Protein AF-0000000065783390 (afdb_homodimer)

Nearest PDB structures (foldseek):
  4jev-assembly1_B  TM=9.962E-01  e=1.742E-64  Salmonella enterica subsp. enterica serovar Typhimurium str. LT2
  4jey-assembly1_B  TM=9.879E-01  e=2.495E-62  Salmonella enterica subsp. enterica serovar Typhimurium str. LT2
  4add-assembly1_B  TM=9.979E-01  e=3.646E-61  Escherichia coli BL21
  2pb0-assembly1_B  TM=9.876E-01  e=2.445E-61  Salmonella enterica subsp. enterica serovar Typhimurium str. LT2
  4jf1-assembly1_B  TM=9.799E-01  e=9.426E-60  Salmonella enterica subsp. enterica serovar Typhimurium str. LT2

Structure (mmCIF, N/CA/C/O backbone):
data_AF-0000000065783390-model_v1
#
loop_
_entity.id
_entity.type
_entity.pdbx_description
1 polymer 'Acetylornithine aminotransferase'
#
loop_
_atom_site.group_PDB
_atom_site.id
_atom_site.type_symbol
_atom_site.label_atom_id
_atom_site.label_alt_id
_atom_site.label_comp_id
_atom_site.label_asym_id
_atom_site.label_entity_id
_atom_site.label_seq_id
_atom_site.pdbx_PDB_ins_code
_atom_site.Cartn_x
_atom_site.Cartn_y
_atom_site.Cartn_z
_atom_site.occupancy
_atom_site.B_iso_or_equiv
_atom_site.auth_seq_id
_atom_site.auth_comp_id
_atom_site.auth_asym_id
_atom_site.auth_atom_id
_atom_site.pdbx_PDB_model_num
ATOM 1 N N . MET A 1 1 ? -8.75 -8.164 31.281 1 26.14 1 MET A N 1
ATOM 2 C CA . MET A 1 1 ? -9.953 -8.797 30.75 1 26.14 1 MET A CA 1
ATOM 3 C C . MET A 1 1 ? -9.969 -8.727 29.219 1 26.14 1 MET A C 1
ATOM 5 O O . MET A 1 1 ? -9.805 -7.656 28.641 1 26.14 1 MET A O 1
ATOM 9 N N . SER A 1 2 ? -9.641 -9.719 28.531 1 37.66 2 SER A N 1
ATOM 10 C CA . SER A 1 2 ? -9.578 -9.742 27.062 1 37.66 2 SER A CA 1
ATOM 11 C C . SER A 1 2 ? -10.812 -9.094 26.453 1 37.66 2 SER A C 1
ATOM 13 O O . SER A 1 2 ? -11.945 -9.484 26.75 1 37.66 2 SER A O 1
ATOM 15 N N . VAL A 1 3 ? -10.828 -7.867 26.25 1 41.81 3 VAL A N 1
ATOM 16 C CA . VAL A 1 3 ? -12.008 -7.207 25.703 1 41.81 3 VAL A CA 1
ATOM 17 C C . VAL A 1 3 ? -12.648 -8.094 24.641 1 41.81 3 VAL A C 1
ATOM 19 O O . VAL A 1 3 ? -12 -8.461 23.656 1 41.81 3 VAL A O 1
ATOM 22 N N . GLU A 1 4 ? -13.75 -8.844 24.906 1 59.91 4 GLU A N 1
ATOM 23 C CA . GLU A 1 4 ? -14.539 -9.711 24.047 1 59.91 4 GLU A CA 1
ATOM 24 C C . GLU A 1 4 ? -14.844 -9.031 22.703 1 59.91 4 GLU A C 1
ATOM 26 O O . GLU A 1 4 ? -15.406 -7.938 22.672 1 59.91 4 GLU A O 1
ATOM 31 N N . GLN A 1 5 ? -14.109 -9.508 21.578 1 74.38 5 GLN A N 1
ATOM 32 C CA . GLN A 1 5 ? -14.344 -8.992 20.234 1 74.38 5 GLN A CA 1
ATOM 33 C C . GLN A 1 5 ? -15.734 -9.383 19.734 1 74.38 5 GLN A C 1
ATOM 35 O O . GLN A 1 5 ? -16.219 -10.477 20.031 1 74.38 5 GLN A O 1
ATOM 40 N N . ALA A 1 6 ? -16.375 -8.469 19.125 1 77.19 6 ALA A N 1
ATOM 41 C CA . ALA A 1 6 ? -17.703 -8.711 18.547 1 77.19 6 ALA A CA 1
ATOM 42 C C . ALA A 1 6 ? -17.672 -9.914 17.609 1 77.19 6 ALA A C 1
ATOM 44 O O . ALA A 1 6 ? -16.766 -10.039 16.781 1 77.19 6 ALA A O 1
ATOM 45 N N . PRO A 1 7 ? -18.547 -10.789 17.797 1 90.56 7 PRO A N 1
ATOM 46 C CA . PRO A 1 7 ? -18.609 -11.914 16.859 1 90.56 7 PRO A CA 1
ATOM 47 C C . PRO A 1 7 ? -18.984 -11.477 15.438 1 90.56 7 PRO A C 1
ATOM 49 O O . PRO A 1 7 ? -19.781 -10.562 15.258 1 90.56 7 PRO A O 1
ATOM 52 N N . VAL A 1 8 ? -18.172 -12.016 14.469 1 96.94 8 VAL A N 1
ATOM 53 C CA . VAL A 1 8 ? -18.5 -11.766 13.062 1 96.94 8 VAL A CA 1
ATOM 54 C C . VAL A 1 8 ? -18.625 -13.094 12.32 1 96.94 8 VAL A C 1
ATOM 56 O O . VAL A 1 8 ? -18.016 -14.094 12.703 1 96.94 8 VAL A O 1
ATOM 59 N N . GLN A 1 9 ? -19.484 -13.109 11.281 1 97.69 9 GLN A N 1
ATOM 60 C CA . GLN A 1 9 ? -19.734 -14.258 10.422 1 97.69 9 GLN A CA 1
ATOM 61 C C . GLN A 1 9 ? -19.453 -13.914 8.961 1 97.69 9 GLN A C 1
ATOM 63 O O . GLN A 1 9 ? -19.312 -12.742 8.602 1 97.69 9 GLN A O 1
ATOM 68 N N . ARG A 1 10 ? -19.406 -14.977 8.203 1 97.94 10 ARG A N 1
ATOM 69 C CA . ARG A 1 10 ? -19.109 -14.805 6.785 1 97.94 10 ARG A CA 1
ATOM 70 C C . ARG A 1 10 ? -20.109 -13.867 6.121 1 97.94 10 ARG A C 1
ATOM 72 O O . ARG A 1 10 ? -19.75 -13.094 5.234 1 97.94 10 ARG A O 1
ATOM 79 N N . ALA A 1 11 ? -21.328 -13.891 6.48 1 97.81 11 ALA A N 1
ATOM 80 C CA . ALA A 1 11 ? -22.406 -13.094 5.891 1 97.81 11 ALA A CA 1
ATOM 81 C C . ALA A 1 11 ? -22.172 -11.602 6.113 1 97.81 11 ALA A C 1
ATOM 83 O O . ALA A 1 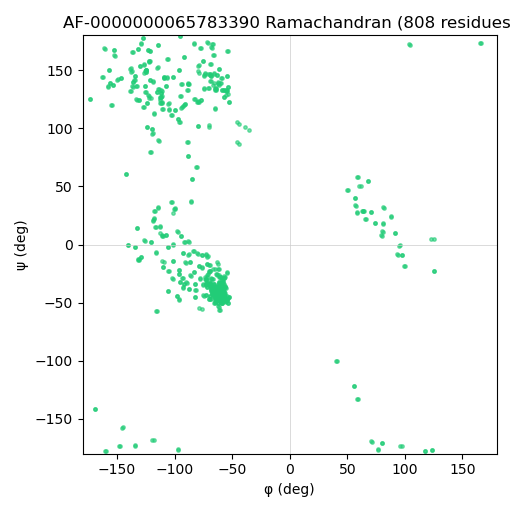11 ? -22.688 -10.773 5.359 1 97.81 11 ALA A O 1
ATOM 84 N N . ASP A 1 12 ? -21.422 -11.242 7.172 1 98.5 12 ASP A N 1
ATOM 85 C CA . ASP A 1 12 ? -21.094 -9.844 7.434 1 98.5 12 ASP A CA 1
ATOM 86 C C . ASP A 1 12 ? -20.359 -9.219 6.254 1 98.5 12 ASP A C 1
ATOM 88 O O . ASP A 1 12 ? -20.516 -8.023 5.98 1 98.5 12 ASP A O 1
ATOM 92 N N . PHE A 1 13 ? -19.562 -10.023 5.602 1 98.62 13 PHE A N 1
ATOM 93 C CA . PHE A 1 13 ? -18.859 -9.516 4.438 1 98.62 13 PHE A CA 1
ATOM 94 C C . PHE A 1 13 ? -19.812 -8.883 3.439 1 98.62 13 PHE A C 1
ATOM 96 O O . PHE A 1 13 ? -19.578 -7.781 2.947 1 98.62 13 PHE A O 1
ATOM 103 N N . ASP A 1 14 ? -20.922 -9.5 3.137 1 98.19 14 ASP A N 1
ATOM 104 C CA . ASP A 1 14 ? -21.875 -9.078 2.121 1 98.19 14 ASP A CA 1
ATOM 105 C C . ASP A 1 14 ? -22.641 -7.832 2.57 1 98.19 14 ASP A C 1
ATOM 107 O O . ASP A 1 14 ? -23.281 -7.168 1.758 1 98.19 14 ASP A O 1
ATOM 111 N N . GLN A 1 15 ? -22.484 -7.488 3.854 1 98.12 15 GLN A N 1
ATOM 112 C CA . GLN A 1 15 ? -23.219 -6.367 4.414 1 98.12 15 GLN A CA 1
ATOM 113 C C . GLN A 1 15 ? -22.344 -5.121 4.516 1 98.12 15 GLN A C 1
ATOM 115 O O . GLN A 1 15 ? -22.828 -3.998 4.379 1 98.12 15 GLN A O 1
ATOM 120 N N . VAL A 1 16 ? -20.984 -5.359 4.699 1 98.75 16 VAL A N 1
ATOM 121 C CA . VAL A 1 16 ? -20.25 -4.18 5.141 1 98.75 16 VAL A CA 1
ATOM 122 C C . VAL A 1 16 ? -19.031 -3.973 4.246 1 98.75 16 VAL A C 1
ATOM 124 O O . VAL A 1 16 ? -18.359 -2.936 4.32 1 98.75 16 VAL A O 1
ATOM 127 N N . MET A 1 17 ? -18.703 -4.926 3.41 1 98.88 17 MET A N 1
ATOM 128 C CA . MET A 1 17 ? -17.531 -4.785 2.562 1 98.88 17 MET A CA 1
ATOM 129 C C . MET A 1 17 ? -17.922 -4.387 1.144 1 98.88 17 MET A C 1
ATOM 131 O O . MET A 1 17 ? -18.969 -4.793 0.649 1 98.88 17 MET A O 1
ATOM 135 N N . VAL A 1 18 ? -17.141 -3.543 0.436 1 98.81 18 VAL A N 1
ATOM 136 C CA . VAL A 1 18 ? -17.266 -3.354 -1.006 1 98.81 18 VAL A CA 1
ATOM 137 C C . VAL A 1 18 ? -17.141 -4.699 -1.717 1 98.81 18 VAL A C 1
ATOM 139 O O . VAL A 1 18 ? -16.266 -5.504 -1.395 1 98.81 18 VAL A O 1
ATOM 142 N N . PRO A 1 19 ? -18.016 -5.055 -2.646 1 98.31 19 PRO A N 1
ATOM 143 C CA . PRO A 1 19 ? -18.125 -6.41 -3.184 1 98.31 19 PRO A CA 1
ATOM 144 C C . PRO A 1 19 ? -17.156 -6.668 -4.336 1 98.31 19 PRO A C 1
ATOM 146 O O . PRO A 1 19 ? -17.516 -7.344 -5.305 1 98.31 19 PRO A O 1
ATOM 149 N N . ASN A 1 20 ? -15.938 -6.117 -4.285 1 97.88 20 ASN A N 1
ATOM 150 C CA . ASN A 1 20 ? -14.93 -6.32 -5.316 1 97.88 20 ASN A CA 1
ATOM 151 C C . ASN A 1 20 ? -14.289 -7.699 -5.207 1 97.88 20 ASN A C 1
ATOM 153 O O . ASN A 1 20 ? -13.523 -8.102 -6.086 1 97.88 20 ASN A O 1
ATOM 157 N N . TYR A 1 21 ? -14.562 -8.461 -4.113 1 97.5 21 TYR A N 1
ATOM 158 C CA . TYR A 1 21 ? -14.094 -9.828 -3.924 1 97.5 21 TYR A CA 1
ATOM 159 C C . TYR A 1 21 ? -15.258 -10.789 -3.738 1 97.5 21 TYR A C 1
ATOM 161 O O . TYR A 1 21 ? -16.375 -10.367 -3.42 1 97.5 21 TYR A O 1
ATOM 169 N N . SER A 1 22 ? -15.055 -12.062 -3.992 1 96.62 22 SER A N 1
ATOM 170 C CA . SER A 1 22 ? -15.961 -13.164 -3.691 1 96.62 22 SER A CA 1
ATOM 171 C C . SER A 1 22 ? -15.305 -14.188 -2.768 1 96.62 22 SER A C 1
ATOM 173 O O . SER A 1 22 ? -14.875 -15.25 -3.217 1 96.62 22 SER A O 1
ATOM 175 N N . PRO A 1 23 ? -15.258 -13.898 -1.475 1 97.5 23 PRO A N 1
ATOM 176 C CA . PRO A 1 23 ? -14.531 -14.781 -0.562 1 97.5 23 PRO A CA 1
ATOM 177 C C . PRO A 1 23 ? -15.211 -16.141 -0.393 1 97.5 23 PRO A C 1
ATOM 179 O O . PRO A 1 23 ? -16.422 -16.266 -0.622 1 97.5 23 PRO A O 1
ATOM 182 N N . ALA A 1 24 ? -14.438 -17.125 -0.027 1 97.5 24 ALA A N 1
ATOM 183 C CA . ALA A 1 24 ? -14.938 -18.469 0.285 1 97.5 24 ALA A CA 1
ATOM 184 C C . ALA A 1 24 ? -16.031 -18.406 1.348 1 97.5 24 ALA A C 1
ATOM 186 O O . ALA A 1 24 ? -16.188 -17.391 2.025 1 97.5 24 ALA A O 1
ATOM 187 N N . ALA A 1 25 ? -16.719 -19.484 1.506 1 97.06 25 ALA A N 1
ATOM 188 C CA . ALA A 1 25 ? -17.906 -19.531 2.365 1 97.06 25 ALA A CA 1
ATOM 189 C C . ALA A 1 25 ? -17.5 -19.672 3.832 1 97.06 25 ALA A C 1
ATOM 191 O O . ALA A 1 25 ? -18.344 -19.516 4.727 1 97.06 25 ALA A O 1
ATOM 192 N N . PHE A 1 26 ? -16.219 -19.875 4.121 1 97.69 26 PHE A N 1
ATOM 193 C CA . PHE A 1 26 ? -15.758 -20 5.5 1 97.69 26 PHE A CA 1
ATOM 194 C C . PHE A 1 26 ? -14.711 -18.938 5.816 1 97.69 26 PHE A C 1
ATOM 196 O O . PHE A 1 26 ? -14.18 -18.297 4.91 1 97.69 26 PHE A O 1
ATOM 203 N N . ILE A 1 27 ? -14.414 -18.766 7.113 1 98.56 27 ILE A N 1
ATOM 204 C CA . ILE A 1 27 ? -13.453 -17.781 7.578 1 98.56 27 ILE A CA 1
ATOM 205 C C . ILE A 1 27 ? -12.289 -18.469 8.281 1 98.56 27 ILE A C 1
ATOM 207 O O . ILE A 1 27 ? -12.477 -19.109 9.32 1 98.56 27 ILE A O 1
ATOM 211 N N . PRO A 1 28 ? -11.055 -18.406 7.684 1 98.75 28 PRO A N 1
ATOM 212 C CA . PRO A 1 28 ? -9.898 -18.859 8.461 1 98.75 28 PRO A CA 1
ATOM 213 C C . PRO A 1 28 ? -9.664 -18.016 9.719 1 98.75 28 PRO A C 1
ATOM 215 O O . PRO A 1 28 ? -9.766 -16.797 9.672 1 98.75 28 PRO A O 1
ATOM 218 N N . VAL A 1 29 ? -9.297 -18.672 10.875 1 98.5 29 VAL A N 1
ATOM 219 C CA . VAL A 1 29 ? -9.195 -17.891 12.109 1 98.5 29 VAL A CA 1
ATOM 220 C C . VAL A 1 29 ? -7.867 -18.188 12.797 1 98.5 29 VAL A C 1
ATOM 222 O O . VAL A 1 29 ? -7.449 -17.469 13.703 1 98.5 29 VAL A O 1
ATOM 225 N N . ARG A 1 30 ? -7.203 -19.25 12.344 1 98.69 30 ARG A N 1
ATOM 226 C CA . ARG A 1 30 ? -5.91 -19.609 12.914 1 98.69 30 ARG A CA 1
ATOM 227 C C . ARG A 1 30 ? -5.02 -20.281 11.875 1 98.69 30 ARG A C 1
ATOM 229 O O . ARG A 1 30 ? -5.508 -21 11 1 98.69 30 ARG A O 1
ATOM 236 N N . GLY A 1 31 ? -3.711 -20.016 11.883 1 98.62 31 GLY A N 1
ATOM 237 C CA . GLY A 1 31 ? -2.75 -20.672 11.008 1 98.62 31 GLY A CA 1
ATOM 238 C C . GLY A 1 31 ? -1.465 -21.047 11.719 1 98.62 31 GLY A C 1
ATOM 239 O O . GLY A 1 31 ? -1.042 -20.375 12.664 1 98.62 31 GLY A O 1
ATOM 240 N N . GLU A 1 32 ? -0.813 -22.109 11.32 1 98.56 32 GLU A N 1
ATOM 241 C CA . GLU A 1 32 ? 0.477 -22.594 11.797 1 98.56 32 GLU A CA 1
ATOM 242 C C . GLU A 1 32 ? 1.18 -23.422 10.734 1 98.56 32 GLU A C 1
ATOM 244 O O . GLU A 1 32 ? 0.679 -24.484 10.336 1 98.56 32 GLU A O 1
ATOM 249 N N . GLY A 1 33 ? 2.354 -22.953 10.367 1 98.31 33 GLY A N 1
ATOM 250 C CA . GLY A 1 33 ? 2.992 -23.656 9.266 1 98.31 33 GLY A CA 1
ATOM 251 C C . GLY A 1 33 ? 2.121 -23.734 8.023 1 98.31 33 GLY A C 1
ATOM 252 O O . GLY A 1 33 ? 1.639 -22.719 7.531 1 98.31 33 GLY A O 1
ATOM 253 N N . SER A 1 34 ? 1.849 -24.969 7.57 1 98.5 34 SER A N 1
ATOM 254 C CA . SER A 1 34 ? 1.028 -25.156 6.379 1 98.5 34 SER A CA 1
ATOM 255 C C . SER A 1 34 ? -0.423 -25.453 6.75 1 98.5 34 SER A C 1
ATOM 257 O O . SER A 1 34 ? -1.242 -25.75 5.879 1 98.5 34 SER A O 1
ATOM 259 N N . ARG A 1 35 ? -0.776 -25.266 8.031 1 98.56 35 ARG A N 1
ATOM 260 C CA . ARG A 1 35 ? -2.119 -25.609 8.492 1 98.56 35 ARG A CA 1
ATOM 261 C C . ARG A 1 35 ? -2.924 -24.344 8.797 1 98.56 35 ARG A C 1
ATOM 263 O O . ARG A 1 35 ? -2.379 -23.375 9.305 1 98.56 35 ARG A O 1
ATOM 270 N N . VAL A 1 36 ? -4.188 -24.406 8.508 1 98.75 36 VAL A N 1
ATOM 271 C CA . VAL A 1 36 ? -5.145 -23.344 8.781 1 98.75 36 VAL A CA 1
ATOM 272 C C . VAL A 1 36 ? -6.414 -23.922 9.391 1 98.75 36 VAL A C 1
ATOM 274 O O . VAL A 1 36 ? -6.836 -25.031 9.023 1 98.75 36 VAL A O 1
ATOM 277 N N . TRP A 1 37 ? -7 -23.266 10.32 1 98.81 37 TRP A N 1
ATOM 278 C CA . TRP A 1 37 ? -8.266 -23.672 10.922 1 98.81 37 TRP A CA 1
ATOM 279 C C . TRP A 1 37 ? -9.336 -22.594 10.695 1 98.81 37 TRP A C 1
ATOM 281 O O . TRP A 1 37 ? -9.047 -21.406 10.758 1 98.81 37 TRP A O 1
ATOM 291 N N . ASP A 1 38 ? -10.547 -22.984 10.414 1 98.38 38 ASP A N 1
ATOM 292 C CA . ASP A 1 38 ? -11.641 -22.047 10.227 1 98.38 38 ASP A CA 1
ATOM 293 C C . ASP A 1 38 ? -12.469 -21.891 11.492 1 98.38 38 ASP A C 1
ATOM 295 O O . ASP A 1 38 ? -12.102 -22.422 12.547 1 98.38 38 ASP A O 1
ATOM 299 N N . GLN A 1 39 ? -13.555 -21.141 11.5 1 97.75 39 GLN A N 1
ATOM 300 C CA . GLN A 1 39 ? -14.367 -20.797 12.656 1 97.75 39 GLN A CA 1
ATOM 301 C C . GLN A 1 39 ? -14.992 -22.047 13.281 1 97.75 39 GLN A C 1
ATOM 303 O O . GLN A 1 39 ? -15.289 -22.062 14.477 1 97.75 39 GLN A O 1
ATOM 308 N N . SER A 1 40 ? -15.164 -23.094 12.469 1 97.44 40 SER A N 1
ATOM 309 C CA . SER A 1 40 ? -15.789 -24.328 12.961 1 97.44 40 SER A CA 1
ATOM 310 C C . SER A 1 40 ? -14.758 -25.266 13.555 1 97.44 40 SER A C 1
ATOM 312 O O . SER A 1 40 ? -15.102 -26.328 14.086 1 97.44 40 SER A O 1
ATOM 314 N N . GLY A 1 41 ? -13.492 -24.969 13.391 1 98 41 GLY A N 1
ATOM 315 C CA . GLY A 1 41 ? -12.422 -25.812 13.891 1 98 41 GLY A CA 1
ATOM 316 C C . GLY A 1 41 ? -11.883 -26.781 12.844 1 98 41 GLY A C 1
ATOM 317 O O . GLY A 1 41 ? -10.945 -27.531 13.109 1 98 41 GLY A O 1
ATOM 318 N N . ARG A 1 42 ? -12.461 -26.703 11.695 1 98 42 ARG A N 1
ATOM 319 C CA . ARG A 1 42 ? -11.992 -27.531 10.586 1 98 42 ARG A CA 1
ATOM 320 C C . ARG A 1 42 ? -10.57 -27.141 10.188 1 98 42 ARG A C 1
ATOM 322 O O . ARG A 1 42 ? -10.258 -25.969 10.039 1 98 42 ARG A O 1
ATOM 329 N N . GLU A 1 43 ? -9.742 -28.219 10.016 1 98.56 43 GLU A N 1
ATOM 330 C CA . GLU A 1 43 ? -8.352 -28.016 9.617 1 98.56 43 GLU A CA 1
ATOM 331 C C . GLU A 1 43 ? -8.195 -28.109 8.109 1 98.56 43 GLU A C 1
ATOM 333 O O . GLU A 1 43 ? -8.766 -29 7.473 1 98.56 43 GLU A O 1
ATOM 338 N N . LEU A 1 44 ? -7.418 -27.234 7.535 1 98.75 44 LEU A N 1
ATOM 339 C CA . LEU A 1 44 ? -7.059 -27.25 6.121 1 98.75 44 LEU A CA 1
ATOM 340 C C . LEU A 1 44 ? -5.543 -27.219 5.945 1 98.75 44 LEU A C 1
ATOM 342 O O . LEU A 1 44 ? -4.828 -26.688 6.801 1 98.75 44 LEU A O 1
ATOM 346 N N . ILE A 1 45 ? -5.047 -27.844 4.906 1 98.88 45 ILE A N 1
ATOM 347 C CA . ILE A 1 45 ? -3.656 -27.688 4.484 1 98.88 45 ILE A CA 1
ATOM 348 C C . ILE A 1 45 ? -3.557 -26.609 3.406 1 98.88 45 ILE A C 1
ATOM 350 O O . ILE A 1 45 ? -4.273 -26.672 2.402 1 98.88 45 ILE A O 1
ATOM 354 N N . ASP A 1 46 ? -2.688 -25.672 3.621 1 98.81 46 ASP A N 1
ATOM 355 C CA . ASP A 1 46 ? -2.602 -24.484 2.777 1 98.81 46 ASP A CA 1
ATOM 356 C C . ASP A 1 46 ? -1.534 -24.641 1.699 1 98.81 46 ASP A C 1
ATOM 358 O O . ASP A 1 46 ? -0.34 -24.5 1.973 1 98.81 46 ASP A O 1
ATOM 362 N N . PHE A 1 47 ? -1.939 -24.875 0.418 1 98.88 47 PHE A N 1
ATOM 363 C CA . PHE A 1 47 ? -1.051 -24.891 -0.738 1 98.88 47 PHE A CA 1
ATOM 364 C C . PHE A 1 47 ? -1.263 -23.641 -1.599 1 98.88 47 PHE A C 1
ATOM 366 O O . PHE A 1 47 ? -0.76 -23.578 -2.723 1 98.88 47 PHE A O 1
ATOM 373 N N . ALA A 1 48 ? -2.068 -22.688 -1.068 1 98.38 48 ALA A N 1
ATOM 374 C CA . ALA A 1 48 ? -2.354 -21.438 -1.759 1 98.38 48 ALA A CA 1
ATOM 375 C C . ALA A 1 48 ? -1.364 -20.344 -1.35 1 98.38 48 ALA A C 1
ATOM 377 O O . ALA A 1 48 ? -1.059 -19.438 -2.137 1 98.38 48 ALA A O 1
ATOM 378 N N . GLY A 1 49 ? -0.931 -20.406 -0.02 1 98.25 49 GLY A N 1
ATOM 379 C CA . GLY A 1 49 ? 0.075 -19.5 0.501 1 98.25 49 GLY A CA 1
ATOM 380 C C . GLY A 1 49 ? -0.375 -18.047 0.499 1 98.25 49 GLY A C 1
ATOM 381 O O . GLY A 1 49 ? 0.429 -17.141 0.264 1 98.25 49 GLY A O 1
ATOM 382 N N . GLY A 1 50 ? -1.666 -17.75 0.623 1 98.25 50 GLY A N 1
ATOM 383 C CA . GLY A 1 50 ? -2.141 -16.391 0.549 1 98.25 50 GLY A CA 1
ATOM 384 C C . GLY A 1 50 ? -1.893 -15.742 -0.801 1 98.25 50 GLY A C 1
ATOM 385 O O . GLY A 1 50 ? -1.643 -14.531 -0.883 1 98.25 50 GLY A O 1
ATOM 386 N N . ILE A 1 51 ? -1.852 -16.469 -1.881 1 97.94 51 ILE A N 1
ATOM 387 C CA . ILE A 1 51 ? -1.468 -16.094 -3.236 1 97.94 51 ILE A CA 1
ATOM 388 C C . ILE A 1 51 ? 0.027 -15.781 -3.281 1 97.94 51 ILE A C 1
ATOM 390 O O . ILE A 1 51 ? 0.427 -14.688 -3.686 1 97.94 51 ILE A O 1
ATOM 394 N N . ALA A 1 52 ? 0.78 -16.688 -2.85 1 98.31 52 ALA A N 1
ATOM 395 C CA . ALA A 1 52 ? 2.24 -16.719 -2.893 1 98.31 52 ALA A CA 1
ATOM 396 C C . ALA A 1 52 ? 2.836 -15.703 -1.928 1 98.31 52 ALA A C 1
ATOM 398 O O . ALA A 1 52 ? 3.938 -15.195 -2.152 1 98.31 52 ALA A O 1
ATOM 399 N N . VAL A 1 53 ? 2.143 -15.359 -0.841 1 98.69 53 VAL A N 1
ATOM 400 C CA . VAL A 1 53 ? 2.584 -14.336 0.105 1 98.69 53 VAL A CA 1
ATOM 401 C C . VAL A 1 53 ? 3.27 -15 1.298 1 98.69 53 VAL A C 1
ATOM 403 O O . VAL A 1 53 ? 4.32 -14.539 1.753 1 98.69 53 VAL A O 1
ATOM 406 N N . ASN A 1 54 ? 2.676 -16.078 1.813 1 98.62 54 ASN A N 1
ATOM 407 C CA . ASN A 1 54 ? 3.127 -16.734 3.043 1 98.62 54 ASN A CA 1
ATOM 408 C C . ASN A 1 54 ? 4.309 -17.656 2.785 1 98.62 54 ASN A C 1
ATOM 410 O O . ASN A 1 54 ? 4.215 -18.859 3.027 1 98.62 54 ASN A O 1
ATOM 414 N N . ALA A 1 55 ? 5.414 -17.078 2.436 1 98.38 55 ALA A N 1
ATOM 415 C CA . ALA A 1 55 ? 6.598 -17.812 1.989 1 98.38 55 ALA A CA 1
ATOM 416 C C . ALA A 1 55 ? 7.078 -18.781 3.062 1 98.38 55 ALA A C 1
ATOM 418 O O . ALA A 1 55 ? 7.629 -19.844 2.75 1 98.38 55 ALA A O 1
ATOM 419 N N . LEU A 1 56 ? 6.855 -18.438 4.336 1 98.75 56 LEU A N 1
ATOM 420 C CA . LEU A 1 56 ? 7.367 -19.281 5.414 1 98.75 56 LEU A CA 1
ATOM 421 C C . LEU A 1 56 ? 6.227 -19.938 6.184 1 98.75 56 LEU A C 1
ATOM 423 O O . LEU A 1 56 ? 6.418 -20.422 7.297 1 98.75 56 LEU A O 1
ATOM 427 N N . GLY A 1 57 ? 5.047 -19.922 5.605 1 98.62 57 GLY A N 1
ATOM 428 C CA . GLY A 1 57 ? 3.875 -20.469 6.281 1 98.62 57 GLY A CA 1
ATOM 429 C C . GLY A 1 57 ? 3.281 -19.516 7.301 1 98.62 57 GLY A C 1
ATOM 430 O O . GLY A 1 57 ? 3.613 -18.328 7.312 1 98.62 57 GLY A O 1
ATOM 431 N N . HIS A 1 58 ? 2.355 -20.047 8.039 1 98.69 58 HIS A N 1
ATOM 432 C CA . HIS A 1 58 ? 1.627 -19.234 9 1 98.69 58 HIS A CA 1
ATOM 433 C C . HIS A 1 58 ? 2.334 -19.203 10.352 1 98.69 58 HIS A C 1
ATOM 435 O O . HIS A 1 58 ? 2.779 -20.25 10.844 1 98.69 58 HIS A O 1
ATOM 441 N N . CYS A 1 59 ? 2.451 -17.984 10.891 1 98.19 59 CYS A N 1
ATOM 442 C CA . CYS A 1 59 ? 2.953 -17.75 12.242 1 98.19 59 CYS A CA 1
ATOM 443 C C . CYS A 1 59 ? 4.34 -18.359 12.422 1 98.19 59 CYS A C 1
ATOM 445 O O . CYS A 1 59 ? 4.594 -19.062 13.398 1 98.19 59 CYS A O 1
ATOM 447 N N . HIS A 1 60 ? 5.168 -18.234 11.398 1 98.56 60 HIS A N 1
ATOM 448 C CA . HIS A 1 60 ? 6.535 -18.719 11.547 1 98.56 60 HIS A CA 1
ATOM 449 C C . HIS A 1 60 ? 7.23 -18.047 12.734 1 98.56 60 HIS A C 1
ATOM 451 O O . HIS A 1 60 ? 7.223 -16.828 12.859 1 98.56 60 HIS A O 1
ATOM 457 N N . PRO A 1 61 ? 7.898 -18.781 13.594 1 98.56 61 PRO A N 1
ATOM 458 C CA . PRO A 1 61 ? 8.438 -18.219 14.836 1 98.56 61 PRO A CA 1
ATOM 459 C C . PRO A 1 61 ? 9.438 -17.094 14.594 1 98.56 61 PRO A C 1
ATOM 461 O O . PRO A 1 61 ? 9.461 -16.109 15.336 1 98.56 61 PRO A O 1
ATOM 464 N N . ALA A 1 62 ? 10.289 -17.188 13.586 1 98.56 62 ALA A N 1
ATOM 465 C CA . ALA A 1 62 ? 11.273 -16.156 13.289 1 98.56 62 ALA A CA 1
ATOM 466 C C . ALA A 1 62 ? 10.594 -14.836 12.93 1 98.56 62 ALA A C 1
ATOM 468 O O . ALA A 1 62 ? 11.086 -13.758 13.281 1 98.56 62 ALA A O 1
ATOM 469 N N . LEU A 1 63 ? 9.484 -14.891 12.211 1 98.75 63 LEU A N 1
ATOM 470 C CA . LEU A 1 63 ? 8.773 -13.688 11.805 1 98.75 63 LEU A CA 1
ATOM 471 C C . LEU A 1 63 ? 8.008 -13.078 12.984 1 98.75 63 LEU A C 1
ATOM 473 O O . LEU A 1 63 ? 8.016 -11.859 13.164 1 98.75 63 LEU A O 1
ATOM 477 N N . VAL A 1 64 ? 7.332 -13.969 13.758 1 98.75 64 VAL A N 1
ATOM 478 C CA . VAL A 1 64 ? 6.605 -13.5 14.938 1 98.75 64 VAL A CA 1
ATOM 479 C C . VAL A 1 64 ? 7.566 -12.797 15.891 1 98.75 64 VAL A C 1
ATOM 481 O O . VAL A 1 64 ? 7.254 -11.727 16.422 1 98.75 64 VAL A O 1
ATOM 484 N N . LYS A 1 65 ? 8.719 -13.367 16.094 1 98.75 65 LYS A N 1
ATOM 485 C CA . LYS A 1 65 ? 9.727 -12.781 16.969 1 98.75 65 LYS A CA 1
ATOM 486 C C . LYS A 1 65 ? 10.188 -11.422 16.453 1 98.75 65 LYS A C 1
ATOM 488 O O . LYS A 1 65 ? 10.242 -10.445 17.203 1 98.75 65 LYS A O 1
ATOM 493 N N . ALA A 1 66 ? 10.562 -11.336 15.156 1 98.69 66 ALA A N 1
ATOM 494 C CA . ALA A 1 66 ? 11.039 -10.086 14.555 1 98.69 66 ALA A CA 1
ATOM 495 C C . ALA A 1 66 ? 9.992 -8.984 14.68 1 98.69 66 ALA A C 1
ATOM 497 O O . ALA A 1 66 ? 10.312 -7.848 15.023 1 98.69 66 ALA A O 1
ATOM 498 N N . LEU A 1 67 ? 8.727 -9.336 14.367 1 98.75 67 LEU A N 1
ATOM 499 C CA . LEU A 1 67 ? 7.641 -8.367 14.422 1 98.75 67 LEU A CA 1
ATOM 500 C C . LEU A 1 67 ? 7.418 -7.891 15.859 1 98.75 67 LEU A C 1
ATOM 502 O O . LEU A 1 67 ? 7.27 -6.691 16.094 1 98.75 67 LEU A O 1
ATOM 506 N N . THR A 1 68 ? 7.375 -8.797 16.797 1 98.56 68 THR A N 1
ATOM 507 C CA . THR A 1 68 ? 7.066 -8.469 18.188 1 98.56 68 THR A CA 1
ATOM 508 C C . THR A 1 68 ? 8.172 -7.621 18.797 1 98.56 68 THR A C 1
ATOM 510 O O . THR A 1 68 ? 7.898 -6.652 19.516 1 98.56 68 THR A O 1
ATOM 513 N N . GLU A 1 69 ? 9.422 -7.98 18.516 1 98.5 69 GLU A N 1
ATOM 514 C CA . GLU A 1 69 ? 10.539 -7.191 19.016 1 98.5 69 GLU A CA 1
ATOM 515 C C . GLU A 1 69 ? 10.508 -5.77 18.453 1 98.5 69 GLU A C 1
ATOM 517 O O . GLU A 1 69 ? 10.656 -4.801 19.203 1 98.5 69 GLU A O 1
ATOM 522 N N . GLN A 1 70 ? 10.273 -5.625 17.203 1 98.69 70 GLN A N 1
ATOM 523 C CA . GLN A 1 70 ? 10.234 -4.312 16.578 1 98.69 70 GLN A CA 1
ATOM 524 C C . GLN A 1 70 ? 9.039 -3.502 17.047 1 98.69 70 GLN A C 1
ATOM 526 O O . GLN A 1 70 ? 9.117 -2.281 17.203 1 98.69 70 GLN A O 1
ATOM 531 N N . ALA A 1 71 ? 7.891 -4.184 17.266 1 98.38 71 ALA A N 1
ATOM 532 C CA . ALA A 1 71 ? 6.656 -3.539 17.703 1 98.38 71 ALA A CA 1
ATOM 533 C C . ALA A 1 71 ? 6.848 -2.857 19.062 1 98.38 71 ALA A C 1
ATOM 535 O O . ALA A 1 71 ? 6.18 -1.868 19.359 1 98.38 71 ALA A O 1
ATOM 536 N N . ASN A 1 72 ? 7.754 -3.391 19.812 1 98.44 72 ASN A N 1
ATOM 537 C CA . ASN A 1 72 ? 8.023 -2.846 21.141 1 98.44 72 ASN A CA 1
ATOM 538 C C . ASN A 1 72 ? 9.125 -1.793 21.094 1 98.44 72 ASN A C 1
ATOM 540 O O . ASN A 1 72 ? 9.523 -1.266 22.141 1 98.44 72 ASN A O 1
ATOM 544 N N . THR A 1 73 ? 9.664 -1.466 19.938 1 98.44 73 THR A N 1
ATOM 545 C CA . THR A 1 73 ? 10.82 -0.583 19.812 1 98.44 73 THR A CA 1
ATOM 546 C C . THR A 1 73 ? 10.445 0.695 19.078 1 98.44 73 THR A C 1
ATOM 548 O O . THR A 1 73 ? 10.609 1.797 19.594 1 98.44 73 THR A O 1
ATOM 551 N N . LEU A 1 74 ? 9.938 0.562 17.875 1 98.5 74 LEU A N 1
ATOM 552 C CA . LEU A 1 74 ? 9.617 1.67 16.984 1 98.5 74 LEU A CA 1
ATOM 553 C C . LEU A 1 74 ? 8.898 1.174 15.734 1 98.5 74 LEU A C 1
ATOM 555 O O . LEU A 1 74 ? 9.414 0.328 15 1 98.5 74 LEU A O 1
ATOM 559 N N . TRP A 1 75 ? 7.691 1.759 15.453 1 98.38 75 TRP A N 1
ATOM 560 C CA . TRP A 1 75 ? 6.875 1.265 14.344 1 98.38 75 TRP A CA 1
ATOM 561 C C . TRP A 1 75 ? 7.098 2.098 13.086 1 98.38 75 TRP A C 1
ATOM 563 O O . TRP A 1 75 ? 7.215 1.553 11.984 1 98.38 75 TRP A O 1
ATOM 573 N N . HIS A 1 76 ? 7.062 3.434 13.258 1 98.5 76 HIS A N 1
ATOM 574 C CA . HIS A 1 76 ? 6.988 4.348 12.125 1 98.5 76 HIS A CA 1
ATOM 575 C C . HIS A 1 76 ? 7.59 5.703 12.469 1 98.5 76 HIS A C 1
ATOM 577 O O . HIS A 1 76 ? 7.359 6.23 13.562 1 98.5 76 HIS A O 1
ATOM 583 N N . VAL A 1 77 ? 8.383 6.27 11.516 1 97.5 77 VAL A N 1
ATOM 584 C CA . VAL A 1 77 ? 8.961 7.594 11.734 1 97.5 77 VAL A CA 1
ATOM 585 C C . VAL A 1 77 ? 8.781 8.453 10.492 1 97.5 77 VAL A C 1
ATOM 587 O O . VAL A 1 77 ? 9.141 9.633 10.477 1 97.5 77 VAL A O 1
ATOM 590 N N . SER A 1 78 ? 8.203 7.957 9.367 1 95.56 78 SER A N 1
ATOM 591 C CA . SER A 1 78 ? 7.988 8.602 8.078 1 95.56 78 SER A CA 1
ATOM 592 C C . SER A 1 78 ? 9.281 8.672 7.27 1 95.56 78 SER A C 1
ATOM 594 O O . SER A 1 78 ? 10.289 8.078 7.652 1 95.56 78 SER A O 1
ATOM 596 N N . ASN A 1 79 ? 9.211 9.32 6.121 1 95.12 79 ASN A N 1
ATOM 597 C CA . ASN A 1 79 ? 10.352 9.422 5.211 1 95.12 79 ASN A CA 1
ATOM 598 C C . ASN A 1 79 ? 11.219 10.641 5.531 1 95.12 79 ASN A C 1
ATOM 600 O O . ASN A 1 79 ? 12.219 10.883 4.859 1 95.12 79 ASN A O 1
ATOM 604 N N . VAL A 1 80 ? 10.852 11.383 6.602 1 96 80 VAL A N 1
ATOM 605 C CA . VAL A 1 80 ? 11.688 12.469 7.102 1 96 80 VAL A CA 1
ATOM 606 C C . VAL A 1 80 ? 12.953 11.898 7.73 1 96 80 VAL A C 1
ATOM 608 O O . VAL A 1 80 ? 13.977 12.586 7.812 1 96 80 VAL A O 1
ATOM 611 N N . PHE A 1 81 ? 12.852 10.633 8.133 1 97.88 81 PHE A N 1
ATOM 612 C CA . PHE A 1 81 ? 13.961 9.914 8.742 1 97.88 81 PHE A CA 1
ATOM 613 C C . PHE A 1 81 ? 14.219 8.594 8.023 1 97.88 81 PHE A C 1
ATOM 615 O O . PHE A 1 81 ? 13.344 8.086 7.32 1 97.88 81 PHE A O 1
ATOM 622 N N . THR A 1 82 ? 15.438 8.133 8.117 1 98.19 82 THR A N 1
ATOM 623 C CA . THR A 1 82 ? 15.656 6.711 7.852 1 98.19 82 THR A CA 1
ATOM 624 C C . THR A 1 82 ? 15.641 5.91 9.148 1 98.19 82 THR A C 1
ATOM 626 O O . THR A 1 82 ? 15.32 6.445 10.211 1 98.19 82 THR A O 1
ATOM 629 N N . ASN A 1 83 ? 15.797 4.695 9.094 1 98.69 83 ASN A N 1
ATOM 630 C CA . ASN A 1 83 ? 15.781 3.824 10.266 1 98.69 83 ASN A CA 1
ATOM 631 C C . ASN A 1 83 ? 16.625 2.572 10.039 1 98.69 83 ASN A C 1
ATOM 633 O O . ASN A 1 83 ? 16.922 2.207 8.898 1 98.69 83 ASN A O 1
ATOM 637 N N . GLU A 1 84 ? 16.953 1.921 11.086 1 98.69 84 GLU A N 1
ATOM 638 C CA . GLU A 1 84 ? 17.938 0.84 11.031 1 98.69 84 GLU A CA 1
ATOM 639 C C . GLU A 1 84 ? 17.391 -0.365 10.273 1 98.69 84 GLU A C 1
ATOM 641 O O . GLU A 1 84 ? 18.062 -0.907 9.391 1 98.69 84 GLU A O 1
ATOM 646 N N . PRO A 1 85 ? 16.172 -0.835 10.539 1 98.81 85 PRO A N 1
ATOM 647 C CA . PRO A 1 85 ? 15.664 -2.006 9.82 1 98.81 85 PRO A CA 1
ATOM 648 C C . PRO A 1 85 ? 15.609 -1.79 8.312 1 98.81 85 PRO A C 1
ATOM 650 O O . PRO A 1 85 ? 15.914 -2.705 7.543 1 98.81 85 PRO A O 1
ATOM 653 N N . ALA A 1 86 ? 15.242 -0.592 7.883 1 98.81 86 ALA A N 1
ATOM 654 C CA . ALA A 1 86 ? 15.18 -0.308 6.453 1 98.81 86 ALA A CA 1
ATOM 655 C C . ALA A 1 86 ? 16.562 -0.393 5.812 1 98.81 86 ALA A C 1
ATOM 657 O O . ALA A 1 86 ? 16.719 -0.946 4.723 1 98.81 86 ALA A O 1
ATOM 658 N N . LEU A 1 87 ? 17.516 0.165 6.496 1 98.88 87 LEU A N 1
ATOM 659 C CA . LEU A 1 87 ? 18.875 0.148 5.969 1 98.88 87 LEU A CA 1
ATOM 660 C C . LEU A 1 87 ? 19.438 -1.271 5.949 1 98.88 87 LEU A C 1
ATOM 662 O O . LEU A 1 87 ? 20.125 -1.662 5 1 98.88 87 LEU A O 1
ATOM 666 N N . ARG A 1 88 ? 19.156 -2.068 7.008 1 98.88 88 ARG A N 1
ATOM 667 C CA . ARG A 1 88 ? 19.594 -3.459 7.039 1 98.88 88 ARG A CA 1
ATOM 668 C C . ARG A 1 88 ? 18.969 -4.254 5.898 1 98.88 88 ARG A C 1
ATOM 670 O O . ARG A 1 88 ? 19.641 -5.051 5.246 1 98.88 88 ARG A O 1
ATOM 677 N N . LEU A 1 89 ? 17.703 -4.012 5.676 1 98.88 89 LEU A N 1
ATOM 678 C CA . LEU A 1 89 ? 17.016 -4.703 4.59 1 98.88 89 LEU A CA 1
ATOM 679 C C . LEU A 1 89 ? 17.609 -4.332 3.24 1 98.88 89 LEU A C 1
ATOM 681 O O . LEU A 1 89 ? 17.812 -5.195 2.383 1 98.88 89 LEU A O 1
ATOM 685 N N . ALA A 1 90 ? 17.828 -3.041 3.043 1 98.94 90 ALA A N 1
ATOM 686 C CA . ALA A 1 90 ? 18.438 -2.584 1.794 1 98.94 90 ALA A CA 1
ATOM 687 C C . ALA A 1 90 ? 19.781 -3.258 1.558 1 98.94 90 ALA A C 1
ATOM 689 O O . ALA A 1 90 ? 20.062 -3.73 0.454 1 98.94 90 ALA A O 1
ATOM 690 N N . HIS A 1 91 ? 20.625 -3.326 2.582 1 98.81 91 HIS A N 1
ATOM 691 C CA . HIS A 1 91 ? 21.922 -3.994 2.461 1 98.81 91 HIS A CA 1
ATOM 692 C C . HIS A 1 91 ? 21.75 -5.465 2.088 1 98.81 91 HIS A C 1
ATOM 694 O O . HIS A 1 91 ? 22.453 -5.973 1.216 1 98.81 91 HIS A O 1
ATOM 700 N N . LYS A 1 92 ? 20.828 -6.156 2.736 1 98.75 92 LYS A N 1
ATOM 701 C CA . LYS A 1 92 ? 20.609 -7.566 2.447 1 98.75 92 LYS A CA 1
ATOM 702 C C . LYS A 1 92 ? 20.219 -7.773 0.985 1 98.75 92 LYS A C 1
ATOM 704 O O . LYS A 1 92 ? 20.719 -8.695 0.33 1 98.75 92 LYS A O 1
ATOM 709 N N . LEU A 1 93 ? 19.344 -6.922 0.466 1 98.94 93 LEU A N 1
ATOM 710 C CA . LEU A 1 93 ? 18.859 -7.062 -0.903 1 98.94 93 LEU A CA 1
ATOM 711 C C . LEU A 1 93 ? 19.938 -6.684 -1.905 1 98.94 93 LEU A C 1
ATOM 713 O O . LEU A 1 93 ? 20.141 -7.383 -2.9 1 98.94 93 LEU A O 1
ATOM 717 N N . VAL A 1 94 ? 20.641 -5.598 -1.646 1 98.69 94 VAL A N 1
ATOM 718 C CA . VAL A 1 94 ? 21.688 -5.125 -2.541 1 98.69 94 VAL A CA 1
ATOM 719 C C . VAL A 1 94 ? 22.812 -6.152 -2.607 1 98.69 94 VAL A C 1
ATOM 721 O O . VAL A 1 94 ? 23.344 -6.438 -3.686 1 98.69 94 VAL A O 1
ATOM 724 N N . ASP A 1 95 ? 23.141 -6.762 -1.5 1 98.44 95 ASP A N 1
ATOM 725 C CA . ASP A 1 95 ? 24.219 -7.738 -1.439 1 98.44 95 ASP A CA 1
ATOM 726 C C . ASP A 1 95 ? 23.844 -9.023 -2.174 1 98.44 95 ASP A C 1
ATOM 728 O O . ASP A 1 95 ? 24.719 -9.742 -2.664 1 98.44 95 ASP A O 1
ATOM 732 N N . ALA A 1 96 ? 22.578 -9.25 -2.309 1 98.69 96 ALA A N 1
ATOM 733 C CA . ALA A 1 96 ? 22.141 -10.555 -2.793 1 98.69 96 ALA A CA 1
ATOM 734 C C . ALA A 1 96 ? 21.656 -10.469 -4.238 1 98.69 96 ALA A C 1
ATOM 736 O O . ALA A 1 96 ? 21.312 -11.484 -4.844 1 98.69 96 ALA A O 1
ATOM 737 N N . THR A 1 97 ? 21.656 -9.289 -4.809 1 98.81 97 THR A N 1
ATOM 738 C CA . THR A 1 97 ? 21.094 -9.109 -6.141 1 98.81 97 THR A CA 1
ATOM 739 C C . THR A 1 97 ? 22.016 -8.266 -7.012 1 98.81 97 THR A C 1
ATOM 741 O O . THR A 1 97 ? 23.156 -7.98 -6.629 1 98.81 97 THR A O 1
ATOM 744 N N . PHE A 1 98 ? 21.516 -7.902 -8.227 1 98.81 98 PHE A N 1
ATOM 745 C CA . PHE A 1 98 ? 22.266 -7.066 -9.164 1 98.81 98 PHE A CA 1
ATOM 746 C C . PHE A 1 98 ? 22.234 -5.609 -8.719 1 98.81 98 PHE A C 1
ATOM 748 O O . PHE A 1 98 ? 23.062 -4.805 -9.164 1 98.81 98 PHE A O 1
ATOM 755 N N . ALA A 1 99 ? 21.328 -5.246 -7.914 1 98.88 99 ALA A N 1
ATOM 756 C CA . ALA A 1 99 ? 20.938 -3.859 -7.656 1 98.88 99 ALA A CA 1
ATOM 757 C C . ALA A 1 99 ? 21.906 -3.188 -6.695 1 98.88 99 ALA A C 1
ATOM 759 O O . ALA A 1 99 ? 22.547 -3.855 -5.883 1 98.88 99 ALA A O 1
ATOM 760 N N . ASP A 1 100 ? 21.984 -1.845 -6.809 1 98.88 100 ASP A N 1
ATOM 761 C CA . ASP A 1 100 ? 22.766 -1.017 -5.902 1 98.88 100 ASP A CA 1
ATOM 762 C C . ASP A 1 100 ? 21.875 -0.268 -4.922 1 98.88 100 ASP A C 1
ATOM 764 O O . ASP A 1 100 ? 22.328 0.198 -3.879 1 98.88 100 ASP A O 1
ATOM 768 N N . ARG A 1 101 ? 20.641 -0.114 -5.324 1 98.94 101 ARG A N 1
ATOM 769 C CA . ARG A 1 101 ? 19.719 0.76 -4.598 1 98.94 101 ARG A CA 1
ATOM 770 C C . ARG A 1 101 ? 18.359 0.09 -4.402 1 98.94 101 ARG A C 1
ATOM 772 O O . ARG A 1 101 ? 17.891 -0.623 -5.285 1 98.94 101 ARG A O 1
ATOM 779 N N . ALA A 1 102 ? 17.781 0.38 -3.281 1 98.94 102 ALA A N 1
ATOM 780 C CA . ALA A 1 102 ? 16.453 -0.148 -2.975 1 98.94 102 ALA A CA 1
ATOM 781 C C . ALA A 1 102 ? 15.492 0.977 -2.609 1 98.94 102 ALA A C 1
ATOM 783 O O . ALA A 1 102 ? 15.875 1.943 -1.949 1 98.94 102 ALA A O 1
ATOM 784 N N . PHE A 1 103 ? 14.312 0.934 -3.113 1 98.94 103 PHE A N 1
ATOM 785 C CA . PHE A 1 103 ? 13.141 1.696 -2.684 1 98.94 103 PHE A CA 1
ATOM 786 C C . PHE A 1 103 ? 12.094 0.778 -2.07 1 98.94 103 PHE A C 1
ATOM 788 O O . PHE A 1 103 ? 11.766 -0.265 -2.639 1 98.94 103 PHE A O 1
ATOM 795 N N . PHE A 1 104 ? 11.57 1.134 -0.861 1 98.94 104 PHE A N 1
ATOM 796 C CA . PHE A 1 104 ? 10.586 0.289 -0.196 1 98.94 104 PHE A CA 1
ATOM 797 C C . PHE A 1 104 ? 9.211 0.941 -0.22 1 98.94 104 PHE A C 1
ATOM 799 O O . PHE A 1 104 ? 9.094 2.164 -0.123 1 98.94 104 PHE A O 1
ATOM 806 N N . CYS A 1 105 ? 8.195 0.14 -0.365 1 98.81 105 CYS A N 1
ATOM 807 C CA . CYS A 1 105 ? 6.797 0.543 -0.38 1 98.81 105 CYS A CA 1
ATOM 808 C C . CYS A 1 105 ? 5.914 -0.52 0.265 1 98.81 105 CYS A C 1
ATOM 810 O O . CYS A 1 105 ? 6.387 -1.309 1.085 1 98.81 105 CYS A O 1
ATOM 812 N N . ASN A 1 106 ? 4.555 -0.557 -0.048 1 98.44 106 ASN A N 1
ATOM 813 C CA . ASN A 1 106 ? 3.654 -1.341 0.789 1 98.44 106 ASN A CA 1
ATOM 814 C C . ASN A 1 106 ? 3.029 -2.496 0.011 1 98.44 106 ASN A C 1
ATOM 816 O O . ASN A 1 106 ? 2.312 -3.318 0.583 1 98.44 106 ASN A O 1
ATOM 820 N N . SER A 1 107 ? 3.254 -2.574 -1.301 1 98.69 107 SER A N 1
ATOM 821 C CA . SER A 1 107 ? 2.605 -3.592 -2.123 1 98.69 107 SER A CA 1
ATOM 822 C C . SER A 1 107 ? 3.338 -3.785 -3.445 1 98.69 107 SER A C 1
ATOM 824 O O . SER A 1 107 ? 4.234 -3.008 -3.785 1 98.69 107 SER A O 1
ATOM 826 N N . GLY A 1 108 ? 2.955 -4.852 -4.156 1 98.69 108 GLY A N 1
ATOM 827 C CA . GLY A 1 108 ? 3.469 -5.043 -5.504 1 98.69 108 GLY A CA 1
ATOM 828 C C . GLY A 1 108 ? 3.07 -3.934 -6.457 1 98.69 108 GLY A C 1
ATOM 829 O O . GLY A 1 108 ? 3.869 -3.516 -7.301 1 98.69 108 GLY A O 1
ATOM 830 N N . ALA A 1 109 ? 1.824 -3.455 -6.332 1 98.75 109 ALA A N 1
ATOM 831 C CA . ALA A 1 109 ? 1.351 -2.354 -7.168 1 98.75 109 ALA A CA 1
ATOM 832 C C . ALA A 1 109 ? 2.211 -1.108 -6.973 1 98.75 109 ALA A C 1
ATOM 834 O O . ALA A 1 109 ? 2.596 -0.454 -7.945 1 98.75 109 ALA A O 1
ATOM 835 N N . GLU A 1 110 ? 2.545 -0.813 -5.758 1 98.81 110 GLU A N 1
ATOM 836 C CA . GLU A 1 110 ? 3.354 0.37 -5.484 1 98.81 110 GLU A CA 1
ATOM 837 C C . GLU A 1 110 ? 4.797 0.168 -5.938 1 98.81 110 GLU A C 1
ATOM 839 O O . GLU A 1 110 ? 5.457 1.115 -6.371 1 98.81 110 GLU A O 1
ATOM 844 N N . SER A 1 111 ? 5.309 -1.069 -5.848 1 98.94 111 SER A N 1
ATOM 845 C CA . SER A 1 111 ? 6.633 -1.358 -6.387 1 98.94 111 SER A CA 1
ATOM 846 C C . SER A 1 111 ? 6.68 -1.123 -7.895 1 98.94 111 SER A C 1
ATOM 848 O O . SER A 1 111 ? 7.637 -0.543 -8.406 1 98.94 111 SER A O 1
ATOM 850 N N . ASN A 1 112 ? 5.617 -1.572 -8.562 1 98.94 112 ASN A N 1
ATOM 851 C CA . ASN A 1 112 ? 5.555 -1.404 -10.008 1 98.94 112 ASN A CA 1
ATOM 852 C C . ASN A 1 112 ? 5.293 0.05 -10.398 1 98.94 112 ASN A C 1
ATOM 854 O O . ASN A 1 112 ? 5.797 0.525 -11.414 1 98.94 112 ASN A O 1
ATOM 858 N N . GLU A 1 113 ? 4.5 0.786 -9.586 1 98.88 113 GLU A N 1
ATOM 859 C CA . GLU A 1 113 ? 4.367 2.227 -9.773 1 98.88 113 GLU A CA 1
ATOM 860 C C . GLU A 1 113 ? 5.73 2.912 -9.766 1 98.88 113 GLU A C 1
ATOM 862 O O . GLU A 1 113 ? 6.02 3.74 -10.625 1 98.88 113 GLU A O 1
ATOM 867 N N . ALA A 1 114 ? 6.527 2.543 -8.766 1 98.88 114 ALA A N 1
ATOM 868 C CA . ALA A 1 114 ? 7.863 3.123 -8.664 1 98.88 114 ALA A CA 1
ATOM 869 C C . ALA A 1 114 ? 8.711 2.766 -9.883 1 98.88 114 ALA A C 1
ATOM 871 O O . ALA A 1 114 ? 9.398 3.625 -10.445 1 98.88 114 ALA A O 1
ATOM 872 N N . ALA A 1 115 ? 8.648 1.519 -10.312 1 98.94 115 ALA A N 1
ATOM 873 C CA . ALA A 1 115 ? 9.445 1.034 -11.43 1 98.94 115 ALA A CA 1
ATOM 874 C C . ALA A 1 115 ? 9.055 1.734 -12.727 1 98.94 115 ALA A C 1
ATOM 876 O O . ALA A 1 115 ? 9.922 2.191 -13.484 1 98.94 115 ALA A O 1
ATOM 877 N N . PHE A 1 116 ? 7.727 1.8 -13.008 1 98.88 116 PHE A N 1
ATOM 878 C CA . PHE A 1 116 ? 7.238 2.396 -14.242 1 98.88 116 PHE A CA 1
ATOM 879 C C . PHE A 1 116 ? 7.523 3.893 -14.273 1 98.88 116 PHE A C 1
ATOM 881 O O . PHE A 1 116 ? 7.91 4.434 -15.312 1 98.88 116 PHE A O 1
ATOM 888 N N . LYS A 1 117 ? 7.352 4.547 -13.172 1 98.75 117 LYS A N 1
ATOM 889 C CA . LYS A 1 117 ? 7.648 5.973 -13.094 1 98.75 117 LYS A CA 1
ATOM 890 C C . LYS A 1 117 ? 9.141 6.234 -13.258 1 98.75 117 LYS A C 1
ATOM 892 O O . LYS A 1 117 ? 9.547 7.199 -13.906 1 98.75 117 LYS A O 1
ATOM 897 N N . LEU A 1 118 ? 9.961 5.383 -12.617 1 98.88 118 LEU A N 1
ATOM 898 C CA . LEU A 1 118 ? 11.406 5.523 -12.797 1 98.88 118 LEU A CA 1
ATOM 899 C C . LEU A 1 118 ? 11.781 5.383 -14.266 1 98.88 118 LEU A C 1
ATOM 901 O O . LEU A 1 118 ? 12.57 6.176 -14.789 1 98.88 118 LEU A O 1
ATOM 905 N N . ALA A 1 119 ? 11.227 4.379 -14.93 1 98.94 119 ALA A N 1
ATOM 906 C CA . ALA A 1 119 ? 11.547 4.145 -16.328 1 98.94 119 ALA A CA 1
ATOM 907 C C . ALA A 1 119 ? 11.188 5.359 -17.188 1 98.94 119 ALA A C 1
ATOM 909 O O . ALA A 1 119 ? 11.992 5.805 -18 1 98.94 119 ALA A O 1
ATOM 910 N N . ARG A 1 120 ? 10.023 5.891 -17.016 1 98.69 120 ARG A N 1
ATOM 911 C CA . ARG A 1 120 ? 9.602 7.055 -17.781 1 98.69 120 ARG A CA 1
ATOM 912 C C . ARG A 1 120 ? 10.445 8.273 -17.453 1 98.69 120 ARG A C 1
ATOM 914 O O . ARG A 1 120 ? 10.781 9.07 -18.328 1 98.69 120 ARG A O 1
ATOM 921 N N . ARG A 1 121 ? 10.789 8.438 -16.141 1 98.56 121 ARG A N 1
ATOM 922 C CA . ARG A 1 121 ? 11.609 9.57 -15.727 1 98.56 121 ARG A CA 1
ATOM 923 C C . ARG A 1 121 ? 13.008 9.492 -16.328 1 98.56 121 ARG A C 1
ATOM 925 O O . ARG A 1 121 ? 13.539 10.492 -16.812 1 98.56 121 ARG A O 1
ATOM 932 N N . VAL A 1 122 ? 13.617 8.297 -16.281 1 98.81 122 VAL A N 1
ATOM 933 C CA . VAL A 1 122 ? 14.922 8.078 -16.891 1 98.81 122 VAL A CA 1
ATOM 934 C C . VAL A 1 122 ? 14.883 8.453 -18.375 1 98.81 122 VAL A C 1
ATOM 936 O O . VAL A 1 122 ? 15.758 9.164 -18.859 1 98.81 122 VAL A O 1
ATOM 939 N N . ALA A 1 123 ? 13.906 7.984 -19.062 1 98.75 123 ALA A N 1
ATOM 940 C CA . ALA A 1 123 ? 13.766 8.25 -20.5 1 98.75 123 ALA A CA 1
ATOM 941 C C . ALA A 1 123 ? 13.562 9.734 -20.766 1 98.75 123 ALA A C 1
ATOM 943 O O . ALA A 1 123 ? 14.148 10.289 -21.703 1 98.75 123 ALA A O 1
ATOM 944 N N . HIS A 1 124 ? 12.711 10.344 -19.984 1 98.19 124 HIS A N 1
ATOM 945 C CA . HIS A 1 124 ? 12.484 11.781 -20.078 1 98.19 124 HIS A CA 1
ATOM 946 C C . HIS A 1 124 ? 13.789 12.562 -19.938 1 98.19 124 HIS A C 1
ATOM 948 O O . HIS A 1 124 ? 14.078 13.453 -20.734 1 98.19 124 HIS A O 1
ATOM 954 N N . ASP A 1 125 ? 14.539 12.25 -18.953 1 98.38 125 ASP A N 1
ATOM 955 C CA . ASP A 1 125 ? 15.758 12.977 -18.625 1 98.38 125 ASP A CA 1
ATOM 956 C C . ASP A 1 125 ? 16.828 12.766 -19.688 1 98.38 125 ASP A C 1
ATOM 958 O O . ASP A 1 125 ? 17.578 13.688 -20.016 1 98.38 125 ASP A O 1
ATOM 962 N N . ARG A 1 126 ? 16.922 11.555 -20.203 1 98.44 126 ARG A N 1
ATOM 963 C CA . ARG A 1 126 ? 18.031 11.188 -21.078 1 98.44 126 ARG A CA 1
ATOM 964 C C . ARG A 1 126 ? 17.688 11.484 -22.531 1 98.44 126 ARG A C 1
ATOM 966 O O . ARG A 1 126 ? 18.578 11.812 -23.328 1 98.44 126 ARG A O 1
ATOM 973 N N . PHE A 1 127 ? 16.391 11.359 -22.953 1 98.44 127 PHE A N 1
ATOM 974 C CA . PHE A 1 127 ? 16.078 11.32 -24.375 1 98.44 127 PHE A CA 1
ATOM 975 C C . PHE A 1 127 ? 14.945 12.281 -24.703 1 98.44 127 PHE A C 1
ATOM 977 O O . PHE A 1 127 ? 14.711 12.594 -25.875 1 98.44 127 PHE A O 1
ATOM 984 N N . GLY A 1 128 ? 14.211 12.805 -23.656 1 98 128 GLY A N 1
ATOM 985 C CA . GLY A 1 128 ? 13.109 13.719 -23.891 1 98 128 GLY A CA 1
ATOM 986 C C . GLY A 1 128 ? 11.75 13.07 -23.719 1 98 128 GLY A C 1
ATOM 987 O O . GLY A 1 128 ? 11.648 11.852 -23.562 1 98 128 GLY A O 1
ATOM 988 N N . PRO A 1 129 ? 10.664 13.844 -23.75 1 96.88 129 PRO A N 1
ATOM 989 C CA . PRO A 1 129 ? 9.328 13.383 -23.375 1 96.88 129 PRO A CA 1
ATOM 990 C C . PRO A 1 129 ? 8.727 12.43 -24.406 1 96.88 129 PRO A C 1
ATOM 992 O O . PRO A 1 129 ? 7.754 11.727 -24.109 1 96.88 129 PRO A O 1
ATOM 995 N N . GLN A 1 130 ? 9.258 12.375 -25.609 1 97.38 130 GLN A N 1
ATOM 996 C CA . GLN A 1 130 ? 8.695 11.516 -26.641 1 97.38 130 GLN A CA 1
ATOM 997 C C . GLN A 1 130 ? 8.977 10.047 -26.344 1 97.38 130 GLN A C 1
ATOM 999 O O . GLN A 1 130 ? 8.297 9.156 -26.859 1 97.38 130 GLN A O 1
ATOM 1004 N N . LYS A 1 131 ? 10.047 9.758 -25.609 1 98.56 131 LYS A N 1
ATOM 1005 C CA . LYS A 1 131 ? 10.383 8.391 -25.234 1 98.56 131 LYS A CA 1
ATOM 1006 C C . LYS A 1 131 ? 9.703 7.996 -23.922 1 98.56 131 LYS A C 1
ATOM 1008 O O . LYS A 1 131 ? 10.289 8.141 -22.844 1 98.56 131 LYS A O 1
ATOM 1013 N N . HIS A 1 132 ? 8.477 7.469 -24 1 98.56 132 HIS A N 1
ATOM 1014 C CA . HIS A 1 132 ? 7.73 7.176 -22.781 1 98.56 132 HIS A CA 1
ATOM 1015 C C . HIS A 1 132 ? 6.969 5.859 -22.906 1 98.56 132 HIS A C 1
ATOM 1017 O O . HIS A 1 132 ? 6.238 5.469 -22 1 98.56 132 HIS A O 1
ATOM 1023 N N . GLU A 1 133 ? 7.035 5.133 -24.047 1 98.88 133 GLU A N 1
ATOM 1024 C CA . GLU A 1 133 ? 6.199 3.967 -24.312 1 98.88 133 GLU A CA 1
ATOM 1025 C C . GLU A 1 133 ? 6.66 2.76 -23.5 1 98.88 133 GLU A C 1
ATOM 1027 O O . GLU A 1 133 ? 7.863 2.498 -23.391 1 98.88 133 GLU A O 1
ATOM 1032 N N . ILE A 1 134 ? 5.754 2.074 -22.906 1 98.94 134 ILE A N 1
ATOM 1033 C CA . ILE A 1 134 ? 6 0.834 -22.172 1 98.94 134 ILE A CA 1
ATOM 1034 C C . ILE A 1 134 ? 5.371 -0.338 -22.922 1 98.94 134 ILE A C 1
ATOM 1036 O O . ILE A 1 134 ? 4.211 -0.27 -23.344 1 98.94 134 ILE A O 1
ATOM 1040 N N . ILE A 1 135 ? 6.141 -1.345 -23.188 1 98.94 135 ILE A N 1
ATOM 1041 C CA . ILE A 1 135 ? 5.645 -2.588 -23.766 1 98.94 135 ILE A CA 1
ATOM 1042 C C . ILE A 1 135 ? 5.598 -3.676 -22.703 1 98.94 135 ILE A C 1
ATOM 1044 O O . ILE A 1 135 ? 6.605 -3.951 -22.047 1 98.94 135 ILE A O 1
ATOM 1048 N N . ALA A 1 136 ? 4.477 -4.23 -22.469 1 98.88 136 ALA A N 1
ATOM 1049 C CA . ALA A 1 136 ? 4.289 -5.395 -21.609 1 98.88 136 ALA A CA 1
ATOM 1050 C C . ALA A 1 136 ? 3.701 -6.566 -22.391 1 98.88 136 ALA A C 1
ATOM 1052 O O . ALA A 1 136 ? 3.832 -6.633 -23.609 1 98.88 136 ALA A O 1
ATOM 1053 N N . THR A 1 137 ? 3.256 -7.594 -21.672 1 98.81 137 THR A N 1
ATOM 1054 C CA . THR A 1 137 ? 2.812 -8.773 -22.391 1 98.81 137 THR A CA 1
ATOM 1055 C C . THR A 1 137 ? 1.316 -9.008 -22.188 1 98.81 137 THR A C 1
ATOM 1057 O O . THR A 1 137 ? 0.75 -8.594 -21.172 1 98.81 137 THR A O 1
ATOM 1060 N N . VAL A 1 138 ? 0.727 -9.641 -23.188 1 98.06 138 VAL A N 1
ATOM 1061 C CA . VAL A 1 138 ? -0.655 -10.094 -23.062 1 98.06 138 VAL A CA 1
ATOM 1062 C C . VAL A 1 138 ? -0.784 -11.047 -21.891 1 98.06 138 VAL A C 1
ATOM 1064 O O . VAL A 1 138 ? 0.085 -11.898 -21.672 1 98.06 138 VAL A O 1
ATOM 1067 N N . ASN A 1 139 ? -1.815 -10.836 -21.031 1 97.06 139 ASN A N 1
ATOM 1068 C CA . ASN A 1 139 ? -2.178 -11.672 -19.891 1 97.06 139 ASN A CA 1
ATOM 1069 C C . ASN A 1 139 ? -1.283 -11.391 -18.688 1 97.06 139 ASN A C 1
ATOM 1071 O O . ASN A 1 139 ? -1.366 -12.086 -17.672 1 97.06 139 ASN A O 1
ATOM 1075 N N . SER A 1 140 ? -0.448 -10.375 -18.781 1 98.12 140 SER A N 1
ATOM 1076 C CA . SER A 1 140 ? 0.385 -10.039 -17.625 1 98.12 140 SER A CA 1
ATOM 1077 C C . SER A 1 140 ? -0.429 -9.344 -16.547 1 98.12 140 SER A C 1
ATOM 1079 O O . SER A 1 140 ? -1.525 -8.844 -16.797 1 98.12 140 SER A O 1
ATOM 1081 N N . PHE A 1 141 ? 0.045 -9.391 -15.32 1 97.88 141 PHE A N 1
ATOM 1082 C CA . PHE A 1 141 ? -0.533 -8.742 -14.148 1 97.88 141 PHE A CA 1
ATOM 1083 C C . PHE A 1 141 ? 0.528 -7.965 -13.383 1 97.88 141 PHE A C 1
ATOM 1085 O O . PHE A 1 141 ? 1.527 -8.539 -12.938 1 97.88 141 PHE A O 1
ATOM 1092 N N . HIS A 1 142 ? 0.311 -6.645 -13.148 1 98.69 142 HIS A N 1
ATOM 1093 C CA . HIS A 1 142 ? 1.329 -5.816 -12.516 1 98.69 142 HIS A CA 1
ATOM 1094 C C . HIS A 1 142 ? 0.733 -4.973 -11.398 1 98.69 142 HIS A C 1
ATOM 1096 O O . HIS A 1 142 ? 1.357 -4.012 -10.938 1 98.69 142 HIS A O 1
ATOM 1102 N N . GLY A 1 143 ? -0.45 -5.258 -10.938 1 97.75 143 GLY A N 1
ATOM 1103 C CA . GLY A 1 143 ? -1.096 -4.523 -9.859 1 97.75 143 GLY A CA 1
ATOM 1104 C C . GLY A 1 143 ? -2.447 -3.957 -10.25 1 97.75 143 GLY A C 1
ATOM 1105 O O . GLY A 1 143 ? -2.912 -4.164 -11.375 1 97.75 143 GLY A O 1
ATOM 1106 N N . ARG A 1 144 ? -3.09 -3.203 -9.312 1 97.69 144 ARG A N 1
ATOM 1107 C CA . ARG A 1 144 ? -4.48 -2.809 -9.531 1 97.69 144 ARG A CA 1
ATOM 1108 C C . ARG A 1 144 ? -4.621 -1.29 -9.531 1 97.69 144 ARG A C 1
ATOM 1110 O O . ARG A 1 144 ? -5.734 -0.767 -9.633 1 97.69 144 ARG A O 1
ATOM 1117 N N . THR A 1 145 ? -3.537 -0.485 -9.391 1 98.25 145 THR A N 1
ATOM 1118 C CA . THR A 1 145 ? -3.66 0.946 -9.641 1 98.25 145 THR A CA 1
ATOM 1119 C C . THR A 1 145 ? -3.949 1.214 -11.117 1 98.25 145 THR A C 1
ATOM 1121 O O . THR A 1 145 ? -3.736 0.344 -11.961 1 98.25 145 THR A O 1
ATOM 1124 N N . LEU A 1 146 ? -4.414 2.398 -11.438 1 98.06 146 LEU A N 1
ATOM 1125 C CA . LEU A 1 146 ? -4.77 2.693 -12.828 1 98.06 146 LEU A CA 1
ATOM 1126 C C . LEU A 1 146 ? -3.566 2.51 -13.742 1 98.06 146 LEU A C 1
ATOM 1128 O O . LEU A 1 146 ? -3.703 1.982 -14.852 1 98.06 146 LEU A O 1
ATOM 1132 N N . PHE A 1 147 ? -2.365 2.918 -13.297 1 98.19 147 PHE A N 1
ATOM 1133 C CA . PHE A 1 147 ? -1.157 2.793 -14.102 1 98.19 147 PHE A CA 1
ATOM 1134 C C . PHE A 1 147 ? -0.763 1.331 -14.266 1 98.19 147 PHE A C 1
ATOM 1136 O O . PHE A 1 147 ? -0.538 0.864 -15.383 1 98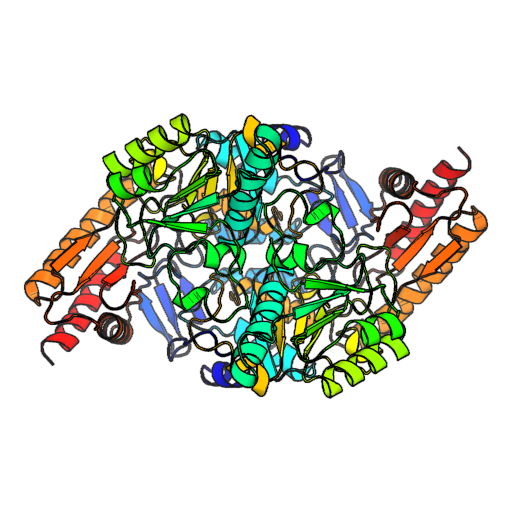.19 147 PHE A O 1
ATOM 1143 N N . THR A 1 148 ? -0.807 0.573 -13.18 1 98.5 148 THR A N 1
ATOM 1144 C CA . THR A 1 148 ? -0.308 -0.797 -13.211 1 98.5 148 THR A CA 1
ATOM 1145 C C . THR A 1 148 ? -1.284 -1.715 -13.938 1 98.5 148 THR A C 1
ATOM 1147 O O . THR A 1 148 ? -0.868 -2.652 -14.625 1 98.5 148 THR A O 1
ATOM 1150 N N . VAL A 1 149 ? -2.604 -1.464 -13.82 1 97.31 149 VAL A N 1
ATOM 1151 C CA . VAL A 1 149 ? -3.557 -2.291 -14.547 1 97.31 149 VAL A CA 1
ATOM 1152 C C . VAL A 1 149 ? -3.449 -2.008 -16.047 1 97.31 149 VAL A C 1
ATOM 1154 O O . VAL A 1 149 ? -3.703 -2.887 -16.875 1 97.31 149 VAL A O 1
ATOM 1157 N N . SER A 1 150 ? -3.125 -0.725 -16.375 1 97.56 150 SER A N 1
ATOM 1158 C CA . SER A 1 150 ? -2.959 -0.364 -17.781 1 97.56 150 SER A CA 1
ATOM 1159 C C . SER A 1 150 ? -1.757 -1.074 -18.391 1 97.56 150 SER A C 1
ATOM 1161 O O . SER A 1 150 ? -1.801 -1.49 -19.547 1 97.56 150 SER A O 1
ATOM 1163 N N . VAL A 1 151 ? -0.713 -1.199 -17.594 1 98.44 151 VAL A N 1
ATOM 1164 C CA . VAL A 1 151 ? 0.472 -1.912 -18.062 1 98.44 151 VAL A CA 1
ATOM 1165 C C . VAL A 1 151 ? 0.19 -3.412 -18.094 1 98.44 151 VAL A C 1
ATOM 1167 O O . VAL A 1 151 ? 0.705 -4.125 -18.969 1 98.44 151 VAL A O 1
ATOM 1170 N N . GLY A 1 152 ? -0.693 -3.803 -17.188 1 96.88 152 GLY A N 1
ATOM 1171 C CA . GLY A 1 152 ? -1.12 -5.191 -17.219 1 96.88 152 GLY A CA 1
ATOM 1172 C C . GLY A 1 152 ? -1.852 -5.562 -18.5 1 96.88 152 GLY A C 1
ATOM 1173 O O . GLY A 1 152 ? -2.605 -4.754 -19.047 1 96.88 152 GLY A O 1
ATOM 1174 N N . GLY A 1 153 ? -1.825 -6.629 -19.078 1 94.62 153 GLY A N 1
ATOM 1175 C CA . GLY A 1 153 ? -2.316 -7.055 -20.375 1 94.62 153 GLY A CA 1
ATOM 1176 C C . GLY A 1 153 ? -3.646 -7.781 -20.312 1 94.62 153 GLY A C 1
ATOM 1177 O O . GLY A 1 153 ? -3.881 -8.734 -21.062 1 94.62 153 GLY A O 1
ATOM 1178 N N . GLN A 1 154 ? -4.426 -7.406 -19.344 1 93.5 154 GLN A N 1
ATOM 1179 C CA . GLN A 1 154 ? -5.75 -7.992 -19.172 1 93.5 154 GLN A CA 1
ATOM 1180 C C . GLN A 1 154 ? -6.832 -6.914 -19.172 1 93.5 154 GLN A C 1
ATOM 1182 O O . GLN A 1 154 ? -7.145 -6.336 -18.141 1 93.5 154 GLN A O 1
ATOM 1187 N N . PRO A 1 155 ? -7.547 -6.699 -20.25 1 90.62 155 PRO A N 1
ATOM 1188 C CA . PRO A 1 155 ? -8.523 -5.617 -20.391 1 90.62 155 PRO A CA 1
ATOM 1189 C C . PRO A 1 155 ? -9.602 -5.648 -19.312 1 90.62 155 PRO A C 1
ATOM 1191 O O . PRO A 1 155 ? -10.125 -4.598 -18.922 1 90.62 155 PRO A O 1
ATOM 1194 N N . LYS A 1 156 ? -9.891 -6.785 -18.781 1 88.31 156 LYS A N 1
ATOM 1195 C CA . LYS A 1 156 ? -10.93 -6.926 -17.781 1 88.31 156 LYS A CA 1
ATOM 1196 C C . LYS A 1 156 ? -10.594 -6.121 -16.516 1 88.31 156 LYS A C 1
ATOM 1198 O O . LYS A 1 156 ? -11.492 -5.723 -15.773 1 88.31 156 LYS A O 1
ATOM 1203 N N . TYR A 1 157 ? -9.367 -5.801 -16.312 1 89.44 157 TYR A N 1
ATOM 1204 C CA . TYR A 1 157 ? -8.945 -5.062 -15.125 1 89.44 157 TYR A CA 1
ATOM 1205 C C . TYR A 1 157 ? -8.852 -3.57 -15.414 1 89.44 157 TYR A C 1
ATOM 1207 O O . TYR A 1 157 ? -8.906 -2.748 -14.5 1 89.44 157 TYR A O 1
ATOM 1215 N N . SER A 1 158 ? -8.711 -3.154 -16.656 1 91.31 158 SER A N 1
ATOM 1216 C CA . SER A 1 158 ? -8.359 -1.769 -16.953 1 91.31 158 SER A CA 1
ATOM 1217 C C . SER A 1 158 ? -9.539 -1.035 -17.594 1 91.31 158 SER A C 1
ATOM 1219 O O . SER A 1 158 ? -9.555 0.197 -17.641 1 91.31 158 SER A O 1
ATOM 1221 N N . ASP A 1 159 ? -10.484 -1.745 -18.125 1 93.19 159 ASP A N 1
ATOM 1222 C CA . ASP A 1 159 ? -11.594 -1.115 -18.828 1 93.19 159 ASP A CA 1
ATOM 1223 C C . ASP A 1 159 ? -12.578 -0.478 -17.859 1 93.19 159 ASP A C 1
ATOM 1225 O O . ASP A 1 159 ? -12.742 -0.962 -16.734 1 93.19 159 ASP A O 1
ATOM 1229 N N . GLY A 1 160 ? -13.141 0.613 -18.266 1 94.69 160 GLY A N 1
ATOM 1230 C CA . GLY A 1 160 ? -14.25 1.204 -17.531 1 94.69 160 GLY A CA 1
ATOM 1231 C C . GLY A 1 160 ? -13.812 2.225 -16.5 1 94.69 160 GLY A C 1
ATOM 1232 O O . GLY A 1 160 ? -14.617 2.688 -15.695 1 94.69 160 GLY A O 1
ATOM 1233 N N . PHE A 1 161 ? -12.531 2.604 -16.516 1 96.75 161 PHE A N 1
ATOM 1234 C CA . PHE A 1 161 ? -12.023 3.527 -15.516 1 96.75 161 PHE A CA 1
ATOM 1235 C C . PHE A 1 161 ? -11.539 4.82 -16.156 1 96.75 161 PHE A C 1
ATOM 1237 O O . PHE A 1 161 ? -10.625 5.473 -15.648 1 96.75 161 PHE A O 1
ATOM 1244 N N . GLY A 1 162 ? -12.188 5.188 -17.344 1 94.88 162 GLY A N 1
ATOM 1245 C CA . GLY A 1 162 ? -11.789 6.387 -18.078 1 94.88 162 GLY A CA 1
ATOM 1246 C C . GLY A 1 162 ? -10.82 6.109 -19.203 1 94.88 162 GLY A C 1
ATOM 1247 O O . GLY A 1 162 ? -10.586 4.953 -19.547 1 94.88 162 GLY A O 1
ATOM 1248 N N . PRO A 1 163 ? -10.328 7.18 -19.797 1 94.38 163 PRO A N 1
ATOM 1249 C CA . PRO A 1 163 ? -9.383 7.012 -20.906 1 94.38 163 PRO A CA 1
ATOM 1250 C C . PRO A 1 163 ? -8.133 6.234 -20.5 1 94.38 163 PRO A C 1
ATOM 1252 O O . PRO A 1 163 ? -7.617 6.418 -19.391 1 94.38 163 PRO A O 1
ATOM 1255 N N . LYS A 1 164 ? -7.699 5.469 -21.406 1 92.56 164 LYS A N 1
ATOM 1256 C CA . LYS A 1 164 ? -6.5 4.676 -21.156 1 92.56 164 LYS A CA 1
ATOM 1257 C C . LYS A 1 164 ? -5.262 5.566 -21.047 1 92.56 164 LYS A C 1
ATOM 1259 O O . LYS A 1 164 ? -5.16 6.578 -21.75 1 92.56 164 LYS A O 1
ATOM 1264 N N . ILE A 1 165 ? -4.383 5.145 -20.188 1 95.56 165 ILE A N 1
ATOM 1265 C CA . ILE A 1 165 ? -3.092 5.816 -20.125 1 95.56 165 ILE A CA 1
ATOM 1266 C C . ILE A 1 165 ? -2.35 5.625 -21.453 1 95.56 165 ILE A C 1
ATOM 1268 O O . ILE A 1 165 ? -2.275 4.508 -21.969 1 95.56 165 ILE A O 1
ATOM 1272 N N . THR A 1 166 ? -1.798 6.641 -21.969 1 94.81 166 THR A N 1
ATOM 1273 C CA . THR A 1 166 ? -1.174 6.629 -23.281 1 94.81 166 THR A CA 1
ATOM 1274 C C . THR A 1 166 ? 0.216 6.004 -23.219 1 94.81 166 THR A C 1
ATOM 1276 O O . THR A 1 166 ? 0.902 6.105 -22.203 1 94.81 166 THR A O 1
ATOM 1279 N N . GLY A 1 167 ? 0.605 5.367 -24.328 1 97.44 167 GLY A N 1
ATOM 1280 C CA . GLY A 1 167 ? 1.972 4.891 -24.469 1 97.44 167 GLY A CA 1
ATOM 1281 C C . GLY A 1 167 ? 2.184 3.5 -23.906 1 97.44 167 GLY A C 1
ATOM 1282 O O . GLY A 1 167 ? 3.295 3.152 -23.5 1 97.44 167 GLY A O 1
ATOM 1283 N N . ILE A 1 168 ? 1.17 2.723 -23.828 1 98.31 168 ILE A N 1
ATOM 1284 C CA . ILE A 1 168 ? 1.275 1.357 -23.312 1 98.31 168 ILE A CA 1
ATOM 1285 C C . ILE A 1 168 ? 0.775 0.375 -24.375 1 98.31 168 ILE A C 1
ATOM 1287 O O . ILE A 1 168 ? -0.305 0.559 -24.938 1 98.31 168 ILE A O 1
ATOM 1291 N N . SER A 1 169 ? 1.546 -0.567 -24.719 1 98.62 169 SER A N 1
ATOM 1292 C CA . SER A 1 169 ? 1.158 -1.611 -25.656 1 98.62 169 SER A CA 1
ATOM 1293 C C . SER A 1 169 ? 1.497 -2.996 -25.125 1 98.62 169 SER A C 1
ATOM 1295 O O . SER A 1 169 ? 2.191 -3.121 -24.109 1 98.62 169 SER A O 1
ATOM 1297 N N . HIS A 1 170 ? 0.978 -4.051 -25.781 1 98.69 170 HIS A N 1
ATOM 1298 C CA . HIS A 1 170 ? 1.162 -5.426 -25.328 1 98.69 170 HIS A CA 1
ATOM 1299 C C . HIS A 1 170 ? 1.502 -6.348 -26.5 1 98.69 170 HIS A C 1
ATOM 1301 O O . HIS A 1 170 ? 0.944 -6.203 -27.594 1 98.69 170 HIS A O 1
ATOM 1307 N N . VAL A 1 171 ? 2.391 -7.223 -26.266 1 98.88 171 VAL A N 1
ATOM 1308 C CA . VAL A 1 171 ? 2.758 -8.25 -27.234 1 98.88 171 VAL A CA 1
ATOM 1309 C C . VAL A 1 171 ? 2.551 -9.633 -26.609 1 98.88 171 VAL A C 1
ATOM 1311 O O . VAL A 1 171 ? 2.508 -9.781 -25.391 1 98.88 171 VAL A O 1
ATOM 1314 N N . PRO A 1 172 ? 2.379 -10.711 -27.422 1 98.75 172 PRO A N 1
ATOM 1315 C CA . PRO A 1 172 ? 2.232 -12.055 -26.859 1 98.75 172 PRO A CA 1
ATOM 1316 C C . PRO A 1 172 ? 3.449 -12.492 -26.047 1 98.75 172 PRO A C 1
ATOM 1318 O O . PRO A 1 172 ? 4.586 -12.219 -26.438 1 98.75 172 PRO A O 1
ATOM 1321 N N . TYR A 1 173 ? 3.186 -13.109 -24.969 1 98.56 173 TYR A N 1
ATOM 1322 C CA . TYR A 1 173 ? 4.227 -13.656 -24.094 1 98.56 173 TYR A CA 1
ATOM 1323 C C . TYR A 1 173 ? 5.047 -14.711 -24.828 1 98.56 173 TYR A C 1
ATOM 1325 O O . TYR A 1 173 ? 4.504 -15.516 -25.578 1 98.56 173 TYR A O 1
ATOM 1333 N N . ASN A 1 174 ? 6.398 -14.68 -24.656 1 98.62 174 ASN A N 1
ATOM 1334 C CA . ASN A 1 174 ? 7.324 -15.625 -25.266 1 98.62 174 ASN A CA 1
ATOM 1335 C C . ASN A 1 174 ? 7.359 -15.477 -26.781 1 98.62 174 ASN A C 1
ATOM 1337 O O . ASN A 1 174 ? 7.645 -16.438 -27.5 1 98.62 174 ASN A O 1
ATOM 1341 N N . ASP A 1 175 ? 6.992 -14.375 -27.312 1 98.81 175 ASP A N 1
ATOM 1342 C CA . ASP A 1 175 ? 7.055 -14.062 -28.734 1 98.81 175 ASP A CA 1
ATOM 1343 C C . ASP A 1 175 ? 8.062 -12.953 -29 1 98.81 175 ASP A C 1
ATOM 1345 O O . ASP A 1 175 ? 7.688 -11.781 -29.109 1 98.81 175 ASP A O 1
ATOM 1349 N N . LEU A 1 176 ? 9.289 -13.391 -29.219 1 98.75 176 LEU A N 1
ATOM 1350 C CA . LEU A 1 176 ? 10.375 -12.438 -29.391 1 98.75 176 LEU A CA 1
ATOM 1351 C C . LEU A 1 176 ? 10.188 -11.633 -30.688 1 98.75 176 LEU A C 1
ATOM 1353 O O . LEU A 1 176 ? 10.531 -10.445 -30.734 1 98.75 176 LEU A O 1
ATOM 1357 N N . GLU A 1 177 ? 9.648 -12.219 -31.719 1 98.81 177 GLU A N 1
ATOM 1358 C CA . GLU A 1 177 ? 9.43 -11.523 -32.969 1 98.81 177 GLU A CA 1
ATOM 1359 C C . GLU A 1 177 ? 8.398 -10.414 -32.812 1 98.81 177 GLU A C 1
ATOM 1361 O O . GLU A 1 177 ? 8.547 -9.336 -33.406 1 98.81 177 GLU A O 1
ATOM 1366 N N . ALA A 1 178 ? 7.371 -10.688 -32.062 1 98.88 178 ALA A N 1
ATOM 1367 C CA . ALA A 1 178 ? 6.363 -9.656 -31.797 1 98.88 178 ALA A CA 1
ATOM 1368 C C . ALA A 1 178 ? 6.969 -8.484 -31.031 1 98.88 178 ALA A C 1
ATOM 1370 O O . ALA A 1 178 ? 6.637 -7.324 -31.297 1 98.88 178 ALA A O 1
ATOM 1371 N N . LEU A 1 179 ? 7.855 -8.797 -30.047 1 98.88 179 LEU A N 1
ATOM 1372 C CA . LEU A 1 179 ? 8.531 -7.734 -29.312 1 98.88 179 LEU A CA 1
ATOM 1373 C C . LEU A 1 179 ? 9.438 -6.918 -30.234 1 98.88 179 LEU A C 1
ATOM 1375 O O . LEU A 1 179 ? 9.453 -5.688 -30.172 1 98.88 179 LEU A O 1
ATOM 1379 N N . LYS A 1 180 ? 10.141 -7.59 -31.078 1 98.81 180 LYS A N 1
ATOM 1380 C CA . LYS A 1 180 ? 11.031 -6.934 -32.031 1 98.81 180 LYS A CA 1
ATOM 1381 C C . LYS A 1 180 ? 10.258 -5.988 -32.938 1 98.81 180 LYS A C 1
ATOM 1383 O O . LYS A 1 180 ? 10.742 -4.906 -33.281 1 98.81 180 LYS A O 1
ATOM 1388 N N . ALA A 1 181 ? 9.094 -6.375 -33.344 1 98.81 181 ALA A N 1
ATOM 1389 C CA . ALA A 1 181 ? 8.266 -5.59 -34.25 1 98.81 181 ALA A CA 1
ATOM 1390 C C . ALA A 1 181 ? 7.688 -4.363 -33.531 1 98.81 181 ALA A C 1
ATOM 1392 O O . ALA A 1 181 ? 7.438 -3.338 -34.188 1 98.81 181 ALA A O 1
ATOM 1393 N N . GLN A 1 182 ? 7.508 -4.457 -32.25 1 98.81 182 GLN A N 1
ATOM 1394 C CA . GLN A 1 182 ? 6.812 -3.416 -31.5 1 98.81 182 GLN A CA 1
ATOM 1395 C C . GLN A 1 182 ? 7.793 -2.389 -30.938 1 98.81 182 GLN A C 1
ATOM 1397 O O . GLN A 1 182 ? 7.484 -1.195 -30.891 1 98.81 182 GLN A O 1
ATOM 1402 N N . ILE A 1 183 ? 8.969 -2.793 -30.5 1 98.88 183 ILE A N 1
ATOM 1403 C CA . ILE A 1 183 ? 9.922 -1.932 -29.812 1 98.88 183 ILE A CA 1
ATOM 1404 C C . ILE A 1 183 ? 10.484 -0.903 -30.781 1 98.88 183 ILE A C 1
ATOM 1406 O O . ILE A 1 183 ? 10.68 -1.198 -31.969 1 98.88 183 ILE A O 1
ATOM 1410 N N . SER A 1 184 ? 10.672 0.314 -30.344 1 98.69 184 SER A N 1
ATOM 1411 C CA . SER A 1 184 ? 11.188 1.422 -31.141 1 98.69 184 SER A CA 1
ATOM 1412 C C . SER A 1 184 ? 12 2.389 -30.281 1 98.69 184 SER A C 1
ATOM 1414 O O . SER A 1 184 ? 12.25 2.121 -29.109 1 98.69 184 SER A O 1
ATOM 1416 N N . ASP A 1 185 ? 12.391 3.482 -30.844 1 98.19 185 ASP A N 1
ATOM 1417 C CA . ASP A 1 185 ? 13.164 4.496 -30.141 1 98.19 185 ASP A CA 1
ATOM 1418 C C . ASP A 1 185 ? 12.289 5.254 -29.141 1 98.19 185 ASP A C 1
ATOM 1420 O O . ASP A 1 185 ? 12.805 5.969 -28.281 1 98.19 185 ASP A O 1
ATOM 1424 N N . LYS A 1 186 ? 11.016 5.031 -29.203 1 98.62 186 LYS A N 1
ATOM 1425 C CA . LYS A 1 186 ? 10.094 5.695 -28.297 1 98.62 186 LYS A CA 1
ATOM 1426 C C . LYS A 1 186 ? 9.836 4.836 -27.062 1 98.62 186 LYS A C 1
ATOM 1428 O O . LYS A 1 186 ? 9.242 5.305 -26.078 1 98.62 186 LYS A O 1
ATOM 1433 N N . THR A 1 187 ? 10.344 3.609 -27.062 1 98.94 187 THR A N 1
ATOM 1434 C CA . THR A 1 187 ? 10.125 2.695 -25.953 1 98.94 187 THR A CA 1
ATOM 1435 C C . THR A 1 187 ? 11.062 3.023 -24.781 1 98.94 187 THR A C 1
ATOM 1437 O O . THR A 1 187 ? 12.281 3.055 -24.953 1 98.94 187 THR A O 1
ATOM 1440 N N . CYS A 1 188 ? 10.438 3.275 -23.641 1 98.88 188 CYS A N 1
ATOM 1441 C CA . CYS A 1 188 ? 11.273 3.541 -22.469 1 98.88 188 CYS A CA 1
ATOM 1442 C C . CYS A 1 188 ? 11.531 2.262 -21.688 1 98.88 188 CYS A C 1
ATOM 1444 O O . CYS A 1 188 ? 12.562 2.139 -21.016 1 98.88 188 CYS A O 1
ATOM 1446 N N . ALA A 1 189 ? 10.555 1.284 -21.766 1 98.94 189 ALA A N 1
ATOM 1447 C CA . ALA A 1 189 ? 10.75 0.077 -20.969 1 98.94 189 ALA A CA 1
ATOM 1448 C C . ALA A 1 189 ? 9.969 -1.099 -21.547 1 98.94 189 ALA A C 1
ATOM 1450 O O . ALA A 1 189 ? 8.945 -0.907 -22.219 1 98.94 189 ALA A O 1
ATOM 1451 N N . VAL A 1 190 ? 10.469 -2.264 -21.359 1 99 190 VAL A N 1
ATOM 1452 C CA . VAL A 1 190 ? 9.797 -3.543 -21.547 1 99 190 VAL A CA 1
ATOM 1453 C C . VAL A 1 190 ? 9.602 -4.227 -20.188 1 99 190 VAL A C 1
ATOM 1455 O O . VAL A 1 190 ? 10.555 -4.371 -19.422 1 99 190 VAL A O 1
ATOM 1458 N N . VAL A 1 191 ? 8.375 -4.605 -19.891 1 98.94 191 VAL A N 1
ATOM 1459 C CA . VAL A 1 191 ? 8.023 -5.18 -18.594 1 98.94 191 VAL A CA 1
ATOM 1460 C C . VAL A 1 191 ? 7.641 -6.648 -18.766 1 98.94 191 VAL A C 1
ATOM 1462 O O . VAL A 1 191 ? 6.734 -6.973 -19.531 1 98.94 191 VAL A O 1
ATOM 1465 N N . ILE A 1 192 ? 8.297 -7.527 -18.016 1 98.94 192 ILE A N 1
ATOM 1466 C CA . ILE A 1 192 ? 8.055 -8.953 -18.172 1 98.94 192 ILE A CA 1
ATOM 1467 C C . ILE A 1 192 ? 8.008 -9.625 -16.812 1 98.94 192 ILE A C 1
ATOM 1469 O O . ILE A 1 192 ? 8.82 -9.32 -15.93 1 98.94 192 ILE A O 1
ATOM 1473 N N . GLU A 1 193 ? 7.031 -10.445 -16.547 1 98.81 193 GLU A N 1
ATOM 1474 C CA . GLU A 1 193 ? 7.117 -11.461 -15.5 1 98.81 193 GLU A CA 1
ATOM 1475 C C . GLU A 1 193 ? 7.949 -12.656 -15.961 1 98.81 193 GLU A C 1
ATOM 1477 O O . GLU A 1 193 ? 7.617 -13.305 -16.953 1 98.81 193 GLU A O 1
ATOM 1482 N N . PRO A 1 194 ? 8.969 -12.984 -15.219 1 98.69 194 PRO A N 1
ATOM 1483 C CA . PRO A 1 194 ? 9.727 -14.164 -15.656 1 98.69 194 PRO A CA 1
ATOM 1484 C C . PRO A 1 194 ? 8.859 -15.422 -15.719 1 98.69 194 PRO A C 1
ATOM 1486 O O . PRO A 1 194 ? 9.141 -16.328 -16.5 1 98.69 194 PRO A O 1
ATOM 1489 N N . ILE A 1 195 ? 7.902 -15.516 -14.836 1 98.44 195 ILE A N 1
ATOM 1490 C CA . ILE A 1 195 ? 6.809 -16.484 -14.883 1 98.44 195 ILE A CA 1
ATOM 1491 C C . ILE A 1 195 ? 5.473 -15.758 -14.766 1 98.44 195 ILE A C 1
ATOM 1493 O O . ILE A 1 195 ? 5.238 -15.039 -13.789 1 98.44 195 ILE A O 1
ATOM 1497 N N . GLN A 1 196 ? 4.617 -15.867 -15.797 1 98 196 GLN A N 1
ATOM 1498 C CA . GLN A 1 196 ? 3.279 -15.305 -15.641 1 98 196 GLN A CA 1
ATOM 1499 C C . GLN A 1 196 ? 2.451 -16.125 -14.656 1 98 196 GLN A C 1
ATOM 1501 O O . GLN A 1 196 ? 1.897 -17.172 -15.023 1 98 196 GLN A O 1
ATOM 1506 N N . GLY A 1 197 ? 2.287 -15.656 -13.477 1 95.38 197 GLY A N 1
ATOM 1507 C CA . GLY A 1 197 ? 1.673 -16.422 -12.391 1 95.38 197 GLY A CA 1
ATOM 1508 C C . GLY A 1 197 ? 0.16 -16.469 -12.492 1 95.38 197 GLY A C 1
ATOM 1509 O O . GLY A 1 197 ? -0.417 -17.562 -12.641 1 95.38 197 GLY A O 1
ATOM 1510 N N . GLU A 1 198 ? -0.455 -15.32 -12.562 1 91.69 198 GLU A N 1
ATOM 1511 C CA . GLU A 1 198 ? -1.908 -15.188 -12.516 1 91.69 198 GLU A CA 1
ATOM 1512 C C . GLU A 1 198 ? -2.561 -15.773 -13.766 1 91.69 198 GLU A C 1
ATOM 1514 O O . GLU A 1 198 ? -3.666 -16.312 -13.695 1 91.69 198 GLU A O 1
ATOM 1519 N N . SER A 1 199 ? -1.82 -15.75 -14.906 1 92.44 199 SER A N 1
ATOM 1520 C CA . SER A 1 199 ? -2.41 -16.156 -16.172 1 92.44 199 SER A CA 1
ATOM 1521 C C . SER A 1 199 ? -1.989 -17.578 -16.547 1 92.44 199 SER A C 1
ATOM 1523 O O . SER A 1 199 ? -1.929 -17.922 -17.719 1 92.44 199 SER A O 1
ATOM 1525 N N . GLY A 1 200 ? -1.686 -18.391 -15.539 1 95.94 200 GLY A N 1
ATOM 1526 C CA . GLY A 1 200 ? -1.569 -19.797 -15.898 1 95.94 200 GLY A CA 1
ATOM 1527 C C . GLY A 1 200 ? -0.241 -20.406 -15.492 1 95.94 200 GLY A C 1
ATOM 1528 O O . GLY A 1 200 ? 0.047 -21.562 -15.82 1 95.94 200 GLY A O 1
ATOM 1529 N N . VAL A 1 201 ? 0.589 -19.641 -14.789 1 98.31 201 VAL A N 1
ATOM 1530 C CA . VAL A 1 201 ? 1.895 -20.125 -14.344 1 98.31 201 VAL A CA 1
ATOM 1531 C C . VAL A 1 201 ? 2.73 -20.547 -15.547 1 98.31 201 VAL A C 1
ATOM 1533 O O . VAL A 1 201 ? 3.217 -21.672 -15.609 1 98.31 201 VAL A O 1
ATOM 1536 N N . VAL A 1 202 ? 2.959 -19.656 -16.453 1 98.31 202 VAL A N 1
ATOM 1537 C CA . VAL A 1 202 ? 3.686 -19.906 -17.688 1 98.31 202 VAL A CA 1
ATOM 1538 C C . VAL A 1 202 ? 5.105 -19.359 -17.578 1 98.31 202 VAL A C 1
ATOM 1540 O O . VAL A 1 202 ? 5.301 -18.141 -17.562 1 98.31 202 VAL A O 1
ATOM 1543 N N . PRO A 1 203 ? 6.117 -20.203 -17.531 1 98.25 203 PRO A N 1
ATOM 1544 C CA . PRO A 1 203 ? 7.496 -19.703 -17.516 1 98.25 203 PRO A CA 1
ATOM 1545 C C . PRO A 1 203 ? 7.922 -19.078 -18.828 1 98.25 203 PRO A C 1
ATOM 1547 O O . PRO A 1 203 ? 7.5 -19.516 -19.906 1 98.25 203 PRO A O 1
ATOM 1550 N N . ALA A 1 204 ? 8.734 -18.078 -18.766 1 98.56 204 ALA A N 1
ATOM 1551 C CA . ALA A 1 204 ? 9.367 -17.531 -19.969 1 98.56 204 ALA A CA 1
ATOM 1552 C C . ALA A 1 204 ? 10.391 -18.5 -20.547 1 98.56 204 ALA A C 1
ATOM 1554 O O . ALA A 1 204 ? 11.023 -19.25 -19.812 1 98.56 204 ALA A O 1
ATOM 1555 N N . ASP A 1 205 ? 10.469 -18.453 -21.859 1 98.25 205 ASP A N 1
ATOM 1556 C CA . ASP A 1 205 ? 11.633 -19.078 -22.484 1 98.25 205 ASP A CA 1
ATOM 1557 C C . ASP A 1 205 ? 12.906 -18.297 -22.203 1 98.25 205 ASP A C 1
ATOM 1559 O O . ASP A 1 205 ? 12.898 -17.062 -22.266 1 98.25 205 ASP A O 1
ATOM 1563 N N . LYS A 1 206 ? 13.922 -19.016 -21.859 1 98.12 206 LYS A N 1
ATOM 1564 C CA . LYS A 1 206 ? 15.195 -18.344 -21.609 1 98.12 206 LYS A CA 1
ATOM 1565 C C . LYS A 1 206 ? 15.602 -17.484 -22.812 1 98.12 206 LYS A C 1
ATOM 1567 O O . LYS A 1 206 ? 16.031 -16.344 -22.641 1 98.12 206 LYS A O 1
ATOM 1572 N N . ALA A 1 207 ? 15.461 -18.016 -24.031 1 98.56 207 ALA A N 1
ATOM 1573 C CA . ALA A 1 207 ? 15.836 -17.297 -25.25 1 98.56 207 ALA A CA 1
ATOM 1574 C C . ALA A 1 207 ? 15 -16.031 -25.406 1 98.56 207 ALA A C 1
ATOM 1576 O O . ALA A 1 207 ? 15.492 -15.023 -25.922 1 98.56 207 ALA A O 1
ATOM 1577 N N . TYR A 1 208 ? 13.742 -16.078 -25.047 1 98.75 208 TYR A N 1
ATOM 1578 C CA . TYR A 1 208 ? 12.859 -14.914 -25.094 1 98.75 208 TYR A CA 1
ATOM 1579 C C . TYR A 1 208 ? 13.383 -13.805 -24.188 1 98.75 208 TYR A C 1
ATOM 1581 O O . TYR A 1 208 ? 13.469 -12.648 -24.609 1 98.75 208 TYR A O 1
ATOM 1589 N N . LEU A 1 209 ? 13.797 -14.133 -22.906 1 98.94 209 LEU A N 1
ATOM 1590 C CA . LEU A 1 209 ? 14.305 -13.141 -21.953 1 98.94 209 LEU A CA 1
ATOM 1591 C C . LEU A 1 209 ? 15.648 -12.586 -22.422 1 98.94 209 LEU A C 1
ATOM 1593 O O . LEU A 1 209 ? 15.906 -11.383 -22.312 1 98.94 209 LEU A O 1
ATOM 1597 N N . GLU A 1 210 ? 16.516 -13.492 -22.938 1 98.88 210 GLU A N 1
ATOM 1598 C CA . GLU A 1 210 ? 17.797 -13.047 -23.484 1 98.88 210 GLU A CA 1
ATOM 1599 C C . GLU A 1 210 ? 17.594 -12.094 -24.656 1 98.88 210 GLU A C 1
ATOM 1601 O O . GLU A 1 210 ? 18.297 -11.086 -24.766 1 98.88 210 GLU A O 1
ATOM 1606 N N . GLY A 1 211 ? 16.656 -12.461 -25.531 1 98.88 211 GLY A N 1
ATOM 1607 C CA . GLY A 1 211 ? 16.328 -11.602 -26.656 1 98.88 211 GLY A CA 1
ATOM 1608 C C . GLY A 1 211 ? 15.758 -10.258 -26.234 1 98.88 211 GLY A C 1
ATOM 1609 O O . GLY A 1 211 ? 16.094 -9.227 -26.812 1 98.88 211 GLY A O 1
ATOM 1610 N N . ALA A 1 212 ? 14.883 -10.258 -25.234 1 98.94 212 ALA A N 1
ATOM 1611 C CA . ALA A 1 212 ? 14.328 -9.016 -24.719 1 98.94 212 ALA A CA 1
ATOM 1612 C C . ALA A 1 212 ? 15.43 -8.117 -24.156 1 98.94 212 ALA A C 1
ATOM 1614 O O . ALA A 1 212 ? 15.414 -6.902 -24.375 1 98.94 212 ALA A O 1
ATOM 1615 N N . ARG A 1 213 ? 16.359 -8.703 -23.406 1 98.88 213 ARG A N 1
ATOM 1616 C CA . ARG A 1 213 ? 17.5 -7.965 -22.875 1 98.88 213 ARG A CA 1
ATOM 1617 C C . ARG A 1 213 ? 18.297 -7.293 -23.984 1 98.88 213 ARG A C 1
ATOM 1619 O O . ARG A 1 213 ? 18.641 -6.113 -23.891 1 98.88 213 ARG A O 1
ATOM 1626 N N . LYS A 1 214 ? 18.562 -8.07 -25.016 1 98.88 214 LYS A N 1
ATOM 1627 C CA . LYS A 1 214 ? 19.328 -7.551 -26.141 1 98.88 214 LYS A CA 1
ATOM 1628 C C . LYS A 1 214 ? 18.578 -6.414 -26.828 1 98.88 214 LYS A C 1
ATOM 1630 O O . LYS A 1 214 ? 19.156 -5.383 -27.156 1 98.88 214 LYS A O 1
ATOM 1635 N N . LEU A 1 215 ? 17.281 -6.598 -27.094 1 98.88 215 LEU A N 1
ATOM 1636 C CA . LEU A 1 215 ? 16.469 -5.586 -27.75 1 98.88 215 LEU A CA 1
ATOM 1637 C C . LEU A 1 215 ? 16.422 -4.305 -26.938 1 98.88 215 LEU A C 1
ATOM 1639 O O . LEU A 1 215 ? 16.5 -3.203 -27.484 1 98.88 215 LEU A O 1
ATOM 1643 N N . CYS A 1 216 ? 16.25 -4.449 -25.625 1 98.94 216 CYS A N 1
ATOM 1644 C CA . CYS A 1 216 ? 16.234 -3.281 -24.75 1 98.94 216 CYS A CA 1
ATOM 1645 C C . CYS A 1 216 ? 17.547 -2.514 -24.844 1 98.94 216 CYS A C 1
ATOM 1647 O O . CYS A 1 216 ? 17.547 -1.283 -24.922 1 98.94 216 CYS A O 1
ATOM 1649 N N . ASP A 1 217 ? 18.672 -3.219 -24.844 1 98.69 217 ASP A N 1
ATOM 1650 C CA . ASP A 1 217 ? 19.984 -2.576 -24.984 1 98.69 217 ASP A CA 1
ATOM 1651 C C . ASP A 1 217 ? 20.094 -1.828 -26.312 1 98.69 217 ASP A C 1
ATOM 1653 O O . ASP A 1 217 ? 20.594 -0.703 -26.359 1 98.69 217 ASP A O 1
ATOM 1657 N N . GLU A 1 218 ? 19.594 -2.443 -27.328 1 98.69 218 GLU A N 1
ATOM 1658 C CA . GLU A 1 218 ? 19.703 -1.873 -28.672 1 98.69 218 GLU A CA 1
ATOM 1659 C C . GLU A 1 218 ? 18.875 -0.596 -28.797 1 98.69 218 GLU A C 1
ATOM 1661 O O . GLU A 1 218 ? 19.234 0.317 -29.547 1 98.69 218 GLU A O 1
ATOM 1666 N N . HIS A 1 219 ? 17.812 -0.46 -28.078 1 98.75 219 HIS A N 1
ATOM 1667 C CA . HIS A 1 219 ? 16.875 0.648 -28.25 1 98.75 219 HIS A CA 1
ATOM 1668 C C . HIS A 1 219 ? 16.938 1.609 -27.062 1 98.75 219 HIS A C 1
ATOM 1670 O O . HIS A 1 219 ? 16.094 2.496 -26.938 1 98.75 219 HIS A O 1
ATOM 1676 N N . ASN A 1 220 ? 17.906 1.398 -26.156 1 98.69 220 ASN A N 1
ATOM 1677 C CA . ASN A 1 220 ? 18.031 2.201 -24.938 1 98.69 220 ASN A CA 1
ATOM 1678 C C . ASN A 1 220 ? 16.75 2.16 -24.109 1 98.69 220 ASN A C 1
ATOM 1680 O O . ASN A 1 220 ? 16.297 3.193 -23.609 1 98.69 220 ASN A O 1
ATOM 1684 N N . ALA A 1 221 ? 16.062 1.063 -24.109 1 98.94 221 ALA A N 1
ATOM 1685 C CA . ALA A 1 221 ? 14.922 0.81 -23.25 1 98.94 221 ALA A CA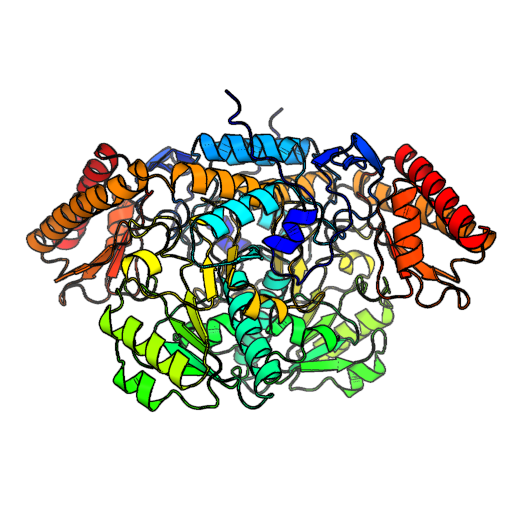 1
ATOM 1686 C C . ALA A 1 221 ? 15.336 0.039 -22 1 98.94 221 ALA A C 1
ATOM 1688 O O . ALA A 1 221 ? 16.328 -0.693 -22.016 1 98.94 221 ALA A O 1
ATOM 1689 N N . LEU A 1 222 ? 14.648 0.248 -20.938 1 98.94 222 LEU A N 1
ATOM 1690 C CA . LEU A 1 222 ? 14.945 -0.49 -19.719 1 98.94 222 LEU A CA 1
ATOM 1691 C C . LEU A 1 222 ? 14.172 -1.807 -19.672 1 98.94 222 LEU A C 1
ATOM 1693 O O . LEU A 1 222 ? 13.016 -1.865 -20.094 1 98.94 222 LEU A O 1
ATOM 1697 N N . LEU A 1 223 ? 14.812 -2.873 -19.234 1 99 223 LEU A N 1
ATOM 1698 C CA . LEU A 1 223 ? 14.156 -4.145 -18.969 1 99 223 LEU A CA 1
ATOM 1699 C C . LEU A 1 223 ? 13.719 -4.227 -17.5 1 99 223 LEU A C 1
ATOM 1701 O O . LEU A 1 223 ? 14.555 -4.121 -16.594 1 99 223 LEU A O 1
ATOM 1705 N N . ILE A 1 224 ? 12.453 -4.371 -17.281 1 99 224 ILE A N 1
ATOM 1706 C CA . ILE A 1 224 ? 11.891 -4.473 -15.945 1 99 224 ILE A CA 1
ATOM 1707 C C . ILE A 1 224 ? 11.359 -5.887 -15.719 1 99 224 ILE A C 1
ATOM 1709 O O . ILE A 1 224 ? 10.516 -6.371 -16.484 1 99 224 ILE A O 1
ATOM 1713 N N . PHE A 1 225 ? 11.859 -6.547 -14.703 1 99 225 PHE A N 1
ATOM 1714 C CA . PHE A 1 225 ? 11.281 -7.812 -14.266 1 99 225 PHE A CA 1
ATOM 1715 C C . PHE A 1 225 ? 10.375 -7.609 -13.062 1 99 225 PHE A C 1
ATOM 1717 O O . PHE A 1 225 ? 10.82 -7.156 -12.008 1 99 225 PHE A O 1
ATOM 1724 N N . ASP A 1 226 ? 9.109 -7.898 -13.289 1 98.94 226 ASP A N 1
ATOM 1725 C CA . ASP A 1 226 ? 8.18 -7.996 -12.172 1 98.94 226 ASP A CA 1
ATOM 1726 C C . ASP A 1 226 ? 8.305 -9.344 -11.469 1 98.94 226 ASP A C 1
ATOM 1728 O O . ASP A 1 226 ? 7.793 -10.352 -11.953 1 98.94 226 ASP A O 1
ATOM 1732 N N . GLU A 1 227 ? 8.961 -9.352 -10.352 1 98.94 227 GLU A N 1
ATOM 1733 C CA . GLU A 1 227 ? 9.164 -10.586 -9.594 1 98.94 227 GLU A CA 1
ATOM 1734 C C . GLU A 1 227 ? 8.445 -10.539 -8.258 1 98.94 227 GLU A C 1
ATOM 1736 O O . GLU A 1 227 ? 8.922 -11.102 -7.266 1 98.94 227 GLU A O 1
ATOM 1741 N N . VAL A 1 228 ? 7.332 -9.844 -8.273 1 98.88 228 VAL A N 1
ATOM 1742 C CA . VAL A 1 228 ? 6.477 -9.758 -7.098 1 98.88 228 VAL A CA 1
ATOM 1743 C C . VAL A 1 228 ? 6.074 -11.164 -6.652 1 98.88 228 VAL A C 1
ATOM 1745 O O . VAL A 1 228 ? 6.129 -11.484 -5.461 1 98.88 228 VAL A O 1
ATOM 1748 N N . GLN A 1 229 ? 5.723 -12.023 -7.562 1 98.56 229 GLN A N 1
ATOM 1749 C CA . GLN A 1 229 ? 5.262 -13.359 -7.191 1 98.56 229 GLN A CA 1
ATOM 1750 C C . GLN A 1 229 ? 6.402 -14.375 -7.242 1 98.56 229 GLN A C 1
ATOM 1752 O O . GLN A 1 229 ? 6.453 -15.297 -6.434 1 98.56 229 GLN A O 1
ATOM 1757 N N . THR A 1 230 ? 7.367 -14.195 -8.141 1 98.5 230 THR A N 1
ATOM 1758 C CA . THR A 1 230 ? 8.406 -15.195 -8.367 1 98.5 230 THR A CA 1
ATOM 1759 C C . THR A 1 230 ? 9.562 -15 -7.398 1 98.5 230 THR A C 1
ATOM 1761 O O . THR A 1 230 ? 10.422 -15.875 -7.266 1 98.5 230 THR A O 1
ATOM 1764 N N . GLY A 1 231 ? 9.609 -13.844 -6.746 1 98.38 231 GLY A N 1
ATOM 1765 C CA . GLY A 1 231 ? 10.797 -13.492 -5.977 1 98.38 231 GLY A CA 1
ATOM 1766 C C . GLY A 1 231 ? 10.812 -14.109 -4.59 1 98.38 231 GLY A C 1
ATOM 1767 O O . GLY A 1 231 ? 9.883 -14.82 -4.211 1 98.38 231 GLY A O 1
ATOM 1768 N N . VAL A 1 232 ? 11.93 -13.922 -3.98 1 98.75 232 VAL A N 1
ATOM 1769 C CA . VAL A 1 232 ? 12.234 -14.273 -2.598 1 98.75 232 VAL A CA 1
ATOM 1770 C C . VAL A 1 232 ? 12.102 -15.781 -2.404 1 98.75 232 VAL A C 1
ATOM 1772 O O . VAL A 1 232 ? 11.328 -16.234 -1.556 1 98.75 232 VAL A O 1
ATOM 1775 N N . GLY A 1 233 ? 12.711 -16.531 -3.24 1 98.56 233 GLY A N 1
ATOM 1776 C CA . GLY A 1 233 ? 12.93 -17.953 -3.062 1 98.56 233 GLY A CA 1
ATOM 1777 C C . GLY A 1 233 ? 11.906 -18.812 -3.791 1 98.56 233 GLY A C 1
ATOM 1778 O O . GLY A 1 233 ? 12.078 -20.031 -3.906 1 98.56 233 GLY A O 1
ATOM 1779 N N . ARG A 1 234 ? 10.82 -18.234 -4.359 1 98.38 234 ARG A N 1
ATOM 1780 C CA . ARG A 1 234 ? 9.664 -18.953 -4.895 1 98.38 234 ARG A CA 1
ATOM 1781 C C . ARG A 1 234 ? 10.086 -19.938 -5.98 1 98.38 234 ARG A C 1
ATOM 1783 O O . ARG A 1 234 ? 9.523 -21.031 -6.078 1 98.38 234 ARG A O 1
ATOM 1790 N N . THR A 1 235 ? 11.172 -19.594 -6.762 1 97.19 235 THR A N 1
ATOM 1791 C CA . THR A 1 235 ? 11.555 -20.391 -7.926 1 97.19 235 THR A CA 1
ATOM 1792 C C . THR A 1 235 ? 12.742 -21.297 -7.598 1 97.19 235 THR A C 1
ATOM 1794 O O . THR A 1 235 ? 13.234 -22.016 -8.461 1 97.19 235 THR A O 1
ATOM 1797 N N . GLY A 1 236 ? 13.227 -21.234 -6.383 1 97.12 236 GLY A N 1
ATOM 1798 C CA . GLY A 1 236 ? 14.414 -21.984 -6.008 1 97.12 236 GLY A CA 1
ATOM 1799 C C . GLY A 1 236 ? 15.672 -21.125 -6.008 1 97.12 236 GLY A C 1
ATOM 1800 O O . GLY A 1 236 ? 16.719 -21.547 -5.496 1 97.12 236 GLY A O 1
ATOM 1801 N N . SER A 1 237 ? 15.664 -20.031 -6.629 1 97.81 237 SER A N 1
ATOM 1802 C CA . SER A 1 237 ? 16.594 -18.922 -6.469 1 97.81 237 SER A CA 1
ATOM 1803 C C . SER A 1 237 ? 15.961 -17.766 -5.727 1 97.81 237 SER A C 1
ATOM 1805 O O . SER A 1 237 ? 14.734 -17.672 -5.648 1 97.81 237 SER A O 1
ATOM 1807 N N . LEU A 1 238 ? 16.797 -16.891 -5.16 1 98.62 238 LEU A N 1
ATOM 1808 C CA . LEU A 1 238 ? 16.219 -15.766 -4.441 1 98.62 238 LEU A CA 1
ATOM 1809 C C . LEU A 1 238 ? 15.258 -14.984 -5.344 1 98.62 238 LEU A C 1
ATOM 1811 O O . LEU A 1 238 ? 14.156 -14.633 -4.926 1 98.62 238 LEU A O 1
ATOM 1815 N N . TYR A 1 239 ? 15.727 -14.711 -6.547 1 98.81 239 TYR A N 1
ATOM 1816 C CA . TYR A 1 239 ? 14.883 -14.148 -7.598 1 98.81 239 TYR A CA 1
ATOM 1817 C C . TYR A 1 239 ? 15.023 -14.945 -8.891 1 98.81 239 TYR A C 1
ATOM 1819 O O . TYR A 1 239 ? 16.078 -15.523 -9.164 1 98.81 239 TYR A O 1
ATOM 1827 N N . ALA A 1 240 ? 13.984 -14.906 -9.711 1 98.5 240 ALA A N 1
ATOM 1828 C CA . ALA A 1 240 ? 13.906 -15.734 -10.914 1 98.5 240 ALA A CA 1
ATOM 1829 C C . ALA A 1 240 ? 14.977 -15.344 -11.922 1 98.5 240 ALA A C 1
ATOM 1831 O O . ALA A 1 240 ? 15.492 -16.188 -12.648 1 98.5 240 ALA A O 1
ATOM 1832 N N . TYR A 1 241 ? 15.328 -14.031 -11.992 1 98.62 241 TYR A N 1
ATOM 1833 C CA . TYR A 1 241 ? 16.312 -13.609 -12.969 1 98.62 241 TYR A CA 1
ATOM 1834 C C . TYR A 1 241 ? 17.625 -14.367 -12.789 1 98.62 241 TYR A C 1
ATOM 1836 O O . TYR A 1 241 ? 18.359 -14.586 -13.75 1 98.62 241 TYR A O 1
ATOM 1844 N N . GLN A 1 242 ? 17.938 -14.805 -11.539 1 98.19 242 GLN A N 1
ATOM 1845 C CA . GLN A 1 242 ? 19.156 -15.547 -11.234 1 98.19 242 GLN A CA 1
ATOM 1846 C C . GLN A 1 242 ? 19.125 -16.953 -11.836 1 98.19 242 GLN A C 1
ATOM 1848 O O . GLN A 1 242 ? 20.156 -17.5 -12.203 1 98.19 242 GLN A O 1
ATOM 1853 N N . HIS A 1 243 ? 17.953 -17.484 -11.875 1 94.12 243 HIS A N 1
ATOM 1854 C CA . HIS A 1 243 ? 17.734 -18.766 -12.539 1 94.12 243 HIS A CA 1
ATOM 1855 C C . HIS A 1 243 ? 17.953 -18.656 -14.039 1 94.12 243 HIS A C 1
ATOM 1857 O O . HIS A 1 243 ? 18.594 -19.531 -14.641 1 94.12 243 HIS A O 1
ATOM 1863 N N . TYR A 1 244 ? 17.484 -17.609 -14.672 1 96.88 244 TYR A N 1
ATOM 1864 C CA . TYR A 1 244 ? 17.531 -17.422 -16.109 1 96.88 244 TYR A CA 1
ATOM 1865 C C . TYR A 1 244 ? 18.875 -16.875 -16.562 1 96.88 244 TYR A C 1
ATOM 1867 O O . TYR A 1 244 ? 19.266 -17.016 -17.719 1 96.88 244 TYR A O 1
ATOM 1875 N N . GLY A 1 245 ? 19.594 -16.203 -15.633 1 97.75 245 GLY A N 1
ATOM 1876 C CA . GLY A 1 245 ? 20.875 -15.586 -15.961 1 97.75 245 GLY A CA 1
ATOM 1877 C C . GLY A 1 245 ? 20.719 -14.32 -16.781 1 97.75 245 GLY A C 1
ATOM 1878 O O . GLY A 1 245 ? 21.641 -13.938 -17.516 1 97.75 245 GLY A O 1
ATOM 1879 N N . VAL A 1 246 ? 19.562 -13.688 -16.812 1 98.75 246 VAL A N 1
ATOM 1880 C CA . VAL A 1 246 ? 19.281 -12.43 -17.484 1 98.75 246 VAL A CA 1
ATOM 1881 C C . VAL A 1 246 ? 19.047 -11.328 -16.453 1 98.75 246 VAL A C 1
ATOM 1883 O O . VAL A 1 246 ? 18.109 -11.406 -15.656 1 98.75 246 VAL A O 1
ATOM 1886 N N . ILE A 1 247 ? 19.859 -10.32 -16.406 1 98.81 247 ILE A N 1
ATOM 1887 C CA . ILE A 1 247 ? 19.812 -9.273 -15.391 1 98.81 247 ILE A CA 1
ATOM 1888 C C . ILE A 1 247 ? 18.922 -8.125 -15.875 1 98.81 247 ILE A C 1
ATOM 1890 O O . ILE A 1 247 ? 19.156 -7.57 -16.953 1 98.81 247 ILE A O 1
ATOM 1894 N N . PRO A 1 248 ? 17.859 -7.785 -15.172 1 98.94 248 PRO A N 1
ATOM 1895 C CA . PRO A 1 248 ? 17.047 -6.617 -15.523 1 98.94 248 PRO A CA 1
ATOM 1896 C C . PRO A 1 248 ? 17.688 -5.301 -15.094 1 98.94 248 PRO A C 1
ATOM 1898 O O . PRO A 1 248 ? 18.703 -5.305 -14.391 1 98.94 248 PRO A O 1
ATOM 1901 N N . ASP A 1 249 ? 17.109 -4.156 -15.586 1 98.94 249 ASP A N 1
ATOM 1902 C CA . ASP A 1 249 ? 17.5 -2.832 -15.117 1 98.94 249 ASP A CA 1
ATOM 1903 C C . ASP A 1 249 ? 16.781 -2.477 -13.82 1 98.94 249 ASP A C 1
ATOM 1905 O O . ASP A 1 249 ? 17.312 -1.743 -12.984 1 98.94 249 ASP A O 1
ATOM 1909 N N . ILE A 1 250 ? 15.586 -2.926 -13.695 1 99 250 ILE A N 1
ATOM 1910 C CA . ILE A 1 250 ? 14.734 -2.715 -12.531 1 99 250 ILE A CA 1
ATOM 1911 C C . ILE A 1 250 ? 14.016 -4.016 -12.18 1 99 250 ILE A C 1
ATOM 1913 O O . ILE A 1 250 ? 13.547 -4.738 -13.062 1 99 250 ILE A O 1
ATOM 1917 N N . LEU A 1 251 ? 13.977 -4.336 -10.906 1 98.94 251 LEU A N 1
ATOM 1918 C CA . LEU A 1 251 ? 13.258 -5.496 -10.391 1 98.94 251 LEU A CA 1
ATOM 1919 C C . LEU A 1 251 ? 12.281 -5.086 -9.297 1 98.94 251 LEU A C 1
ATOM 1921 O O . LEU A 1 251 ? 12.625 -4.301 -8.414 1 98.94 251 LEU A O 1
ATOM 1925 N N . THR A 1 252 ? 11.07 -5.543 -9.406 1 98.94 252 THR A N 1
ATOM 1926 C CA . THR A 1 252 ? 10.094 -5.27 -8.359 1 98.94 252 THR A CA 1
ATOM 1927 C C . THR A 1 252 ? 9.812 -6.52 -7.531 1 98.94 252 THR A C 1
ATOM 1929 O O . THR A 1 252 ? 9.852 -7.637 -8.055 1 98.94 252 THR A O 1
ATOM 1932 N N . SER A 1 253 ? 9.609 -6.344 -6.262 1 98.94 253 SER A N 1
ATOM 1933 C CA . SER A 1 253 ? 9.414 -7.414 -5.289 1 98.94 253 SER A CA 1
ATOM 1934 C C . SER A 1 253 ? 8.305 -7.07 -4.305 1 98.94 253 SER A C 1
ATOM 1936 O O . SER A 1 253 ? 8.039 -5.895 -4.051 1 98.94 253 SER A O 1
ATOM 1938 N N . ALA A 1 254 ? 7.641 -8.031 -3.779 1 98.81 254 ALA A N 1
ATOM 1939 C CA . ALA A 1 254 ? 6.648 -7.949 -2.711 1 98.81 254 ALA A CA 1
ATOM 1940 C C . ALA A 1 254 ? 6.277 -9.336 -2.195 1 98.81 254 ALA A C 1
ATOM 1942 O O . ALA A 1 254 ? 7.152 -10.164 -1.93 1 98.81 254 ALA A O 1
ATOM 1943 N N . LYS A 1 255 ? 5.062 -9.562 -1.896 1 98.62 255 LYS A N 1
ATOM 1944 C CA . LYS A 1 255 ? 4.484 -10.844 -1.489 1 98.62 255 LYS A CA 1
ATOM 1945 C C . LYS A 1 255 ? 5.418 -11.594 -0.543 1 98.62 255 LYS A C 1
ATOM 1947 O O . LYS A 1 255 ? 5.578 -11.203 0.616 1 98.62 255 LYS A O 1
ATOM 1952 N N . SER A 1 256 ? 6.176 -12.57 -1.03 1 98.75 256 SER A N 1
ATOM 1953 C CA . SER A 1 256 ? 7.055 -13.391 -0.199 1 98.75 256 SER A CA 1
ATOM 1954 C C . SER A 1 256 ? 8.008 -12.523 0.613 1 98.75 256 SER A C 1
ATOM 1956 O O . SER A 1 256 ? 8.438 -12.914 1.7 1 98.75 256 SER A O 1
ATOM 1958 N N . LEU A 1 257 ? 8.289 -11.32 0.169 1 98.88 257 LEU A N 1
ATOM 1959 C CA . LEU A 1 257 ? 9.227 -10.422 0.831 1 98.88 257 LEU A CA 1
ATOM 1960 C C . LEU A 1 257 ? 8.797 -10.141 2.266 1 98.88 257 LEU A C 1
ATOM 1962 O O . LEU A 1 257 ? 9.633 -10.039 3.162 1 98.88 257 LEU A O 1
ATOM 1966 N N . GLY A 1 258 ? 7.52 -10.016 2.473 1 98.44 258 GLY A N 1
ATOM 1967 C CA . GLY A 1 258 ? 7.008 -9.656 3.787 1 98.44 258 GLY A CA 1
ATOM 1968 C C . GLY A 1 258 ? 6.461 -10.844 4.555 1 98.44 258 GLY A C 1
ATOM 1969 O O . GLY A 1 258 ? 6.125 -10.727 5.738 1 98.44 258 GLY A O 1
ATOM 1970 N N . GLY A 1 259 ? 6.227 -12.016 3.865 1 98.06 259 GLY A N 1
ATOM 1971 C CA . GLY A 1 259 ? 5.719 -13.211 4.523 1 98.06 259 GLY A CA 1
ATOM 1972 C C . GLY A 1 259 ? 4.383 -12.984 5.211 1 98.06 259 GLY A C 1
ATOM 1973 O O . GLY A 1 259 ? 4.113 -13.586 6.254 1 98.06 259 GLY A O 1
ATOM 1974 N N . GLY A 1 260 ? 3.639 -12.141 4.805 1 97.75 260 GLY A N 1
ATOM 1975 C CA . GLY A 1 260 ? 2.346 -11.836 5.395 1 97.75 260 GLY A CA 1
ATOM 1976 C C . GLY A 1 260 ? 2.191 -10.375 5.773 1 97.75 260 GLY A C 1
ATOM 1977 O O . GLY A 1 260 ? 1.073 -9.891 5.945 1 97.75 260 GLY A O 1
ATOM 1978 N N . PHE A 1 261 ? 3.254 -9.672 5.977 1 98.56 261 PHE A N 1
ATOM 1979 C CA . PHE A 1 261 ? 3.254 -8.242 6.27 1 98.56 261 PHE A CA 1
ATOM 1980 C C . PHE A 1 261 ? 3.293 -7.426 4.984 1 98.56 261 PHE A C 1
ATOM 1982 O O . PHE A 1 261 ? 4.035 -7.754 4.059 1 98.56 261 PHE A O 1
ATOM 1989 N N . PRO A 1 262 ? 2.512 -6.336 4.883 1 98.56 262 PRO A N 1
ATOM 1990 C CA . PRO A 1 262 ? 2.533 -5.512 3.672 1 98.56 262 PRO A CA 1
ATOM 1991 C C . PRO A 1 262 ? 3.881 -4.832 3.445 1 98.56 262 PRO A C 1
ATOM 1993 O O . PRO A 1 262 ? 4.309 -4.016 4.266 1 98.56 262 PRO A O 1
ATOM 1996 N N . ILE A 1 263 ? 4.555 -5.168 2.332 1 98.81 263 ILE A N 1
ATOM 1997 C CA . ILE A 1 263 ? 5.805 -4.527 1.943 1 98.81 263 ILE A CA 1
ATOM 1998 C C . ILE A 1 263 ? 6.098 -4.816 0.473 1 98.81 263 ILE A C 1
ATOM 2000 O O . ILE A 1 263 ? 5.676 -5.844 -0.061 1 98.81 263 ILE A O 1
ATOM 2004 N N . GLY A 1 264 ? 6.645 -3.908 -0.212 1 98.81 264 GLY A N 1
ATOM 2005 C CA . GLY A 1 264 ? 7.176 -4.031 -1.56 1 98.81 264 GLY A CA 1
ATOM 2006 C C . GLY A 1 264 ? 8.516 -3.34 -1.734 1 98.81 264 GLY A C 1
ATOM 2007 O O . GLY A 1 264 ? 8.938 -2.566 -0.874 1 98.81 264 GLY A O 1
ATOM 2008 N N . ALA A 1 265 ? 9.188 -3.635 -2.791 1 98.94 265 ALA A N 1
ATOM 2009 C CA . ALA A 1 265 ? 10.492 -3.043 -3.074 1 98.94 265 ALA A CA 1
ATOM 2010 C C . ALA A 1 265 ? 10.695 -2.859 -4.574 1 98.94 265 ALA A C 1
ATOM 2012 O O . ALA A 1 265 ? 10.195 -3.65 -5.379 1 98.94 265 ALA A O 1
ATOM 2013 N N . MET A 1 266 ? 11.289 -1.868 -4.934 1 98.94 266 MET A N 1
ATOM 2014 C CA . MET A 1 266 ? 11.891 -1.688 -6.254 1 98.94 266 MET A CA 1
ATOM 2015 C C . MET A 1 266 ? 13.414 -1.646 -6.16 1 98.94 266 MET A C 1
ATOM 2017 O O . MET A 1 266 ? 13.969 -0.853 -5.398 1 98.94 266 MET A O 1
ATOM 2021 N N . LEU A 1 267 ? 14.102 -2.516 -6.828 1 98.94 267 LEU A N 1
ATOM 2022 C CA . LEU A 1 267 ? 15.555 -2.617 -6.855 1 98.94 267 LEU A CA 1
ATOM 2023 C C . LEU A 1 267 ? 16.109 -2.139 -8.195 1 98.94 267 LEU A C 1
ATOM 2025 O O . LEU A 1 267 ? 15.555 -2.451 -9.25 1 98.94 267 LEU A O 1
ATOM 2029 N N . THR A 1 268 ? 17.141 -1.38 -8.172 1 98.94 268 THR A N 1
ATOM 2030 C CA . THR A 1 268 ? 17.734 -0.844 -9.391 1 98.94 268 THR A CA 1
ATOM 2031 C C . THR A 1 268 ? 19.172 -0.421 -9.156 1 98.94 268 THR A C 1
ATOM 2033 O O . THR A 1 268 ? 19.766 -0.731 -8.117 1 98.94 268 THR A O 1
ATOM 2036 N N . THR A 1 269 ? 19.828 0.138 -10.18 1 98.94 269 THR A N 1
ATOM 2037 C CA . THR A 1 269 ? 21.219 0.548 -10.109 1 98.94 269 THR A CA 1
ATOM 2038 C C . THR A 1 269 ? 21.344 2.008 -9.68 1 98.94 269 THR A C 1
ATOM 2040 O O . THR A 1 269 ? 20.375 2.77 -9.789 1 98.94 269 THR A O 1
ATOM 2043 N N . THR A 1 270 ? 22.516 2.375 -9.219 1 98.81 270 THR A N 1
ATOM 2044 C CA . THR A 1 270 ? 22.797 3.75 -8.82 1 98.81 270 THR A CA 1
ATOM 2045 C C . THR A 1 270 ? 22.531 4.711 -9.977 1 98.81 270 THR A C 1
ATOM 2047 O O . THR A 1 270 ? 21.922 5.766 -9.781 1 98.81 270 THR A O 1
ATOM 2050 N N . GLU A 1 271 ? 22.906 4.336 -11.172 1 98.75 271 GLU A N 1
ATOM 2051 C CA . GLU A 1 271 ? 22.797 5.188 -12.344 1 98.75 271 GLU A CA 1
ATOM 2052 C C . GLU A 1 271 ? 21.328 5.484 -12.68 1 98.75 271 GLU A C 1
ATOM 2054 O O . GLU A 1 271 ? 21 6.586 -13.133 1 98.75 271 GLU A O 1
ATOM 2059 N N . LEU A 1 272 ? 20.484 4.543 -12.516 1 98.94 272 LEU A N 1
ATOM 2060 C CA . LEU A 1 272 ? 19.062 4.738 -12.805 1 98.94 272 LEU A CA 1
ATOM 2061 C C . LEU A 1 272 ? 18.359 5.422 -11.633 1 98.94 272 LEU A C 1
ATOM 2063 O O . LEU A 1 272 ? 17.516 6.301 -11.836 1 98.94 272 LEU A O 1
ATOM 2067 N N . ALA A 1 273 ? 18.719 5.051 -10.414 1 98.88 273 ALA A N 1
ATOM 2068 C CA . ALA A 1 273 ? 18.047 5.492 -9.195 1 98.88 273 ALA A CA 1
ATOM 2069 C C . ALA A 1 273 ? 18.109 7.012 -9.047 1 98.88 273 ALA A C 1
ATOM 2071 O O . ALA A 1 273 ? 17.188 7.633 -8.523 1 98.88 273 ALA A O 1
ATOM 2072 N N . LYS A 1 274 ? 19.188 7.621 -9.492 1 98.38 274 LYS A N 1
ATOM 2073 C CA . LYS A 1 274 ? 19.422 9.047 -9.273 1 98.38 274 LYS A CA 1
ATOM 2074 C C . LYS A 1 274 ? 18.359 9.891 -9.953 1 98.38 274 LYS A C 1
ATOM 2076 O O . LYS A 1 274 ? 18.188 11.07 -9.641 1 98.38 274 LYS A O 1
ATOM 2081 N N . HIS A 1 275 ? 17.562 9.289 -10.906 1 98.44 275 HIS A N 1
ATOM 2082 C CA . HIS A 1 275 ? 16.516 10.023 -11.625 1 98.44 275 HIS A CA 1
ATOM 2083 C C . HIS A 1 275 ? 15.266 10.18 -10.766 1 98.44 275 HIS A C 1
ATOM 2085 O O . HIS A 1 275 ? 14.391 10.992 -11.086 1 98.44 275 HIS A O 1
ATOM 2091 N N . LEU A 1 276 ? 15.086 9.398 -9.734 1 98.06 276 LEU A N 1
ATOM 2092 C CA . LEU A 1 276 ? 14.125 9.711 -8.68 1 98.06 276 LEU A CA 1
ATOM 2093 C C . LEU A 1 276 ? 14.766 10.57 -7.598 1 98.06 276 LEU A C 1
ATOM 2095 O O . LEU A 1 276 ? 15.031 10.086 -6.496 1 98.06 276 LEU A O 1
ATOM 2099 N N . ALA A 1 277 ? 14.93 11.805 -7.891 1 96.94 277 ALA A N 1
ATOM 2100 C CA . ALA A 1 277 ? 15.539 12.766 -6.973 1 96.94 277 ALA A CA 1
ATOM 2101 C C . ALA A 1 277 ? 14.602 13.078 -5.809 1 96.94 277 ALA A C 1
ATOM 2103 O O . ALA A 1 277 ? 13.445 12.648 -5.797 1 96.94 277 ALA A O 1
ATOM 2104 N N . VAL A 1 278 ? 15.07 13.797 -4.891 1 96.62 278 VAL A N 1
ATOM 2105 C CA . VAL A 1 278 ? 14.328 14.141 -3.684 1 96.62 278 VAL A CA 1
ATOM 2106 C C . VAL A 1 278 ? 12.977 14.734 -4.059 1 96.62 278 VAL A C 1
ATOM 2108 O O . VAL A 1 278 ? 12.898 15.68 -4.852 1 96.62 278 VAL A O 1
ATOM 2111 N N . GLY A 1 279 ? 11.898 14.094 -3.555 1 94.56 279 GLY A N 1
ATOM 2112 C CA . GLY A 1 279 ? 10.562 14.633 -3.721 1 94.56 279 GLY A CA 1
ATOM 2113 C C . GLY A 1 279 ? 9.844 14.078 -4.938 1 94.56 279 GLY A C 1
ATOM 2114 O O . GLY A 1 279 ? 8.625 14.227 -5.07 1 94.56 279 GLY A O 1
ATOM 2115 N N . THR A 1 280 ? 10.445 13.328 -5.848 1 95.62 280 THR A N 1
ATOM 2116 C CA . THR A 1 280 ? 9.883 12.891 -7.117 1 95.62 280 THR A CA 1
ATOM 2117 C C . THR A 1 280 ? 8.914 11.727 -6.902 1 95.62 280 THR A C 1
ATOM 2119 O O . THR A 1 280 ? 7.992 11.523 -7.699 1 95.62 280 THR A O 1
ATOM 2122 N N . HIS A 1 281 ? 9.188 10.984 -5.883 1 97.38 281 HIS A N 1
ATOM 2123 C CA . HIS A 1 281 ? 8.352 9.844 -5.535 1 97.38 281 HIS A CA 1
ATOM 2124 C C . HIS A 1 281 ? 8.422 9.547 -4.039 1 97.38 281 HIS A C 1
ATOM 2126 O O . HIS A 1 281 ? 9.141 10.219 -3.303 1 97.38 281 HIS A O 1
ATOM 2132 N N . GLY A 1 282 ? 7.492 8.711 -3.615 1 96.81 282 GLY A N 1
ATOM 2133 C CA . GLY A 1 282 ? 7.512 8.359 -2.205 1 96.81 282 GLY A CA 1
ATOM 2134 C C . GLY A 1 282 ? 6.234 7.684 -1.743 1 96.81 282 GLY A C 1
ATOM 2135 O O . GLY A 1 282 ? 5.289 7.531 -2.52 1 96.81 282 GLY A O 1
ATOM 2136 N N . THR A 1 283 ? 6.23 7.246 -0.586 1 97.38 283 THR A N 1
ATOM 2137 C CA . THR A 1 283 ? 5.102 6.672 0.14 1 97.38 283 THR A CA 1
ATOM 2138 C C . THR A 1 283 ? 5.312 6.789 1.646 1 97.38 283 THR A C 1
ATOM 2140 O O . THR A 1 283 ? 6.422 6.586 2.143 1 97.38 283 THR A O 1
ATOM 2143 N N . THR A 1 284 ? 4.289 7.125 2.377 1 96.62 284 THR A N 1
ATOM 2144 C CA . THR A 1 284 ? 4.391 7.449 3.797 1 96.62 284 THR A CA 1
ATOM 2145 C C . THR A 1 284 ? 4.867 6.242 4.598 1 96.62 284 THR A C 1
ATOM 2147 O O . THR A 1 284 ? 5.785 6.352 5.41 1 96.62 284 THR A O 1
ATOM 2150 N N . TYR A 1 285 ? 4.395 5.066 4.289 1 97 285 TYR A N 1
ATOM 2151 C CA . TYR A 1 285 ? 4.676 3.873 5.078 1 97 285 TYR A CA 1
ATOM 2152 C C . TYR A 1 285 ? 5.922 3.16 4.566 1 97 285 TYR A C 1
ATOM 2154 O O . TYR A 1 285 ? 6.426 2.24 5.211 1 97 285 TYR A O 1
ATOM 2162 N N . GLY A 1 286 ? 6.328 3.543 3.344 1 97.44 286 GLY A N 1
ATOM 2163 C CA . GLY A 1 286 ? 7.422 2.807 2.73 1 97.44 286 GLY A CA 1
ATOM 2164 C C . GLY A 1 286 ? 8.68 2.787 3.58 1 97.44 286 GLY A C 1
ATOM 2165 O O . GLY A 1 286 ? 9.133 3.83 4.055 1 97.44 286 GLY A O 1
ATOM 2166 N N . GLY A 1 287 ? 9.219 1.619 3.857 1 98.12 287 GLY A N 1
ATOM 2167 C CA . GLY A 1 287 ? 10.43 1.501 4.648 1 98.12 287 GLY A CA 1
ATOM 2168 C C . GLY A 1 287 ? 10.18 1.602 6.141 1 98.12 287 GLY A C 1
ATOM 2169 O O . GLY A 1 287 ? 11.094 1.923 6.906 1 98.12 287 GLY A O 1
ATOM 2170 N N . ASN A 1 288 ? 8.953 1.41 6.566 1 98.44 288 ASN A N 1
ATOM 2171 C CA . ASN A 1 288 ? 8.711 1.443 8.008 1 98.44 288 ASN A CA 1
ATOM 2172 C C . ASN A 1 288 ? 9.484 0.344 8.727 1 98.44 288 ASN A C 1
ATOM 2174 O O . ASN A 1 288 ? 9.68 -0.742 8.18 1 98.44 288 ASN A O 1
ATOM 2178 N N . PRO A 1 289 ? 9.852 0.596 10.023 1 98.69 289 PRO A N 1
ATOM 2179 C CA . PRO A 1 289 ? 10.68 -0.347 10.773 1 98.69 289 PRO A CA 1
ATOM 2180 C C . PRO A 1 289 ? 10.023 -1.715 10.938 1 98.69 289 PRO A C 1
ATOM 2182 O O . PRO A 1 289 ? 10.695 -2.744 10.852 1 98.69 289 PRO A O 1
ATOM 2185 N N . LEU A 1 290 ? 8.711 -1.813 11.133 1 98.5 290 LEU A N 1
ATOM 2186 C CA . LEU A 1 290 ? 8 -3.07 11.352 1 98.5 290 LEU A CA 1
ATOM 2187 C C . LEU A 1 290 ? 8.156 -3.996 10.148 1 98.5 290 LEU A C 1
ATOM 2189 O O . LEU A 1 290 ? 8.648 -5.117 10.281 1 98.5 290 LEU A O 1
ATOM 2193 N N . GLY A 1 291 ? 7.742 -3.443 8.953 1 98.62 291 GLY A N 1
ATOM 2194 C CA . GLY A 1 291 ? 7.801 -4.234 7.734 1 98.62 291 GLY A CA 1
ATOM 2195 C C . GLY A 1 291 ? 9.211 -4.629 7.348 1 98.62 291 GLY A C 1
ATOM 2196 O O . GLY A 1 291 ? 9.453 -5.758 6.91 1 98.62 291 GLY A O 1
ATOM 2197 N N . CYS A 1 292 ? 10.148 -3.744 7.547 1 98.88 292 CYS A N 1
ATOM 2198 C CA . CYS A 1 292 ? 11.531 -4.012 7.156 1 98.88 292 CYS A CA 1
ATOM 2199 C C . CYS A 1 292 ? 12.164 -5.039 8.086 1 98.88 292 CYS A C 1
ATOM 2201 O O . CYS A 1 292 ? 12.969 -5.863 7.645 1 98.88 292 CYS A O 1
ATOM 2203 N N . ALA A 1 293 ? 11.828 -4.977 9.367 1 98.81 293 ALA A N 1
ATOM 2204 C CA . ALA A 1 293 ? 12.328 -5.984 10.297 1 98.81 293 ALA A CA 1
ATOM 2205 C C . ALA A 1 293 ? 11.82 -7.375 9.93 1 98.81 293 ALA A C 1
ATOM 2207 O O . ALA A 1 293 ? 12.586 -8.344 9.953 1 98.81 293 ALA A O 1
ATOM 2208 N N . VAL A 1 294 ? 10.578 -7.449 9.594 1 98.88 294 VAL A N 1
ATOM 2209 C CA . VAL A 1 294 ? 9.969 -8.711 9.195 1 98.88 294 VAL A CA 1
ATOM 2210 C C . VAL A 1 294 ? 10.641 -9.219 7.918 1 98.88 294 VAL A C 1
ATOM 2212 O O . VAL A 1 294 ? 10.992 -10.398 7.82 1 98.88 294 VAL A O 1
ATOM 2215 N N . ALA A 1 295 ? 10.789 -8.344 6.949 1 98.94 295 ALA A N 1
ATOM 2216 C CA . ALA A 1 295 ? 11.391 -8.727 5.672 1 98.94 295 ALA A CA 1
ATOM 2217 C C . ALA A 1 295 ? 12.828 -9.211 5.863 1 98.94 295 ALA A C 1
ATOM 2219 O O . ALA A 1 295 ? 13.273 -10.141 5.188 1 98.94 295 ALA A O 1
ATOM 2220 N N . CYS A 1 296 ? 13.586 -8.547 6.762 1 98.88 296 CYS A N 1
ATOM 2221 C CA . CYS A 1 296 ? 14.922 -9.023 7.086 1 98.88 296 CYS A CA 1
ATOM 2222 C C . CYS A 1 296 ? 14.891 -10.461 7.586 1 98.88 296 CYS A C 1
ATOM 2224 O O . CYS A 1 296 ? 15.695 -11.289 7.164 1 98.88 296 CYS A O 1
ATOM 2226 N N . ALA A 1 297 ? 13.938 -10.734 8.461 1 98.88 297 ALA A N 1
ATOM 2227 C CA . ALA A 1 297 ? 13.805 -12.078 9.016 1 98.88 297 ALA A CA 1
ATOM 2228 C C . ALA A 1 297 ? 13.445 -13.094 7.93 1 98.88 297 ALA A C 1
ATOM 2230 O O . ALA A 1 297 ? 13.938 -14.219 7.938 1 98.88 297 ALA A O 1
ATOM 2231 N N . VAL A 1 298 ? 12.578 -12.711 7 1 98.88 298 VAL A N 1
ATOM 2232 C CA . VAL A 1 298 ? 12.234 -13.578 5.883 1 98.88 298 VAL A CA 1
ATOM 2233 C C . VAL A 1 298 ? 13.484 -13.938 5.09 1 98.88 298 VAL A C 1
ATOM 2235 O O . VAL A 1 298 ? 13.742 -15.109 4.816 1 98.88 298 VAL A O 1
ATOM 2238 N N . LEU A 1 299 ? 14.258 -12.93 4.727 1 98.88 299 LEU A N 1
ATOM 2239 C CA . LEU A 1 299 ? 15.453 -13.141 3.916 1 98.88 299 LEU A CA 1
ATOM 2240 C C . LEU A 1 299 ? 16.453 -14.023 4.652 1 98.88 299 LEU A C 1
ATOM 2242 O O . LEU A 1 299 ? 17.125 -14.852 4.031 1 98.88 299 LEU A O 1
ATOM 2246 N N . ASP A 1 300 ? 16.547 -13.836 5.969 1 98.56 300 ASP A N 1
ATOM 2247 C CA . ASP A 1 300 ? 17.484 -14.625 6.762 1 98.56 300 ASP A CA 1
ATOM 2248 C C . ASP A 1 300 ? 17.156 -16.109 6.688 1 98.56 300 ASP A C 1
ATOM 2250 O O . ASP A 1 300 ? 18.047 -16.953 6.727 1 98.56 300 ASP A O 1
ATOM 2254 N N . VAL A 1 301 ? 15.867 -16.438 6.562 1 98.62 301 VAL A N 1
ATOM 2255 C CA . VAL A 1 301 ? 15.445 -17.828 6.523 1 98.62 301 VAL A CA 1
ATOM 2256 C C . VAL A 1 301 ? 15.5 -18.344 5.09 1 98.62 301 VAL A C 1
ATOM 2258 O O . VAL A 1 301 ? 15.93 -19.469 4.844 1 98.62 301 VAL A O 1
ATOM 2261 N N . VAL A 1 302 ? 15.133 -17.531 4.133 1 98.69 302 VAL A N 1
ATOM 2262 C CA . VAL A 1 302 ? 14.922 -17.984 2.758 1 98.69 302 VAL A CA 1
ATOM 2263 C C . VAL A 1 302 ? 16.266 -18.047 2.025 1 98.69 302 VAL A C 1
ATOM 2265 O O . VAL A 1 302 ? 16.531 -18.984 1.291 1 98.69 302 VAL A O 1
ATOM 2268 N N . ASN A 1 303 ? 17.094 -16.938 2.215 1 98.25 303 ASN A N 1
ATOM 2269 C CA . ASN A 1 303 ? 18.281 -16.781 1.402 1 98.25 303 ASN A CA 1
ATOM 2270 C C . ASN A 1 303 ? 19.469 -17.547 1.987 1 98.25 303 ASN A C 1
ATOM 2272 O O . ASN A 1 303 ? 20.531 -16.969 2.236 1 98.25 303 ASN A O 1
ATOM 2276 N N . THR A 1 304 ? 19.25 -18.797 2.15 1 97.69 304 THR A N 1
ATOM 2277 C CA . THR A 1 304 ? 20.297 -19.75 2.535 1 97.69 304 THR A CA 1
ATOM 2278 C C . THR A 1 304 ? 20.375 -20.891 1.535 1 97.69 304 THR A C 1
ATOM 2280 O O . THR A 1 304 ? 19.359 -21.281 0.941 1 97.69 304 THR A O 1
ATOM 2283 N N . PRO A 1 305 ? 21.562 -21.438 1.345 1 96.38 305 PRO A N 1
ATOM 2284 C CA . PRO A 1 305 ? 21.672 -22.578 0.436 1 96.38 305 PRO A CA 1
ATOM 2285 C C . PRO A 1 305 ? 20.75 -23.734 0.814 1 96.38 305 PRO A C 1
ATOM 2287 O O . PRO A 1 305 ? 20.203 -24.391 -0.065 1 96.38 305 PRO A O 1
ATOM 2290 N N . GLU A 1 306 ? 20.578 -23.938 2.07 1 96.5 306 GLU A N 1
ATOM 2291 C CA . GLU A 1 306 ? 19.75 -25.047 2.555 1 96.5 306 GLU A CA 1
ATOM 2292 C C . GLU A 1 306 ? 18.297 -24.844 2.164 1 96.5 306 GLU A C 1
ATOM 2294 O O . GLU A 1 306 ? 17.656 -25.766 1.622 1 96.5 306 GLU A O 1
ATOM 2299 N N . THR A 1 307 ? 17.766 -23.688 2.449 1 97.5 307 THR A N 1
ATOM 2300 C CA . THR A 1 307 ? 16.359 -23.422 2.123 1 97.5 307 THR A CA 1
ATOM 2301 C C . THR A 1 307 ? 16.141 -23.469 0.614 1 97.5 307 THR A C 1
ATOM 2303 O O . THR A 1 307 ? 15.188 -24.094 0.142 1 97.5 307 THR A O 1
ATOM 2306 N N . LEU A 1 308 ? 17 -22.875 -0.161 1 96.81 308 LEU A N 1
ATOM 2307 C CA . LEU A 1 308 ? 16.844 -22.812 -1.609 1 96.81 308 LEU A CA 1
ATOM 2308 C C . LEU A 1 308 ? 16.938 -24.203 -2.234 1 96.81 308 LEU A C 1
ATOM 2310 O O . LEU A 1 308 ? 16.172 -24.531 -3.131 1 96.81 308 LEU A O 1
ATOM 2314 N N . ALA A 1 309 ? 17.875 -25.031 -1.772 1 96.06 309 ALA A N 1
ATOM 2315 C CA . ALA A 1 309 ? 17.984 -26.406 -2.254 1 96.06 309 ALA A CA 1
ATOM 2316 C C . ALA A 1 309 ? 16.75 -27.219 -1.905 1 96.06 309 ALA A C 1
ATOM 2318 O O . ALA A 1 309 ? 16.328 -28.094 -2.668 1 96.06 309 ALA A O 1
ATOM 2319 N N . GLY A 1 310 ? 16.219 -26.953 -0.78 1 97.62 310 GLY A N 1
ATOM 2320 C CA . GLY A 1 310 ? 15 -27.641 -0.354 1 97.62 310 GLY A CA 1
ATOM 2321 C C . GLY A 1 310 ? 13.82 -27.391 -1.27 1 97.62 310 GLY A C 1
ATOM 2322 O O . GLY A 1 310 ? 12.977 -28.266 -1.457 1 97.62 310 GLY A O 1
ATOM 2323 N N . ILE A 1 311 ? 13.75 -26.203 -1.825 1 98 311 ILE A N 1
ATOM 2324 C CA . ILE A 1 311 ? 12.648 -25.828 -2.695 1 98 311 ILE A CA 1
ATOM 2325 C C . ILE A 1 311 ? 12.648 -26.703 -3.949 1 98 311 ILE A C 1
ATOM 2327 O O . ILE A 1 311 ? 11.594 -27.125 -4.418 1 98 311 ILE A O 1
ATOM 2331 N N . LYS A 1 312 ? 13.805 -26.969 -4.449 1 94.19 312 LYS A N 1
ATOM 2332 C CA . LYS A 1 312 ? 13.938 -27.812 -5.633 1 94.19 312 LYS A CA 1
ATOM 2333 C C . LYS A 1 312 ? 13.422 -29.219 -5.359 1 94.19 312 LYS A C 1
ATOM 2335 O O . LYS A 1 312 ? 12.734 -29.812 -6.195 1 94.19 312 LYS A O 1
ATOM 2340 N N . ALA A 1 313 ? 13.812 -29.734 -4.246 1 96.81 313 ALA A N 1
ATOM 2341 C CA . ALA A 1 313 ? 13.367 -31.078 -3.859 1 96.81 313 ALA A CA 1
ATOM 2342 C C . ALA A 1 313 ? 11.859 -31.125 -3.678 1 96.81 313 ALA A C 1
ATOM 2344 O O . ALA A 1 313 ? 11.203 -32.094 -4.102 1 96.81 313 ALA A O 1
ATOM 2345 N N . LYS A 1 314 ? 11.367 -30.188 -3.027 1 98.56 314 LYS A N 1
ATOM 2346 C CA . LYS A 1 314 ? 9.93 -30.109 -2.793 1 98.56 314 LYS A CA 1
ATOM 2347 C C . LYS A 1 314 ? 9.164 -29.953 -4.105 1 98.56 314 LYS A C 1
ATOM 2349 O O . LYS A 1 314 ? 8.047 -30.469 -4.246 1 98.56 314 LYS A O 1
ATOM 2354 N N . HIS A 1 315 ? 9.766 -29.156 -4.996 1 98.31 315 HIS A N 1
ATOM 2355 C CA . HIS A 1 315 ? 9.188 -29.031 -6.328 1 98.31 315 HIS A CA 1
ATOM 2356 C C . HIS A 1 315 ? 8.992 -30.406 -6.977 1 98.31 315 HIS A C 1
ATOM 2358 O O . HIS A 1 315 ? 7.918 -30.703 -7.5 1 98.31 315 HIS A O 1
ATOM 2364 N N . GLU A 1 316 ? 10.016 -31.188 -6.961 1 97.88 316 GLU A N 1
ATOM 2365 C CA . GLU A 1 316 ? 9.969 -32.5 -7.59 1 97.88 316 GLU A CA 1
ATOM 2366 C C . GLU A 1 316 ? 8.914 -33.406 -6.93 1 97.88 316 GLU A C 1
ATOM 2368 O O . GLU A 1 316 ? 8.219 -34.156 -7.609 1 97.88 316 GLU A O 1
ATOM 2373 N N . ARG A 1 317 ? 8.828 -33.281 -5.629 1 98.25 317 ARG A N 1
ATOM 2374 C CA . ARG A 1 317 ? 7.844 -34.062 -4.883 1 98.25 317 ARG A CA 1
ATOM 2375 C C . ARG A 1 317 ? 6.426 -33.688 -5.297 1 98.25 317 ARG A C 1
ATOM 2377 O O . ARG A 1 317 ? 5.598 -34.562 -5.57 1 98.25 317 ARG A O 1
ATOM 2384 N N . PHE A 1 318 ? 6.129 -32.406 -5.375 1 98.81 318 PHE A N 1
ATOM 2385 C CA . PHE A 1 318 ? 4.824 -31.922 -5.82 1 98.81 318 PHE A CA 1
ATOM 2386 C C . PHE A 1 318 ? 4.551 -32.344 -7.254 1 98.81 318 PHE A C 1
ATOM 2388 O O . PHE A 1 318 ? 3.5 -32.938 -7.543 1 98.81 318 PHE A O 1
ATOM 2395 N N . LYS A 1 319 ? 5.492 -32.031 -8.117 1 98.56 319 LYS A N 1
ATOM 2396 C CA . LYS A 1 319 ? 5.309 -32.25 -9.555 1 98.56 319 LYS A CA 1
ATOM 2397 C C . LYS A 1 319 ? 5.035 -33.719 -9.859 1 98.56 319 LYS A C 1
ATOM 2399 O O . LYS A 1 319 ? 4.102 -34.031 -10.594 1 98.56 319 LYS A O 1
ATOM 2404 N N . THR A 1 320 ? 5.836 -34.594 -9.281 1 98.5 320 THR A N 1
ATOM 2405 C CA . THR A 1 320 ? 5.691 -36.031 -9.516 1 98.5 320 THR A CA 1
ATOM 2406 C C . THR A 1 320 ? 4.305 -36.5 -9.094 1 98.5 320 THR A C 1
ATOM 2408 O O . THR A 1 320 ? 3.625 -37.188 -9.859 1 98.5 320 THR A O 1
ATOM 2411 N N . ARG A 1 321 ? 3.918 -36.156 -7.902 1 98.75 321 ARG A N 1
ATOM 2412 C CA . ARG A 1 321 ? 2.639 -36.594 -7.367 1 98.75 321 ARG A CA 1
ATOM 2413 C C . ARG A 1 321 ? 1.476 -36 -8.148 1 98.75 321 ARG A C 1
ATOM 2415 O O . ARG A 1 321 ? 0.466 -36.656 -8.383 1 98.75 321 ARG A O 1
ATOM 2422 N N . LEU A 1 322 ? 1.554 -34.719 -8.539 1 98.88 322 LEU A N 1
ATOM 2423 C CA . LEU A 1 322 ? 0.497 -34.031 -9.281 1 98.88 322 LEU A CA 1
ATOM 2424 C C . LEU A 1 322 ? 0.354 -34.625 -10.68 1 98.88 322 LEU A C 1
ATOM 2426 O O . LEU A 1 322 ? -0.758 -34.75 -11.195 1 98.88 322 LEU A O 1
ATOM 2430 N N . GLU A 1 323 ? 1.511 -34.938 -11.328 1 98.69 323 GLU A N 1
ATOM 2431 C CA . GLU A 1 323 ? 1.472 -35.594 -12.625 1 98.69 323 GLU A CA 1
ATOM 2432 C C . GLU A 1 323 ? 0.783 -36.969 -12.539 1 98.69 323 GLU A C 1
ATOM 2434 O O . GLU A 1 323 ? -0.009 -37.312 -13.406 1 98.69 323 GLU A O 1
ATOM 2439 N N . GLN A 1 324 ? 1.096 -37.688 -11.469 1 98.69 324 GLN A N 1
ATOM 2440 C CA . GLN A 1 324 ? 0.46 -38.969 -11.242 1 98.69 324 GLN A CA 1
ATOM 2441 C C . GLN A 1 324 ? -1.053 -38.844 -11.102 1 98.69 324 GLN A C 1
ATOM 2443 O O . GLN A 1 324 ? -1.812 -39.562 -11.727 1 98.69 324 GLN A O 1
ATOM 2448 N N . ILE A 1 325 ? -1.499 -37.906 -10.289 1 98.56 325 ILE A N 1
ATOM 2449 C CA . ILE A 1 325 ? -2.922 -37.656 -10.086 1 98.56 325 ILE A CA 1
ATOM 2450 C C . ILE A 1 325 ? -3.57 -37.25 -11.406 1 98.56 325 ILE A C 1
ATOM 2452 O O . ILE A 1 325 ? -4.625 -37.781 -11.773 1 98.56 325 ILE A O 1
ATOM 2456 N N . GLY A 1 326 ? -2.949 -36.312 -12.164 1 98.25 326 GLY A N 1
ATOM 2457 C CA . GLY A 1 326 ? -3.473 -35.844 -13.445 1 98.25 326 GLY A CA 1
ATOM 2458 C C . GLY A 1 326 ? -3.666 -36.969 -14.445 1 98.25 326 GLY A C 1
ATOM 2459 O O . GLY A 1 326 ? -4.676 -37.031 -15.148 1 98.25 326 GLY A O 1
ATOM 2460 N N . GLN A 1 327 ? -2.672 -37.844 -14.469 1 97.81 327 GLN A N 1
ATOM 2461 C CA . GLN A 1 327 ? -2.717 -38.969 -15.398 1 97.81 327 GLN A CA 1
ATOM 2462 C C . GLN A 1 327 ? -3.781 -39.969 -14.992 1 97.81 327 GLN A C 1
ATOM 2464 O O . GLN A 1 327 ? -4.57 -40.406 -15.82 1 97.81 327 GLN A O 1
ATOM 2469 N N . GLN A 1 328 ? -3.781 -40.281 -13.75 1 98 328 GLN A N 1
ATOM 2470 C CA . GLN A 1 328 ? -4.691 -41.312 -13.234 1 98 328 GLN A CA 1
ATOM 2471 C C . GLN A 1 328 ? -6.148 -40.906 -13.461 1 98 328 GLN A C 1
ATOM 2473 O O . GLN A 1 328 ? -6.984 -41.75 -13.781 1 98 328 GLN A O 1
ATOM 2478 N N . TYR A 1 329 ? -6.414 -39.625 -13.352 1 98.06 329 TYR A N 1
ATOM 2479 C CA . TYR A 1 329 ? -7.809 -39.219 -13.383 1 98.06 329 TYR A CA 1
ATOM 2480 C C . TYR A 1 329 ? -8.102 -38.406 -14.648 1 98.06 329 TYR A C 1
ATOM 2482 O O . TYR A 1 329 ? -9.18 -37.812 -14.781 1 98.06 329 TYR A O 1
ATOM 2490 N N . ASN A 1 330 ? -7.137 -38.375 -15.602 1 97.94 330 ASN A N 1
ATOM 2491 C CA . ASN A 1 330 ? -7.254 -37.594 -16.844 1 97.94 330 ASN A CA 1
ATOM 2492 C C . ASN A 1 330 ? -7.676 -36.156 -16.578 1 97.94 330 ASN A C 1
ATOM 2494 O O . ASN A 1 330 ? -8.586 -35.656 -17.219 1 97.94 330 ASN A O 1
ATOM 2498 N N . LEU A 1 331 ? -7.02 -35.562 -15.625 1 98.56 331 LEU A N 1
ATOM 2499 C CA . LEU A 1 331 ? -7.422 -34.25 -15.164 1 98.56 331 LEU A CA 1
ATOM 2500 C C . LEU A 1 331 ? -6.449 -33.188 -15.672 1 98.56 331 LEU A C 1
ATOM 2502 O O . LEU A 1 331 ? -6.867 -32.094 -16.062 1 98.56 331 LEU A O 1
ATOM 2506 N N . PHE A 1 332 ? -5.18 -33.5 -15.672 1 98.69 332 PHE A N 1
ATOM 2507 C CA . PHE A 1 332 ? -4.172 -32.531 -16.062 1 98.69 332 PHE A CA 1
ATOM 2508 C C . PHE A 1 332 ? -3.463 -32.969 -17.344 1 98.69 332 PHE A C 1
ATOM 2510 O O . PHE A 1 332 ? -3.062 -34.125 -17.469 1 98.69 332 PHE A O 1
ATOM 2517 N N . SER A 1 333 ? -3.314 -32.031 -18.266 1 98.38 333 SER A N 1
ATOM 2518 C CA . SER A 1 333 ? -2.545 -32.281 -19.484 1 98.38 333 SER A CA 1
ATOM 2519 C C . SER A 1 333 ? -1.061 -32.031 -19.266 1 98.38 333 SER A C 1
ATOM 2521 O O . SER A 1 333 ? -0.212 -32.562 -19.953 1 98.38 333 SER A O 1
ATOM 2523 N N . GLN A 1 334 ? -0.806 -31.094 -18.25 1 97.94 334 GLN A N 1
ATOM 2524 C CA . GLN A 1 334 ? 0.559 -30.656 -17.984 1 97.94 334 GLN A CA 1
ATOM 2525 C C . GLN A 1 334 ? 0.689 -30.109 -16.562 1 97.94 334 GLN A C 1
ATOM 2527 O O . GLN A 1 334 ? -0.228 -29.453 -16.062 1 97.94 334 GLN A O 1
ATOM 2532 N N . VAL A 1 335 ? 1.715 -30.5 -15.93 1 98.5 335 VAL A N 1
ATOM 2533 C CA . VAL A 1 335 ? 2.145 -29.797 -14.719 1 98.5 335 VAL A CA 1
ATOM 2534 C C . VAL A 1 335 ? 3.371 -28.938 -15.031 1 98.5 335 VAL A C 1
ATOM 2536 O O . VAL A 1 335 ? 4.41 -29.469 -15.445 1 98.5 335 VAL A O 1
ATOM 2539 N N . ARG A 1 336 ? 3.203 -27.594 -14.898 1 97.81 336 ARG A N 1
ATOM 2540 C CA . ARG A 1 336 ? 4.293 -26.688 -15.258 1 97.81 336 ARG A CA 1
ATOM 2541 C C . ARG A 1 336 ? 4.605 -25.734 -14.109 1 97.81 336 ARG A C 1
ATOM 2543 O O . ARG A 1 336 ? 3.961 -25.781 -13.062 1 97.81 336 ARG A O 1
ATOM 2550 N N . GLY A 1 337 ? 5.648 -24.875 -14.32 1 96.5 337 GLY A N 1
ATOM 2551 C CA . GLY A 1 337 ? 6.109 -23.891 -13.352 1 96.5 337 GLY A CA 1
ATOM 2552 C C . GLY A 1 337 ? 7.535 -24.125 -12.898 1 96.5 337 GLY A C 1
ATOM 2553 O O . GLY A 1 337 ? 8.258 -24.938 -13.484 1 96.5 337 GLY A O 1
ATOM 2554 N N . VAL A 1 338 ? 7.949 -23.281 -12 1 97.19 338 VAL A N 1
ATOM 2555 C CA . VAL A 1 338 ? 9.305 -23.328 -11.469 1 97.19 338 VAL A CA 1
ATOM 2556 C C . VAL A 1 338 ? 9.266 -23.234 -9.938 1 97.19 338 VAL A C 1
ATOM 2558 O O . VAL A 1 338 ? 8.492 -22.453 -9.375 1 97.19 338 VAL A O 1
ATOM 2561 N N . GLY A 1 339 ? 10.117 -24.125 -9.25 1 98.12 339 GLY A N 1
ATOM 2562 C CA . GLY A 1 339 ? 10.117 -24.125 -7.801 1 98.12 339 GLY A CA 1
ATOM 2563 C C . GLY A 1 339 ? 8.75 -24.438 -7.211 1 98.12 339 GLY A C 1
ATOM 2564 O O . GLY A 1 339 ? 8.117 -25.422 -7.598 1 98.12 339 GLY A O 1
ATOM 2565 N N . LEU A 1 340 ? 8.336 -23.656 -6.246 1 98.69 340 LEU A N 1
ATOM 2566 C CA . LEU A 1 340 ? 7.07 -23.906 -5.57 1 98.69 340 LEU A CA 1
ATOM 2567 C C . LEU A 1 340 ? 6 -22.938 -6.055 1 98.69 340 LEU A C 1
ATOM 2569 O O . LEU A 1 340 ? 5.262 -22.359 -5.246 1 98.69 340 LEU A O 1
ATOM 2573 N N . LEU A 1 341 ? 6.066 -22.656 -7.293 1 98.69 341 LEU A N 1
ATOM 2574 C CA . LEU A 1 341 ? 5.004 -22.062 -8.102 1 98.69 341 LEU A CA 1
ATOM 2575 C C . LEU A 1 341 ? 4.609 -22.984 -9.242 1 98.69 341 LEU A C 1
ATOM 2577 O O . LEU A 1 341 ? 5.285 -23.031 -10.273 1 98.69 341 LEU A O 1
ATOM 2581 N N . LEU A 1 342 ? 3.512 -23.688 -9.008 1 98.75 342 LEU A N 1
ATOM 2582 C CA . LEU A 1 342 ? 3.143 -24.766 -9.922 1 98.75 342 LEU A CA 1
ATOM 2583 C C . LEU A 1 342 ? 1.758 -24.531 -10.516 1 98.75 342 LEU A C 1
ATOM 2585 O O . LEU A 1 342 ? 0.874 -24 -9.836 1 98.75 342 LEU A O 1
ATOM 2589 N N . GLY A 1 343 ? 1.602 -24.844 -11.75 1 98.75 343 GLY A N 1
ATOM 2590 C CA . GLY A 1 343 ? 0.329 -24.812 -12.445 1 98.75 343 GLY A CA 1
ATOM 2591 C C . GLY A 1 343 ? -0.035 -26.141 -13.078 1 98.75 343 GLY A C 1
ATOM 2592 O O . GLY A 1 343 ? 0.757 -26.719 -13.836 1 98.75 343 GLY A O 1
ATOM 2593 N N . CYS A 1 344 ? -1.122 -26.688 -12.719 1 98.88 344 CYS A N 1
ATOM 2594 C CA . CYS A 1 344 ? -1.664 -27.906 -13.32 1 98.88 344 CYS A CA 1
ATOM 2595 C C . CYS A 1 344 ? -2.705 -27.578 -14.383 1 98.88 344 CYS A C 1
ATOM 2597 O O . CYS A 1 344 ? -3.816 -27.141 -14.055 1 98.88 344 CYS A O 1
ATOM 2599 N N . VAL A 1 345 ? -2.387 -27.766 -15.633 1 98.81 345 VAL A N 1
ATOM 2600 C CA . VAL A 1 345 ? -3.248 -27.406 -16.75 1 98.81 345 VAL A CA 1
ATOM 2601 C C . VAL A 1 345 ? -4.305 -28.484 -16.953 1 98.81 345 VAL A C 1
ATOM 2603 O O . VAL A 1 345 ? -3.975 -29.656 -17.141 1 98.81 345 VAL A O 1
ATOM 2606 N N . LEU A 1 346 ? -5.504 -28.109 -16.906 1 98.69 346 LEU A N 1
ATOM 2607 C CA . LEU A 1 346 ? -6.605 -29.047 -17.078 1 98.69 346 LEU A CA 1
ATOM 2608 C C . LEU A 1 346 ? -6.621 -29.609 -18.484 1 98.69 346 LEU A C 1
ATOM 2610 O O . LEU A 1 346 ? -6.227 -28.938 -19.438 1 98.69 346 LEU A O 1
ATOM 2614 N N . THR A 1 347 ? -7.043 -30.828 -18.625 1 98.56 347 THR A N 1
ATOM 2615 C CA . THR A 1 347 ? -7.254 -31.422 -19.938 1 98.56 347 THR A CA 1
ATOM 2616 C C . THR A 1 347 ? -8.43 -30.766 -20.641 1 98.56 347 THR A C 1
ATOM 2618 O O . THR A 1 347 ? -9.164 -29.984 -20.047 1 98.56 347 THR A O 1
ATOM 2621 N N . GLU A 1 348 ? -8.586 -31.078 -21.906 1 98.19 348 GLU A N 1
ATOM 2622 C CA . GLU A 1 348 ? -9.695 -30.547 -22.703 1 98.19 348 GLU A CA 1
ATOM 2623 C C . GLU A 1 348 ? -11.039 -30.891 -22.078 1 98.19 348 GLU A C 1
ATOM 2625 O O . GLU A 1 348 ? -11.977 -30.094 -22.109 1 98.19 348 GLU A O 1
ATOM 2630 N N . ALA A 1 349 ? -11.125 -32.031 -21.531 1 97.19 349 ALA A N 1
ATOM 2631 C CA . ALA A 1 349 ? -12.367 -32.5 -20.938 1 97.19 349 ALA A CA 1
ATOM 2632 C C . ALA A 1 349 ? -12.75 -31.672 -19.719 1 97.19 349 ALA A C 1
ATOM 2634 O O . ALA A 1 349 ? -13.93 -31.578 -19.359 1 97.19 349 ALA A O 1
ATOM 2635 N N . TRP A 1 350 ? -11.828 -31.031 -19.172 1 98 350 TRP A N 1
ATOM 2636 C CA . TRP A 1 350 ? -12.055 -30.281 -17.938 1 98 350 TRP A CA 1
ATOM 2637 C C . TRP A 1 350 ? -11.852 -28.781 -18.156 1 98 350 TRP A C 1
ATOM 2639 O O . TRP A 1 350 ? -11.734 -28.016 -17.203 1 98 350 TRP A O 1
ATOM 2649 N N . LYS A 1 351 ? -11.82 -28.375 -19.391 1 97.69 351 LYS A N 1
ATOM 2650 C CA . LYS A 1 351 ? -11.594 -26.969 -19.734 1 97.69 351 LYS A CA 1
ATOM 2651 C C . LYS A 1 351 ? -12.602 -26.078 -19.031 1 97.69 351 LYS A C 1
ATOM 2653 O O . LYS A 1 351 ? -13.805 -26.359 -19 1 97.69 351 LYS A O 1
ATOM 2658 N N . GLY A 1 352 ? -12.062 -24.984 -18.406 1 97.69 352 GLY A N 1
ATOM 2659 C CA . GLY A 1 352 ? -12.906 -23.984 -17.781 1 97.69 352 GLY A CA 1
ATOM 2660 C C . GLY A 1 352 ? -13.383 -24.391 -16.391 1 97.69 352 GLY A C 1
ATOM 2661 O O . GLY A 1 352 ? -14.188 -23.688 -15.781 1 97.69 352 GLY A O 1
ATOM 2662 N N . LYS A 1 353 ? -12.805 -25.469 -15.828 1 98.19 353 LYS A N 1
ATOM 2663 C CA . LYS A 1 353 ? -13.383 -26.031 -14.609 1 98.19 353 LYS A CA 1
ATOM 2664 C C . LYS A 1 353 ? -12.391 -25.969 -13.445 1 98.19 353 LYS A C 1
ATOM 2666 O O . LYS A 1 353 ? -12.477 -26.766 -12.516 1 98.19 353 LYS A O 1
ATOM 2671 N N . ALA A 1 354 ? -11.438 -25.125 -13.555 1 98.19 354 ALA A N 1
ATOM 2672 C CA . ALA A 1 354 ? -10.461 -24.984 -12.469 1 98.19 354 ALA A CA 1
ATOM 2673 C C . ALA A 1 354 ? -11.156 -24.672 -11.148 1 98.19 354 ALA A C 1
ATOM 2675 O O . ALA A 1 354 ? -10.734 -25.156 -10.094 1 98.19 354 ALA A O 1
ATOM 2676 N N . LYS A 1 355 ? -12.195 -23.891 -11.172 1 97.38 355 LYS A N 1
ATOM 2677 C CA . LYS A 1 355 ? -12.938 -23.531 -9.969 1 97.38 355 LYS A CA 1
ATOM 2678 C C . LYS A 1 355 ? -13.57 -24.75 -9.32 1 97.38 355 LYS A C 1
ATOM 2680 O O . LYS A 1 355 ? -13.664 -24.828 -8.094 1 97.38 355 LYS A O 1
ATOM 2685 N N . ASP A 1 356 ? -14.016 -25.641 -10.133 1 98.06 356 ASP A N 1
ATOM 2686 C CA . ASP A 1 356 ? -14.594 -26.875 -9.609 1 98.06 356 ASP A CA 1
ATOM 2687 C C . ASP A 1 356 ? -13.555 -27.672 -8.828 1 98.06 356 ASP A C 1
ATOM 2689 O O . ASP A 1 356 ? -13.875 -28.25 -7.785 1 98.06 356 ASP A O 1
ATOM 2693 N N . VAL A 1 357 ? -12.359 -27.688 -9.352 1 98.5 357 VAL A N 1
ATOM 2694 C CA . VAL A 1 357 ? -11.281 -28.391 -8.672 1 98.5 357 VAL A CA 1
ATOM 2695 C C . VAL A 1 357 ? -10.969 -27.719 -7.344 1 98.5 357 VAL A C 1
ATOM 2697 O O . VAL A 1 357 ? -10.789 -28.375 -6.324 1 98.5 357 VAL A O 1
ATOM 2700 N N . LEU A 1 358 ? -10.922 -26.391 -7.398 1 97.88 358 LEU A N 1
ATOM 2701 C CA . LEU A 1 358 ? -10.68 -25.609 -6.191 1 97.88 358 LEU A CA 1
ATOM 2702 C C . LEU A 1 358 ? -11.727 -25.906 -5.129 1 97.88 358 LEU A C 1
ATOM 2704 O O . LEU A 1 358 ? -11.391 -26.125 -3.963 1 97.88 358 LEU A O 1
ATOM 2708 N N . ASN A 1 359 ? -12.977 -25.922 -5.492 1 97.44 359 ASN A N 1
ATOM 2709 C CA . ASN A 1 359 ? -14.078 -26.172 -4.562 1 97.44 359 ASN A CA 1
ATOM 2710 C C . ASN A 1 359 ? -14.016 -27.578 -3.992 1 97.44 359 ASN A C 1
ATOM 2712 O O . ASN A 1 359 ? -14.273 -27.781 -2.805 1 97.44 359 ASN A O 1
ATOM 2716 N N . ALA A 1 360 ? -13.719 -28.516 -4.855 1 98.25 360 ALA A N 1
ATOM 2717 C CA . ALA A 1 360 ? -13.586 -29.891 -4.398 1 98.25 360 ALA A CA 1
ATOM 2718 C C . ALA A 1 360 ? -12.445 -30.031 -3.4 1 98.25 360 ALA A C 1
ATOM 2720 O O . ALA A 1 360 ? -12.578 -30.734 -2.391 1 98.25 360 ALA A O 1
ATOM 2721 N N . ALA A 1 361 ? -11.32 -29.422 -3.734 1 98.69 361 ALA A N 1
ATOM 2722 C CA . ALA A 1 361 ? -10.164 -29.469 -2.842 1 98.69 361 ALA A CA 1
ATOM 2723 C C . ALA A 1 361 ? -10.508 -28.891 -1.474 1 98.69 361 ALA A C 1
ATOM 2725 O O . ALA A 1 361 ? -10.117 -29.438 -0.443 1 98.69 361 ALA A O 1
ATOM 2726 N N . GLU A 1 362 ? -11.203 -27.781 -1.478 1 97.88 362 GLU A N 1
ATOM 2727 C CA . GLU A 1 362 ? -11.625 -27.125 -0.237 1 97.88 362 GLU A CA 1
ATOM 2728 C C . GLU A 1 362 ? -12.453 -28.078 0.626 1 97.88 362 GLU A C 1
ATOM 2730 O O . GLU A 1 362 ? -12.289 -28.109 1.849 1 97.88 362 GLU A O 1
ATOM 2735 N N . LYS A 1 363 ? -13.367 -28.812 0.014 1 97.75 363 LYS A N 1
ATOM 2736 C CA . LYS A 1 363 ? -14.219 -29.75 0.746 1 97.75 363 LYS A CA 1
ATOM 2737 C C . LYS A 1 363 ? -13.391 -30.828 1.429 1 97.75 363 LYS A C 1
ATOM 2739 O O . LYS A 1 363 ? -13.789 -31.359 2.471 1 97.75 363 LYS A O 1
ATOM 2744 N N . GLU A 1 364 ? -12.234 -31.094 0.821 1 98.5 364 GLU A N 1
ATOM 2745 C CA . GLU A 1 364 ? -11.336 -32.094 1.407 1 98.5 364 GLU A CA 1
ATOM 2746 C C . GLU A 1 364 ? -10.297 -31.422 2.301 1 98.5 364 GLU A C 1
ATOM 2748 O O . GLU A 1 364 ? -9.352 -32.094 2.758 1 98.5 364 GLU A O 1
ATOM 2753 N N . GLY A 1 365 ? -10.414 -30.172 2.531 1 98.44 365 GLY A N 1
ATOM 2754 C CA . GLY A 1 365 ? -9.562 -29.469 3.467 1 98.44 365 GLY A CA 1
ATOM 2755 C C . GLY A 1 365 ? -8.219 -29.078 2.871 1 98.44 365 GLY A C 1
ATOM 2756 O O . GLY A 1 365 ? -7.199 -29.109 3.561 1 98.44 365 GLY A O 1
ATOM 2757 N N . VAL A 1 366 ? -8.141 -28.812 1.619 1 98.81 366 VAL A N 1
ATOM 2758 C CA . VAL A 1 366 ? -6.93 -28.344 0.96 1 98.81 366 VAL A CA 1
ATOM 2759 C C . VAL A 1 366 ? -7.199 -27 0.275 1 98.81 366 VAL A C 1
ATOM 2761 O O . VAL A 1 366 ? -8.18 -26.859 -0.459 1 98.81 366 VAL A O 1
ATOM 2764 N N . MET A 1 367 ? -6.355 -26.047 0.585 1 98.69 367 MET A N 1
ATOM 2765 C CA . MET A 1 367 ? -6.441 -24.734 -0.068 1 98.69 367 MET A CA 1
ATOM 2766 C C . MET A 1 367 ? -5.523 -24.672 -1.283 1 98.69 367 MET A C 1
ATOM 2768 O O . MET A 1 367 ? -4.305 -24.828 -1.154 1 98.69 367 MET A O 1
ATOM 2772 N N . VAL A 1 368 ? -6.051 -24.484 -2.43 1 98.56 368 VAL A N 1
ATOM 2773 C CA . VAL A 1 368 ? -5.289 -24.266 -3.654 1 98.56 368 VAL A CA 1
ATOM 2774 C C . VAL A 1 368 ? -5.809 -23.031 -4.371 1 98.56 368 VAL A C 1
ATOM 2776 O O . VAL A 1 368 ? -6.758 -22.391 -3.908 1 98.56 368 VAL A O 1
ATOM 2779 N N . LEU A 1 369 ? -5.141 -22.609 -5.41 1 98.25 369 LEU A N 1
ATOM 2780 C CA . LEU A 1 369 ? -5.527 -21.453 -6.219 1 98.25 369 LEU A CA 1
ATOM 2781 C C . LEU A 1 369 ? -5.914 -21.875 -7.629 1 98.25 369 LEU A C 1
ATOM 2783 O O . LEU A 1 369 ? -5.84 -23.062 -7.965 1 98.25 369 LEU A O 1
ATOM 2787 N N . GLN A 1 370 ? -6.383 -21.016 -8.312 1 96.81 370 GLN A N 1
ATOM 2788 C CA . GLN A 1 370 ? -6.52 -21.156 -9.758 1 96.81 370 GLN A CA 1
ATOM 2789 C C . GLN A 1 370 ? -5.84 -20.016 -10.5 1 96.81 370 GLN A C 1
ATOM 2791 O O . GLN A 1 370 ? -5.656 -18.938 -9.945 1 96.81 370 GLN A O 1
ATOM 2796 N N . ALA A 1 371 ? -5.363 -20.188 -11.617 1 96.62 371 ALA A N 1
ATOM 2797 C CA . ALA A 1 371 ? -4.828 -19.203 -12.555 1 96.62 371 ALA A CA 1
ATOM 2798 C C . ALA A 1 371 ? -5.613 -19.203 -13.859 1 96.62 371 ALA A C 1
ATOM 2800 O O . ALA A 1 371 ? -5.273 -19.922 -14.797 1 96.62 371 ALA A O 1
ATOM 2801 N N . GLY A 1 372 ? -6.555 -18.328 -13.977 1 93.31 372 GLY A N 1
ATOM 2802 C CA . GLY A 1 372 ? -7.523 -18.422 -15.055 1 93.31 372 GLY A CA 1
ATOM 2803 C C . GLY A 1 372 ? -8.484 -19.578 -14.898 1 93.31 372 GLY A C 1
ATOM 2804 O O . GLY A 1 372 ? -8.539 -20.219 -13.844 1 93.31 372 GLY A O 1
ATOM 2805 N N . PRO A 1 373 ? -9.234 -19.875 -15.914 1 95.88 373 PRO A N 1
ATOM 2806 C CA . PRO A 1 373 ? -10.273 -20.891 -15.805 1 95.88 373 PRO A CA 1
ATOM 2807 C C . PRO A 1 373 ? -9.734 -22.312 -16.016 1 95.88 373 PRO A C 1
ATOM 2809 O O . PRO A 1 373 ? -10.438 -23.281 -15.75 1 95.88 373 PRO A O 1
ATOM 2812 N N . ASP A 1 374 ? -8.414 -22.406 -16.391 1 98.12 374 ASP A N 1
ATOM 2813 C CA . ASP A 1 374 ? -8.016 -23.703 -16.922 1 98.12 374 ASP A CA 1
ATOM 2814 C C . ASP A 1 374 ? -6.805 -24.266 -16.172 1 98.12 374 ASP A C 1
ATOM 2816 O O . ASP A 1 374 ? -6.285 -25.328 -16.516 1 98.12 374 ASP A O 1
ATOM 2820 N N . VAL A 1 375 ? -6.336 -23.562 -15.141 1 98.75 375 VAL A N 1
ATOM 2821 C CA . VAL A 1 375 ? -5.117 -24 -14.469 1 98.75 375 VAL A CA 1
ATOM 2822 C C . VAL A 1 375 ? -5.328 -23.984 -12.953 1 98.75 375 VAL A C 1
ATOM 2824 O O . VAL A 1 375 ? -5.781 -22.984 -12.398 1 98.75 375 VAL A O 1
ATOM 2827 N N . VAL A 1 376 ? -5.09 -25.125 -12.289 1 98.81 376 VAL A N 1
ATOM 2828 C CA . VAL A 1 376 ? -5 -25.172 -10.836 1 98.81 376 VAL A CA 1
ATOM 2829 C C . VAL A 1 376 ? -3.6 -24.75 -10.391 1 98.81 376 VAL A C 1
ATOM 2831 O O . VAL A 1 376 ? -2.602 -25.281 -10.883 1 98.81 376 VAL A O 1
ATOM 2834 N N . ARG A 1 377 ? -3.492 -23.781 -9.547 1 98.75 377 ARG A N 1
ATOM 2835 C CA . ARG A 1 377 ? -2.225 -23.156 -9.164 1 98.75 377 ARG A CA 1
ATOM 2836 C C . ARG A 1 377 ? -1.864 -23.484 -7.723 1 98.75 377 ARG A C 1
ATOM 2838 O O . ARG A 1 377 ? -2.723 -23.453 -6.84 1 98.75 377 ARG A O 1
ATOM 2845 N N . PHE A 1 378 ? -0.623 -23.891 -7.508 1 98.81 378 PHE A N 1
ATOM 2846 C CA . PHE A 1 378 ? -0.066 -24.172 -6.191 1 98.81 378 PHE A CA 1
ATOM 2847 C C . PHE A 1 378 ? 1.064 -23.203 -5.859 1 98.81 378 PHE A C 1
ATOM 2849 O O . PHE A 1 378 ? 1.941 -22.953 -6.691 1 98.81 378 PHE A O 1
ATOM 2856 N N . ALA A 1 379 ? 1.03 -22.625 -4.707 1 98.69 379 ALA A N 1
ATOM 2857 C CA . ALA A 1 379 ? 2.082 -21.75 -4.184 1 98.69 379 ALA A CA 1
ATOM 2858 C C . ALA A 1 379 ? 2.281 -21.969 -2.688 1 98.69 379 ALA A C 1
ATOM 2860 O O . ALA A 1 379 ? 2.133 -21.047 -1.893 1 98.69 379 ALA A O 1
ATOM 2861 N N . PRO A 1 380 ? 2.648 -23.188 -2.252 1 98.75 380 PRO A N 1
ATOM 2862 C CA . PRO A 1 380 ? 2.801 -23.5 -0.83 1 98.75 380 PRO A CA 1
ATOM 2863 C C . PRO A 1 380 ? 3.963 -22.766 -0.181 1 98.75 380 PRO A C 1
ATOM 2865 O O . PRO A 1 380 ? 4.742 -22.109 -0.875 1 98.75 380 PRO A O 1
ATOM 2868 N N . SER A 1 381 ? 4.027 -22.906 1.145 1 98.75 381 SER A N 1
ATOM 2869 C CA . SER A 1 381 ? 5.191 -22.406 1.87 1 98.75 381 SER A CA 1
ATOM 2870 C C . SER A 1 381 ? 6.484 -22.984 1.309 1 98.75 381 SER A C 1
ATOM 2872 O O . SER A 1 381 ? 6.531 -24.156 0.925 1 98.75 381 SER A O 1
ATOM 2874 N N . LEU A 1 382 ? 7.551 -22.172 1.324 1 98.81 382 LEU A N 1
ATOM 2875 C CA . LEU A 1 382 ? 8.859 -22.609 0.847 1 98.81 382 LEU A CA 1
ATOM 2876 C C . LEU A 1 382 ? 9.461 -23.656 1.788 1 98.81 382 LEU A C 1
ATOM 2878 O O . LEU A 1 382 ? 10.391 -24.375 1.417 1 98.81 382 LEU A O 1
ATOM 2882 N N . VAL A 1 383 ? 8.922 -23.719 2.994 1 98.5 383 VAL A N 1
ATOM 2883 C CA . VAL A 1 383 ? 9.469 -24.641 3.992 1 98.5 383 VAL A CA 1
ATOM 2884 C C . VAL A 1 383 ? 8.406 -25.656 4.387 1 98.5 383 VAL A C 1
ATOM 2886 O O . VAL A 1 383 ? 8.43 -26.188 5.5 1 98.5 383 VAL A O 1
ATOM 2889 N N . VAL A 1 384 ? 7.426 -25.875 3.533 1 98.69 384 VAL A N 1
ATOM 2890 C CA . VAL A 1 384 ? 6.383 -26.859 3.789 1 98.69 384 VAL A CA 1
ATOM 2891 C C . VAL A 1 384 ? 7.016 -28.219 4.105 1 98.69 384 VAL A C 1
ATOM 2893 O O . VAL A 1 384 ? 7.969 -28.625 3.445 1 98.69 384 VAL A O 1
ATOM 2896 N N . GLU A 1 385 ? 6.512 -28.844 5.102 1 97.81 385 GLU A N 1
ATOM 2897 C CA . GLU A 1 385 ? 7.043 -30.156 5.484 1 97.81 385 GLU A CA 1
ATOM 2898 C C . GLU A 1 385 ? 6.621 -31.234 4.492 1 97.81 385 GLU A C 1
ATOM 2900 O O . GLU A 1 385 ? 5.496 -31.219 3.986 1 97.81 385 GLU A O 1
ATOM 2905 N N . ASP A 1 386 ? 7.527 -32.219 4.312 1 98.06 386 ASP A N 1
ATOM 2906 C CA . ASP A 1 386 ? 7.242 -33.312 3.395 1 98.06 386 ASP A CA 1
ATOM 2907 C C . ASP A 1 386 ? 5.949 -34.031 3.781 1 98.06 386 ASP A C 1
ATOM 2909 O O . ASP A 1 386 ? 5.156 -34.406 2.914 1 98.06 386 ASP A O 1
ATOM 2913 N N . ALA A 1 387 ? 5.781 -34.188 5.074 1 98.38 387 ALA A N 1
ATOM 2914 C CA . ALA A 1 387 ? 4.582 -34.875 5.559 1 98.38 387 ALA A CA 1
ATOM 2915 C C . ALA A 1 387 ? 3.322 -34.094 5.172 1 98.38 387 ALA A C 1
ATOM 2917 O O . ALA A 1 387 ? 2.289 -34.719 4.867 1 98.38 387 ALA A O 1
ATOM 2918 N N . ASP A 1 388 ? 3.365 -32.781 5.238 1 98.62 388 ASP A N 1
ATOM 2919 C CA . ASP A 1 388 ? 2.227 -31.953 4.855 1 98.62 388 ASP A CA 1
ATOM 2920 C C . ASP A 1 388 ? 1.99 -32 3.346 1 98.62 388 ASP A C 1
ATOM 2922 O O . ASP A 1 388 ? 0.846 -31.953 2.891 1 98.62 388 ASP A O 1
ATOM 2926 N N . ILE A 1 389 ? 3.084 -32.094 2.541 1 98.81 389 ILE A N 1
ATOM 2927 C CA . ILE A 1 389 ? 2.949 -32.25 1.098 1 98.81 389 ILE A CA 1
ATOM 2928 C C . ILE A 1 389 ? 2.193 -33.531 0.787 1 98.81 389 ILE A C 1
ATOM 2930 O O . ILE A 1 389 ? 1.218 -33.531 0.034 1 98.81 389 ILE A O 1
ATOM 2934 N N . ASP A 1 390 ? 2.609 -34.625 1.413 1 98.62 390 ASP A N 1
ATOM 2935 C CA . ASP A 1 390 ? 2.018 -35.906 1.148 1 98.62 390 ASP A CA 1
ATOM 2936 C C . ASP A 1 390 ? 0.55 -35.938 1.571 1 98.62 390 ASP A C 1
ATOM 2938 O O . ASP A 1 390 ? -0.317 -36.344 0.793 1 98.62 390 ASP A O 1
ATOM 2942 N N . GLU A 1 391 ? 0.294 -35.5 2.764 1 98.75 391 GLU A N 1
ATOM 2943 C CA . GLU A 1 391 ? -1.078 -35.5 3.262 1 98.75 391 GLU A CA 1
ATOM 2944 C C . GLU A 1 391 ? -1.976 -34.594 2.418 1 98.75 391 GLU A C 1
ATOM 2946 O O . GLU A 1 391 ? -3.105 -34.969 2.092 1 98.75 391 GLU A O 1
ATOM 2951 N N . GLY A 1 392 ? -1.459 -33.406 2.125 1 98.88 392 GLY A N 1
ATOM 2952 C CA . GLY A 1 392 ? -2.234 -32.469 1.312 1 98.88 392 GLY A CA 1
ATOM 2953 C C . GLY A 1 392 ? -2.559 -33 -0.066 1 98.88 392 GLY A C 1
ATOM 2954 O O . GLY A 1 392 ? -3.676 -32.844 -0.559 1 98.88 392 GLY A O 1
ATOM 2955 N N . LEU A 1 393 ? -1.577 -33.625 -0.667 1 98.88 393 LEU A N 1
ATOM 2956 C CA . LEU A 1 393 ? -1.8 -34.188 -2.002 1 98.88 393 LEU A CA 1
ATOM 2957 C C . LEU A 1 393 ? -2.688 -35.406 -1.943 1 98.88 393 LEU A C 1
ATOM 2959 O O . LEU A 1 393 ? -3.432 -35.688 -2.885 1 98.88 393 LEU A O 1
ATOM 2963 N N . ASP A 1 394 ? -2.641 -36.188 -0.822 1 98.88 394 ASP A N 1
ATOM 2964 C CA . ASP A 1 394 ? -3.6 -37.25 -0.624 1 98.88 394 ASP A CA 1
ATOM 2965 C C . ASP A 1 394 ? -5.027 -36.719 -0.555 1 98.88 394 ASP A C 1
ATOM 2967 O O . ASP A 1 394 ? -5.938 -37.281 -1.169 1 98.88 394 ASP A O 1
ATOM 2971 N N . ARG A 1 395 ? -5.203 -35.688 0.207 1 98.81 395 ARG A N 1
ATOM 2972 C CA . ARG A 1 395 ? -6.512 -35.062 0.308 1 98.81 395 ARG A CA 1
ATOM 2973 C C . ARG A 1 395 ? -6.953 -34.5 -1.041 1 98.81 395 ARG A C 1
ATOM 2975 O O . ARG A 1 395 ? -8.125 -34.625 -1.414 1 98.81 395 ARG A O 1
ATOM 2982 N N . PHE A 1 396 ? -6.031 -33.906 -1.731 1 98.81 396 PHE A N 1
ATOM 2983 C CA . PHE A 1 396 ? -6.312 -33.375 -3.059 1 98.81 396 PHE A CA 1
ATOM 2984 C C . PHE A 1 396 ? -6.762 -34.469 -4.004 1 98.81 396 PHE A C 1
ATOM 2986 O O . PHE A 1 396 ? -7.707 -34.281 -4.773 1 98.81 396 PHE A O 1
ATOM 2993 N N . GLU A 1 397 ? -6.07 -35.562 -3.914 1 98.75 397 GLU A N 1
ATOM 2994 C CA . GLU A 1 397 ? -6.434 -36.719 -4.77 1 98.75 397 GLU A CA 1
ATOM 2995 C C . GLU A 1 397 ? -7.84 -37.219 -4.445 1 98.75 397 GLU A C 1
ATOM 2997 O O . GLU A 1 397 ? -8.594 -37.594 -5.344 1 98.75 397 GLU A O 1
ATOM 3002 N N . ARG A 1 398 ? -8.18 -37.281 -3.168 1 98.69 398 ARG A N 1
ATOM 3003 C CA . ARG A 1 398 ? -9.531 -37.688 -2.795 1 98.69 398 ARG A CA 1
ATOM 3004 C C . ARG A 1 398 ? -10.555 -36.719 -3.418 1 98.69 398 ARG A C 1
ATOM 3006 O O . ARG A 1 398 ? -11.609 -37.188 -3.889 1 98.69 398 ARG A O 1
ATOM 3013 N N . ALA A 1 399 ? -10.25 -35.469 -3.377 1 98.56 399 ALA A N 1
ATOM 3014 C CA . ALA A 1 399 ? -11.125 -34.438 -3.988 1 98.56 399 ALA A CA 1
ATOM 3015 C C . ALA A 1 399 ? -11.281 -34.719 -5.484 1 98.56 399 ALA A C 1
ATOM 3017 O O . ALA A 1 399 ? -12.398 -34.625 -6.016 1 98.56 399 ALA A O 1
ATOM 3018 N N . VAL A 1 400 ? -10.172 -34.969 -6.133 1 98.38 400 VAL A N 1
ATOM 3019 C CA . VAL A 1 400 ? -10.164 -35.188 -7.57 1 98.38 400 VAL A CA 1
ATOM 3020 C C . VAL A 1 400 ? -10.961 -36.469 -7.891 1 98.38 400 VAL A C 1
ATOM 3022 O O . VAL A 1 400 ? -11.734 -36.5 -8.852 1 98.38 400 VAL A O 1
ATOM 3025 N N . ALA A 1 401 ? -10.758 -37.438 -7.086 1 98.12 401 ALA A N 1
ATOM 3026 C CA . ALA A 1 401 ? -11.492 -38.688 -7.277 1 98.12 401 ALA A CA 1
ATOM 3027 C C . ALA A 1 401 ? -12.992 -38.469 -7.176 1 98.12 401 ALA A C 1
ATOM 3029 O O . ALA A 1 401 ? -13.766 -38.969 -7.992 1 98.12 401 ALA A O 1
ATOM 3030 N N . THR A 1 402 ? -13.359 -37.688 -6.188 1 97.38 402 THR A N 1
ATOM 3031 C CA . THR A 1 402 ? -14.773 -37.406 -5.996 1 97.38 402 THR A CA 1
ATOM 3032 C C . THR A 1 402 ? -15.32 -36.594 -7.172 1 97.38 402 THR A C 1
ATOM 3034 O O . THR A 1 402 ? -16.438 -36.812 -7.637 1 97.38 402 THR A O 1
ATOM 3037 N N . LEU A 1 403 ? -14.555 -35.625 -7.652 1 96.75 403 LEU A N 1
ATOM 3038 C CA . LEU A 1 403 ? -14.953 -34.75 -8.727 1 96.75 403 LEU A CA 1
ATOM 3039 C C . LEU A 1 403 ? -15.078 -35.5 -10.047 1 96.75 403 LEU A C 1
ATOM 3041 O O . LEU A 1 403 ? -15.969 -35.219 -10.852 1 96.75 403 LEU A O 1
ATOM 3045 N N . THR A 1 404 ? -14.219 -36.438 -10.336 1 94.88 404 THR A N 1
ATOM 3046 C CA . THR A 1 404 ? -14.125 -37.062 -11.648 1 94.88 404 THR A CA 1
ATOM 3047 C C . THR A 1 404 ? -14.922 -38.375 -11.68 1 94.88 404 THR A C 1
ATOM 3049 O O . THR A 1 404 ? -15.281 -38.875 -12.758 1 94.88 404 THR A O 1
ATOM 3052 N N . LYS A 1 405 ? -15.141 -39.062 -10.562 1 89.81 405 LYS A N 1
ATOM 3053 C CA . LYS A 1 405 ? -15.828 -40.344 -10.539 1 89.81 405 LYS A CA 1
ATOM 3054 C C . LYS A 1 405 ? -17.219 -40.219 -9.914 1 89.81 405 LYS A C 1
ATOM 3056 O O . LYS A 1 405 ? -18.031 -41.125 -10.008 1 89.81 405 LYS A O 1
ATOM 3061 N N . GLY A 1 406 ? -17.547 -39.188 -9.234 1 71.69 406 GLY A N 1
ATOM 3062 C CA . GLY A 1 406 ? -18.859 -39.031 -8.625 1 71.69 406 GLY A CA 1
ATOM 3063 C C . GLY A 1 406 ? -19.859 -38.344 -9.523 1 71.69 406 GLY A C 1
ATOM 3064 O O . GLY A 1 406 ? -19.469 -37.719 -10.523 1 71.69 406 GLY A O 1
ATOM 3065 N N . MET B 1 1 ? 20.219 -16.672 21.469 1 26.09 1 MET B N 1
ATOM 3066 C CA . MET B 1 1 ? 21.234 -15.656 21.219 1 26.09 1 MET B CA 1
ATOM 3067 C C . MET B 1 1 ? 20.719 -14.594 20.25 1 26.09 1 MET B C 1
ATOM 3069 O O . MET B 1 1 ? 20.219 -14.922 19.172 1 26.09 1 MET B O 1
ATOM 3073 N N . SER B 1 2 ? 20.281 -13.469 20.641 1 37.81 2 SER B N 1
ATOM 3074 C CA . SER B 1 2 ? 19.734 -12.406 19.797 1 37.81 2 SER B CA 1
ATOM 3075 C C . SER B 1 2 ? 20.594 -12.203 18.547 1 37.81 2 SER B C 1
ATOM 3077 O O . SER B 1 2 ? 21.812 -11.992 18.656 1 37.81 2 SER B O 1
ATOM 3079 N N . VAL B 1 3 ? 20.422 -12.859 17.547 1 42.56 3 VAL B N 1
ATOM 3080 C CA . VAL B 1 3 ? 21.25 -12.719 16.359 1 42.56 3 VAL B CA 1
ATOM 3081 C C . VAL B 1 3 ? 21.656 -11.258 16.172 1 42.56 3 VAL B C 1
ATOM 3083 O O . VAL B 1 3 ? 20.797 -10.375 16.078 1 42.56 3 VAL B O 1
ATOM 3086 N N . GLU B 1 4 ? 22.844 -10.812 16.562 1 59.84 4 GLU B N 1
ATOM 3087 C CA . GLU B 1 4 ? 23.453 -9.484 16.438 1 59.84 4 GLU B CA 1
ATOM 3088 C C . GLU B 1 4 ? 23.219 -8.898 15.055 1 59.84 4 GLU B C 1
ATOM 3090 O O . GLU B 1 4 ? 23.578 -9.516 14.039 1 59.84 4 GLU B O 1
ATOM 3095 N N . GLN B 1 5 ? 22.219 -7.887 15 1 74.31 5 GLN B N 1
ATOM 3096 C CA . GLN B 1 5 ? 21.953 -7.203 13.742 1 74.31 5 GLN B CA 1
ATOM 3097 C C . GLN B 1 5 ? 23.141 -6.363 13.297 1 74.31 5 GLN B C 1
ATOM 3099 O O . GLN B 1 5 ? 23.859 -5.797 14.133 1 74.31 5 GLN B O 1
ATOM 3104 N N . ALA B 1 6 ? 23.422 -6.383 12.047 1 78.81 6 ALA B N 1
ATOM 3105 C CA . ALA B 1 6 ? 24.516 -5.605 11.477 1 78.81 6 ALA B CA 1
ATOM 3106 C C . ALA B 1 6 ? 24.375 -4.125 11.805 1 78.81 6 ALA B C 1
ATOM 3108 O O . ALA B 1 6 ? 23.266 -3.57 11.711 1 78.81 6 ALA B O 1
ATOM 3109 N N . PRO B 1 7 ? 25.359 -3.572 12.289 1 90.44 7 PRO B N 1
ATOM 3110 C CA . PRO B 1 7 ? 25.281 -2.131 12.539 1 90.44 7 PRO B CA 1
ATOM 3111 C C . PRO B 1 7 ? 25.109 -1.317 11.258 1 90.44 7 PRO B C 1
ATOM 3113 O O . PRO B 1 7 ? 25.688 -1.662 10.227 1 90.44 7 PRO B O 1
ATOM 3116 N N . VAL B 1 8 ? 24.156 -0.388 11.336 1 96.94 8 VAL B N 1
ATOM 3117 C CA . VAL B 1 8 ? 23.969 0.534 10.219 1 96.94 8 VAL B CA 1
ATOM 3118 C C . VAL B 1 8 ? 24.062 1.974 10.719 1 96.94 8 VAL B C 1
ATOM 3120 O O . VAL B 1 8 ? 23.75 2.254 11.883 1 96.94 8 VAL B O 1
ATOM 3123 N N . GLN B 1 9 ? 24.531 2.881 9.828 1 97.69 9 GLN B N 1
ATOM 3124 C CA . GLN B 1 9 ? 24.656 4.312 10.086 1 97.69 9 GLN B CA 1
ATOM 3125 C C . GLN B 1 9 ? 23.875 5.125 9.062 1 97.69 9 GLN B C 1
ATOM 3127 O O . GLN B 1 9 ? 23.453 4.594 8.031 1 97.69 9 GLN B O 1
ATOM 3132 N N . ARG B 1 10 ? 23.75 6.367 9.414 1 97.94 10 ARG B N 1
ATOM 3133 C CA . ARG B 1 10 ? 22.984 7.262 8.555 1 97.94 10 ARG B CA 1
ATOM 3134 C C . ARG B 1 10 ? 23.562 7.289 7.141 1 97.94 10 ARG B C 1
ATOM 3136 O O . ARG B 1 10 ? 22.812 7.383 6.16 1 97.94 10 ARG B O 1
ATOM 3143 N N . ALA B 1 11 ? 24.828 7.227 6.977 1 97.81 11 ALA B N 1
ATOM 3144 C CA . ALA B 1 11 ? 25.531 7.309 5.699 1 97.81 11 ALA B CA 1
ATOM 3145 C C . ALA B 1 11 ? 25.156 6.133 4.797 1 97.81 11 ALA B C 1
ATOM 3147 O O . ALA B 1 11 ? 25.281 6.227 3.57 1 97.81 11 ALA B O 1
ATOM 3148 N N . ASP B 1 12 ? 24.75 4.996 5.387 1 98.5 12 ASP B N 1
ATOM 3149 C CA . ASP B 1 12 ? 24.312 3.836 4.609 1 98.5 12 ASP B CA 1
ATOM 3150 C C . ASP B 1 12 ? 23.156 4.188 3.688 1 98.5 12 ASP B C 1
ATOM 3152 O O . ASP B 1 12 ? 23.031 3.637 2.592 1 98.5 12 ASP B O 1
ATOM 3156 N N . PHE B 1 13 ? 22.328 5.074 4.145 1 98.62 13 PHE B N 1
ATOM 3157 C CA . PHE B 1 13 ? 21.203 5.5 3.314 1 98.62 13 PHE B CA 1
ATOM 3158 C C . PHE B 1 13 ? 21.688 5.965 1.946 1 98.62 13 PHE B C 1
ATOM 3160 O O . PHE B 1 13 ? 21.141 5.566 0.918 1 98.62 13 PHE B O 1
ATOM 3167 N N . ASP B 1 14 ? 22.719 6.766 1.872 1 98.19 14 ASP B N 1
ATOM 3168 C CA . ASP B 1 14 ? 23.219 7.379 0.649 1 98.19 14 ASP B CA 1
ATOM 3169 C C . ASP B 1 14 ? 23.891 6.344 -0.252 1 98.19 14 ASP B C 1
ATOM 3171 O O . ASP B 1 14 ? 24.125 6.605 -1.432 1 98.19 14 ASP B O 1
ATOM 3175 N N . GLN B 1 15 ? 24.094 5.141 0.305 1 98.12 15 GLN B N 1
ATOM 3176 C CA . GLN B 1 15 ? 24.812 4.102 -0.435 1 98.12 15 GLN B CA 1
ATOM 3177 C C . GLN B 1 15 ? 23.828 3.076 -1.013 1 98.12 15 GLN B C 1
ATOM 3179 O O . GLN B 1 15 ? 24.078 2.506 -2.076 1 98.12 15 GLN B O 1
ATOM 3184 N N . VAL B 1 16 ? 22.656 2.898 -0.296 1 98.75 16 VAL B N 1
ATOM 3185 C CA . VAL B 1 16 ? 21.922 1.69 -0.669 1 98.75 16 VAL B CA 1
ATOM 3186 C C . VAL B 1 16 ? 20.469 2.035 -0.959 1 98.75 16 VAL B C 1
ATOM 3188 O O . VAL B 1 16 ? 19.719 1.204 -1.475 1 98.75 16 VAL B O 1
ATOM 3191 N N . MET B 1 17 ? 20.047 3.229 -0.642 1 98.88 17 MET B N 1
ATOM 3192 C CA . MET B 1 17 ? 18.656 3.59 -0.865 1 98.88 17 MET B CA 1
ATOM 3193 C C . MET B 1 17 ? 18.5 4.438 -2.123 1 98.88 17 MET B C 1
ATOM 3195 O O . MET B 1 17 ? 19.391 5.23 -2.451 1 98.88 17 MET B O 1
ATOM 3199 N N . VAL B 1 18 ? 17.406 4.301 -2.912 1 98.81 18 VAL B N 1
ATOM 3200 C CA . VAL B 1 18 ? 17.031 5.266 -3.941 1 98.81 18 VAL B CA 1
ATOM 3201 C C . VAL B 1 18 ? 16.906 6.656 -3.324 1 98.81 18 VAL B C 1
ATOM 3203 O O . VAL B 1 18 ? 16.312 6.809 -2.254 1 98.81 18 VAL B O 1
ATOM 3206 N N . PRO B 1 19 ? 17.469 7.703 -3.895 1 98.31 19 PRO B N 1
ATOM 3207 C CA . PRO B 1 19 ? 17.594 9.008 -3.24 1 98.31 19 PRO B CA 1
ATOM 3208 C C . PRO B 1 19 ? 16.359 9.883 -3.416 1 98.31 19 PRO B C 1
ATOM 3210 O O . PRO B 1 19 ? 16.484 11.094 -3.607 1 98.31 19 PRO B O 1
ATOM 3213 N N . ASN B 1 20 ? 15.164 9.305 -3.396 1 97.88 20 ASN B N 1
ATOM 3214 C CA . ASN B 1 20 ? 13.914 10.047 -3.529 1 97.88 20 ASN B CA 1
ATOM 3215 C C . ASN B 1 20 ? 13.555 10.773 -2.236 1 97.88 20 ASN B C 1
ATOM 3217 O O . ASN B 1 20 ? 12.625 11.578 -2.209 1 97.88 20 ASN B O 1
ATOM 3221 N N . TYR B 1 21 ? 14.281 10.508 -1.117 1 97.5 21 TYR B N 1
ATOM 3222 C CA . TYR B 1 21 ? 14.102 11.188 0.158 1 97.5 21 TYR B CA 1
ATOM 3223 C C . TYR B 1 21 ? 15.398 11.852 0.606 1 97.5 21 TYR B C 1
ATOM 3225 O O . TYR B 1 21 ? 16.484 11.508 0.12 1 97.5 21 TYR B O 1
ATOM 3233 N N . SER B 1 22 ? 15.312 12.844 1.474 1 96.62 22 SER B N 1
ATOM 3234 C CA . SER B 1 22 ? 16.422 13.484 2.17 1 96.62 22 SER B CA 1
ATOM 3235 C C . SER B 1 22 ? 16.266 13.367 3.684 1 96.62 22 SER B C 1
ATOM 3237 O O . SER B 1 22 ? 15.883 14.328 4.348 1 96.62 22 SER B O 1
ATOM 3239 N N . PRO B 1 23 ? 16.609 12.211 4.242 1 97.44 23 PRO B N 1
ATOM 3240 C CA . PRO B 1 23 ? 16.359 12.008 5.672 1 97.44 23 PRO B CA 1
ATOM 3241 C C . PRO B 1 23 ? 17.25 12.875 6.559 1 97.44 23 PRO B C 1
ATOM 3243 O O . PRO B 1 23 ? 18.312 13.305 6.125 1 97.44 23 PRO B O 1
ATOM 3246 N N . ALA B 1 24 ? 16.781 13.141 7.762 1 97.5 24 ALA B N 1
ATOM 3247 C CA . ALA B 1 24 ? 17.547 13.859 8.781 1 97.5 24 ALA B CA 1
ATOM 3248 C C . ALA B 1 24 ? 18.906 13.195 9.016 1 97.5 24 ALA B C 1
ATOM 3250 O O . ALA B 1 24 ? 19.125 12.055 8.602 1 97.5 24 ALA B O 1
ATOM 3251 N N . ALA B 1 25 ? 19.766 13.875 9.68 1 97.06 25 ALA B N 1
ATOM 3252 C CA . ALA B 1 25 ? 21.156 13.453 9.844 1 97.06 25 ALA B CA 1
ATOM 3253 C C . ALA B 1 25 ? 21.266 12.391 10.93 1 97.06 25 ALA B C 1
ATOM 3255 O O . ALA B 1 25 ? 22.312 11.75 11.07 1 97.06 25 ALA B O 1
ATOM 3256 N N . PHE B 1 26 ? 20.188 12.117 11.672 1 97.69 26 PHE B N 1
ATOM 3257 C CA . PHE B 1 26 ? 20.219 11.109 12.727 1 97.69 26 PHE B CA 1
ATOM 3258 C C . PHE B 1 26 ? 19.188 10.023 12.461 1 97.69 26 PHE B C 1
ATOM 3260 O O . PHE B 1 26 ? 18.297 10.188 11.617 1 97.69 26 PHE B O 1
ATOM 3267 N N . ILE B 1 27 ? 19.297 8.906 13.195 1 98.56 27 ILE B N 1
ATOM 3268 C CA . ILE B 1 27 ? 18.406 7.766 13.039 1 98.56 27 ILE B CA 1
ATOM 3269 C C . ILE B 1 27 ? 17.641 7.52 14.344 1 98.56 27 ILE B C 1
ATOM 3271 O O . ILE B 1 27 ? 18.25 7.188 15.367 1 98.56 27 ILE B O 1
ATOM 3275 N N . PRO B 1 28 ? 16.297 7.738 14.344 1 98.75 28 PRO B N 1
ATOM 3276 C CA . PRO B 1 28 ? 15.523 7.281 15.5 1 98.75 28 PRO B CA 1
ATOM 3277 C C . PRO B 1 28 ? 15.586 5.77 15.695 1 98.75 28 PRO B C 1
ATOM 3279 O O . PRO B 1 28 ? 15.484 5.012 14.727 1 98.75 28 PRO B O 1
ATOM 3282 N N . VAL B 1 29 ? 15.711 5.277 16.969 1 98.5 29 VAL B N 1
ATOM 3283 C CA . VAL B 1 29 ? 15.891 3.84 17.156 1 98.5 29 VAL B CA 1
ATOM 3284 C C . VAL B 1 29 ? 14.914 3.326 18.219 1 98.5 29 VAL B C 1
ATOM 3286 O O . VAL B 1 29 ? 14.711 2.117 18.344 1 98.5 29 VAL B O 1
ATOM 3289 N N . ARG B 1 30 ? 14.305 4.246 18.938 1 98.69 30 ARG B N 1
ATOM 3290 C CA . ARG B 1 30 ? 13.336 3.865 19.969 1 98.69 30 ARG B CA 1
ATOM 3291 C C . ARG B 1 30 ? 12.266 4.941 20.141 1 98.69 30 ARG B C 1
ATOM 3293 O O . ARG B 1 30 ? 12.555 6.133 20 1 98.69 30 ARG B O 1
ATOM 3300 N N . GLY B 1 31 ? 11.008 4.566 20.359 1 98.62 31 GLY B N 1
ATOM 3301 C CA . GLY B 1 31 ? 9.922 5.496 20.641 1 98.62 31 GLY B CA 1
ATOM 3302 C C . GLY B 1 31 ? 9.008 5.027 21.75 1 98.62 31 GLY B C 1
ATOM 3303 O O . GLY B 1 31 ? 8.812 3.824 21.922 1 98.62 31 GLY B O 1
ATOM 3304 N N . GLU B 1 32 ? 8.43 5.922 22.5 1 98.56 32 GLU B N 1
ATOM 3305 C CA . GLU B 1 32 ? 7.449 5.688 23.547 1 98.56 32 GLU B CA 1
ATOM 3306 C C . GLU B 1 32 ? 6.574 6.918 23.781 1 98.56 32 GLU B C 1
ATOM 3308 O O . GLU B 1 32 ? 7.066 7.98 24.156 1 98.56 32 GLU B O 1
ATOM 3313 N N . GLY B 1 33 ? 5.289 6.711 23.578 1 98.31 33 GLY B N 1
ATOM 3314 C CA . GLY B 1 33 ? 4.441 7.891 23.656 1 98.31 33 GLY B CA 1
ATOM 3315 C C . GLY B 1 33 ? 4.871 8.992 22.703 1 98.31 33 GLY B C 1
ATOM 3316 O O . GLY B 1 33 ? 5.016 8.766 21.5 1 98.31 33 GLY B O 1
ATOM 3317 N N . SER B 1 34 ? 5.168 10.172 23.266 1 98.5 34 SER B N 1
ATOM 3318 C CA . SER B 1 34 ? 5.582 11.305 22.453 1 98.5 34 SER B CA 1
ATOM 3319 C C . SER B 1 34 ? 7.102 11.438 22.422 1 98.5 34 SER B C 1
ATOM 3321 O O . SER B 1 34 ? 7.637 12.398 21.859 1 98.5 34 SER B O 1
ATOM 3323 N N . ARG B 1 35 ? 7.82 10.43 22.922 1 98.56 35 ARG B N 1
ATOM 3324 C CA . ARG B 1 35 ? 9.273 10.508 23.016 1 98.56 35 ARG B CA 1
ATOM 3325 C C . ARG B 1 35 ? 9.938 9.578 22 1 98.56 35 ARG B C 1
ATOM 3327 O O . ARG B 1 35 ? 9.445 8.484 21.75 1 98.56 35 ARG B O 1
ATOM 3334 N N . VAL B 1 36 ? 11.031 10.016 21.469 1 98.75 36 VAL B N 1
ATOM 3335 C CA . VAL B 1 36 ? 11.852 9.258 20.531 1 98.75 36 VAL B CA 1
ATOM 3336 C C . VAL B 1 36 ? 13.328 9.383 20.922 1 98.75 36 VAL B C 1
ATOM 3338 O O . VAL B 1 36 ? 13.766 10.438 21.375 1 98.75 36 VAL B O 1
ATOM 3341 N N . TRP B 1 37 ? 14.07 8.344 20.797 1 98.81 37 TRP B N 1
ATOM 3342 C CA . TRP B 1 37 ? 15.508 8.352 21.031 1 98.81 37 TRP B CA 1
ATOM 3343 C C . TRP B 1 37 ? 16.281 7.977 19.766 1 98.81 37 TRP B C 1
ATOM 3345 O O . TRP B 1 37 ? 15.844 7.105 19.016 1 98.81 37 TRP B O 1
ATOM 3355 N N . ASP B 1 38 ? 17.375 8.625 19.5 1 98.38 38 ASP B N 1
ATOM 3356 C CA . ASP B 1 38 ? 18.188 8.312 18.344 1 98.38 38 ASP B CA 1
ATOM 3357 C C . ASP B 1 38 ? 19.359 7.395 18.719 1 98.38 38 ASP B C 1
ATOM 3359 O O . ASP B 1 38 ? 19.422 6.902 19.844 1 98.38 38 ASP B O 1
ATOM 3363 N N . GLN B 1 39 ? 20.25 7.051 17.812 1 97.81 39 GLN B N 1
ATOM 3364 C CA . GLN B 1 39 ? 21.328 6.09 17.984 1 97.81 39 GLN B CA 1
ATOM 3365 C C . GLN B 1 39 ? 22.297 6.539 19.078 1 97.81 39 GLN B C 1
ATOM 3367 O O . GLN B 1 39 ? 22.969 5.711 19.703 1 97.81 39 GLN B O 1
ATOM 3372 N N . SER B 1 40 ? 22.375 7.863 19.312 1 97.44 40 SER B N 1
ATOM 3373 C CA . SER B 1 40 ? 23.297 8.391 20.312 1 97.44 40 SER B CA 1
ATOM 3374 C C . SER B 1 40 ? 22.656 8.422 21.703 1 97.44 40 SER B C 1
ATOM 3376 O O . SER B 1 40 ? 23.312 8.758 22.688 1 97.44 40 SER B O 1
ATOM 3378 N N . GLY B 1 41 ? 21.375 8.156 21.797 1 98 41 GLY B N 1
ATOM 3379 C CA . GLY B 1 41 ? 20.656 8.18 23.062 1 98 41 GLY B CA 1
ATOM 3380 C C . GLY B 1 41 ? 19.969 9.5 23.328 1 98 41 GLY B C 1
ATOM 3381 O O . GLY B 1 41 ? 19.281 9.656 24.344 1 98 41 GLY B O 1
ATOM 3382 N N . ARG B 1 42 ? 20.141 10.398 22.406 1 98 42 ARG B N 1
ATOM 3383 C CA . ARG B 1 42 ? 19.453 11.688 22.516 1 98 42 ARG B CA 1
ATOM 3384 C C . ARG B 1 42 ? 17.953 11.516 22.453 1 98 42 ARG B C 1
ATOM 3386 O O . ARG B 1 42 ? 17.422 10.797 21.594 1 98 42 ARG B O 1
ATOM 3393 N N . GLU B 1 43 ? 17.281 12.234 23.422 1 98.56 43 GLU B N 1
ATOM 3394 C CA . GLU B 1 43 ? 15.828 12.18 23.469 1 98.56 43 GLU B CA 1
ATOM 3395 C C . GLU B 1 43 ? 15.203 13.344 22.703 1 98.56 43 GLU B C 1
ATOM 3397 O O . GLU B 1 43 ? 15.672 14.477 22.797 1 98.56 43 GLU B O 1
ATOM 3402 N N . LEU B 1 44 ? 14.156 13.078 21.953 1 98.75 44 LEU B N 1
ATOM 3403 C CA . LEU B 1 44 ? 13.375 14.086 21.266 1 98.75 44 LEU B CA 1
ATOM 3404 C C . LEU B 1 44 ? 11.891 13.969 21.625 1 98.75 44 LEU B C 1
ATOM 3406 O O . LEU B 1 44 ? 11.422 12.883 21.969 1 98.75 44 LEU B O 1
ATOM 3410 N N . ILE B 1 45 ? 11.18 15.07 21.625 1 98.88 45 ILE B N 1
ATOM 3411 C CA . ILE B 1 45 ? 9.727 15.07 21.703 1 98.88 45 ILE B CA 1
ATOM 3412 C C . ILE B 1 45 ? 9.125 15.156 20.312 1 98.88 45 ILE B C 1
ATOM 3414 O O . ILE B 1 45 ? 9.477 16.047 19.531 1 98.88 45 ILE B O 1
ATOM 3418 N N . ASP B 1 46 ? 8.234 14.242 20 1 98.81 46 ASP B N 1
ATOM 3419 C CA . ASP B 1 46 ? 7.707 14.078 18.656 1 98.81 46 ASP B CA 1
ATOM 3420 C C . ASP B 1 46 ? 6.387 14.828 18.484 1 98.81 46 ASP B C 1
ATOM 3422 O O . ASP B 1 46 ? 5.34 14.359 18.922 1 98.81 46 ASP B O 1
ATOM 3426 N N . PHE B 1 47 ? 6.395 15.984 17.766 1 98.88 47 PHE B N 1
ATOM 3427 C CA . PHE B 1 47 ? 5.199 16.719 17.375 1 98.88 47 PHE B CA 1
ATOM 3428 C C . PHE B 1 47 ? 4.934 16.578 15.883 1 98.88 47 PHE B C 1
ATOM 3430 O O . PHE B 1 47 ? 4.094 17.281 15.328 1 98.88 47 PHE B O 1
ATOM 3437 N N . ALA B 1 48 ? 5.719 15.68 15.227 1 98.38 48 ALA B N 1
ATOM 3438 C CA . ALA B 1 48 ? 5.574 15.414 13.797 1 98.38 48 ALA B CA 1
ATOM 3439 C C . ALA B 1 48 ? 4.617 14.25 13.547 1 98.38 48 ALA B C 1
ATOM 3441 O O . ALA B 1 48 ? 3.947 14.195 12.516 1 98.38 48 ALA B O 1
ATOM 3442 N N . GLY B 1 49 ? 4.645 13.25 14.523 1 98.25 49 GLY B N 1
ATOM 3443 C CA . GLY B 1 49 ? 3.734 12.117 14.477 1 98.25 49 GLY B CA 1
ATOM 3444 C C . GLY B 1 49 ? 3.934 11.234 13.266 1 98.25 49 GLY B C 1
ATOM 3445 O O . GLY B 1 49 ? 2.971 10.688 12.719 1 98.25 49 GLY B O 1
ATOM 3446 N N . GLY B 1 50 ? 5.133 11.141 12.703 1 98.25 50 GLY B N 1
ATOM 3447 C CA . GLY B 1 50 ? 5.344 10.367 11.492 1 98.25 50 GLY B CA 1
ATOM 3448 C C . GLY B 1 50 ? 4.578 10.906 10.297 1 98.25 50 GLY B C 1
ATOM 3449 O O . GLY B 1 50 ? 4.141 10.141 9.438 1 98.25 50 GLY B O 1
ATOM 3450 N N . ILE B 1 51 ? 4.297 12.195 10.219 1 97.94 51 ILE B N 1
ATOM 3451 C CA . ILE B 1 51 ? 3.447 12.891 9.266 1 97.94 51 ILE B CA 1
ATOM 3452 C C . ILE B 1 51 ? 1.989 12.492 9.484 1 97.94 51 ILE B C 1
ATOM 3454 O O . ILE B 1 51 ? 1.323 12.016 8.562 1 97.94 51 ILE B O 1
ATOM 3458 N N . ALA B 1 52 ? 1.56 12.648 10.656 1 98.31 52 ALA B N 1
ATOM 3459 C CA . ALA B 1 52 ? 0.186 12.477 11.125 1 98.31 52 ALA B CA 1
ATOM 3460 C C . ALA B 1 52 ? -0.213 11.008 11.125 1 98.31 52 ALA B C 1
ATOM 3462 O O . ALA B 1 52 ? -1.392 10.68 10.977 1 98.31 52 ALA B O 1
ATOM 3463 N N . VAL B 1 53 ? 0.737 10.078 11.289 1 98.69 53 VAL B N 1
ATOM 3464 C CA . VAL B 1 53 ? 0.477 8.648 11.234 1 98.69 53 VAL B CA 1
ATOM 3465 C C . VAL B 1 53 ? 0.32 8.102 12.656 1 98.69 53 VAL B C 1
ATOM 3467 O O . VAL B 1 53 ? -0.584 7.305 12.93 1 98.69 53 VAL B O 1
ATOM 3470 N N . ASN B 1 54 ? 1.201 8.516 13.578 1 98.62 54 ASN B N 1
ATOM 3471 C CA . ASN B 1 54 ? 1.272 7.965 14.922 1 98.62 54 ASN B CA 1
ATOM 3472 C C . ASN B 1 54 ? 0.224 8.586 15.844 1 98.62 54 ASN B C 1
ATOM 3474 O O . ASN B 1 54 ? 0.566 9.211 16.844 1 98.62 54 ASN B O 1
ATOM 3478 N N . ALA B 1 55 ? -1.012 8.305 15.562 1 98.38 55 ALA B N 1
ATOM 3479 C CA . ALA B 1 55 ? -2.152 8.938 16.219 1 98.38 55 ALA B CA 1
ATOM 3480 C C . ALA B 1 55 ? -2.109 8.703 17.734 1 98.38 55 ALA B C 1
ATOM 3482 O O . ALA B 1 55 ? -2.566 9.547 18.5 1 98.38 55 ALA B O 1
ATOM 3483 N N . LEU B 1 56 ? -1.54 7.562 18.141 1 98.75 56 LEU B N 1
ATOM 3484 C CA . LEU B 1 56 ? -1.546 7.23 19.562 1 98.75 56 LEU B CA 1
ATOM 3485 C C . LEU B 1 56 ? -0.131 7.262 20.141 1 98.75 56 LEU B C 1
ATOM 3487 O O . LEU B 1 56 ? 0.12 6.719 21.219 1 98.75 56 LEU B O 1
ATOM 3491 N N . GLY B 1 57 ? 0.79 7.863 19.406 1 98.62 57 GLY B N 1
ATOM 3492 C CA . GLY B 1 57 ? 2.182 7.891 19.828 1 98.62 57 GLY B CA 1
ATOM 3493 C C . GLY B 1 57 ? 2.92 6.598 19.516 1 98.62 57 GLY B C 1
ATOM 3494 O O . GLY B 1 57 ? 2.432 5.762 18.766 1 98.62 57 GLY B O 1
ATOM 3495 N N . HIS B 1 58 ? 4.105 6.539 20.062 1 98.69 58 HIS B N 1
ATOM 3496 C CA . HIS B 1 58 ? 4.973 5.398 19.781 1 98.69 58 HIS B CA 1
ATOM 3497 C C . HIS B 1 58 ? 4.742 4.273 20.781 1 98.69 58 HIS B C 1
ATOM 3499 O O . HIS B 1 58 ? 4.645 4.516 21.984 1 98.69 58 HIS B O 1
ATOM 3505 N N . CYS B 1 59 ? 4.617 3.061 20.219 1 98.25 59 CYS B N 1
ATOM 3506 C CA . CYS B 1 59 ? 4.547 1.83 21 1 98.25 59 CYS B CA 1
ATOM 3507 C C . CYS B 1 59 ? 3.402 1.889 22 1 98.25 59 CYS B C 1
ATOM 3509 O O . CYS B 1 59 ? 3.588 1.571 23.188 1 98.25 59 CYS B O 1
ATOM 3511 N N . HIS B 1 60 ? 2.277 2.432 21.578 1 98.56 60 HIS B N 1
ATOM 3512 C CA . HIS B 1 60 ? 1.123 2.436 22.469 1 98.56 60 HIS B CA 1
ATOM 3513 C C . HIS B 1 60 ? 0.758 1.021 22.906 1 98.56 60 HIS B C 1
ATOM 3515 O O . HIS B 1 60 ? 0.617 0.126 22.062 1 98.56 60 HIS B O 1
ATOM 3521 N N . PRO B 1 61 ? 0.523 0.762 24.172 1 98.56 61 PRO B N 1
ATOM 3522 C CA . PRO B 1 61 ? 0.338 -0.604 24.672 1 98.56 61 PRO B CA 1
ATOM 3523 C C . PRO B 1 61 ? -0.846 -1.313 24.016 1 98.56 61 PRO B C 1
ATOM 3525 O O . PRO B 1 61 ? -0.773 -2.512 23.734 1 98.56 61 PRO B O 1
ATOM 3528 N N . ALA B 1 62 ? -1.951 -0.629 23.766 1 98.56 62 ALA B N 1
ATOM 3529 C CA . ALA B 1 62 ? -3.125 -1.237 23.156 1 98.56 62 ALA B CA 1
ATOM 3530 C C . ALA B 1 62 ? -2.805 -1.732 21.734 1 98.56 62 ALA B C 1
ATOM 3532 O O . ALA B 1 62 ? -3.316 -2.77 21.312 1 98.56 62 ALA B O 1
ATOM 3533 N N . LEU B 1 63 ? -1.996 -0.993 21 1 98.75 63 LEU B N 1
ATOM 3534 C CA . LEU B 1 63 ? -1.646 -1.374 19.641 1 98.75 63 LEU B CA 1
ATOM 3535 C C . LEU B 1 63 ? -0.649 -2.527 19.641 1 98.75 63 LEU B C 1
ATOM 3537 O O . LEU B 1 63 ? -0.774 -3.461 18.844 1 98.75 63 LEU B O 1
ATOM 3541 N N . VAL B 1 64 ? 0.373 -2.428 20.531 1 98.75 64 VAL B N 1
ATOM 3542 C CA . VAL B 1 64 ? 1.358 -3.498 20.641 1 98.75 64 VAL B CA 1
ATOM 3543 C C . VAL B 1 64 ? 0.66 -4.809 21 1 98.75 64 VAL B C 1
ATOM 3545 O O . VAL B 1 64 ? 0.961 -5.855 20.406 1 98.75 64 VAL B O 1
ATOM 3548 N N . LYS B 1 65 ? -0.264 -4.75 21.906 1 98.75 65 LYS B N 1
ATOM 3549 C CA . LYS B 1 65 ? -1.013 -5.938 22.312 1 98.75 65 LYS B CA 1
ATOM 3550 C C . LYS B 1 65 ? -1.813 -6.512 21.156 1 98.75 65 LYS B C 1
ATOM 3552 O O . LYS B 1 65 ? -1.767 -7.715 20.891 1 98.75 65 LYS B O 1
ATOM 3557 N N . ALA B 1 66 ? -2.59 -5.672 20.453 1 98.69 66 ALA B N 1
ATOM 3558 C CA . ALA B 1 66 ? -3.414 -6.117 19.328 1 98.69 66 ALA B CA 1
ATOM 3559 C C . ALA B 1 66 ? -2.561 -6.77 18.25 1 98.69 66 ALA B C 1
ATOM 3561 O O . ALA B 1 66 ? -2.922 -7.824 17.719 1 98.69 66 ALA B O 1
ATOM 3562 N N . LEU B 1 67 ? -1.434 -6.117 17.922 1 98.75 67 LEU B N 1
ATOM 3563 C CA . LEU B 1 67 ? -0.545 -6.633 16.891 1 98.75 67 LEU B CA 1
ATOM 3564 C C . LEU B 1 67 ? 0.055 -7.973 17.297 1 98.75 67 LEU B C 1
ATOM 3566 O O . LEU B 1 67 ? 0.09 -8.914 16.5 1 98.75 67 LEU B O 1
ATOM 3570 N N . THR B 1 68 ? 0.534 -8.07 18.516 1 98.62 68 THR B N 1
ATOM 3571 C CA . THR B 1 68 ? 1.222 -9.266 18.984 1 98.62 68 THR B CA 1
ATOM 3572 C C . THR B 1 68 ? 0.254 -10.445 19.078 1 98.62 68 THR B C 1
ATOM 3574 O O . THR B 1 68 ? 0.592 -11.57 18.703 1 98.62 68 THR B O 1
ATOM 3577 N N . GLU B 1 69 ? -0.946 -10.188 19.594 1 98.5 69 GLU B N 1
ATOM 3578 C CA . GLU B 1 69 ? -1.956 -11.242 19.656 1 98.5 69 GLU B CA 1
ATOM 3579 C C . GLU B 1 69 ? -2.316 -11.75 18.266 1 98.5 69 GLU B C 1
ATOM 3581 O O . GLU B 1 69 ? -2.367 -12.961 18.047 1 98.5 69 GLU B O 1
ATOM 3586 N N . GLN B 1 70 ? -2.529 -10.883 17.344 1 98.69 70 GLN B N 1
ATOM 3587 C CA . GLN B 1 70 ? -2.898 -11.273 15.992 1 98.69 70 GLN B CA 1
ATOM 3588 C C . GLN B 1 70 ? -1.743 -11.984 15.289 1 98.69 70 GLN B C 1
ATOM 3590 O O . GLN B 1 70 ? -1.963 -12.898 14.5 1 98.69 70 GLN B O 1
ATOM 3595 N N . ALA B 1 71 ? -0.5 -11.523 15.539 1 98.38 71 ALA B N 1
ATOM 3596 C CA . ALA B 1 71 ? 0.696 -12.102 14.93 1 98.38 71 ALA B CA 1
ATOM 3597 C C . ALA B 1 71 ? 0.842 -13.578 15.281 1 98.38 71 ALA B C 1
ATOM 3599 O O . ALA B 1 71 ? 1.409 -14.352 14.508 1 98.38 71 ALA B O 1
ATOM 3600 N N . ASN B 1 72 ? 0.322 -13.914 16.406 1 98.38 72 ASN B N 1
ATOM 3601 C CA . ASN B 1 72 ? 0.415 -15.289 16.875 1 98.38 72 ASN B CA 1
ATOM 3602 C C . ASN B 1 72 ? -0.789 -16.109 16.422 1 98.38 72 ASN B C 1
ATOM 3604 O O . ASN B 1 72 ? -0.908 -17.297 16.781 1 98.38 72 ASN B O 1
ATOM 3608 N N . THR B 1 73 ? -1.701 -15.562 15.68 1 98.44 73 THR B N 1
ATOM 3609 C CA . THR B 1 73 ? -2.951 -16.219 15.312 1 98.44 73 THR B CA 1
ATOM 3610 C C . THR B 1 73 ? -3.023 -16.438 13.805 1 98.44 73 THR B C 1
ATOM 3612 O O . THR B 1 73 ? -3.16 -17.578 13.352 1 98.44 73 THR B O 1
ATOM 3615 N N . LEU B 1 74 ? -2.914 -15.383 13.039 1 98.5 74 LEU B N 1
ATOM 3616 C CA . LEU B 1 74 ? -3.068 -15.398 11.594 1 98.5 74 LEU B CA 1
ATOM 3617 C C . LEU B 1 74 ? -2.713 -14.039 11 1 98.5 74 LEU B C 1
ATOM 3619 O O . LEU B 1 74 ? -3.305 -13.023 11.367 1 98.5 74 LEU B O 1
ATOM 3623 N N . TRP B 1 75 ? -1.761 -14.031 10.008 1 98.25 75 TRP B N 1
ATOM 3624 C CA . TRP B 1 75 ? -1.282 -12.773 9.461 1 98.25 75 TRP B CA 1
ATOM 3625 C C . TRP B 1 75 ? -2.027 -12.414 8.172 1 98.25 75 TRP B C 1
ATOM 3627 O O . TRP B 1 75 ? -2.42 -11.266 7.977 1 98.25 75 TRP B O 1
ATOM 3637 N N . HIS B 1 76 ? -2.139 -13.398 7.27 1 98.5 76 HIS B N 1
ATOM 3638 C CA . HIS B 1 76 ? -2.574 -13.148 5.902 1 98.5 76 HIS B CA 1
ATOM 3639 C C . HIS B 1 76 ? -3.223 -14.383 5.289 1 98.5 76 HIS B C 1
ATOM 3641 O O . HIS B 1 76 ? -2.73 -15.5 5.465 1 98.5 76 HIS B O 1
ATOM 3647 N N . VAL B 1 77 ? -4.359 -14.164 4.57 1 97.56 77 VAL B N 1
ATOM 3648 C CA . VAL B 1 77 ? -5.02 -15.281 3.904 1 97.56 77 VAL B CA 1
ATOM 3649 C C . VAL B 1 77 ? -5.387 -14.891 2.477 1 97.56 77 VAL B C 1
ATOM 3651 O O . VAL B 1 77 ? -5.914 -15.703 1.715 1 97.56 77 VAL B O 1
ATOM 3654 N N . SER B 1 78 ? -5.145 -13.664 1.997 1 95.69 78 SER B N 1
ATOM 3655 C CA . SER B 1 78 ? -5.457 -13.094 0.689 1 95.69 78 SER B CA 1
ATOM 3656 C C . SER B 1 78 ? -6.934 -12.742 0.578 1 95.69 78 SER B C 1
ATOM 3658 O O . SER B 1 78 ? -7.672 -12.812 1.563 1 95.69 78 SER B O 1
ATOM 3660 N N . ASN B 1 79 ? -7.328 -12.289 -0.591 1 95.25 79 ASN B N 1
ATOM 3661 C CA . ASN B 1 79 ? -8.703 -11.852 -0.841 1 95.25 79 ASN B CA 1
ATOM 3662 C C . ASN B 1 79 ? -9.586 -13.023 -1.273 1 95.25 79 ASN B C 1
ATOM 3664 O O . ASN B 1 79 ? -10.773 -12.836 -1.531 1 95.25 79 ASN B O 1
ATOM 3668 N N . VAL B 1 80 ? -9.016 -14.242 -1.317 1 96.06 80 VAL B N 1
ATOM 3669 C CA . VAL B 1 80 ? -9.797 -15.453 -1.56 1 96.06 80 VAL B CA 1
ATOM 3670 C C . VAL B 1 80 ? -10.695 -15.734 -0.359 1 96.06 80 VAL B C 1
ATOM 3672 O O . VAL B 1 80 ? -11.727 -16.391 -0.491 1 96.06 80 VAL B O 1
ATOM 3675 N N . PHE B 1 81 ? -10.289 -15.195 0.771 1 97.88 81 PHE B N 1
ATOM 3676 C CA . PHE B 1 81 ? -11.016 -15.344 2.023 1 97.88 81 PHE B CA 1
ATOM 3677 C C . PHE B 1 81 ? -11.297 -13.984 2.652 1 97.88 81 PHE B C 1
ATOM 3679 O O . PHE B 1 81 ? -10.641 -12.992 2.318 1 97.88 81 PHE B O 1
ATOM 3686 N N . THR B 1 82 ? -12.328 -13.93 3.455 1 98.19 82 THR B N 1
ATOM 3687 C CA . THR B 1 82 ? -12.398 -12.836 4.422 1 98.19 82 THR B CA 1
ATOM 3688 C C . THR B 1 82 ? -11.852 -13.273 5.777 1 98.19 82 THR B C 1
ATOM 3690 O O . THR B 1 82 ? -11.297 -14.367 5.902 1 98.19 82 THR B O 1
ATOM 3693 N N . ASN B 1 83 ? -11.828 -12.453 6.695 1 98.69 83 ASN B N 1
ATOM 3694 C CA . ASN B 1 83 ? -11.305 -12.75 8.023 1 98.69 83 ASN B CA 1
ATOM 3695 C C . ASN B 1 83 ? -11.984 -11.891 9.094 1 98.69 83 ASN B C 1
ATOM 3697 O O . ASN B 1 83 ? -12.562 -10.852 8.789 1 98.69 83 ASN B O 1
ATOM 3701 N N . GLU B 1 84 ? -11.867 -12.289 10.297 1 98.69 84 GLU B N 1
ATOM 3702 C CA . GLU B 1 84 ? -12.641 -11.688 11.383 1 98.69 84 GLU B CA 1
ATOM 3703 C C . GLU B 1 84 ? -12.188 -10.25 11.656 1 98.69 84 GLU B C 1
ATOM 3705 O O . GLU B 1 84 ? -13.016 -9.344 11.75 1 98.69 84 GLU B O 1
ATOM 3710 N N . PRO B 1 85 ? -10.891 -9.969 11.766 1 98.81 85 PRO B N 1
ATOM 3711 C CA . PRO B 1 85 ? -10.477 -8.586 12.039 1 98.81 85 PRO B CA 1
ATOM 3712 C C . PRO B 1 85 ? -10.945 -7.602 10.977 1 98.81 85 PRO B C 1
ATOM 3714 O O . PRO B 1 85 ? -11.344 -6.48 11.297 1 98.81 85 PRO B O 1
ATOM 3717 N N . ALA B 1 86 ? -10.914 -8.016 9.719 1 98.81 86 ALA B N 1
ATOM 3718 C CA . ALA B 1 86 ? -11.359 -7.129 8.648 1 98.81 86 ALA B CA 1
ATOM 3719 C C . ALA B 1 86 ? -12.844 -6.809 8.773 1 98.81 86 ALA B C 1
ATOM 3721 O O . ALA B 1 86 ? -13.258 -5.66 8.594 1 98.81 86 ALA B O 1
ATOM 3722 N N . LEU B 1 87 ? -13.602 -7.82 9.078 1 98.88 87 LEU B N 1
ATOM 3723 C CA . LEU B 1 87 ? -15.039 -7.621 9.219 1 98.88 87 LEU B CA 1
ATOM 3724 C C . LEU B 1 87 ? -15.352 -6.766 10.438 1 98.88 87 LEU B C 1
ATOM 3726 O O . LEU B 1 87 ? -16.234 -5.906 10.391 1 98.88 87 LEU B O 1
ATOM 3730 N N . ARG B 1 88 ? -14.633 -6.988 11.562 1 98.88 88 ARG B N 1
ATOM 3731 C CA . ARG B 1 88 ? -14.82 -6.168 12.758 1 98.88 88 ARG B CA 1
ATOM 3732 C C . ARG B 1 88 ? -14.484 -4.707 12.469 1 98.88 88 ARG B C 1
ATOM 3734 O O . ARG B 1 88 ? -15.211 -3.805 12.898 1 98.88 88 ARG B O 1
ATOM 3741 N N . LEU B 1 89 ? -13.414 -4.508 11.75 1 98.88 89 LEU B N 1
ATOM 3742 C CA . LEU B 1 89 ? -13.016 -3.146 11.398 1 98.88 89 LEU B CA 1
ATOM 3743 C C . LEU B 1 89 ? -14.07 -2.479 10.523 1 98.88 89 LEU B C 1
ATOM 3745 O O . LEU B 1 89 ? -14.398 -1.309 10.719 1 98.88 89 LEU B O 1
ATOM 3749 N N . ALA B 1 90 ? -14.531 -3.211 9.523 1 98.94 90 ALA B N 1
ATOM 3750 C CA . ALA B 1 90 ? -15.562 -2.676 8.641 1 98.94 90 ALA B CA 1
ATOM 3751 C C . ALA B 1 90 ? -16.797 -2.262 9.438 1 98.94 90 ALA B C 1
ATOM 3753 O O . ALA B 1 90 ? -17.344 -1.174 9.227 1 98.94 90 ALA B O 1
ATOM 3754 N N . HIS B 1 91 ? -17.25 -3.102 10.359 1 98.88 91 HIS B N 1
ATOM 3755 C CA . HIS B 1 91 ? -18.391 -2.768 11.203 1 98.88 91 HIS B CA 1
ATOM 3756 C C . HIS B 1 91 ? -18.125 -1.504 12.016 1 98.88 91 HIS B C 1
ATOM 3758 O O . HIS B 1 91 ? -18.984 -0.629 12.102 1 98.88 91 HIS B O 1
ATOM 3764 N N . LYS B 1 92 ? -16.969 -1.394 12.617 1 98.75 92 LYS B N 1
ATOM 3765 C CA . LYS B 1 92 ? -16.625 -0.221 13.422 1 98.75 92 LYS B CA 1
ATOM 3766 C C . LYS B 1 92 ? -16.703 1.056 12.586 1 98.75 92 LYS B C 1
ATOM 3768 O O . LYS B 1 92 ? -17.234 2.07 13.047 1 98.75 92 LYS B O 1
ATOM 3773 N N . LEU B 1 93 ? -16.188 1.018 11.359 1 98.94 93 LEU B N 1
ATOM 3774 C CA . LEU B 1 93 ? -16.156 2.195 10.5 1 98.94 93 LEU B CA 1
ATOM 3775 C C . LEU B 1 93 ? -17.547 2.527 9.977 1 98.94 93 LEU B C 1
ATOM 3777 O O . LEU B 1 93 ? -17.953 3.691 9.977 1 98.94 93 LEU B O 1
ATOM 3781 N N . VAL B 1 94 ? -18.281 1.523 9.555 1 98.69 94 VAL B N 1
ATOM 3782 C CA . VAL B 1 94 ? -19.625 1.717 9.008 1 98.69 94 VAL B CA 1
ATOM 3783 C C . VAL B 1 94 ? -20.547 2.271 10.094 1 98.69 94 VAL B C 1
ATOM 3785 O O . VAL B 1 94 ? -21.344 3.176 9.836 1 98.69 94 VAL B O 1
ATOM 3788 N N . ASP B 1 95 ? -20.391 1.8 11.297 1 98.44 95 ASP B N 1
ATOM 3789 C CA . ASP B 1 95 ? -21.234 2.23 12.406 1 98.44 95 ASP B CA 1
ATOM 3790 C C . ASP B 1 95 ? -20.938 3.672 12.805 1 98.44 95 ASP B C 1
ATOM 3792 O O . ASP B 1 95 ? -21.797 4.375 13.328 1 98.44 95 ASP B O 1
ATOM 3796 N N . ALA B 1 96 ? -19.75 4.113 12.492 1 98.69 96 ALA B N 1
ATOM 3797 C CA . ALA B 1 96 ? -19.312 5.395 13.031 1 98.69 96 ALA B CA 1
ATOM 3798 C C . ALA B 1 96 ? -19.344 6.48 11.961 1 98.69 96 ALA B C 1
ATOM 3800 O O . ALA B 1 96 ? -19.047 7.648 12.242 1 98.69 96 ALA B O 1
ATOM 3801 N N . THR B 1 97 ? -19.703 6.125 10.742 1 98.81 97 THR B N 1
ATOM 3802 C CA . THR B 1 97 ? -19.625 7.078 9.641 1 98.81 97 THR B CA 1
ATOM 3803 C C . THR B 1 97 ? -20.891 7.035 8.797 1 98.81 97 THR B C 1
ATOM 3805 O O . THR B 1 97 ? -21.875 6.398 9.188 1 98.81 97 THR B O 1
ATOM 3808 N N . PHE B 1 98 ? -20.875 7.773 7.66 1 98.81 98 PHE B N 1
ATOM 3809 C CA . PHE B 1 98 ? -22 7.801 6.73 1 98.81 98 PHE B CA 1
ATOM 3810 C C . PHE B 1 98 ? -22.047 6.52 5.902 1 98.81 98 PHE B C 1
ATOM 3812 O O . PHE B 1 98 ? -23.078 6.199 5.309 1 98.81 98 PHE B O 1
ATOM 3819 N N . ALA B 1 99 ? -20.984 5.828 5.809 1 98.88 99 ALA B N 1
ATOM 3820 C CA . ALA B 1 99 ? -20.75 4.785 4.812 1 98.88 99 ALA B CA 1
ATOM 3821 C C . ALA B 1 99 ? -21.453 3.486 5.195 1 98.88 99 ALA B C 1
ATOM 3823 O O . ALA B 1 99 ? -21.688 3.227 6.379 1 98.88 99 ALA B O 1
ATOM 3824 N N . ASP B 1 100 ? -21.75 2.682 4.16 1 98.88 100 ASP B N 1
ATOM 3825 C CA . ASP B 1 100 ? -22.312 1.349 4.336 1 98.88 100 ASP B CA 1
ATOM 3826 C C . ASP B 1 100 ? -21.266 0.268 4.07 1 98.88 100 ASP B C 1
ATOM 3828 O O . ASP B 1 100 ? -21.438 -0.877 4.496 1 98.88 100 ASP B O 1
ATOM 3832 N N . ARG B 1 101 ? -20.281 0.646 3.322 1 98.94 101 ARG B N 1
ATOM 3833 C CA . ARG B 1 101 ? -19.328 -0.325 2.807 1 98.94 101 ARG B CA 1
ATOM 3834 C C . ARG B 1 101 ? -17.891 0.173 2.982 1 98.94 101 ARG B C 1
ATOM 3836 O O . ARG B 1 101 ? -17.625 1.366 2.83 1 98.94 101 ARG B O 1
ATOM 3843 N N . ALA B 1 102 ? -17.031 -0.759 3.242 1 98.94 102 ALA B N 1
ATOM 3844 C CA . ALA B 1 102 ? -15.609 -0.439 3.385 1 98.94 102 ALA B CA 1
ATOM 3845 C C . ALA B 1 102 ? -14.758 -1.3 2.457 1 98.94 102 ALA B C 1
ATOM 3847 O O . ALA B 1 102 ? -15.047 -2.48 2.254 1 98.94 102 ALA B O 1
ATOM 3848 N N . PHE B 1 103 ? -13.812 -0.716 1.813 1 98.94 103 PHE B N 1
ATOM 3849 C CA . PHE B 1 103 ? -12.695 -1.358 1.127 1 98.94 103 PHE B CA 1
ATOM 3850 C C . PHE B 1 103 ? -11.375 -1.057 1.834 1 98.94 103 PHE B C 1
ATOM 3852 O O . PHE B 1 103 ? -11.094 0.096 2.168 1 98.94 103 PHE B O 1
ATOM 3859 N N . PHE B 1 104 ? -10.555 -2.111 2.117 1 98.94 104 PHE B N 1
ATOM 3860 C CA . PHE B 1 104 ? -9.297 -1.903 2.822 1 98.94 104 PHE B CA 1
ATOM 3861 C C . PHE B 1 104 ? -8.109 -2.105 1.884 1 98.94 104 PHE B C 1
ATOM 3863 O O . PHE B 1 104 ? -8.156 -2.963 0.998 1 98.94 104 PHE B O 1
ATOM 3870 N N . CYS B 1 105 ? -7.094 -1.324 2.062 1 98.81 105 CYS B N 1
ATOM 3871 C CA . CYS B 1 105 ? -5.848 -1.364 1.308 1 98.81 105 CYS B CA 1
ATOM 3872 C C . CYS B 1 105 ? -4.66 -1.015 2.197 1 98.81 105 CYS B C 1
ATOM 3874 O O . CYS B 1 105 ? -4.723 -1.184 3.416 1 98.81 105 CYS B O 1
ATOM 3876 N N . ASN B 1 106 ? -3.486 -0.536 1.606 1 98.5 106 ASN B N 1
ATOM 3877 C CA . ASN B 1 106 ? -2.258 -0.506 2.391 1 98.5 106 ASN B CA 1
ATOM 3878 C C . ASN B 1 106 ? -1.752 0.92 2.59 1 98.5 106 ASN B C 1
ATOM 3880 O O . ASN B 1 106 ? -0.786 1.146 3.318 1 98.5 106 ASN B O 1
ATOM 3884 N N . SER B 1 107 ? -2.367 1.911 1.934 1 98.69 107 SER B N 1
ATOM 3885 C CA . SER B 1 107 ? -1.874 3.283 1.989 1 98.69 107 SER B CA 1
ATOM 3886 C C . SER B 1 107 ? -2.957 4.277 1.583 1 98.69 107 SER B C 1
ATOM 3888 O O . SER B 1 107 ? -4.016 3.883 1.092 1 98.69 107 SER B O 1
ATOM 3890 N N . GLY B 1 108 ? -2.67 5.555 1.833 1 98.69 108 GLY B N 1
ATOM 3891 C CA . GLY B 1 108 ? -3.557 6.598 1.342 1 98.69 108 GLY B CA 1
ATOM 3892 C C . GLY B 1 108 ? -3.654 6.633 -0.171 1 98.69 108 GLY B C 1
ATOM 3893 O O . GLY B 1 108 ? -4.734 6.859 -0.723 1 98.69 108 GLY B O 1
ATOM 3894 N N . ALA B 1 109 ? -2.518 6.418 -0.851 1 98.75 109 ALA B N 1
ATOM 3895 C CA . ALA B 1 109 ? -2.508 6.387 -2.311 1 98.75 109 ALA B CA 1
ATOM 3896 C C . ALA B 1 109 ? -3.434 5.297 -2.842 1 98.75 109 ALA B C 1
ATOM 3898 O O . ALA B 1 109 ? -4.203 5.527 -3.777 1 98.75 109 ALA B O 1
ATOM 3899 N N . GLU B 1 110 ? -3.406 4.152 -2.232 1 98.81 110 GLU B N 1
ATOM 3900 C CA . GLU B 1 110 ? -4.25 3.051 -2.686 1 98.81 110 GLU B CA 1
ATOM 3901 C C . GLU B 1 110 ? -5.715 3.301 -2.342 1 98.81 110 GLU B C 1
ATOM 3903 O O . GLU B 1 110 ? -6.613 2.902 -3.09 1 98.81 110 GLU B O 1
ATOM 3908 N N . SER B 1 111 ? -5.977 3.969 -1.209 1 98.94 111 SER B N 1
ATOM 3909 C CA . SER B 1 111 ? -7.348 4.355 -0.889 1 98.94 111 SER B CA 1
ATOM 3910 C C . SER B 1 111 ? -7.914 5.309 -1.938 1 98.94 111 SER B C 1
ATOM 3912 O O . SER B 1 111 ? -9.062 5.164 -2.359 1 98.94 111 SER B O 1
ATOM 3914 N N . ASN B 1 112 ? -7.066 6.262 -2.342 1 98.94 112 ASN B N 1
ATOM 3915 C CA . ASN B 1 112 ? -7.496 7.23 -3.342 1 98.94 112 ASN B CA 1
ATOM 3916 C C . ASN B 1 112 ? -7.598 6.602 -4.727 1 98.94 112 ASN B C 1
ATOM 3918 O O . ASN B 1 112 ? -8.469 6.965 -5.52 1 98.94 112 ASN B O 1
ATOM 3922 N N . GLU B 1 113 ? -6.703 5.637 -5.051 1 98.88 113 GLU B N 1
ATOM 3923 C CA . GLU B 1 113 ? -6.855 4.852 -6.273 1 98.88 113 GLU B CA 1
ATOM 3924 C C . GLU B 1 113 ? -8.234 4.191 -6.336 1 98.88 113 GLU B C 1
ATOM 3926 O O . GLU B 1 113 ? -8.906 4.242 -7.367 1 98.88 113 GLU B O 1
ATOM 3931 N N . ALA B 1 114 ? -8.594 3.572 -5.219 1 98.88 114 ALA B N 1
ATOM 3932 C CA . ALA B 1 114 ? -9.898 2.916 -5.16 1 98.88 114 ALA B CA 1
ATOM 3933 C C . ALA B 1 114 ? -11.023 3.926 -5.34 1 98.88 114 ALA B C 1
ATOM 3935 O O . ALA B 1 114 ? -11.977 3.676 -6.086 1 98.88 114 ALA B O 1
ATOM 3936 N N . ALA B 1 115 ? -10.922 5.074 -4.684 1 98.94 115 ALA B N 1
ATOM 3937 C CA . ALA B 1 115 ? -11.961 6.102 -4.727 1 98.94 115 ALA B CA 1
ATOM 3938 C C . ALA B 1 115 ? -12.117 6.66 -6.137 1 98.94 115 ALA B C 1
ATOM 3940 O O . ALA B 1 115 ? -13.234 6.793 -6.641 1 98.94 115 ALA B O 1
ATOM 3941 N N . PHE B 1 116 ? -10.977 7.023 -6.777 1 98.88 116 PHE B N 1
ATOM 3942 C CA . PHE B 1 116 ? -11.008 7.625 -8.109 1 98.88 116 PHE B CA 1
ATOM 3943 C C . PHE B 1 116 ? -11.508 6.625 -9.141 1 98.88 116 PHE B C 1
ATOM 3945 O O . PHE B 1 116 ? -12.281 6.98 -10.031 1 98.88 116 PHE B O 1
ATOM 3952 N N . LYS B 1 117 ? -11.086 5.402 -9.031 1 98.75 117 LYS B N 1
ATOM 3953 C CA . LYS B 1 117 ? -11.555 4.363 -9.945 1 98.75 117 LYS B CA 1
ATOM 3954 C C . LYS B 1 117 ? -13.047 4.094 -9.758 1 98.75 117 LYS B C 1
ATOM 3956 O O . LYS B 1 117 ? -13.773 3.881 -10.727 1 98.75 117 LYS B O 1
ATOM 3961 N N . LEU B 1 118 ? -13.477 4.051 -8.484 1 98.88 118 LEU B N 1
ATOM 3962 C CA . LEU B 1 118 ? -14.906 3.881 -8.234 1 98.88 118 LEU B CA 1
ATOM 3963 C C . LEU B 1 118 ? -15.711 5.008 -8.875 1 98.88 118 LEU B C 1
ATOM 3965 O O . LEU B 1 118 ? -16.734 4.754 -9.516 1 98.88 118 LEU B O 1
ATOM 3969 N N . ALA B 1 119 ? -15.258 6.238 -8.695 1 98.88 119 ALA B N 1
ATOM 3970 C CA . ALA B 1 119 ? -15.969 7.387 -9.25 1 98.88 119 ALA B CA 1
ATOM 3971 C C . ALA B 1 119 ? -16.094 7.273 -10.766 1 98.88 119 ALA B C 1
ATOM 3973 O O . ALA B 1 119 ? -17.172 7.469 -11.32 1 98.88 119 ALA B O 1
ATOM 3974 N N . ARG B 1 120 ? -15.016 6.977 -11.438 1 98.69 120 ARG B N 1
ATOM 3975 C CA . ARG B 1 120 ? -15.047 6.852 -12.891 1 98.69 120 ARG B CA 1
ATOM 3976 C C . ARG B 1 120 ? -15.914 5.672 -13.32 1 98.69 120 ARG B C 1
ATOM 3978 O O . ARG B 1 120 ? -16.625 5.754 -14.32 1 98.69 120 ARG B O 1
ATOM 3985 N N . ARG B 1 121 ? -15.844 4.551 -12.555 1 98.56 121 ARG B N 1
ATOM 3986 C CA . ARG B 1 121 ? -16.641 3.375 -12.883 1 98.56 121 ARG B CA 1
ATOM 3987 C C . ARG B 1 121 ? -18.141 3.666 -12.727 1 98.56 121 ARG B C 1
ATOM 3989 O O . ARG B 1 121 ? -18.938 3.281 -13.578 1 98.56 121 ARG B O 1
ATOM 3996 N N . VAL B 1 122 ? -18.516 4.324 -11.625 1 98.81 122 VAL B N 1
ATOM 3997 C CA . VAL B 1 122 ? -19.906 4.719 -11.398 1 98.81 122 VAL B CA 1
ATOM 3998 C C . VAL B 1 122 ? -20.391 5.574 -12.562 1 98.81 122 VAL B C 1
ATOM 4000 O O . VAL B 1 122 ? -21.469 5.34 -13.102 1 98.81 122 VAL B O 1
ATOM 4003 N N . ALA B 1 123 ? -19.625 6.551 -12.945 1 98.75 123 ALA B N 1
ATOM 4004 C CA . ALA B 1 123 ? -20 7.461 -14.023 1 98.75 123 ALA B CA 1
ATOM 4005 C C . ALA B 1 123 ? -20.125 6.715 -15.352 1 98.75 123 ALA B C 1
ATOM 4007 O O . ALA B 1 123 ? -21.062 6.953 -16.125 1 98.75 123 ALA B O 1
ATOM 4008 N N . HIS B 1 124 ? -19.172 5.859 -15.609 1 98.19 124 HIS B N 1
ATOM 4009 C CA . HIS B 1 124 ? -19.203 5.031 -16.812 1 98.19 124 HIS B CA 1
ATOM 4010 C C . HIS B 1 124 ? -20.484 4.211 -16.875 1 98.19 124 HIS B C 1
ATOM 4012 O O . HIS B 1 124 ? -21.141 4.176 -17.922 1 98.19 124 HIS B O 1
ATOM 4018 N N . ASP B 1 125 ? -20.828 3.572 -15.828 1 98.38 125 ASP B N 1
ATOM 4019 C CA . ASP B 1 125 ? -21.969 2.66 -15.781 1 98.38 125 ASP B CA 1
ATOM 4020 C C . ASP B 1 125 ? -23.281 3.42 -15.906 1 98.38 125 ASP B C 1
ATOM 4022 O O . ASP B 1 125 ? -24.219 2.945 -16.547 1 98.38 125 ASP B O 1
ATOM 4026 N N . ARG B 1 126 ? -23.344 4.59 -15.281 1 98.44 126 ARG B N 1
ATOM 4027 C CA . ARG B 1 126 ? -24.609 5.305 -15.18 1 98.44 126 ARG B CA 1
ATOM 4028 C C . ARG B 1 126 ? -24.812 6.242 -16.359 1 98.44 126 ARG B C 1
ATOM 4030 O O . ARG B 1 126 ? -25.953 6.477 -16.797 1 98.44 126 ARG B O 1
ATOM 4037 N N . PHE B 1 127 ? -23.719 6.832 -16.938 1 98.44 127 PHE B N 1
ATOM 4038 C CA . PHE B 1 127 ? -23.875 7.957 -17.844 1 98.44 127 PHE B CA 1
ATOM 4039 C C . PHE B 1 127 ? -23.062 7.75 -19.109 1 98.44 127 PHE B C 1
ATOM 4041 O O . PHE B 1 127 ? -23.266 8.453 -20.109 1 98.44 127 PHE B O 1
ATOM 4048 N N . GLY B 1 128 ? -22.125 6.742 -19.125 1 98 128 GLY B N 1
ATOM 4049 C CA . GLY B 1 128 ? -21.297 6.484 -20.297 1 98 128 GLY B CA 1
ATOM 4050 C C . GLY B 1 128 ? -19.875 6.988 -20.141 1 98 128 GLY B C 1
ATOM 4051 O O . GLY B 1 128 ? -19.547 7.684 -19.172 1 98 128 GLY B O 1
ATOM 4052 N N . PRO B 1 129 ? -18.984 6.664 -21.094 1 96.88 129 PRO B N 1
ATOM 4053 C CA . PRO B 1 129 ? -17.547 6.891 -20.953 1 96.88 129 PRO B CA 1
ATOM 4054 C C . PRO B 1 129 ? -17.172 8.367 -21.047 1 96.88 129 PRO B C 1
ATOM 4056 O O . PRO B 1 129 ? -16.062 8.75 -20.656 1 96.88 129 PRO B O 1
ATOM 4059 N N . GLN B 1 130 ? -18.047 9.227 -21.562 1 97.38 130 GLN B N 1
ATOM 4060 C CA . GLN B 1 130 ? -17.734 10.641 -21.703 1 97.38 130 GLN B CA 1
ATOM 4061 C C . GLN B 1 130 ? -17.688 11.344 -20.359 1 97.38 130 GLN B C 1
ATOM 4063 O O . GLN B 1 130 ? -17.078 12.414 -20.219 1 97.38 130 GLN B O 1
ATOM 4068 N N . LYS B 1 131 ? -18.391 10.812 -19.375 1 98.56 131 LYS B N 1
ATOM 4069 C CA . LYS B 1 131 ? -18.391 11.375 -18.016 1 98.56 131 LYS B CA 1
ATOM 4070 C C . LYS B 1 131 ? -17.266 10.766 -17.172 1 98.56 131 LYS B C 1
ATOM 4072 O O . LYS B 1 131 ? -17.5 9.781 -16.469 1 98.56 131 LYS B O 1
ATOM 4077 N N . HIS B 1 132 ? -16.078 11.359 -17.219 1 98.56 132 HIS B N 1
ATOM 4078 C CA . HIS B 1 132 ? -14.938 10.758 -16.531 1 98.56 132 HIS B CA 1
ATOM 4079 C C . HIS B 1 132 ? -14.07 11.828 -15.875 1 98.56 132 HIS B C 1
ATOM 4081 O O . HIS B 1 132 ? -13.039 11.516 -15.273 1 98.56 132 HIS B O 1
ATOM 4087 N N . GLU B 1 133 ? -14.383 13.133 -15.984 1 98.88 133 GLU B N 1
ATOM 4088 C CA . GLU B 1 133 ? -13.516 14.219 -15.547 1 98.88 133 GLU B CA 1
ATOM 4089 C C . GLU B 1 133 ? -13.5 14.344 -14.023 1 98.88 133 GLU B C 1
ATOM 4091 O O . GLU B 1 133 ? -14.555 14.25 -13.383 1 98.88 133 GLU B O 1
ATOM 4096 N N . ILE B 1 134 ? -12.359 14.477 -13.461 1 98.94 134 ILE B N 1
ATOM 4097 C CA . ILE B 1 134 ? -12.172 14.719 -12.031 1 98.94 134 ILE B CA 1
ATOM 4098 C C . ILE B 1 134 ? -11.648 16.141 -11.812 1 98.94 134 ILE B C 1
ATOM 4100 O O . ILE B 1 134 ? -10.711 16.562 -12.477 1 98.94 134 ILE B O 1
ATOM 4104 N N . ILE B 1 135 ? -12.297 16.875 -10.969 1 98.94 135 ILE B N 1
ATOM 4105 C CA . ILE B 1 135 ? -11.836 18.203 -10.547 1 98.94 135 ILE B CA 1
ATOM 4106 C C . ILE B 1 135 ? -11.281 18.125 -9.125 1 98.94 135 ILE B C 1
ATOM 4108 O O . ILE B 1 135 ? -11.969 17.672 -8.211 1 98.94 135 ILE B O 1
ATOM 4112 N N . ALA B 1 136 ? -10.07 18.469 -8.945 1 98.88 136 ALA B N 1
ATOM 4113 C CA . ALA B 1 136 ? -9.445 18.625 -7.637 1 98.88 136 ALA B CA 1
ATOM 4114 C C . ALA B 1 136 ? -8.977 20.062 -7.418 1 98.88 136 ALA B C 1
ATOM 4116 O O . ALA B 1 136 ? -9.469 20.984 -8.062 1 98.88 136 ALA B O 1
ATOM 4117 N N . THR B 1 137 ? -8.18 20.281 -6.371 1 98.81 137 THR B N 1
ATOM 4118 C CA . THR B 1 137 ? -7.82 21.656 -6.066 1 98.81 137 THR B CA 1
ATOM 4119 C C . THR B 1 137 ? -6.324 21.875 -6.262 1 98.81 137 THR B C 1
ATOM 4121 O O . THR B 1 137 ? -5.527 20.938 -6.145 1 98.81 137 THR B O 1
ATOM 4124 N N . VAL B 1 138 ? -5.996 23.125 -6.574 1 98.06 138 VAL B N 1
ATOM 4125 C CA . VAL B 1 138 ? -4.598 23.531 -6.613 1 98.06 138 VAL B CA 1
ATOM 4126 C C . VAL B 1 138 ? -3.951 23.297 -5.25 1 98.06 138 VAL B C 1
ATOM 4128 O O . VAL B 1 138 ? -4.566 23.562 -4.211 1 98.06 138 VAL B O 1
ATOM 4131 N N . ASN B 1 139 ? -2.75 22.688 -5.234 1 97.06 139 ASN B N 1
ATOM 4132 C CA . ASN B 1 139 ? -1.919 22.438 -4.059 1 97.06 139 ASN B CA 1
ATOM 4133 C C . ASN B 1 139 ? -2.408 21.234 -3.27 1 97.06 139 ASN B C 1
ATOM 4135 O O . ASN B 1 139 ? -1.896 20.938 -2.188 1 97.06 139 ASN B O 1
ATOM 4139 N N . SER B 1 140 ? -3.369 20.5 -3.809 1 98.12 140 SER B N 1
ATOM 4140 C CA . SER B 1 140 ? -3.826 19.297 -3.109 1 98.12 140 SER B CA 1
ATOM 4141 C C . SER B 1 140 ? -2.818 18.172 -3.244 1 98.12 140 SER B C 1
ATOM 4143 O O . SER B 1 140 ? -1.955 18.203 -4.121 1 98.12 140 SER B O 1
ATOM 4145 N N . PHE B 1 141 ? -2.861 17.219 -2.342 1 97.88 141 PHE B N 1
ATOM 4146 C CA . PHE B 1 141 ? -2.039 16.016 -2.312 1 97.88 141 PHE B CA 1
ATOM 4147 C C . PHE B 1 141 ? -2.902 14.781 -2.098 1 97.88 141 PHE B C 1
ATOM 4149 O O . PHE B 1 141 ? -3.607 14.672 -1.092 1 97.88 141 PHE B O 1
ATOM 4156 N N . HIS B 1 142 ? -2.818 13.781 -3.002 1 98.69 142 HIS B N 1
ATOM 4157 C CA . HIS B 1 142 ? -3.691 12.609 -2.914 1 98.69 142 HIS B CA 1
ATOM 4158 C C . HIS B 1 142 ? -2.9 11.32 -3.068 1 98.69 142 HIS B C 1
ATOM 4160 O O . HIS B 1 142 ? -3.48 10.258 -3.297 1 98.69 142 HIS B O 1
ATOM 4166 N N . GLY B 1 143 ? -1.605 11.344 -2.977 1 97.81 143 GLY B N 1
ATOM 4167 C CA . GLY B 1 143 ? -0.766 10.164 -3.092 1 97.81 143 GLY B CA 1
ATOM 4168 C C . GLY B 1 143 ? 0.287 10.281 -4.18 1 97.81 143 GLY B C 1
ATOM 4169 O O . GLY B 1 143 ? 0.397 11.32 -4.832 1 97.81 143 GLY B O 1
ATOM 4170 N N . ARG B 1 144 ? 1.075 9.195 -4.391 1 97.69 144 ARG B N 1
ATOM 4171 C CA . ARG B 1 144 ? 2.244 9.305 -5.258 1 97.69 144 ARG B CA 1
ATOM 4172 C C . ARG B 1 144 ? 2.146 8.336 -6.434 1 97.69 144 ARG B C 1
ATOM 4174 O O . ARG B 1 144 ? 3.072 8.234 -7.238 1 97.69 144 ARG B O 1
ATOM 4181 N N . THR B 1 145 ? 1.051 7.539 -6.598 1 98.25 145 THR B N 1
ATOM 4182 C CA . THR B 1 145 ? 0.868 6.805 -7.848 1 98.25 145 THR B CA 1
ATOM 4183 C C . THR B 1 145 ? 0.63 7.77 -9.008 1 98.25 145 THR B C 1
ATOM 4185 O O . THR B 1 145 ? 0.298 8.938 -8.789 1 98.25 145 THR B O 1
ATOM 4188 N N . LEU B 1 146 ? 0.778 7.305 -10.219 1 98.12 146 LEU B N 1
ATOM 4189 C CA . LEU B 1 146 ? 0.62 8.188 -11.367 1 98.12 146 LEU B CA 1
ATOM 4190 C C . LEU B 1 146 ? -0.771 8.812 -11.391 1 98.12 146 LEU B C 1
ATOM 4192 O O . LEU B 1 146 ? -0.92 10 -11.695 1 98.12 146 LEU B O 1
ATOM 4196 N N . PHE B 1 147 ? -1.812 8.031 -11.031 1 98.19 147 PHE B N 1
ATOM 4197 C CA . PHE B 1 147 ? -3.184 8.523 -11.023 1 98.19 147 PHE B CA 1
ATOM 4198 C C . PHE B 1 147 ? -3.385 9.539 -9.906 1 98.19 147 PHE B C 1
ATOM 4200 O O . PHE B 1 147 ? -3.885 10.641 -10.148 1 98.19 147 PHE B O 1
ATOM 4207 N N . THR B 1 148 ? -2.877 9.242 -8.727 1 98.56 148 THR B N 1
ATOM 4208 C CA . THR B 1 148 ? -3.143 10.086 -7.566 1 98.56 148 THR B CA 1
ATOM 4209 C C . THR B 1 148 ? -2.328 11.375 -7.633 1 98.56 148 THR B C 1
ATOM 4211 O O . THR B 1 148 ? -2.793 12.43 -7.203 1 98.56 148 THR B O 1
ATOM 4214 N N . VAL B 1 149 ? -1.1 11.32 -8.172 1 97.31 149 VAL B N 1
ATOM 4215 C CA . VAL B 1 149 ? -0.315 12.547 -8.297 1 97.31 149 VAL B CA 1
ATOM 4216 C C . VAL B 1 149 ? -0.941 13.453 -9.352 1 97.31 149 VAL B C 1
ATOM 4218 O O . VAL B 1 149 ? -0.839 14.68 -9.266 1 97.31 149 VAL B O 1
ATOM 4221 N N . SER B 1 150 ? -1.544 12.82 -10.391 1 97.56 150 SER B N 1
ATOM 4222 C CA . SER B 1 150 ? -2.207 13.602 -11.43 1 97.56 150 SER B CA 1
ATOM 4223 C C . SER B 1 150 ? -3.422 14.336 -10.875 1 97.56 150 SER B C 1
ATOM 4225 O O . SER B 1 150 ? -3.688 15.484 -11.258 1 97.56 150 SER B O 1
ATOM 4227 N N . VAL B 1 151 ? -4.113 13.656 -9.977 1 98.5 151 VAL B N 1
ATOM 4228 C CA . VAL B 1 151 ? -5.266 14.289 -9.336 1 98.5 151 VAL B CA 1
ATOM 4229 C C . VAL B 1 151 ? -4.789 15.344 -8.344 1 98.5 151 VAL B C 1
ATOM 4231 O O . VAL B 1 151 ? -5.441 16.375 -8.156 1 98.5 151 VAL B O 1
ATOM 4234 N N . GLY B 1 152 ? -3.621 15.062 -7.809 1 96.88 152 GLY B N 1
ATOM 4235 C CA . GLY B 1 152 ? -3.02 16.062 -6.938 1 96.88 152 GLY B CA 1
ATOM 4236 C C . GLY B 1 152 ? -2.691 17.359 -7.656 1 96.88 152 GLY B C 1
ATOM 4237 O O . GLY B 1 152 ? -2.285 17.344 -8.82 1 96.88 152 GLY B O 1
ATOM 4238 N N . GLY B 1 153 ? -2.744 18.5 -7.188 1 94.75 153 GLY B N 1
ATOM 4239 C CA . GLY B 1 153 ? -2.639 19.812 -7.805 1 94.75 153 GLY B CA 1
ATOM 4240 C C . GLY B 1 153 ? -1.265 20.438 -7.648 1 94.75 153 GLY B C 1
ATOM 4241 O O . GLY B 1 153 ? -1.146 21.641 -7.449 1 94.75 153 GLY B O 1
ATOM 4242 N N . GLN B 1 154 ? -0.274 19.578 -7.605 1 93.5 154 GLN B N 1
ATOM 4243 C CA . GLN B 1 154 ? 1.107 20.047 -7.496 1 93.5 154 GLN B CA 1
ATOM 4244 C C . GLN B 1 154 ? 1.958 19.5 -8.641 1 93.5 154 GLN B C 1
ATOM 4246 O O . GLN B 1 154 ? 2.504 18.406 -8.555 1 93.5 154 GLN B O 1
ATOM 4251 N N . PRO B 1 155 ? 2.24 20.266 -9.664 1 90.69 155 PRO B N 1
ATOM 4252 C CA . PRO B 1 155 ? 2.939 19.812 -10.867 1 90.69 155 PRO B CA 1
ATOM 4253 C C . PRO B 1 155 ? 4.301 19.188 -10.562 1 90.69 155 PRO B C 1
ATOM 4255 O O . PRO B 1 155 ? 4.758 18.297 -11.281 1 90.69 155 PRO B O 1
ATOM 4258 N N . LYS B 1 156 ? 4.922 19.594 -9.5 1 88.31 156 LYS B N 1
ATOM 4259 C CA . LYS B 1 156 ? 6.246 19.094 -9.141 1 88.31 156 LYS B CA 1
ATOM 4260 C C . LYS B 1 156 ? 6.215 17.594 -8.891 1 88.31 156 LYS B C 1
ATOM 4262 O O . LYS B 1 156 ? 7.234 16.906 -9.039 1 88.31 156 LYS B O 1
ATOM 4267 N N . TYR B 1 157 ? 5.094 17.031 -8.609 1 89.44 157 TYR B N 1
ATOM 4268 C CA . TYR B 1 157 ? 4.98 15.609 -8.32 1 89.44 157 TYR B CA 1
ATOM 4269 C C . TYR B 1 157 ? 4.566 14.828 -9.57 1 89.44 157 TYR B C 1
ATOM 4271 O O . TYR B 1 157 ? 4.793 13.617 -9.656 1 89.44 157 TYR B O 1
ATOM 4279 N N . SER B 1 158 ? 3.965 15.453 -10.555 1 91.44 158 SER B N 1
ATOM 4280 C CA . SER B 1 158 ? 3.336 14.719 -11.648 1 91.44 158 SER B CA 1
ATOM 4281 C C . SER B 1 158 ? 4.117 14.891 -12.945 1 91.44 158 SER B C 1
ATOM 4283 O O . SER B 1 158 ? 3.945 14.109 -13.883 1 91.44 158 SER B O 1
ATOM 4285 N N . ASP B 1 159 ? 4.934 15.898 -13.039 1 93.25 159 ASP B N 1
ATOM 4286 C CA . ASP B 1 159 ? 5.656 16.172 -14.281 1 93.25 159 ASP B CA 1
ATOM 4287 C C . ASP B 1 159 ? 6.793 15.172 -14.484 1 93.25 159 ASP B C 1
ATOM 4289 O O . ASP B 1 159 ? 7.387 14.688 -13.523 1 93.25 159 ASP B O 1
ATOM 4293 N N . GLY B 1 160 ? 7.035 14.836 -15.719 1 94.69 160 GLY B N 1
ATOM 4294 C CA . GLY B 1 160 ? 8.219 14.07 -16.078 1 94.69 160 GLY B CA 1
ATOM 4295 C C . GLY B 1 160 ? 7.98 12.57 -16.078 1 94.69 160 GLY B C 1
ATOM 4296 O O . GLY B 1 160 ? 8.93 11.789 -16.188 1 94.69 160 GLY B O 1
ATOM 4297 N N . PHE B 1 161 ? 6.719 12.148 -15.961 1 96.75 161 PHE B N 1
ATOM 4298 C CA . PHE B 1 161 ? 6.43 10.719 -15.883 1 96.75 161 PHE B CA 1
ATOM 4299 C C . PHE B 1 161 ? 5.574 10.281 -17.062 1 96.75 161 PHE B C 1
ATOM 4301 O O . PHE B 1 161 ? 4.781 9.344 -16.953 1 96.75 161 PHE B O 1
ATOM 4308 N N . GLY B 1 162 ? 5.73 11.008 -18.234 1 94.81 162 GLY B N 1
ATOM 4309 C CA . GLY B 1 162 ? 4.949 10.695 -19.422 1 94.81 162 GLY B CA 1
ATOM 4310 C C . GLY B 1 162 ? 3.723 11.578 -19.578 1 94.81 162 GLY B C 1
ATOM 4311 O O . GLY B 1 162 ? 3.562 12.562 -18.844 1 94.81 162 GLY B O 1
ATOM 4312 N N . PRO B 1 163 ? 2.906 11.242 -20.562 1 94.38 163 PRO B N 1
ATOM 4313 C CA . PRO B 1 163 ? 1.695 12.031 -20.781 1 94.38 163 PRO B CA 1
ATOM 4314 C C . PRO B 1 163 ? 0.771 12.055 -19.578 1 94.38 163 PRO B C 1
ATOM 4316 O O . PRO B 1 163 ? 0.617 11.039 -18.891 1 94.38 163 PRO B O 1
ATOM 4319 N N . LYS B 1 164 ? 0.186 13.172 -19.406 1 92.44 164 LYS B N 1
ATOM 4320 C CA . LYS B 1 164 ? -0.74 13.336 -18.281 1 92.44 164 LYS B CA 1
ATOM 4321 C C . LYS B 1 164 ? -1.994 12.484 -18.484 1 92.44 164 LYS B C 1
ATOM 4323 O O . LYS B 1 164 ? -2.459 12.312 -19.609 1 92.44 164 LYS B O 1
ATOM 4328 N N . ILE B 1 165 ? -2.477 11.992 -17.375 1 95.56 165 ILE B N 1
ATOM 4329 C CA . ILE B 1 165 ? -3.764 11.305 -17.438 1 95.56 165 ILE B CA 1
ATOM 4330 C C . ILE B 1 165 ? -4.859 12.289 -17.828 1 95.56 165 ILE B C 1
ATOM 4332 O O . ILE B 1 165 ? -4.934 13.398 -17.297 1 95.56 165 ILE B O 1
ATOM 4336 N N . THR B 1 166 ? -5.691 11.922 -18.719 1 94.88 166 THR B N 1
ATOM 4337 C CA . THR B 1 166 ? -6.703 12.805 -19.297 1 94.88 166 THR B CA 1
ATOM 4338 C C . THR B 1 166 ? -7.887 12.961 -18.344 1 94.88 166 THR B C 1
ATOM 4340 O O . THR B 1 166 ? -8.227 12.039 -17.609 1 94.88 166 THR B O 1
ATOM 4343 N N . GLY B 1 167 ? -8.5 14.148 -18.391 1 97.44 167 GLY B N 1
ATOM 4344 C CA . GLY B 1 167 ? -9.75 14.375 -17.688 1 97.44 167 GLY B CA 1
ATOM 4345 C C . GLY B 1 167 ? -9.562 14.836 -16.266 1 97.44 167 GLY B C 1
ATOM 4346 O O . GLY B 1 167 ? -10.422 14.609 -15.406 1 97.44 167 GLY B O 1
ATOM 4347 N N . ILE B 1 168 ? -8.461 15.414 -15.953 1 98.31 168 ILE B N 1
ATOM 4348 C CA . ILE B 1 168 ? -8.188 15.914 -14.609 1 98.31 168 ILE B CA 1
ATOM 4349 C C . ILE B 1 168 ? -7.914 17.422 -14.664 1 98.31 168 ILE B C 1
ATOM 4351 O O . ILE B 1 168 ? -7.109 17.875 -15.484 1 98.31 168 ILE B O 1
ATOM 4355 N N . SER B 1 169 ? -8.602 18.188 -13.922 1 98.62 169 SER B N 1
ATOM 4356 C CA . SER B 1 169 ? -8.383 19.625 -13.828 1 98.62 169 SER B CA 1
ATOM 4357 C C . SER B 1 169 ? -8.32 20.078 -12.375 1 98.62 169 SER B C 1
ATOM 4359 O O . SER B 1 169 ? -8.633 19.297 -11.461 1 98.62 169 SER B O 1
ATOM 4361 N N . HIS B 1 170 ? -7.891 21.328 -12.148 1 98.69 170 HIS B N 1
ATOM 4362 C CA . HIS B 1 170 ? -7.715 21.875 -10.805 1 98.69 170 HIS B CA 1
ATOM 4363 C C . HIS B 1 170 ? -8.273 23.281 -10.703 1 98.69 170 HIS B C 1
ATOM 4365 O O . HIS B 1 170 ? -8.125 24.078 -11.633 1 98.69 170 HIS B O 1
ATOM 4371 N N . VAL B 1 171 ? -8.898 23.562 -9.633 1 98.88 171 VAL B N 1
ATOM 4372 C CA . VAL B 1 171 ? -9.398 24.906 -9.32 1 98.88 171 VAL B CA 1
ATOM 4373 C C . VAL B 1 171 ? -8.805 25.391 -8 1 98.88 171 VAL B C 1
ATOM 4375 O O . VAL B 1 171 ? -8.352 24.578 -7.188 1 98.88 171 VAL B O 1
ATOM 4378 N N . PRO B 1 172 ? -8.742 26.719 -7.738 1 98.75 172 PRO B N 1
ATOM 4379 C CA . PRO B 1 172 ? -8.227 27.203 -6.457 1 98.75 172 PRO B CA 1
ATOM 4380 C C . PRO B 1 172 ? -9.031 26.688 -5.266 1 98.75 172 PRO B C 1
ATOM 4382 O O . PRO B 1 172 ? -10.266 26.625 -5.332 1 98.75 172 PRO B O 1
ATOM 4385 N N . TYR B 1 173 ? -8.344 26.344 -4.254 1 98.56 173 TYR B N 1
ATOM 4386 C CA . TYR B 1 173 ? -8.961 25.906 -3.006 1 98.56 173 TYR B CA 1
ATOM 4387 C C . TYR B 1 173 ? -9.805 27.016 -2.389 1 98.56 173 TYR B C 1
ATOM 4389 O O . TYR B 1 173 ? -9.422 28.188 -2.412 1 98.56 173 TYR B O 1
ATOM 4397 N N . ASN B 1 174 ? -11 26.656 -1.866 1 98.62 174 ASN B N 1
ATOM 4398 C CA . ASN B 1 174 ? -11.922 27.594 -1.227 1 98.62 174 ASN B CA 1
ATOM 4399 C C . ASN B 1 174 ? -12.469 28.609 -2.221 1 98.62 174 ASN B C 1
ATOM 4401 O O . ASN B 1 174 ? -12.805 29.734 -1.841 1 98.62 174 ASN B O 1
ATOM 4405 N N . ASP B 1 175 ? -12.461 28.328 -3.453 1 98.81 175 ASP B N 1
ATOM 4406 C CA . ASP B 1 175 ? -13.023 29.172 -4.504 1 98.81 175 ASP B CA 1
ATOM 4407 C C . ASP B 1 175 ? -14.219 28.484 -5.168 1 98.81 175 ASP B C 1
ATOM 4409 O O . ASP B 1 175 ? -14.078 27.859 -6.215 1 98.81 175 ASP B O 1
ATOM 4413 N N . LEU B 1 176 ? -15.375 28.75 -4.586 1 98.75 176 LEU B N 1
ATOM 4414 C CA . LEU B 1 176 ? -16.594 28.094 -5.055 1 98.75 176 LEU B CA 1
ATOM 4415 C C . LEU B 1 176 ? -16.938 28.547 -6.465 1 98.75 176 LEU B C 1
ATOM 4417 O O . LEU B 1 176 ? -17.469 27.75 -7.262 1 98.75 176 LEU B O 1
ATOM 4421 N N . GLU B 1 177 ? -16.688 29.781 -6.805 1 98.81 177 GLU B N 1
ATOM 4422 C CA . GLU B 1 177 ? -17 30.297 -8.141 1 98.81 177 GLU B CA 1
ATOM 4423 C C . GLU B 1 177 ? -16.141 29.609 -9.203 1 98.81 177 GLU B C 1
ATOM 4425 O O . GLU B 1 177 ? -16.625 29.312 -10.297 1 98.81 177 GLU B O 1
ATOM 4430 N N . ALA B 1 178 ? -14.898 29.375 -8.883 1 98.88 178 ALA B N 1
ATOM 4431 C CA . ALA B 1 178 ? -14.023 28.656 -9.805 1 98.88 178 ALA B CA 1
ATOM 4432 C C . ALA B 1 178 ? -14.523 27.234 -10.039 1 98.88 178 ALA B C 1
ATOM 4434 O O . ALA B 1 178 ? -14.469 26.719 -11.156 1 98.88 178 ALA B O 1
ATOM 4435 N N . LEU B 1 179 ? -14.992 26.578 -8.945 1 98.88 179 LEU B N 1
ATOM 4436 C CA . LEU B 1 179 ? -15.547 25.234 -9.078 1 98.88 179 LEU B CA 1
ATOM 4437 C C . LEU B 1 179 ? -16.812 25.25 -9.93 1 98.88 179 LEU B C 1
ATOM 4439 O O . LEU B 1 179 ? -16.984 24.391 -10.797 1 98.88 179 LEU B O 1
ATOM 4443 N N . LYS B 1 180 ? -17.641 26.219 -9.703 1 98.81 180 LYS B N 1
ATOM 4444 C CA . LYS B 1 180 ? -18.875 26.359 -10.469 1 98.81 180 LYS B CA 1
ATOM 4445 C C . LYS B 1 180 ? -18.594 26.531 -11.953 1 98.81 180 LYS B C 1
ATOM 4447 O O . LYS B 1 180 ? -19.312 26 -12.797 1 98.81 180 LYS B O 1
ATOM 4452 N N . ALA B 1 181 ? -17.562 27.234 -12.273 1 98.81 181 ALA B N 1
ATOM 4453 C CA . ALA B 1 181 ? -17.203 27.531 -13.656 1 98.81 181 ALA B CA 1
ATOM 4454 C C . ALA B 1 181 ? -16.625 26.297 -14.344 1 98.81 181 ALA B C 1
ATOM 4456 O O . ALA B 1 181 ? -16.75 26.141 -15.555 1 98.81 181 ALA B O 1
ATOM 4457 N N . GLN B 1 182 ? -16.016 25.422 -13.562 1 98.81 182 GLN B N 1
ATOM 4458 C CA . GLN B 1 182 ? -15.289 24.297 -14.117 1 98.81 182 GLN B CA 1
ATOM 4459 C C . GLN B 1 182 ? -16.172 23.062 -14.234 1 98.81 182 GLN B C 1
ATOM 4461 O O . GLN B 1 182 ? -16.047 22.281 -15.188 1 98.81 182 GLN B O 1
ATOM 4466 N N . ILE B 1 183 ? -17.062 22.812 -13.289 1 98.88 183 ILE B N 1
ATOM 4467 C CA . ILE B 1 183 ? -17.859 21.594 -13.211 1 98.88 183 ILE B CA 1
ATOM 4468 C C . ILE B 1 183 ? -18.859 21.562 -14.367 1 98.88 183 ILE B C 1
ATOM 4470 O O . ILE B 1 183 ? -19.375 22.594 -14.789 1 98.88 183 ILE B O 1
ATOM 4474 N N . SER B 1 184 ? -19.062 20.406 -14.945 1 98.69 184 SER B N 1
ATOM 4475 C CA . SER B 1 184 ? -19.969 20.203 -16.078 1 98.69 184 SER B CA 1
ATOM 4476 C C . SER B 1 184 ? -20.609 18.812 -16.031 1 98.69 184 SER B C 1
ATOM 4478 O O . SER B 1 184 ? -20.422 18.078 -15.055 1 98.69 184 SER B O 1
ATOM 4480 N N . ASP B 1 185 ? -21.328 18.438 -17.031 1 98.19 185 ASP B N 1
ATOM 4481 C CA . ASP B 1 185 ? -21.969 17.141 -17.109 1 98.19 185 ASP B CA 1
ATOM 4482 C C . ASP B 1 185 ? -20.953 16.031 -17.375 1 98.19 185 ASP B C 1
ATOM 4484 O O . ASP B 1 185 ? -21.266 14.852 -17.234 1 98.19 185 ASP B O 1
ATOM 4488 N N . LYS B 1 186 ? -19.75 16.422 -17.656 1 98.62 186 LYS B N 1
ATOM 4489 C CA . LYS B 1 186 ? -18.688 15.453 -17.906 1 98.62 186 LYS B CA 1
ATOM 4490 C C . LYS B 1 186 ? -17.922 15.141 -16.625 1 98.62 186 LYS B C 1
ATOM 4492 O O . LYS B 1 186 ? -17.125 14.203 -16.594 1 98.62 186 LYS B O 1
ATOM 4497 N N . THR B 1 187 ? -18.219 15.867 -15.562 1 98.94 187 THR B N 1
ATOM 4498 C CA . THR B 1 187 ? -17.516 15.672 -14.297 1 98.94 187 THR B CA 1
ATOM 4499 C C . THR B 1 187 ? -18.078 14.453 -13.555 1 98.94 187 THR B C 1
ATOM 4501 O O . THR B 1 187 ? -19.266 14.383 -13.289 1 98.94 187 THR B O 1
ATOM 4504 N N . CYS B 1 188 ? -17.156 13.539 -13.266 1 98.88 188 CYS B N 1
ATOM 4505 C CA . CYS B 1 188 ? -17.594 12.375 -12.508 1 98.88 188 CYS B CA 1
ATOM 4506 C C . CYS B 1 188 ? -17.391 12.586 -11.008 1 98.88 188 CYS B C 1
ATOM 4508 O O . CYS B 1 188 ? -18.109 12.016 -10.188 1 98.88 188 CYS B O 1
ATOM 4510 N N . ALA B 1 189 ? -16.359 13.43 -10.656 1 98.94 189 ALA B N 1
ATOM 4511 C CA . ALA B 1 189 ? -16.109 13.602 -9.227 1 98.94 189 ALA B CA 1
ATOM 4512 C C . ALA B 1 189 ? -15.383 14.922 -8.953 1 98.94 189 ALA B C 1
ATOM 4514 O O . ALA B 1 189 ? -14.664 15.43 -9.812 1 98.94 189 ALA B O 1
ATOM 4515 N N . VAL B 1 190 ? -15.609 15.469 -7.816 1 99 190 VAL B N 1
ATOM 4516 C CA . VAL B 1 190 ? -14.844 16.547 -7.191 1 99 190 VAL B CA 1
ATOM 4517 C C . VAL B 1 190 ? -14.133 16.016 -5.953 1 99 190 VAL B C 1
ATOM 4519 O O . VAL B 1 190 ? -14.75 15.398 -5.082 1 99 190 VAL B O 1
ATOM 4522 N N . VAL B 1 191 ? -12.828 16.219 -5.879 1 98.94 191 VAL B N 1
ATOM 4523 C CA . VAL B 1 191 ? -12 15.688 -4.805 1 98.94 191 VAL B CA 1
ATOM 4524 C C . VAL B 1 191 ? -11.469 16.828 -3.941 1 98.94 191 VAL B C 1
ATOM 4526 O O . VAL B 1 191 ? -10.828 17.75 -4.449 1 98.94 191 VAL B O 1
ATOM 4529 N N . ILE B 1 192 ? -11.719 16.766 -2.648 1 98.94 192 ILE B N 1
ATOM 4530 C CA . ILE B 1 192 ? -11.328 17.859 -1.757 1 98.94 192 ILE B CA 1
ATOM 4531 C C . ILE B 1 192 ? -10.742 17.281 -0.467 1 98.94 192 ILE B C 1
ATOM 4533 O O . ILE B 1 192 ? -11.266 16.312 0.082 1 98.94 192 ILE B O 1
ATOM 4537 N N . GLU B 1 193 ? -9.625 17.766 -0.021 1 98.81 193 GLU B N 1
ATOM 4538 C CA . GLU B 1 193 ? -9.211 17.641 1.375 1 98.81 193 GLU B CA 1
ATOM 4539 C C . GLU B 1 193 ? -9.961 18.641 2.254 1 98.81 193 GLU B C 1
ATOM 4541 O O . GLU B 1 193 ? -9.859 19.859 2.049 1 98.81 193 GLU B O 1
ATOM 4546 N N . PRO B 1 194 ? -10.625 18.172 3.264 1 98.69 194 PRO B N 1
ATOM 4547 C CA . PRO B 1 194 ? -11.289 19.156 4.121 1 98.69 194 PRO B CA 1
ATOM 4548 C C . PRO B 1 194 ? -10.312 20.156 4.738 1 98.69 194 PRO B C 1
ATOM 4550 O O . PRO B 1 194 ? -10.695 21.281 5.039 1 98.69 194 PRO B O 1
ATOM 4553 N N . ILE B 1 195 ? -9.117 19.703 5.023 1 98.5 195 ILE B N 1
ATOM 4554 C CA . ILE B 1 195 ? -7.969 20.531 5.355 1 98.5 195 ILE B CA 1
ATOM 4555 C C . ILE B 1 195 ? -6.789 20.172 4.457 1 98.5 195 ILE B C 1
ATOM 4557 O O . ILE B 1 195 ? -6.367 19.016 4.418 1 98.5 195 ILE B O 1
ATOM 4561 N N . GLN B 1 196 ? -6.305 21.125 3.658 1 98.06 196 GLN B N 1
ATOM 4562 C CA . GLN B 1 196 ? -5.09 20.859 2.902 1 98.06 196 GLN B CA 1
ATOM 4563 C C . GLN B 1 196 ? -3.873 20.781 3.82 1 98.06 196 GLN B C 1
ATOM 4565 O O . GLN B 1 196 ? -3.307 21.828 4.18 1 98.06 196 GLN B O 1
ATOM 4570 N N . GLY B 1 197 ? -3.424 19.625 4.125 1 95.38 197 GLY B N 1
ATOM 4571 C CA . GLY B 1 197 ? -2.385 19.406 5.121 1 95.38 197 GLY B CA 1
ATOM 4572 C C . GLY B 1 197 ? -0.995 19.75 4.617 1 95.38 197 GLY B C 1
ATOM 4573 O O . GLY B 1 197 ? -0.333 20.641 5.148 1 95.38 197 GLY B O 1
ATOM 4574 N N . GLU B 1 198 ? -0.629 19.141 3.514 1 91.94 198 GLU B N 1
ATOM 4575 C CA . GLU B 1 198 ? 0.725 19.234 2.975 1 91.94 198 GLU B CA 1
ATOM 4576 C C . GLU B 1 198 ? 1.021 20.641 2.465 1 91.94 198 GLU B C 1
ATOM 4578 O O . GLU B 1 198 ? 2.16 21.109 2.537 1 91.94 198 GLU B O 1
ATOM 4583 N N . SER B 1 199 ? -0.048 21.344 2.008 1 92.75 199 SER B N 1
ATOM 4584 C CA . SER B 1 199 ? 0.154 22.656 1.38 1 92.75 199 SER B CA 1
ATOM 4585 C C . SER B 1 199 ? -0.161 23.781 2.35 1 92.75 199 SER B C 1
ATOM 4587 O O . SER B 1 199 ? -0.605 24.859 1.934 1 92.75 199 SER B O 1
ATOM 4589 N N . GLY B 1 200 ? 0.056 23.547 3.637 1 95.94 200 GLY B N 1
ATOM 4590 C CA . GLY B 1 200 ? 0.04 24.719 4.508 1 95.94 200 GLY B CA 1
ATOM 4591 C C . GLY B 1 200 ? -0.978 24.609 5.625 1 95.94 200 GLY B C 1
ATOM 4592 O O . GLY B 1 200 ? -1.177 25.562 6.383 1 95.94 200 GLY B O 1
ATOM 4593 N N . VAL B 1 201 ? -1.649 23.469 5.742 1 98.31 201 VAL B N 1
ATOM 4594 C CA . VAL B 1 201 ? -2.652 23.25 6.781 1 98.31 201 VAL B CA 1
ATOM 4595 C C . VAL B 1 201 ? -3.76 24.297 6.652 1 98.31 201 VAL B C 1
ATOM 4597 O O . VAL B 1 201 ? -4.062 25 7.613 1 98.31 201 VAL B O 1
ATOM 4600 N N . VAL B 1 202 ? -4.395 24.344 5.531 1 98.31 202 VAL B N 1
ATOM 4601 C CA . VAL B 1 202 ? -5.434 25.328 5.238 1 98.31 202 VAL B CA 1
ATOM 4602 C C . VAL B 1 202 ? -6.809 24.672 5.344 1 98.31 202 VAL B C 1
ATOM 4604 O O . VAL B 1 202 ? -7.168 23.844 4.512 1 98.31 202 VAL B O 1
ATOM 4607 N N . PRO B 1 203 ? -7.617 25.031 6.324 1 98.25 203 PRO B N 1
ATOM 4608 C CA . PRO B 1 203 ? -8.969 24.484 6.414 1 98.25 203 PRO B CA 1
ATOM 4609 C C . PRO B 1 203 ? -9.891 24.984 5.301 1 98.25 203 PRO B C 1
ATOM 4611 O O . PRO B 1 203 ? -9.766 26.141 4.863 1 98.25 203 PRO B O 1
ATOM 4614 N N . ALA B 1 204 ? -10.781 24.156 4.883 1 98.56 204 ALA B N 1
ATOM 4615 C CA . ALA B 1 204 ? -11.836 24.594 3.971 1 98.56 204 ALA B CA 1
ATOM 4616 C C . ALA B 1 204 ? -12.836 25.5 4.676 1 98.56 204 ALA B C 1
ATOM 4618 O O . ALA B 1 204 ? -13.07 25.359 5.879 1 98.56 204 ALA B O 1
ATOM 4619 N N . ASP B 1 205 ? -13.344 26.438 3.887 1 98.25 205 ASP B N 1
ATOM 4620 C CA . ASP B 1 205 ? -14.531 27.141 4.363 1 98.25 205 ASP B CA 1
ATOM 4621 C C . ASP B 1 205 ? -15.758 26.234 4.344 1 98.25 205 ASP B C 1
ATOM 4623 O O . ASP B 1 205 ? -15.953 25.469 3.398 1 98.25 205 ASP B O 1
ATOM 4627 N N . LYS B 1 206 ? -16.484 26.297 5.422 1 98.12 206 LYS B N 1
ATOM 4628 C CA . LYS B 1 206 ? -17.703 25.484 5.477 1 98.12 206 LYS B CA 1
ATOM 4629 C C . LYS B 1 206 ? -18.594 25.734 4.266 1 98.12 206 LYS B C 1
ATOM 4631 O O . LYS B 1 206 ? -19.109 24.797 3.654 1 98.12 206 LYS B O 1
ATOM 4636 N N . ALA B 1 207 ? -18.781 27.016 3.896 1 98.56 207 ALA B N 1
ATOM 4637 C CA . ALA B 1 207 ? -19.625 27.391 2.768 1 98.56 207 ALA B CA 1
ATOM 4638 C C . ALA B 1 207 ? -19.078 26.812 1.462 1 98.56 207 ALA B C 1
ATOM 4640 O O . ALA B 1 207 ? -19.859 26.453 0.569 1 98.56 207 ALA B O 1
ATOM 4641 N N . TYR B 1 208 ? -17.781 26.75 1.307 1 98.75 208 TYR B N 1
ATOM 4642 C CA . TYR B 1 208 ? -17.141 26.156 0.137 1 98.75 208 TYR B CA 1
ATOM 4643 C C . TYR B 1 208 ? -17.516 24.688 0.008 1 98.75 208 TYR B C 1
ATOM 4645 O O . TYR B 1 208 ? -17.906 24.219 -1.069 1 98.75 208 TYR B O 1
ATOM 4653 N N . LEU B 1 209 ? -17.438 23.875 1.145 1 98.94 209 LEU B N 1
ATOM 4654 C CA . LEU B 1 209 ? -17.766 22.453 1.128 1 98.94 209 LEU B CA 1
ATOM 4655 C C . LEU B 1 209 ? -19.25 22.234 0.872 1 98.94 209 LEU B C 1
ATOM 4657 O O . LEU B 1 209 ? -19.625 21.328 0.135 1 98.94 209 LEU B O 1
ATOM 4661 N N . GLU B 1 210 ? -20.078 23.078 1.528 1 98.88 210 GLU B N 1
ATOM 4662 C CA . GLU B 1 210 ? -21.516 23 1.291 1 98.88 210 GLU B CA 1
ATOM 4663 C C . GLU B 1 210 ? -21.859 23.266 -0.173 1 98.88 210 GLU B C 1
ATOM 4665 O O . GLU B 1 210 ? -22.703 22.594 -0.76 1 98.88 210 GLU B O 1
ATOM 4670 N N . GLY B 1 211 ? -21.203 24.312 -0.723 1 98.88 211 GLY B N 1
ATOM 4671 C CA . GLY B 1 211 ? -21.391 24.625 -2.131 1 98.88 211 GLY B CA 1
ATOM 4672 C C . GLY B 1 211 ? -20.922 23.516 -3.059 1 98.88 211 GLY B C 1
ATOM 4673 O O . GLY B 1 211 ? -21.578 23.234 -4.062 1 98.88 211 GLY B O 1
ATOM 4674 N N . ALA B 1 212 ? -19.781 22.922 -2.76 1 98.94 212 ALA B N 1
ATOM 4675 C CA . ALA B 1 212 ? -19.281 21.797 -3.551 1 98.94 212 ALA B CA 1
ATOM 4676 C C . ALA B 1 212 ? -20.281 20.641 -3.541 1 98.94 212 ALA B C 1
ATOM 4678 O O . ALA B 1 212 ? -20.516 20 -4.574 1 98.94 212 ALA B O 1
ATOM 4679 N N . ARG B 1 213 ? -20.812 20.312 -2.355 1 98.88 213 ARG B N 1
ATOM 4680 C CA . ARG B 1 213 ? -21.812 19.266 -2.223 1 98.88 213 ARG B CA 1
ATOM 4681 C C . ARG B 1 213 ? -23.016 19.531 -3.127 1 98.88 213 ARG B C 1
ATOM 4683 O O . ARG B 1 213 ? -23.484 18.641 -3.826 1 98.88 213 ARG B O 1
ATOM 4690 N N . LYS B 1 214 ? -23.5 20.75 -3.07 1 98.88 214 LYS B N 1
ATOM 4691 C CA . LYS B 1 214 ? -24.641 21.141 -3.879 1 98.88 214 LYS B CA 1
ATOM 4692 C C . LYS B 1 214 ? -24.328 21.016 -5.367 1 98.88 214 LYS B C 1
ATOM 4694 O O . LYS B 1 214 ? -25.141 20.5 -6.137 1 98.88 214 LYS B O 1
ATOM 4699 N N . LEU B 1 215 ? -23.188 21.531 -5.793 1 98.88 215 LEU B N 1
ATOM 4700 C CA . LEU B 1 215 ? -22.781 21.484 -7.195 1 98.88 215 LEU B CA 1
ATOM 4701 C C . LEU B 1 215 ? -22.656 20.047 -7.676 1 98.88 215 LEU B C 1
ATOM 4703 O O . LEU B 1 215 ? -23.078 19.719 -8.789 1 98.88 215 LEU B O 1
ATOM 4707 N N . CYS B 1 216 ? -22.062 19.203 -6.852 1 98.94 216 CYS B N 1
ATOM 4708 C CA . CYS B 1 216 ? -21.938 17.781 -7.215 1 98.94 216 CYS B CA 1
ATOM 4709 C C . CYS B 1 216 ? -23.312 17.156 -7.414 1 98.94 216 CYS B C 1
ATOM 4711 O O . CYS B 1 216 ? -23.516 16.406 -8.375 1 98.94 216 CYS B O 1
ATOM 4713 N N . ASP B 1 217 ? -24.266 17.438 -6.523 1 98.69 217 ASP B N 1
ATOM 4714 C CA . ASP B 1 217 ? -25.625 16.922 -6.66 1 98.69 217 ASP B CA 1
ATOM 4715 C C . ASP B 1 217 ? -26.266 17.406 -7.965 1 98.69 217 ASP B C 1
ATOM 4717 O O . ASP B 1 217 ? -26.906 16.625 -8.664 1 98.69 217 ASP B O 1
ATOM 4721 N N . GLU B 1 218 ? -26.047 18.641 -8.273 1 98.69 218 GLU B N 1
ATOM 4722 C CA . GLU B 1 218 ? -26.656 19.25 -9.453 1 98.69 218 GLU B CA 1
ATOM 4723 C C . GLU B 1 218 ? -26.109 18.625 -10.734 1 98.69 218 GLU B C 1
ATOM 4725 O O . GLU B 1 218 ? -26.812 18.531 -11.734 1 98.69 218 GLU B O 1
ATOM 4730 N N . HIS B 1 219 ? -24.906 18.156 -10.75 1 98.75 219 HIS B N 1
ATOM 4731 C CA . HIS B 1 219 ? -24.266 17.703 -11.977 1 98.75 219 HIS B CA 1
ATOM 4732 C C . HIS B 1 219 ? -24.078 16.188 -11.969 1 98.75 219 HIS B C 1
ATOM 4734 O O . HIS B 1 219 ? -23.375 15.633 -12.812 1 98.75 219 HIS B O 1
ATOM 4740 N N . ASN B 1 220 ? -24.656 15.5 -10.961 1 98.69 220 ASN B N 1
ATOM 4741 C CA . ASN B 1 220 ? -24.5 14.055 -10.805 1 98.69 220 ASN B CA 1
ATOM 4742 C C . ASN B 1 220 ? -23.031 13.656 -10.688 1 98.69 220 ASN B C 1
ATOM 4744 O O . ASN B 1 220 ? -22.609 12.688 -11.312 1 98.69 220 ASN B O 1
ATOM 4748 N N . ALA B 1 221 ? -22.234 14.477 -10.102 1 98.94 221 ALA B N 1
ATOM 4749 C CA . ALA B 1 221 ? -20.844 14.172 -9.773 1 98.94 221 ALA B CA 1
ATOM 4750 C C . ALA B 1 221 ? -20.719 13.695 -8.328 1 98.94 221 ALA B C 1
ATOM 4752 O O . ALA B 1 221 ? -21.547 14.039 -7.477 1 98.94 221 ALA B O 1
ATOM 4753 N N . LEU B 1 222 ? -19.766 12.875 -8.078 1 98.94 222 LEU B N 1
ATOM 4754 C CA . LEU B 1 222 ? -19.531 12.414 -6.715 1 98.94 222 LEU B CA 1
ATOM 4755 C C . LEU B 1 222 ? -18.609 13.359 -5.969 1 98.94 222 LEU B C 1
ATOM 4757 O O . LEU B 1 222 ? -17.656 13.891 -6.551 1 98.94 222 LEU B O 1
ATOM 4761 N N . LEU B 1 223 ? -18.906 13.641 -4.719 1 99 223 LEU B N 1
ATOM 4762 C CA . LEU B 1 223 ? -18 14.367 -3.824 1 99 223 LEU B CA 1
ATOM 4763 C C . LEU B 1 223 ? -17.125 13.406 -3.045 1 99 223 LEU B C 1
ATOM 4765 O O . LEU B 1 223 ? -17.625 12.539 -2.32 1 99 223 LEU B O 1
ATOM 4769 N N . ILE B 1 224 ? -15.844 13.523 -3.215 1 99 224 ILE B N 1
ATOM 4770 C CA . ILE B 1 224 ? -14.867 12.688 -2.531 1 99 224 ILE B CA 1
ATOM 4771 C C . ILE B 1 224 ? -14.086 13.523 -1.521 1 99 224 ILE B C 1
ATOM 4773 O O . ILE B 1 224 ? -13.477 14.531 -1.881 1 99 224 ILE B O 1
ATOM 4777 N N . PHE B 1 225 ? -14.133 13.125 -0.265 1 99 225 PHE B N 1
ATOM 4778 C CA . PHE B 1 225 ? -13.266 13.727 0.741 1 99 225 PHE B CA 1
ATOM 4779 C C . PHE B 1 225 ? -12.055 12.836 1.008 1 99 225 PHE B C 1
ATOM 4781 O O . PHE B 1 225 ? -12.203 11.688 1.439 1 99 225 PHE B O 1
ATOM 4788 N N . ASP B 1 226 ? -10.906 13.375 0.68 1 98.94 226 ASP B N 1
ATOM 4789 C CA . ASP B 1 226 ? -9.656 12.75 1.112 1 98.94 226 ASP B CA 1
ATOM 4790 C C . ASP B 1 226 ? -9.352 13.094 2.568 1 98.94 226 ASP B C 1
ATOM 4792 O O . ASP B 1 226 ? -8.875 14.195 2.865 1 98.94 226 ASP B O 1
ATOM 4796 N N . GLU B 1 227 ? -9.609 12.18 3.443 1 98.94 227 GLU B N 1
ATOM 4797 C CA . GLU B 1 227 ? -9.375 12.398 4.867 1 98.94 227 GLU B CA 1
ATOM 4798 C C . GLU B 1 227 ? -8.273 11.484 5.391 1 98.94 227 GLU B C 1
ATOM 4800 O O . GLU B 1 227 ? -8.32 11.047 6.543 1 98.94 227 GLU B O 1
ATOM 4805 N N . VAL B 1 228 ? -7.348 11.203 4.504 1 98.88 228 VAL B N 1
ATOM 4806 C CA . VAL B 1 228 ? -6.176 10.406 4.859 1 98.88 228 VAL B CA 1
ATOM 4807 C C . VAL B 1 228 ? -5.445 11.055 6.031 1 98.88 228 VAL B C 1
ATOM 4809 O O . VAL B 1 228 ? -5.07 10.383 6.988 1 98.88 228 VAL B O 1
ATOM 4812 N N . GLN B 1 229 ? -5.277 12.359 6.012 1 98.56 229 GLN B N 1
ATOM 4813 C CA . GLN B 1 229 ? -4.523 13.031 7.066 1 98.56 229 GLN B CA 1
ATOM 4814 C C . GLN B 1 229 ? -5.453 13.562 8.156 1 98.56 229 GLN B C 1
ATOM 4816 O O . GLN B 1 229 ? -5.098 13.57 9.336 1 98.56 229 GLN B O 1
ATOM 4821 N N . THR B 1 230 ? -6.668 13.961 7.805 1 98.5 230 THR B N 1
ATOM 4822 C CA . THR B 1 230 ? -7.562 14.633 8.734 1 98.5 230 THR B CA 1
ATOM 4823 C C . THR B 1 230 ? -8.367 13.617 9.547 1 98.5 230 THR B C 1
ATOM 4825 O O . THR B 1 230 ? -8.992 13.969 10.547 1 98.5 230 THR B O 1
ATOM 4828 N N . GLY B 1 231 ? -8.375 12.367 9.102 1 98.38 231 GLY B N 1
ATOM 4829 C CA . GLY B 1 231 ? -9.289 11.391 9.68 1 98.38 231 GLY B CA 1
ATOM 4830 C C . GLY B 1 231 ? -8.766 10.766 10.961 1 98.38 231 GLY B C 1
ATOM 4831 O O . GLY B 1 231 ? -7.672 11.102 11.414 1 98.38 231 GLY B O 1
ATOM 4832 N N . VAL B 1 232 ? -9.633 10.023 11.531 1 98.75 232 VAL B N 1
ATOM 4833 C CA . VAL B 1 232 ? -9.422 9.188 12.711 1 98.75 232 VAL B CA 1
ATOM 4834 C C . VAL B 1 232 ? -9.008 10.047 13.898 1 98.75 232 VAL B C 1
ATOM 4836 O O . VAL B 1 232 ? -7.941 9.844 14.477 1 98.75 232 VAL B O 1
ATOM 4839 N N . GLY B 1 233 ? -9.734 11.062 14.156 1 98.56 233 GLY B N 1
ATOM 4840 C CA . GLY B 1 233 ? -9.656 11.836 15.383 1 98.56 233 GLY B CA 1
ATOM 4841 C C . GLY B 1 233 ? -8.812 13.086 15.258 1 98.56 233 GLY B C 1
ATOM 4842 O O . GLY B 1 233 ? -8.82 13.938 16.141 1 98.56 233 GLY B O 1
ATOM 4843 N N . ARG B 1 234 ? -8.07 13.289 14.148 1 98.38 234 ARG B N 1
ATOM 4844 C CA . ARG B 1 234 ? -7.059 14.32 13.984 1 98.38 234 ARG B CA 1
ATOM 4845 C C . ARG B 1 234 ? -7.648 15.711 14.203 1 98.38 234 ARG B C 1
ATOM 4847 O O . ARG B 1 234 ? -6.992 16.578 14.781 1 98.38 234 ARG B O 1
ATOM 4854 N N . THR B 1 235 ? -8.969 15.898 13.852 1 97.19 235 THR B N 1
ATOM 4855 C CA . THR B 1 235 ? -9.586 17.219 13.883 1 97.19 235 THR B CA 1
ATOM 4856 C C . THR B 1 235 ? -10.445 17.391 15.133 1 97.19 235 THR B C 1
ATOM 4858 O O . THR B 1 235 ? -11.062 18.438 15.328 1 97.19 235 THR B O 1
ATOM 4861 N N . GLY B 1 236 ? -10.508 16.391 15.961 1 97.12 236 GLY B N 1
ATOM 4862 C CA . GLY B 1 236 ? -11.398 16.422 17.109 1 97.12 236 GLY B CA 1
ATOM 4863 C C . GLY B 1 236 ? -12.695 15.672 16.891 1 97.12 236 GLY B C 1
ATOM 4864 O O . GLY B 1 236 ? -13.445 15.414 17.828 1 97.12 236 GLY B O 1
ATOM 4865 N N . SER B 1 237 ? -13.047 15.414 15.695 1 97.81 237 SER B N 1
ATOM 4866 C CA . SER B 1 237 ? -14.039 14.43 15.273 1 97.81 237 SER B CA 1
ATOM 4867 C C . SER B 1 237 ? -13.383 13.211 14.641 1 97.81 237 SER B C 1
ATOM 4869 O O . SER B 1 237 ? -12.227 13.273 14.219 1 97.81 237 SER B O 1
ATOM 4871 N N . LEU B 1 238 ? -14.117 12.094 14.609 1 98.62 238 LEU B N 1
ATOM 4872 C CA . LEU B 1 238 ? -13.508 10.906 14.008 1 98.62 238 LEU B CA 1
ATOM 4873 C C . LEU B 1 238 ? -13.023 11.203 12.594 1 98.62 238 LEU B C 1
ATOM 4875 O O . LEU B 1 238 ? -11.906 10.828 12.227 1 98.62 238 LEU B O 1
ATOM 4879 N N . TYR B 1 239 ? -13.883 11.852 11.828 1 98.81 239 TYR B N 1
ATOM 4880 C CA . TYR B 1 239 ? -13.523 12.391 10.516 1 98.81 239 TYR B CA 1
ATOM 4881 C C . TYR B 1 239 ? -13.953 13.844 10.391 1 98.81 239 TYR B C 1
ATOM 4883 O O . TYR B 1 239 ? -14.938 14.266 11 1 98.81 239 TYR B O 1
ATOM 4891 N N . ALA B 1 240 ? -13.25 14.586 9.539 1 98.5 240 ALA B N 1
ATOM 4892 C CA . ALA B 1 240 ? -13.438 16.031 9.422 1 98.5 240 ALA B CA 1
ATOM 4893 C C . ALA B 1 240 ? -14.828 16.359 8.883 1 98.5 240 ALA B C 1
ATOM 4895 O O . ALA B 1 240 ? -15.414 17.375 9.25 1 98.5 240 ALA B O 1
ATOM 4896 N N . TYR B 1 241 ? -15.367 15.508 7.988 1 98.62 241 TYR B N 1
ATOM 4897 C CA . TYR B 1 241 ? -16.672 15.805 7.418 1 98.62 241 TYR B CA 1
ATOM 4898 C C . TYR B 1 241 ? -17.734 15.969 8.516 1 98.62 241 TYR B C 1
ATOM 4900 O O . TYR B 1 241 ? -18.688 16.719 8.352 1 98.62 241 TYR B O 1
ATOM 4908 N N . GLN B 1 242 ? -17.547 15.281 9.664 1 98.19 242 GLN B N 1
ATOM 4909 C CA . GLN B 1 242 ? -18.469 15.352 10.797 1 98.19 242 GLN B CA 1
ATOM 4910 C C . GLN B 1 242 ? -18.406 16.719 11.469 1 98.19 242 GLN B C 1
ATOM 4912 O O . GLN B 1 242 ? -19.422 17.203 12 1 98.19 242 GLN B O 1
ATOM 4917 N N . HIS B 1 243 ? -17.25 17.281 11.469 1 94.19 243 HIS B N 1
ATOM 4918 C CA . HIS B 1 243 ? -17.062 18.641 11.961 1 94.19 243 HIS B CA 1
ATOM 4919 C C . HIS B 1 243 ? -17.781 19.641 11.07 1 94.19 243 HIS B C 1
ATOM 4921 O O . HIS B 1 243 ? -18.438 20.562 11.57 1 94.19 243 HIS B O 1
ATOM 4927 N N . TYR B 1 244 ? -17.703 19.5 9.766 1 96.94 244 TYR B N 1
ATOM 4928 C CA . TYR B 1 244 ? -18.234 20.438 8.789 1 96.94 244 TYR B CA 1
ATOM 4929 C C . TYR B 1 244 ? -19.719 20.203 8.555 1 96.94 244 TYR B C 1
ATOM 4931 O O . TYR B 1 244 ? -20.438 21.109 8.109 1 96.94 244 TYR B O 1
ATOM 4939 N N . GLY B 1 245 ? -20.188 18.984 8.836 1 97.75 245 GLY B N 1
ATOM 4940 C CA . GLY B 1 245 ? -21.578 18.625 8.594 1 97.75 245 GLY B CA 1
ATOM 4941 C C . GLY B 1 245 ? -21.906 18.422 7.125 1 97.75 245 GLY B C 1
ATOM 4942 O O . GLY B 1 245 ? -23.047 18.578 6.707 1 97.75 245 GLY B O 1
ATOM 4943 N N . VAL B 1 246 ? -20.922 18.203 6.266 1 98.75 246 VAL B N 1
ATOM 4944 C CA . VAL B 1 246 ? -21.078 17.922 4.84 1 98.75 246 VAL B CA 1
ATOM 4945 C C . VAL B 1 246 ? -20.688 16.469 4.559 1 98.75 246 VAL B C 1
ATOM 4947 O O . VAL B 1 246 ? -19.547 16.078 4.789 1 98.75 246 VAL B O 1
ATOM 4950 N N . ILE B 1 247 ? -21.594 15.656 4.105 1 98.81 247 ILE B N 1
ATOM 4951 C CA . ILE B 1 247 ? -21.375 14.227 3.908 1 98.81 247 ILE B CA 1
ATOM 4952 C C . ILE B 1 247 ? -20.875 13.977 2.486 1 98.81 247 ILE B C 1
ATOM 4954 O O . ILE B 1 247 ? -21.516 14.367 1.515 1 98.81 247 ILE B O 1
ATOM 4958 N N . PRO B 1 248 ? -19.703 13.383 2.303 1 98.94 248 PRO B N 1
ATOM 4959 C CA . PRO B 1 248 ? -19.234 13.008 0.966 1 98.94 248 PRO B CA 1
ATOM 4960 C C . PRO B 1 248 ? -19.891 11.727 0.451 1 98.94 248 PRO B C 1
ATOM 4962 O O . PRO B 1 248 ? -20.609 11.055 1.194 1 98.94 248 PRO B O 1
ATOM 4965 N N . ASP B 1 249 ? -19.688 11.43 -0.872 1 98.94 249 ASP B N 1
ATOM 4966 C CA . ASP B 1 249 ? -20.094 10.156 -1.444 1 98.94 249 ASP B CA 1
ATOM 4967 C C . ASP B 1 249 ? -19.062 9.07 -1.178 1 98.94 249 ASP B C 1
ATOM 4969 O O . ASP B 1 249 ? -19.391 7.895 -1.055 1 98.94 249 ASP B O 1
ATOM 4973 N N . ILE B 1 250 ? -17.828 9.453 -1.163 1 99 250 ILE B N 1
ATOM 4974 C CA . ILE B 1 250 ? -16.688 8.578 -0.907 1 99 250 ILE B CA 1
ATOM 4975 C C . ILE B 1 250 ? -15.711 9.273 0.038 1 99 250 ILE B C 1
ATOM 4977 O O . ILE B 1 250 ? -15.445 10.469 -0.102 1 99 250 ILE B O 1
ATOM 4981 N N . LEU B 1 251 ? -15.227 8.547 1.012 1 98.94 251 LEU B N 1
ATOM 4982 C CA . LEU B 1 251 ? -14.211 9.039 1.942 1 98.94 251 LEU B CA 1
ATOM 4983 C C . LEU B 1 251 ? -13.008 8.109 1.971 1 98.94 251 LEU B C 1
ATOM 4985 O O . LEU B 1 251 ? -13.156 6.887 2.025 1 98.94 251 LEU B O 1
ATOM 4989 N N . THR B 1 252 ? -11.836 8.664 1.854 1 98.94 252 THR B N 1
ATOM 4990 C CA . THR B 1 252 ? -10.625 7.863 1.951 1 98.94 252 THR B CA 1
ATOM 4991 C C . THR B 1 252 ? -9.922 8.109 3.281 1 98.94 252 THR B C 1
ATOM 4993 O O . THR B 1 252 ? -9.961 9.219 3.814 1 98.94 252 THR B O 1
ATOM 4996 N N . SER B 1 253 ? -9.344 7.082 3.832 1 98.94 253 SER B N 1
ATOM 4997 C CA . SER B 1 253 ? -8.688 7.094 5.137 1 98.94 253 SER B CA 1
ATOM 4998 C C . SER B 1 253 ? -7.387 6.305 5.113 1 98.94 253 SER B C 1
ATOM 5000 O O . SER B 1 253 ? -7.23 5.379 4.316 1 98.94 253 SER B O 1
ATOM 5002 N N . ALA B 1 254 ? -6.453 6.652 5.918 1 98.88 254 ALA B N 1
ATOM 5003 C CA . ALA B 1 254 ? -5.195 5.953 6.164 1 98.88 254 ALA B CA 1
ATOM 5004 C C . ALA B 1 254 ? -4.473 6.543 7.375 1 98.88 254 ALA B C 1
ATOM 5006 O O . ALA B 1 254 ? -5.082 6.766 8.422 1 98.88 254 ALA B O 1
ATOM 5007 N N . LYS B 1 255 ? -3.201 6.645 7.34 1 98.62 255 LYS B N 1
ATOM 5008 C CA . LYS B 1 255 ? -2.34 7.27 8.336 1 98.62 255 LYS B CA 1
ATOM 5009 C C . LYS B 1 255 ? -2.793 6.922 9.75 1 98.62 255 LYS B C 1
ATOM 5011 O O . LYS B 1 255 ? -2.621 5.785 10.203 1 98.62 255 LYS B O 1
ATOM 5016 N N . SER B 1 256 ? -3.516 7.809 10.43 1 98.81 256 SER B N 1
ATOM 5017 C CA . SER B 1 256 ? -3.945 7.594 11.812 1 98.81 256 SER B CA 1
ATOM 5018 C C . SER B 1 256 ? -4.707 6.277 11.953 1 98.81 256 SER B C 1
ATOM 5020 O O . SER B 1 256 ? -4.699 5.664 13.023 1 98.81 256 SER B O 1
ATOM 5022 N N . LEU B 1 257 ? -5.293 5.777 10.891 1 98.88 257 LEU B N 1
ATOM 5023 C CA . LEU B 1 257 ? -6.094 4.559 10.914 1 98.88 257 LEU B CA 1
ATOM 5024 C C . LEU B 1 257 ? -5.273 3.379 11.422 1 98.88 257 LEU B C 1
ATOM 5026 O O . LEU B 1 257 ? -5.785 2.52 12.141 1 98.88 257 LEU B O 1
ATOM 5030 N N . GLY B 1 258 ? -4.031 3.33 11.039 1 98.5 258 GLY B N 1
ATOM 5031 C CA . GLY B 1 258 ? -3.184 2.199 11.391 1 98.5 258 GLY B CA 1
ATOM 5032 C C . GLY B 1 258 ? -2.246 2.488 12.547 1 98.5 258 GLY B C 1
ATOM 5033 O O . GLY B 1 258 ? -1.568 1.586 13.039 1 98.5 258 GLY B O 1
ATOM 5034 N N . GLY B 1 259 ? -2.066 3.799 12.93 1 98.12 259 GLY B N 1
ATOM 5035 C CA . GLY B 1 259 ? -1.205 4.168 14.039 1 98.12 259 GLY B CA 1
ATOM 5036 C C . GLY B 1 259 ? 0.23 3.709 13.859 1 98.12 259 GLY B C 1
ATOM 5037 O O . GLY B 1 259 ? 0.903 3.365 14.836 1 98.12 259 GLY B O 1
ATOM 5038 N N . GLY B 1 260 ? 0.67 3.572 12.75 1 97.81 260 GLY B N 1
ATOM 5039 C CA . GLY B 1 260 ? 2.023 3.123 12.469 1 97.81 260 GLY B CA 1
ATOM 5040 C C . GLY B 1 260 ? 2.068 1.912 11.555 1 97.81 260 GLY B C 1
ATOM 5041 O O . GLY B 1 260 ? 3.1 1.632 10.938 1 97.81 260 GLY B O 1
ATOM 5042 N N . PHE B 1 261 ? 1.031 1.143 11.484 1 98.62 261 PHE B N 1
ATOM 5043 C CA . PHE B 1 261 ? 0.909 -0.005 10.594 1 98.62 261 PHE B CA 1
ATOM 5044 C C . PHE B 1 261 ? 0.34 0.417 9.242 1 98.62 261 PHE B C 1
ATOM 5046 O O . PHE B 1 261 ? -0.601 1.21 9.18 1 98.62 261 PHE B O 1
ATOM 5053 N N . PRO B 1 262 ? 0.88 -0.103 8.117 1 98.56 262 PRO B N 1
ATOM 5054 C CA . PRO B 1 262 ? 0.349 0.261 6.805 1 98.56 262 PRO B CA 1
ATOM 5055 C C . PRO B 1 262 ? -1.084 -0.223 6.59 1 98.56 262 PRO B C 1
ATOM 5057 O O . PRO B 1 262 ? -1.339 -1.43 6.598 1 98.56 262 PRO B O 1
ATOM 5060 N N . ILE B 1 263 ? -2.023 0.714 6.418 1 98.81 263 ILE B N 1
ATOM 5061 C CA . ILE B 1 263 ? -3.412 0.389 6.113 1 98.81 263 ILE B CA 1
ATOM 5062 C C . ILE B 1 263 ? -4.121 1.622 5.555 1 98.81 263 ILE B C 1
ATOM 5064 O O . ILE B 1 263 ? -3.748 2.754 5.871 1 98.81 263 ILE B O 1
ATOM 5068 N N . GLY B 1 264 ? -4.984 1.452 4.648 1 98.81 264 GLY B N 1
ATOM 5069 C CA . GLY B 1 264 ? -5.898 2.449 4.113 1 98.81 264 GLY B CA 1
ATOM 5070 C C . GLY B 1 264 ? -7.309 1.925 3.93 1 98.81 264 GLY B C 1
ATOM 5071 O O . GLY B 1 264 ? -7.543 0.716 3.996 1 98.81 264 GLY B O 1
ATOM 5072 N N . ALA B 1 265 ? -8.227 2.797 3.738 1 98.94 265 ALA B N 1
ATOM 5073 C CA . ALA B 1 265 ? -9.633 2.422 3.551 1 98.94 265 ALA B CA 1
ATOM 5074 C C . ALA B 1 265 ? -10.328 3.383 2.596 1 98.94 265 ALA B C 1
ATOM 5076 O O . ALA B 1 265 ? -10 4.57 2.545 1 98.94 265 ALA B O 1
ATOM 5077 N N . MET B 1 266 ? -11.156 2.914 1.84 1 98.94 266 MET B N 1
ATOM 5078 C CA . MET B 1 266 ? -12.164 3.684 1.122 1 98.94 266 MET B CA 1
ATOM 5079 C C . MET B 1 266 ? -13.562 3.359 1.639 1 98.94 266 MET B C 1
ATOM 5081 O O . MET B 1 266 ? -13.961 2.193 1.681 1 98.94 266 MET B O 1
ATOM 5085 N N . LEU B 1 267 ? -14.297 4.32 2.115 1 98.94 267 LEU B N 1
ATOM 5086 C CA . LEU B 1 267 ? -15.648 4.188 2.643 1 98.94 267 LEU B CA 1
ATOM 5087 C C . LEU B 1 267 ? -16.672 4.781 1.676 1 98.94 267 LEU B C 1
ATOM 5089 O O . LEU B 1 267 ? -16.438 5.852 1.104 1 98.94 267 LEU B O 1
ATOM 5093 N N . THR B 1 268 ? -17.75 4.113 1.469 1 98.94 268 THR B N 1
ATOM 5094 C CA . THR B 1 268 ? -18.766 4.578 0.537 1 98.94 268 THR B CA 1
ATOM 5095 C C . THR B 1 268 ? -20.109 3.908 0.826 1 98.94 268 THR B C 1
ATOM 5097 O O . THR B 1 268 ? -20.266 3.256 1.858 1 98.94 268 THR B O 1
ATOM 5100 N N . THR B 1 269 ? -21.125 4.203 0.015 1 98.94 269 THR B N 1
ATOM 5101 C CA . THR B 1 269 ? -22.469 3.67 0.202 1 98.94 269 THR B CA 1
ATOM 5102 C C . THR B 1 269 ? -22.656 2.379 -0.59 1 98.94 269 THR B C 1
ATOM 5104 O O . THR B 1 269 ? -21.891 2.104 -1.522 1 98.94 269 THR B O 1
ATOM 5107 N N . THR B 1 270 ? -23.656 1.618 -0.21 1 98.81 270 THR B N 1
ATOM 5108 C CA . THR B 1 270 ? -24 0.381 -0.903 1 98.81 270 THR B CA 1
ATOM 5109 C C . THR B 1 270 ? -24.266 0.646 -2.383 1 98.81 270 THR B C 1
ATOM 5111 O O . THR B 1 270 ? -23.797 -0.097 -3.246 1 98.81 270 THR B O 1
ATOM 5114 N N . GLU B 1 271 ? -24.953 1.713 -2.672 1 98.75 271 GLU B N 1
ATOM 5115 C CA . GLU B 1 271 ? -25.344 2.047 -4.035 1 98.75 271 GLU B CA 1
ATOM 5116 C C . GLU B 1 271 ? -24.141 2.311 -4.918 1 98.75 271 GLU B C 1
ATOM 5118 O O . GLU B 1 271 ? -24.141 1.965 -6.102 1 98.75 271 GLU B O 1
ATOM 5123 N N . LEU B 1 272 ? -23.156 2.949 -4.414 1 98.94 272 LEU B N 1
ATOM 5124 C CA . LEU B 1 272 ? -21.953 3.25 -5.184 1 98.94 272 LEU B CA 1
ATOM 5125 C C . LEU B 1 272 ? -21.016 2.043 -5.23 1 98.94 272 LEU B C 1
ATOM 5127 O O . LEU B 1 272 ? -20.438 1.746 -6.273 1 98.94 272 LEU B O 1
ATOM 5131 N N . ALA B 1 273 ? -20.906 1.323 -4.125 1 98.81 273 ALA B N 1
ATOM 5132 C CA . ALA B 1 273 ? -19.938 0.233 -3.947 1 98.81 273 ALA B CA 1
ATOM 5133 C C . ALA B 1 273 ? -20.188 -0.879 -4.965 1 98.81 273 ALA B C 1
ATOM 5135 O O . ALA B 1 273 ? -19.25 -1.533 -5.414 1 98.81 273 ALA B O 1
ATOM 5136 N N . LYS B 1 274 ? -21.422 -1.105 -5.336 1 98.38 274 LYS B N 1
ATOM 5137 C CA . LYS B 1 274 ? -21.781 -2.232 -6.191 1 98.38 274 LYS B CA 1
ATOM 5138 C C . LYS B 1 274 ? -21.109 -2.115 -7.562 1 98.38 274 LYS B C 1
ATOM 5140 O O . LYS B 1 274 ? -21.031 -3.096 -8.305 1 98.38 274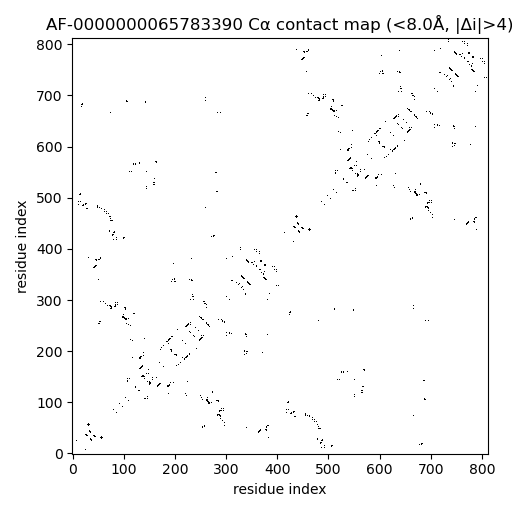 LYS B O 1
ATOM 5145 N N . HIS B 1 275 ? -20.594 -0.896 -7.926 1 98.44 275 HIS B N 1
ATOM 5146 C CA . HIS B 1 275 ? -19.953 -0.682 -9.227 1 98.44 275 HIS B CA 1
ATOM 5147 C C . HIS B 1 275 ? -18.531 -1.228 -9.234 1 98.44 275 HIS B C 1
ATOM 5149 O O . HIS B 1 275 ? -17.938 -1.381 -10.305 1 98.44 275 HIS B O 1
ATOM 5155 N N . LEU B 1 276 ? -17.906 -1.467 -8.102 1 98.06 276 LEU B N 1
ATOM 5156 C CA . LEU B 1 276 ? -16.719 -2.305 -8.023 1 98.06 276 LEU B CA 1
ATOM 5157 C C . LEU B 1 276 ? -17.094 -3.768 -7.812 1 98.06 276 LEU B C 1
ATOM 5159 O O . LEU B 1 276 ? -16.922 -4.305 -6.715 1 98.06 276 LEU B O 1
ATOM 5163 N N . ALA B 1 277 ? -17.531 -4.383 -8.836 1 96.88 277 ALA B N 1
ATOM 5164 C CA . ALA B 1 277 ? -17.953 -5.781 -8.805 1 96.88 277 ALA B CA 1
ATOM 5165 C C . ALA B 1 277 ? -16.75 -6.711 -8.664 1 96.88 277 ALA B C 1
ATOM 5167 O O . ALA B 1 277 ? -15.602 -6.266 -8.711 1 96.88 277 ALA B O 1
ATOM 5168 N N . VAL B 1 278 ? -17 -7.934 -8.508 1 96.56 278 VAL B N 1
ATOM 5169 C CA . VAL B 1 278 ? -15.969 -8.945 -8.305 1 96.56 278 VAL B CA 1
ATOM 5170 C C . VAL B 1 278 ? -14.914 -8.844 -9.406 1 96.56 278 VAL B C 1
ATOM 5172 O O . VAL B 1 278 ? -15.25 -8.867 -10.594 1 96.56 278 VAL B O 1
ATOM 5175 N N . GLY B 1 279 ? -13.664 -8.648 -8.992 1 94.56 279 GLY B N 1
ATOM 5176 C CA . GLY B 1 279 ? -12.547 -8.672 -9.922 1 94.56 279 GLY B CA 1
ATOM 5177 C C . GLY B 1 279 ? -12.188 -7.297 -10.453 1 94.56 279 GLY B C 1
ATOM 5178 O O . GLY B 1 279 ? -11.117 -7.113 -11.047 1 94.56 279 GLY B O 1
ATOM 5179 N N . THR B 1 280 ? -12.922 -6.219 -10.234 1 95.56 280 THR B N 1
ATOM 5180 C CA . THR B 1 280 ? -12.734 -4.902 -10.828 1 95.56 280 THR B CA 1
ATOM 5181 C C . THR B 1 280 ? -11.586 -4.16 -10.148 1 95.56 280 THR B C 1
ATOM 5183 O O . THR B 1 280 ? -10.953 -3.295 -10.758 1 95.56 280 THR B O 1
ATOM 5186 N N . HIS B 1 281 ? -11.406 -4.48 -8.922 1 97.38 281 HIS B N 1
ATOM 5187 C 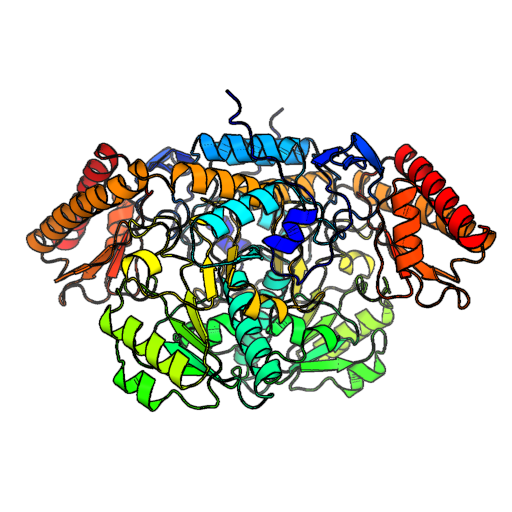CA . HIS B 1 281 ? -10.344 -3.867 -8.133 1 97.38 281 HIS B CA 1
ATOM 5188 C C . HIS B 1 281 ? -9.883 -4.797 -7.016 1 97.38 281 HIS B C 1
ATOM 5190 O O . HIS B 1 281 ? -10.422 -5.895 -6.852 1 97.38 281 HIS B O 1
ATOM 5196 N N . GLY B 1 282 ? -8.758 -4.418 -6.434 1 96.81 282 GLY B N 1
ATOM 5197 C CA . GLY B 1 282 ? -8.266 -5.242 -5.344 1 96.81 282 GLY B CA 1
ATOM 5198 C C . GLY B 1 282 ? -6.82 -4.945 -4.977 1 96.81 282 GLY B C 1
ATOM 5199 O O . GLY B 1 282 ? -6.168 -4.121 -5.621 1 96.81 282 GLY B O 1
ATOM 5200 N N . THR B 1 283 ? -6.379 -5.52 -3.973 1 97.44 283 THR B N 1
ATOM 5201 C CA . THR B 1 283 ? -5.004 -5.508 -3.477 1 97.44 283 THR B CA 1
ATOM 5202 C C . THR B 1 283 ? -4.73 -6.738 -2.619 1 97.44 283 THR B C 1
ATOM 5204 O O . THR B 1 283 ? -5.582 -7.152 -1.825 1 97.44 283 THR B O 1
ATOM 5207 N N . THR B 1 284 ? -3.584 -7.332 -2.758 1 96.75 284 THR B N 1
ATOM 5208 C CA . THR B 1 284 ? -3.268 -8.609 -2.135 1 96.75 284 THR B CA 1
ATOM 5209 C C . THR B 1 284 ? -3.277 -8.484 -0.613 1 96.75 284 THR B C 1
ATOM 5211 O O . THR B 1 284 ? -3.902 -9.297 0.077 1 96.75 284 THR B O 1
ATOM 5214 N N . TYR B 1 285 ? -2.748 -7.434 -0.077 1 97.19 285 TYR B N 1
ATOM 5215 C CA . TYR B 1 285 ? -2.576 -7.281 1.363 1 97.19 285 TYR B CA 1
ATOM 5216 C C . TYR B 1 285 ? -3.799 -6.621 1.991 1 97.19 285 TYR B C 1
ATOM 5218 O O . TYR B 1 285 ? -3.932 -6.59 3.217 1 97.19 285 TYR B O 1
ATOM 5226 N N . GLY B 1 286 ? -4.629 -6.012 1.12 1 97.5 286 GLY B N 1
ATOM 5227 C CA . GLY B 1 286 ? -5.734 -5.234 1.657 1 97.5 286 GLY B CA 1
ATOM 5228 C C . GLY B 1 286 ? -6.645 -6.043 2.566 1 97.5 286 GLY B C 1
ATOM 5229 O O . GLY B 1 286 ? -7.078 -7.137 2.203 1 97.5 286 GLY B O 1
ATOM 5230 N N . GLY B 1 287 ? -6.887 -5.57 3.775 1 98.19 287 GLY B N 1
ATOM 5231 C CA . GLY B 1 287 ? -7.758 -6.262 4.711 1 98.19 287 GLY B CA 1
ATOM 5232 C C . GLY B 1 287 ? -7.066 -7.398 5.441 1 98.19 287 GLY B C 1
ATOM 5233 O O . GLY B 1 287 ? -7.723 -8.305 5.949 1 98.19 287 GLY B O 1
ATOM 5234 N N . ASN B 1 288 ? -5.75 -7.41 5.438 1 98.5 288 ASN B N 1
ATOM 5235 C CA . ASN B 1 288 ? -5.07 -8.461 6.188 1 98.5 288 ASN B CA 1
ATOM 5236 C C . ASN B 1 288 ? -5.398 -8.398 7.676 1 98.5 288 ASN B C 1
ATOM 5238 O O . ASN B 1 288 ? -5.605 -7.312 8.219 1 98.5 288 ASN B O 1
ATOM 5242 N N . PRO B 1 289 ? -5.371 -9.562 8.375 1 98.69 289 PRO B N 1
ATOM 5243 C CA . PRO B 1 289 ? -5.762 -9.633 9.781 1 98.69 289 PRO B CA 1
ATOM 5244 C C . PRO B 1 289 ? -4.891 -8.758 10.68 1 98.69 289 PRO B C 1
ATOM 5246 O O . PRO B 1 289 ? -5.395 -8.125 11.609 1 98.69 289 PRO B O 1
ATOM 5249 N N . LEU B 1 290 ? -3.59 -8.641 10.445 1 98.56 290 LEU B N 1
ATOM 5250 C CA . LEU B 1 290 ? -2.67 -7.871 11.273 1 98.56 290 LEU B CA 1
ATOM 5251 C C . LEU B 1 290 ? -3.064 -6.398 11.305 1 98.56 290 LEU B C 1
ATOM 5253 O O . LEU B 1 290 ? -3.314 -5.84 12.375 1 98.56 290 LEU B O 1
ATOM 5257 N N . GLY B 1 291 ? -3.145 -5.809 10.055 1 98.62 291 GLY B N 1
ATOM 5258 C CA . GLY B 1 291 ? -3.475 -4.395 9.945 1 98.62 291 GLY B CA 1
ATOM 5259 C C . GLY B 1 291 ? -4.863 -4.062 10.461 1 98.62 291 GLY B C 1
ATOM 5260 O O . GLY B 1 291 ? -5.055 -3.037 11.117 1 98.62 291 GLY B O 1
ATOM 5261 N N . CYS B 1 292 ? -5.797 -4.93 10.227 1 98.88 292 CYS B N 1
ATOM 5262 C CA . CYS B 1 292 ? -7.172 -4.676 10.641 1 98.88 292 CYS B CA 1
ATOM 5263 C C . CYS B 1 292 ? -7.32 -4.789 12.148 1 98.88 292 CYS B C 1
ATOM 5265 O O . CYS B 1 292 ? -8.086 -4.047 12.766 1 98.88 292 CYS B O 1
ATOM 5267 N N . ALA B 1 293 ? -6.602 -5.727 12.75 1 98.88 293 ALA B N 1
ATOM 5268 C CA . ALA B 1 293 ? -6.621 -5.832 14.211 1 98.88 293 ALA B CA 1
ATOM 5269 C C . ALA B 1 293 ? -6.059 -4.57 14.859 1 98.88 293 ALA B C 1
ATOM 5271 O O . ALA B 1 293 ? -6.617 -4.066 15.836 1 98.88 293 ALA B O 1
ATOM 5272 N N . VAL B 1 294 ? -4.988 -4.09 14.312 1 98.88 294 VAL B N 1
ATOM 5273 C CA . VAL B 1 294 ? -4.363 -2.875 14.82 1 98.88 294 VAL B CA 1
ATOM 5274 C C . VAL B 1 294 ? -5.316 -1.694 14.656 1 98.88 294 VAL B C 1
ATOM 5276 O O . VAL B 1 294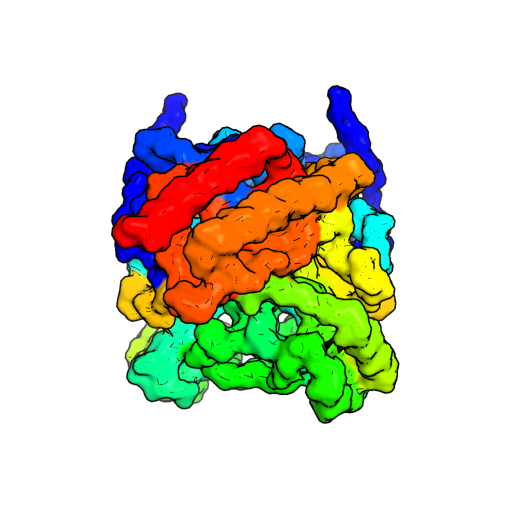 ? -5.504 -0.906 15.586 1 98.88 294 VAL B O 1
ATOM 5279 N N . ALA B 1 295 ? -5.906 -1.572 13.492 1 98.94 295 ALA B N 1
ATOM 5280 C CA . ALA B 1 295 ? -6.824 -0.468 13.211 1 98.94 295 ALA B CA 1
ATOM 5281 C C . ALA B 1 295 ? -8.031 -0.507 14.148 1 98.94 295 ALA B C 1
ATOM 5283 O O . ALA B 1 295 ? -8.523 0.537 14.578 1 98.94 295 ALA B O 1
ATOM 5284 N N . CYS B 1 296 ? -8.547 -1.72 14.43 1 98.88 296 CYS B N 1
ATOM 5285 C CA . CYS B 1 296 ? -9.625 -1.851 15.406 1 98.88 296 CYS B CA 1
ATOM 5286 C C . CYS B 1 296 ? -9.211 -1.273 16.75 1 98.88 296 CYS B C 1
ATOM 5288 O O . CYS B 1 296 ? -9.977 -0.538 17.375 1 98.88 296 CYS B O 1
ATOM 5290 N N . ALA B 1 297 ? -7.996 -1.595 17.156 1 98.88 297 ALA B N 1
ATOM 5291 C CA . ALA B 1 297 ? -7.492 -1.105 18.438 1 98.88 297 ALA B CA 1
ATOM 5292 C C . ALA B 1 297 ? -7.352 0.414 18.438 1 98.88 297 ALA B C 1
ATOM 5294 O O . ALA B 1 297 ? -7.641 1.076 19.438 1 98.88 297 ALA B O 1
ATOM 5295 N N . VAL B 1 298 ? -6.906 0.977 17.312 1 98.88 298 VAL B N 1
ATOM 5296 C CA . VAL B 1 298 ? -6.809 2.428 17.188 1 98.88 298 VAL B CA 1
ATOM 5297 C C . VAL B 1 298 ? -8.18 3.059 17.391 1 98.88 298 VAL B C 1
ATOM 5299 O O . VAL B 1 298 ? -8.336 3.994 18.188 1 98.88 298 VAL B O 1
ATOM 5302 N N . LEU B 1 299 ? -9.172 2.555 16.688 1 98.88 299 LEU B N 1
ATOM 5303 C CA . LEU B 1 299 ? -10.516 3.117 16.75 1 98.88 299 LEU B CA 1
ATOM 5304 C C . LEU B 1 299 ? -11.086 3 18.172 1 98.88 299 LEU B C 1
ATOM 5306 O O . LEU B 1 299 ? -11.797 3.895 18.625 1 98.88 299 LEU B O 1
ATOM 5310 N N . ASP B 1 300 ? -10.773 1.888 18.828 1 98.56 300 ASP B N 1
ATOM 5311 C CA . ASP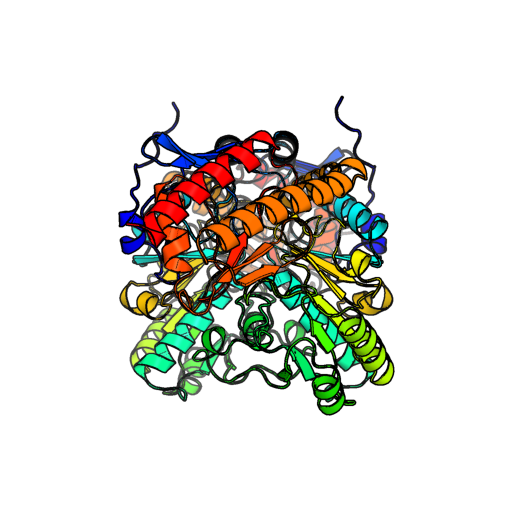 B 1 300 ? -11.273 1.677 20.188 1 98.56 300 ASP B CA 1
ATOM 5312 C C . ASP B 1 300 ? -10.766 2.756 21.141 1 98.56 300 ASP B C 1
ATOM 5314 O O . ASP B 1 300 ? -11.461 3.148 22.078 1 98.56 300 ASP B O 1
ATOM 5318 N N . VAL B 1 301 ? -9.555 3.25 20.891 1 98.62 301 VAL B N 1
ATOM 5319 C CA . VAL B 1 301 ? -8.961 4.258 21.766 1 98.62 301 VAL B CA 1
ATOM 5320 C C . VAL B 1 301 ? -9.398 5.652 21.312 1 98.62 301 VAL B C 1
ATOM 5322 O O . VAL B 1 301 ? -9.719 6.508 22.141 1 98.62 301 VAL B O 1
ATOM 5325 N N . VAL B 1 302 ? -9.484 5.891 20.031 1 98.69 302 VAL B N 1
ATOM 5326 C CA . VAL B 1 302 ? -9.672 7.23 19.484 1 98.69 302 VAL B CA 1
ATOM 5327 C C . VAL B 1 302 ? -11.148 7.609 19.531 1 98.69 302 VAL B C 1
ATOM 5329 O O . VAL B 1 302 ? -11.492 8.734 19.891 1 98.69 302 VAL B O 1
ATOM 5332 N N . ASN B 1 303 ? -12.023 6.629 19.094 1 98.31 303 ASN B N 1
ATOM 5333 C CA . ASN B 1 303 ? -13.43 6.945 18.875 1 98.31 303 ASN B CA 1
ATOM 5334 C C . ASN B 1 303 ? -14.227 6.844 20.172 1 98.31 303 ASN B C 1
ATOM 5336 O O . ASN B 1 303 ? -15.227 6.125 20.234 1 98.31 303 ASN B O 1
ATOM 5340 N N . THR B 1 304 ? -13.789 7.57 21.125 1 97.69 304 THR B N 1
ATOM 5341 C CA . THR B 1 304 ? -14.492 7.754 22.391 1 97.69 304 THR B CA 1
ATOM 5342 C C . THR B 1 304 ? -14.719 9.234 22.672 1 97.69 304 THR B C 1
ATOM 5344 O O . THR B 1 304 ? -13.906 10.078 22.281 1 97.69 304 THR B O 1
ATOM 5347 N N . PRO B 1 305 ? -15.797 9.555 23.344 1 96.44 305 PRO B N 1
ATOM 5348 C CA . PRO B 1 305 ? -16.031 10.961 23.688 1 96.44 305 PRO B CA 1
ATOM 5349 C C . PRO B 1 305 ? -14.867 11.578 24.469 1 96.44 305 PRO B C 1
ATOM 5351 O O . PRO B 1 305 ? -14.523 12.742 24.266 1 96.44 305 PRO B O 1
ATOM 5354 N N . GLU B 1 306 ? -14.273 10.812 25.312 1 96.56 306 GLU B N 1
ATOM 5355 C CA . GLU B 1 306 ? -13.18 11.297 26.141 1 96.56 306 GLU B CA 1
ATOM 5356 C C . GLU B 1 306 ? -11.961 11.672 25.297 1 96.56 306 GLU B C 1
ATOM 5358 O O . GLU B 1 306 ? -11.406 12.758 25.453 1 96.56 306 GLU B O 1
ATOM 5363 N N . THR B 1 307 ? -11.555 10.781 24.438 1 97.5 307 THR B N 1
ATOM 5364 C CA . THR B 1 307 ? -10.391 11.055 23.594 1 97.5 307 THR B CA 1
ATOM 5365 C C . THR B 1 307 ? -10.656 12.242 22.672 1 97.5 307 THR B C 1
ATOM 5367 O O . THR B 1 307 ? -9.82 13.133 22.547 1 97.5 307 THR B O 1
ATOM 5370 N N . LEU B 1 308 ? -11.797 12.305 22.047 1 96.88 308 LEU B N 1
ATOM 5371 C CA . LEU B 1 308 ? -12.125 13.352 21.094 1 96.88 308 LEU B CA 1
ATOM 5372 C C . LEU B 1 308 ? -12.211 14.711 21.781 1 96.88 308 LEU B C 1
ATOM 5374 O O . LEU B 1 308 ? -11.711 15.711 21.266 1 96.88 308 LEU B O 1
ATOM 5378 N N . ALA B 1 309 ? -12.797 14.773 22.969 1 96.06 309 ALA B N 1
ATOM 5379 C CA . ALA B 1 309 ? -12.859 16.016 23.75 1 96.06 309 ALA B CA 1
ATOM 5380 C C . ALA B 1 309 ? -11.461 16.469 24.156 1 96.06 309 ALA B C 1
ATOM 5382 O O . ALA B 1 309 ? -11.188 17.672 24.234 1 96.06 309 ALA B O 1
ATOM 5383 N N . GLY B 1 310 ? -10.641 15.531 24.453 1 97.62 310 GLY B N 1
ATOM 5384 C CA . GLY B 1 310 ? -9.266 15.844 24.812 1 97.62 310 GLY B CA 1
ATOM 5385 C C . GLY B 1 310 ? -8.492 16.531 23.719 1 97.62 310 GLY B C 1
ATOM 5386 O O . GLY B 1 310 ? -7.629 17.375 23.984 1 97.62 310 GLY B O 1
ATOM 5387 N N . ILE B 1 311 ? -8.789 16.172 22.484 1 98 311 ILE B N 1
ATOM 5388 C CA . ILE B 1 311 ? -8.094 16.734 21.328 1 98 311 ILE B CA 1
ATOM 5389 C C . ILE B 1 311 ? -8.375 18.234 21.234 1 98 311 ILE B C 1
ATOM 5391 O O . ILE B 1 311 ? -7.473 19.016 20.938 1 98 311 ILE B O 1
ATOM 5395 N N . LYS B 1 312 ? -9.57 18.609 21.5 1 94.31 312 LYS B N 1
ATOM 5396 C CA . LYS B 1 312 ? -9.945 20.016 21.469 1 94.31 312 LYS B CA 1
ATOM 5397 C C . LYS B 1 312 ? -9.172 20.828 22.516 1 94.31 312 LYS B C 1
ATOM 5399 O O . LYS B 1 312 ? -8.711 21.938 22.234 1 94.31 312 LYS B O 1
ATOM 5404 N N . ALA B 1 313 ? -9.086 20.281 23.688 1 96.88 313 ALA B N 1
ATOM 5405 C CA . ALA B 1 313 ? -8.352 20.938 24.75 1 96.88 313 ALA B CA 1
ATOM 5406 C C . ALA B 1 313 ? -6.871 21.062 24.406 1 96.88 313 ALA B C 1
ATOM 5408 O O . ALA B 1 313 ? -6.258 22.109 24.656 1 96.88 313 ALA B O 1
ATOM 5409 N N . LYS B 1 314 ? -6.344 20.031 23.953 1 98.56 314 LYS B N 1
ATOM 5410 C CA . LYS B 1 314 ? -4.934 20.031 23.562 1 98.56 314 LYS B CA 1
ATOM 5411 C C . LYS B 1 314 ? -4.668 21.016 22.438 1 98.56 314 LYS B C 1
ATOM 5413 O O . LYS B 1 314 ? -3.594 21.609 22.359 1 98.56 314 LYS B O 1
ATOM 5418 N N . HIS B 1 315 ? -5.633 21.062 21.516 1 98.31 315 HIS B N 1
ATOM 5419 C CA . HIS B 1 315 ? -5.539 22.062 20.438 1 98.31 315 HIS B CA 1
ATOM 5420 C C . HIS B 1 315 ? -5.363 23.469 21.016 1 98.31 315 HIS B C 1
ATOM 5422 O O . HIS B 1 315 ? -4.48 24.203 20.578 1 98.31 315 HIS B O 1
ATOM 5428 N N . GLU B 1 316 ? -6.195 23.812 21.938 1 97.88 316 GLU B N 1
ATOM 5429 C CA . GLU B 1 316 ? -6.148 25.156 22.516 1 97.88 316 GLU B CA 1
ATOM 5430 C C . GLU B 1 316 ? -4.82 25.406 23.234 1 97.88 316 GLU B C 1
ATOM 5432 O O . GLU B 1 316 ? -4.273 26.5 23.172 1 97.88 316 GLU B O 1
ATOM 5437 N N . ARG B 1 317 ? -4.336 24.375 23.891 1 98.31 317 ARG B N 1
ATOM 5438 C CA . ARG B 1 317 ? -3.059 24.484 24.594 1 98.31 317 ARG B CA 1
ATOM 5439 C C . ARG B 1 317 ? -1.921 24.75 23.609 1 98.31 317 ARG B C 1
ATOM 5441 O O . ARG B 1 317 ? -1.104 25.641 23.828 1 98.31 317 ARG B O 1
ATOM 5448 N N . PHE B 1 318 ? -1.862 24.016 22.516 1 98.81 318 PHE B N 1
ATOM 5449 C CA . PHE B 1 318 ? -0.862 24.219 21.469 1 98.81 318 PHE B CA 1
ATOM 5450 C C . PHE B 1 318 ? -1.002 25.609 20.859 1 98.81 318 PHE B C 1
ATOM 5452 O O . PHE B 1 318 ? -0.028 26.359 20.781 1 98.81 318 PHE B O 1
ATOM 5459 N N . LYS B 1 319 ? -2.213 25.891 20.422 1 98.62 319 LYS B N 1
ATOM 5460 C CA . LYS B 1 319 ? -2.471 27.125 19.672 1 98.62 319 LYS B CA 1
ATOM 5461 C C . LYS B 1 319 ? -2.092 28.359 20.5 1 98.62 319 LYS B C 1
ATOM 5463 O O . LYS B 1 319 ? -1.407 29.25 20 1 98.62 319 LYS B O 1
ATOM 5468 N N . THR B 1 320 ? -2.52 28.391 21.75 1 98.5 320 THR B N 1
ATOM 5469 C CA . THR B 1 320 ? -2.244 29.516 22.625 1 98.5 320 THR B CA 1
ATOM 5470 C C . THR B 1 320 ? -0.742 29.734 22.781 1 98.5 320 THR B C 1
ATOM 5472 O O . THR B 1 320 ? -0.244 30.844 22.625 1 98.5 320 THR B O 1
ATOM 5475 N N . ARG B 1 321 ? -0.041 28.656 23.094 1 98.75 321 ARG B N 1
ATOM 5476 C CA . ARG B 1 321 ? 1.396 28.75 23.328 1 98.75 321 ARG B CA 1
ATOM 5477 C C . ARG B 1 321 ? 2.141 29.109 22.047 1 98.75 321 ARG B C 1
ATOM 5479 O O . ARG B 1 321 ? 3.111 29.859 22.078 1 98.75 321 ARG B O 1
ATOM 5486 N N . LEU B 1 322 ? 1.752 28.547 20.891 1 98.88 322 LEU B N 1
ATOM 5487 C CA . LEU B 1 322 ? 2.398 28.812 19.609 1 98.88 322 LEU B CA 1
ATOM 5488 C C . LEU B 1 322 ? 2.17 30.266 19.188 1 98.88 322 LEU B C 1
ATOM 5490 O O . LEU B 1 322 ? 3.061 30.891 18.609 1 98.88 322 LEU B O 1
ATOM 5494 N N . GLU B 1 323 ? 0.931 30.766 19.406 1 98.69 323 GLU B N 1
ATOM 5495 C CA . GLU B 1 323 ? 0.65 32.188 19.125 1 98.69 323 GLU B CA 1
ATOM 5496 C C . GLU B 1 323 ? 1.527 33.094 19.969 1 98.69 323 GLU B C 1
ATOM 5498 O O . GLU B 1 323 ? 2.041 34.094 19.453 1 98.69 323 GLU B O 1
ATOM 5503 N N . GLN B 1 324 ? 1.685 32.719 21.219 1 98.69 324 GLN B N 1
ATOM 5504 C CA . GLN B 1 324 ? 2.549 33.5 22.109 1 98.69 324 GLN B CA 1
ATOM 5505 C C . GLN B 1 324 ? 3.984 33.531 21.594 1 98.69 324 GLN B C 1
ATOM 5507 O O . GLN B 1 324 ? 4.605 34.594 21.531 1 98.69 324 GLN B O 1
ATOM 5512 N N . ILE B 1 325 ? 4.523 32.375 21.25 1 98.56 325 ILE B N 1
ATOM 5513 C CA . ILE B 1 325 ? 5.879 32.281 20.719 1 98.56 325 ILE B CA 1
ATOM 5514 C C . ILE B 1 325 ? 6 33.094 19.438 1 98.56 325 ILE B C 1
ATOM 5516 O O . ILE B 1 325 ? 6.953 33.875 19.266 1 98.56 325 ILE B O 1
ATOM 5520 N N . GLY B 1 326 ? 5.035 32.938 18.5 1 98.25 326 GLY B N 1
ATOM 5521 C CA . GLY B 1 326 ? 5.051 33.688 17.234 1 98.25 326 GLY B CA 1
ATOM 5522 C C . GLY B 1 326 ? 5.078 35.188 17.422 1 98.25 326 GLY B C 1
ATOM 5523 O O . GLY B 1 326 ? 5.805 35.875 16.719 1 98.25 326 GLY B O 1
ATOM 5524 N N . GLN B 1 327 ? 4.266 35.625 18.359 1 97.81 327 GLN B N 1
ATOM 5525 C CA . GLN B 1 327 ? 4.18 37.062 18.625 1 97.81 327 GLN B CA 1
ATOM 5526 C C . GLN B 1 327 ? 5.457 37.562 19.266 1 97.81 327 GLN B C 1
ATOM 5528 O O . GLN B 1 327 ? 5.996 38.594 18.859 1 97.81 327 GLN B O 1
ATOM 5533 N N . GLN B 1 328 ? 5.902 36.844 20.234 1 98 328 GLN B N 1
ATOM 5534 C CA . GLN B 1 328 ? 7.07 37.281 21 1 98 328 GLN B CA 1
ATOM 5535 C C . GLN B 1 328 ? 8.297 37.406 20.109 1 98 328 GLN B C 1
ATOM 5537 O O . GLN B 1 328 ? 9.109 38.312 20.281 1 98 328 GLN B O 1
ATOM 5542 N N . TYR B 1 329 ? 8.398 36.531 19.156 1 98.06 329 TYR B N 1
ATOM 5543 C CA . TYR B 1 329 ? 9.625 36.469 18.375 1 98.06 329 TYR B CA 1
ATOM 5544 C C . TYR B 1 329 ? 9.375 36.938 16.938 1 98.06 329 TYR B C 1
ATOM 5546 O O . TYR B 1 329 ? 10.25 36.812 16.078 1 98.06 329 TYR B O 1
ATOM 5554 N N . ASN B 1 330 ? 8.156 37.469 16.641 1 97.94 330 ASN B N 1
ATOM 5555 C CA . ASN B 1 330 ? 7.754 37.906 15.312 1 97.94 330 ASN B CA 1
ATOM 5556 C C . ASN B 1 330 ? 8.016 36.812 14.266 1 97.94 330 ASN B C 1
ATOM 5558 O O . ASN B 1 330 ? 8.586 37.094 13.211 1 97.94 330 ASN B O 1
ATOM 5562 N N . LEU B 1 331 ? 7.625 35.625 14.594 1 98.56 331 LEU B N 1
ATOM 5563 C CA . LEU B 1 331 ? 7.941 34.5 13.75 1 98.56 331 LEU B CA 1
ATOM 5564 C C . LEU B 1 331 ? 6.711 34.031 12.977 1 98.56 331 LEU B C 1
ATOM 5566 O O . LEU B 1 331 ? 6.812 33.656 11.805 1 98.56 331 LEU B O 1
ATOM 5570 N N . PHE B 1 332 ? 5.57 34.031 13.625 1 98.69 332 PHE B N 1
ATOM 5571 C CA . PHE B 1 332 ? 4.352 33.531 13 1 98.69 332 PHE B CA 1
ATOM 5572 C C . PHE B 1 332 ? 3.348 34.656 12.797 1 98.69 332 PHE B C 1
ATOM 5574 O O . PHE B 1 332 ? 3.105 35.469 13.711 1 98.69 332 PHE B O 1
ATOM 5581 N N . SER B 1 333 ? 2.768 34.719 11.617 1 98.38 333 SER B N 1
ATOM 5582 C CA . SER B 1 333 ? 1.7 35.688 11.336 1 98.38 333 SER B CA 1
ATOM 5583 C C . SER B 1 333 ? 0.34 35.125 11.742 1 98.38 333 SER B C 1
ATOM 5585 O O . SER B 1 333 ? -0.597 35.875 12 1 98.38 333 SER B O 1
ATOM 5587 N N . GLN B 1 334 ? 0.288 33.719 11.727 1 98 334 GLN B N 1
ATOM 5588 C CA . GLN B 1 334 ? -0.968 33.031 12.008 1 98 334 GLN B CA 1
ATOM 5589 C C . GLN B 1 334 ? -0.719 31.609 12.469 1 98 334 GLN B C 1
ATOM 5591 O O . GLN B 1 334 ? 0.196 30.938 11.984 1 98 334 GLN B O 1
ATOM 5596 N N . VAL B 1 335 ? -1.417 31.234 13.461 1 98.5 335 VAL B N 1
ATOM 5597 C CA . VAL B 1 335 ? -1.536 29.812 13.789 1 98.5 335 VAL B CA 1
ATOM 5598 C C . VAL B 1 335 ? -2.91 29.297 13.367 1 98.5 335 VAL B C 1
ATOM 5600 O O . VAL B 1 335 ? -3.938 29.797 13.836 1 98.5 335 VAL B O 1
ATOM 5603 N N . ARG B 1 336 ? -2.916 28.344 12.398 1 97.81 336 ARG B N 1
ATOM 5604 C CA . ARG B 1 336 ? -4.184 27.859 11.867 1 97.81 336 ARG B CA 1
ATOM 5605 C C . ARG B 1 336 ? -4.254 26.328 11.938 1 97.81 336 ARG B C 1
ATOM 5607 O O . ARG B 1 336 ? -3.314 25.688 12.398 1 97.81 336 ARG B O 1
ATOM 5614 N N . GLY B 1 337 ? -5.43 25.781 11.508 1 96.62 337 GLY B N 1
ATOM 5615 C CA . GLY B 1 337 ? -5.703 24.344 11.5 1 96.62 337 GLY B CA 1
ATOM 5616 C C . GLY B 1 337 ? -6.855 23.953 12.406 1 96.62 337 GLY B C 1
ATOM 5617 O O . GLY B 1 337 ? -7.602 24.812 12.875 1 96.62 337 GLY B O 1
ATOM 5618 N N . VAL B 1 338 ? -7.074 22.672 12.453 1 97.25 338 VAL B N 1
ATOM 5619 C CA . VAL B 1 338 ? -8.164 22.109 13.234 1 97.25 338 VAL B CA 1
ATOM 5620 C C . VAL B 1 338 ? -7.652 20.922 14.055 1 97.25 338 VAL B C 1
ATOM 5622 O O . VAL B 1 338 ? -6.867 20.109 13.562 1 97.25 338 VAL B O 1
ATOM 5625 N N . GLY B 1 339 ? -8.094 20.859 15.383 1 98.12 339 GLY B N 1
ATOM 5626 C CA . GLY B 1 339 ? -7.621 19.797 16.25 1 98.12 339 GLY B CA 1
ATOM 5627 C C . GLY B 1 339 ? -6.113 19.766 16.391 1 98.12 339 GLY B C 1
ATOM 5628 O O . GLY B 1 339 ? -5.492 20.781 16.688 1 98.12 339 GLY B O 1
ATOM 5629 N N . LEU B 1 340 ? -5.535 18.594 16.25 1 98.69 340 LEU B N 1
ATOM 5630 C CA . LEU B 1 340 ? -4.094 18.438 16.406 1 98.69 340 LEU B CA 1
ATOM 5631 C C . LEU B 1 340 ? -3.396 18.328 15.062 1 98.69 340 LEU B C 1
ATOM 5633 O O . LEU B 1 340 ? -2.568 17.438 14.867 1 98.69 340 LEU B O 1
ATOM 5637 N N . LEU B 1 341 ? -3.891 19.047 14.148 1 98.69 341 LEU B N 1
ATOM 5638 C CA . LEU B 1 341 ? -3.248 19.422 12.891 1 98.69 341 LEU B CA 1
ATOM 5639 C C . LEU B 1 341 ? -3.105 20.938 12.781 1 98.69 341 LEU B C 1
ATOM 5641 O O . LEU B 1 341 ? -4.062 21.641 12.43 1 98.69 341 LEU B O 1
ATOM 5645 N N . LEU B 1 342 ? -1.898 21.391 13.094 1 98.75 342 LEU B N 1
ATOM 5646 C CA . LEU B 1 342 ? -1.687 22.828 13.227 1 98.75 342 LEU B CA 1
ATOM 5647 C C . LEU B 1 342 ? -0.619 23.312 12.258 1 98.75 342 LEU B C 1
ATOM 5649 O O . LEU B 1 342 ? 0.345 22.594 11.977 1 98.75 342 LEU B O 1
ATOM 5653 N N . GLY B 1 343 ? -0.824 24.453 11.711 1 98.75 343 GLY B N 1
ATOM 5654 C CA . GLY B 1 343 ? 0.135 25.141 10.859 1 98.75 343 GLY B CA 1
ATOM 5655 C C . GLY B 1 343 ? 0.472 26.531 11.359 1 98.75 343 GLY B C 1
ATOM 5656 O O . GLY B 1 343 ? -0.423 27.359 11.594 1 98.75 343 GLY B O 1
ATOM 5657 N N . CYS B 1 344 ? 1.694 26.797 11.625 1 98.88 344 CYS B N 1
ATOM 5658 C CA . CYS B 1 344 ? 2.191 28.109 11.992 1 98.88 344 CYS B CA 1
ATOM 5659 C C . CYS B 1 344 ? 2.771 28.844 10.789 1 98.88 344 CYS B C 1
ATOM 5661 O O . CYS B 1 344 ? 3.85 28.484 10.305 1 98.88 344 CYS B O 1
ATOM 5663 N N . VAL B 1 345 ? 2.104 29.844 10.297 1 98.81 345 VAL B N 1
ATOM 5664 C CA . VAL B 1 345 ? 2.496 30.578 9.094 1 98.81 345 VAL B CA 1
ATOM 5665 C C . VAL B 1 345 ? 3.586 31.578 9.438 1 98.81 345 VAL B C 1
ATOM 5667 O O . VAL B 1 345 ? 3.396 32.438 10.305 1 98.81 345 VAL B O 1
ATOM 5670 N N . LEU B 1 346 ? 4.668 31.469 8.797 1 98.75 346 LEU B N 1
ATOM 5671 C CA . LEU B 1 346 ? 5.785 32.375 9.039 1 98.75 346 LEU B CA 1
ATOM 5672 C C . LEU B 1 346 ? 5.43 33.812 8.617 1 98.75 346 LEU B C 1
ATOM 5674 O O . LEU B 1 346 ? 4.66 34 7.68 1 98.75 346 LEU B O 1
ATOM 5678 N N . THR B 1 347 ? 5.961 34.75 9.312 1 98.56 347 THR B N 1
ATOM 5679 C CA . THR B 1 347 ? 5.832 36.156 8.914 1 98.56 347 THR B CA 1
ATOM 5680 C C . THR B 1 347 ? 6.602 36.406 7.629 1 98.56 347 THR B C 1
ATOM 5682 O O . THR B 1 347 ? 7.367 35.562 7.168 1 98.56 347 THR B O 1
ATOM 5685 N N . GLU B 1 348 ? 6.391 37.562 7.055 1 98.19 348 GLU B N 1
ATOM 5686 C CA . GLU B 1 348 ? 7.09 37.969 5.836 1 98.19 348 GLU B CA 1
ATOM 5687 C C . GLU B 1 348 ? 8.602 37.938 6.031 1 98.19 348 GLU B C 1
ATOM 5689 O O . GLU B 1 348 ? 9.344 37.594 5.117 1 98.19 348 GLU B O 1
ATOM 5694 N N . ALA B 1 349 ? 9.039 38.312 7.164 1 97.12 349 ALA B N 1
ATOM 5695 C CA . ALA B 1 349 ? 10.461 38.375 7.473 1 97.12 349 ALA B CA 1
ATOM 5696 C C . ALA B 1 349 ? 11.086 36.969 7.445 1 97.12 349 ALA B C 1
ATOM 5698 O O . ALA B 1 349 ? 12.281 36.812 7.207 1 97.12 349 ALA B O 1
ATOM 5699 N N . TRP B 1 350 ? 10.297 36 7.586 1 98 350 TRP B N 1
ATOM 5700 C CA . TRP B 1 350 ? 10.797 34.625 7.688 1 98 350 TRP B CA 1
ATOM 5701 C C . TRP B 1 350 ? 10.305 33.781 6.516 1 98 350 TRP B C 1
ATOM 5703 O O . TRP B 1 350 ? 10.391 32.562 6.551 1 98 350 TRP B O 1
ATOM 5713 N N . LYS B 1 351 ? 9.812 34.438 5.496 1 97.69 351 LYS B N 1
ATOM 5714 C CA . LYS B 1 351 ? 9.289 33.719 4.324 1 97.69 351 LYS B CA 1
ATOM 5715 C C . LYS B 1 351 ? 10.32 32.75 3.748 1 97.69 351 LYS B C 1
ATOM 5717 O O . LYS B 1 351 ? 11.484 33.125 3.596 1 97.69 351 LYS B O 1
ATOM 5722 N N . GLY B 1 352 ? 9.852 31.516 3.482 1 97.69 352 GLY B N 1
ATOM 5723 C CA . GLY B 1 352 ? 10.688 30.516 2.842 1 97.69 352 GLY B CA 1
ATOM 5724 C C . GLY B 1 352 ? 11.641 29.828 3.805 1 97.69 352 GLY B C 1
ATOM 5725 O O . GLY B 1 352 ? 12.492 29.031 3.387 1 97.69 352 GLY B O 1
ATOM 5726 N N . LYS B 1 353 ? 11.445 30.031 5.133 1 98.19 353 LYS B N 1
ATOM 5727 C CA . LYS B 1 353 ? 12.461 29.578 6.074 1 98.19 353 LYS B CA 1
ATOM 5728 C C . LYS B 1 353 ? 11.898 28.531 7.035 1 98.19 353 LYS B C 1
ATOM 5730 O O . LYS B 1 353 ? 12.391 28.375 8.148 1 98.19 353 LYS B O 1
ATOM 5735 N N . ALA B 1 354 ? 10.836 27.906 6.656 1 98.19 354 ALA B N 1
ATOM 5736 C CA . ALA B 1 354 ? 10.258 26.875 7.508 1 98.19 354 ALA B CA 1
ATOM 5737 C C . ALA B 1 354 ? 11.281 25.781 7.832 1 98.19 354 ALA B C 1
ATOM 5739 O O . ALA B 1 354 ? 11.297 25.25 8.945 1 98.19 354 ALA B O 1
ATOM 5740 N N . LYS B 1 355 ? 12.125 25.453 6.895 1 97.44 355 LYS B N 1
ATOM 5741 C CA . LYS B 1 355 ? 13.141 24.422 7.098 1 97.44 355 LYS B CA 1
ATOM 5742 C C . LYS B 1 355 ? 14.133 24.844 8.18 1 97.44 355 LYS B C 1
ATOM 5744 O O . LYS B 1 355 ? 14.617 24 8.938 1 97.44 355 LYS B O 1
ATOM 5749 N N . ASP B 1 356 ? 14.422 26.094 8.219 1 98.06 356 ASP B N 1
ATOM 5750 C CA . ASP B 1 356 ? 15.32 26.609 9.258 1 98.06 356 ASP B CA 1
ATOM 5751 C C . ASP B 1 356 ? 14.727 26.391 10.648 1 98.06 356 ASP B C 1
ATOM 5753 O O . ASP B 1 356 ? 15.438 26.047 11.594 1 98.06 356 ASP B O 1
ATOM 5757 N N . VAL B 1 357 ? 13.438 26.609 10.727 1 98.5 357 VAL B N 1
ATOM 5758 C CA . VAL B 1 357 ? 12.758 26.422 12 1 98.5 357 VAL B CA 1
ATOM 5759 C C . VAL B 1 357 ? 12.789 24.938 12.383 1 98.5 357 VAL B C 1
ATOM 5761 O O . VAL B 1 357 ? 13.047 24.594 13.531 1 98.5 357 VAL B O 1
ATOM 5764 N N . LEU B 1 358 ? 12.523 24.109 11.391 1 97.88 358 LEU B N 1
ATOM 5765 C CA . LEU B 1 358 ? 12.562 22.656 11.594 1 97.88 358 LEU B CA 1
ATOM 5766 C C . LEU B 1 358 ? 13.93 22.219 12.102 1 97.88 358 LEU B C 1
ATOM 5768 O O . LEU B 1 358 ? 14.023 21.453 13.07 1 97.88 358 LEU B O 1
ATOM 5772 N N . ASN B 1 359 ? 14.984 22.688 11.5 1 97.44 359 ASN B N 1
ATOM 5773 C CA . ASN B 1 359 ? 16.344 22.328 11.875 1 97.44 359 ASN B CA 1
ATOM 5774 C C . ASN B 1 359 ? 16.688 22.828 13.281 1 97.44 359 ASN B C 1
ATOM 5776 O O . ASN B 1 359 ? 17.328 22.109 14.047 1 97.44 359 ASN B O 1
ATOM 5780 N N . ALA B 1 360 ? 16.266 24.031 13.562 1 98.25 360 ALA B N 1
ATOM 5781 C CA . ALA B 1 360 ? 16.5 24.578 14.898 1 98.25 360 ALA B CA 1
ATOM 5782 C C . ALA B 1 360 ? 15.781 23.766 15.961 1 98.25 360 ALA B C 1
ATOM 5784 O O . ALA B 1 360 ? 16.328 23.484 17.031 1 98.25 360 ALA B O 1
ATOM 5785 N N . ALA B 1 361 ? 14.523 23.438 15.672 1 98.69 361 ALA B N 1
ATOM 5786 C CA . ALA B 1 361 ? 13.734 22.625 16.594 1 98.69 361 ALA B CA 1
ATOM 5787 C C . ALA B 1 361 ? 14.414 21.281 16.875 1 98.69 361 ALA B C 1
ATOM 5789 O O . ALA B 1 361 ? 14.461 20.828 18.016 1 98.69 361 ALA B O 1
ATOM 5790 N N . GLU B 1 362 ? 14.891 20.672 15.812 1 97.88 362 GLU B N 1
ATOM 5791 C CA . GLU B 1 362 ? 15.578 19.391 15.93 1 97.88 362 GLU B CA 1
ATOM 5792 C C . GLU B 1 362 ? 16.766 19.484 16.875 1 97.88 362 GLU B C 1
ATOM 5794 O O . GLU B 1 362 ? 17.016 18.578 17.672 1 97.88 362 GLU B O 1
ATOM 5799 N N . LYS B 1 363 ? 17.547 20.562 16.766 1 97.69 363 LYS B N 1
ATOM 5800 C CA . LYS B 1 363 ? 18.719 20.766 17.625 1 97.69 363 LYS B CA 1
ATOM 5801 C C . LYS B 1 363 ? 18.328 20.844 19.094 1 97.69 363 LYS B C 1
ATOM 5803 O O . LYS B 1 363 ? 19.109 20.469 19.969 1 97.69 363 LYS B O 1
ATOM 5808 N N . GLU B 1 364 ? 17.094 21.297 19.297 1 98.5 364 GLU B N 1
ATOM 5809 C CA . GLU B 1 364 ? 16.594 21.375 20.672 1 98.5 364 GLU B CA 1
ATOM 5810 C C . GLU B 1 364 ? 15.805 20.125 21.047 1 98.5 364 GLU B C 1
ATOM 5812 O O . GLU B 1 364 ? 15.18 20.078 22.109 1 98.5 364 GLU B O 1
ATOM 5817 N N . GLY B 1 365 ? 15.805 19.156 20.219 1 98.44 365 GLY B N 1
ATOM 5818 C CA . GLY B 1 365 ? 15.195 17.859 20.516 1 98.44 365 GLY B CA 1
ATOM 5819 C C . GLY B 1 365 ? 13.695 17.859 20.312 1 98.44 365 GLY B C 1
ATOM 5820 O O . GLY B 1 365 ? 12.969 17.203 21.062 1 98.44 365 GLY B O 1
ATOM 5821 N N . VAL B 1 366 ? 13.18 18.594 19.406 1 98.75 366 VAL B N 1
ATOM 5822 C CA . VAL B 1 366 ? 11.766 18.594 19.062 1 98.75 366 VAL B CA 1
ATOM 5823 C C . VAL B 1 366 ? 11.594 18.266 17.578 1 98.75 366 VAL B C 1
ATOM 5825 O O . VAL B 1 366 ? 12.258 18.859 16.719 1 98.75 366 VAL B O 1
ATOM 5828 N N . MET B 1 367 ? 10.75 17.297 17.312 1 98.69 367 MET B N 1
ATOM 5829 C CA . MET B 1 367 ? 10.43 16.938 15.938 1 98.69 367 MET B CA 1
ATOM 5830 C C . MET B 1 367 ? 9.172 17.656 15.469 1 98.69 367 MET B C 1
ATOM 5832 O O . MET B 1 367 ? 8.094 17.469 16.047 1 98.69 367 MET B O 1
ATOM 5836 N N . VAL B 1 368 ? 9.266 18.469 14.484 1 98.56 368 VAL B N 1
ATOM 5837 C CA . VAL B 1 368 ? 8.125 19.109 13.844 1 98.56 368 VAL B CA 1
ATOM 5838 C C . VAL B 1 368 ? 8.203 18.906 12.328 1 98.56 368 VAL B C 1
ATOM 5840 O O . VAL B 1 368 ? 9.141 18.281 11.828 1 98.56 368 VAL B O 1
ATOM 5843 N N . LEU B 1 369 ? 7.176 19.312 11.617 1 98.25 369 LEU B N 1
ATOM 5844 C CA . LEU B 1 369 ? 7.105 19.203 10.156 1 98.25 369 LEU B CA 1
ATOM 5845 C C . LEU B 1 369 ? 7.078 20.594 9.516 1 98.25 369 LEU B C 1
ATOM 5847 O O . LEU B 1 369 ? 7.074 21.594 10.219 1 98.25 369 LEU B O 1
ATOM 5851 N N . GLN B 1 370 ? 7.176 20.594 8.32 1 96.81 370 GLN B N 1
ATOM 5852 C CA . GLN B 1 370 ? 6.863 21.781 7.531 1 96.81 370 GLN B CA 1
ATOM 5853 C C . GLN B 1 370 ? 5.816 21.484 6.465 1 96.81 370 GLN B C 1
ATOM 5855 O O . GLN B 1 370 ? 5.66 20.328 6.051 1 96.81 370 GLN B O 1
ATOM 5860 N N . ALA B 1 371 ? 5.039 22.344 6.086 1 96.62 371 ALA B N 1
ATOM 5861 C CA . ALA B 1 371 ? 4.09 22.312 4.977 1 96.62 371 ALA B CA 1
ATOM 5862 C C . ALA B 1 371 ? 4.402 23.406 3.953 1 96.62 371 ALA B C 1
ATOM 5864 O O . ALA B 1 371 ? 3.891 24.516 4.051 1 96.62 371 ALA B O 1
ATOM 5865 N N . GLY B 1 372 ? 5.117 23.062 2.943 1 93.44 372 GLY B N 1
ATOM 5866 C CA . GLY B 1 372 ? 5.688 24.078 2.061 1 93.44 372 GLY B CA 1
ATOM 5867 C C . GLY B 1 372 ? 6.816 24.859 2.707 1 93.44 372 GLY B C 1
ATOM 5868 O O . GLY B 1 372 ? 7.289 24.5 3.787 1 93.44 372 GLY B O 1
ATOM 5869 N N . PRO B 1 373 ? 7.23 25.906 2.076 1 95.94 373 PRO B N 1
ATOM 5870 C CA . PRO B 1 373 ? 8.391 26.656 2.564 1 95.94 373 PRO B CA 1
ATOM 5871 C C . PRO B 1 373 ? 8.031 27.656 3.666 1 95.94 373 PRO B C 1
ATOM 5873 O O . PRO B 1 373 ? 8.922 28.203 4.32 1 95.94 373 PRO B O 1
ATOM 5876 N N . ASP B 1 374 ? 6.684 27.797 3.947 1 98.12 374 ASP B N 1
ATOM 5877 C CA . ASP B 1 374 ? 6.332 28.984 4.723 1 98.12 374 ASP B CA 1
ATOM 5878 C C . ASP B 1 374 ? 5.523 28.609 5.965 1 98.12 374 ASP B C 1
ATOM 5880 O O . ASP B 1 374 ? 5.086 29.484 6.715 1 98.12 374 ASP B O 1
ATOM 5884 N N . VAL B 1 375 ? 5.324 27.312 6.211 1 98.75 375 VAL B N 1
ATOM 5885 C CA . VAL B 1 375 ? 4.465 26.922 7.324 1 98.75 375 VAL B CA 1
ATOM 5886 C C . VAL B 1 375 ? 5.145 25.828 8.133 1 98.75 375 VAL B C 1
ATOM 5888 O O . VAL B 1 375 ? 5.598 24.828 7.57 1 98.75 375 VAL B O 1
ATOM 5891 N N . VAL B 1 376 ? 5.305 26.031 9.445 1 98.81 376 VAL B N 1
ATOM 5892 C CA . VAL B 1 376 ? 5.695 24.969 10.359 1 98.81 376 VAL B CA 1
ATOM 5893 C C . VAL B 1 376 ? 4.465 24.156 10.766 1 98.81 376 VAL B C 1
ATOM 5895 O O . VAL B 1 376 ? 3.451 24.734 11.18 1 98.81 376 VAL B O 1
ATOM 5898 N N . ARG B 1 377 ? 4.488 22.875 10.578 1 98.81 377 ARG B N 1
ATOM 5899 C CA . ARG B 1 377 ? 3.328 22.016 10.75 1 98.81 377 ARG B CA 1
ATOM 5900 C C . ARG B 1 377 ? 3.506 21.094 11.961 1 98.81 377 ARG B C 1
ATOM 5902 O O . ARG B 1 377 ? 4.586 20.547 12.172 1 98.81 377 ARG B O 1
ATOM 5909 N N . PHE B 1 378 ? 2.479 21.016 12.797 1 98.81 378 PHE B N 1
ATOM 5910 C CA . PHE B 1 378 ? 2.424 20.141 13.961 1 98.81 378 PHE B CA 1
ATOM 5911 C C . PHE B 1 378 ? 1.327 19.094 13.797 1 98.81 378 PHE B C 1
ATOM 5913 O O . PHE B 1 378 ? 0.206 19.422 13.398 1 98.81 378 PHE B O 1
ATOM 5920 N N . ALA B 1 379 ? 1.643 17.859 14.039 1 98.69 379 ALA B N 1
ATOM 5921 C CA . ALA B 1 379 ? 0.696 16.75 14.039 1 98.69 379 ALA B CA 1
ATOM 5922 C C . ALA B 1 379 ? 1.022 15.758 15.148 1 98.69 379 ALA B C 1
ATOM 5924 O O . ALA B 1 379 ? 1.273 14.578 14.883 1 98.69 379 ALA B O 1
ATOM 5925 N N . PRO B 1 380 ? 1.006 16.188 16.438 1 98.75 380 PRO B N 1
ATOM 5926 C CA . PRO B 1 380 ? 1.368 15.312 17.547 1 98.75 380 PRO B CA 1
ATOM 5927 C C . PRO B 1 380 ? 0.377 14.172 17.75 1 98.75 380 PRO B C 1
ATOM 5929 O O . PRO B 1 380 ? -0.676 14.141 17.109 1 98.75 380 PRO B O 1
ATOM 5932 N N . SER B 1 381 ? 0.755 13.266 18.656 1 98.75 381 SER B N 1
ATOM 5933 C CA . SER B 1 381 ? -0.175 12.227 19.094 1 98.75 381 SER B CA 1
ATOM 5934 C C . SER B 1 381 ? -1.476 12.836 19.609 1 98.75 381 SER B C 1
ATOM 5936 O O . SER B 1 381 ? -1.463 13.875 20.266 1 98.75 381 SER B O 1
ATOM 5938 N N . LEU B 1 382 ? -2.588 12.133 19.359 1 98.81 382 LEU B N 1
ATOM 5939 C CA . LEU B 1 382 ? -3.896 12.586 19.812 1 98.81 382 LEU B CA 1
ATOM 5940 C C . LEU B 1 382 ? -3.996 12.477 21.344 1 98.81 382 LEU B C 1
ATOM 5942 O O . LEU B 1 382 ? -4.879 13.078 21.953 1 98.81 382 LEU B O 1
ATOM 5946 N N . VAL B 1 383 ? -3.102 11.703 21.922 1 98.5 383 VAL B N 1
ATOM 5947 C CA . VAL B 1 383 ? -3.152 11.477 23.359 1 98.5 383 VAL B CA 1
ATOM 5948 C C . VAL B 1 383 ? -1.878 12.008 24.016 1 98.5 383 VAL B C 1
ATOM 5950 O O . VAL B 1 383 ? -1.467 11.523 25.078 1 98.5 383 VAL B O 1
ATOM 5953 N N . VAL B 1 384 ? -1.198 12.93 23.344 1 98.69 384 VAL B N 1
ATOM 5954 C CA . VAL B 1 384 ? 0.008 13.539 23.906 1 98.69 384 VAL B CA 1
ATOM 5955 C C . VAL B 1 384 ? -0.284 14.102 25.297 1 98.69 384 VAL B C 1
ATOM 5957 O O . VAL B 1 384 ? -1.324 14.727 25.516 1 98.69 384 VAL B O 1
ATOM 5960 N N . GLU B 1 385 ? 0.594 13.852 26.188 1 97.81 385 GLU B N 1
ATOM 5961 C CA . GLU B 1 385 ? 0.412 14.352 27.547 1 97.81 385 GLU B CA 1
ATOM 5962 C C . GLU B 1 385 ? 0.653 15.852 27.625 1 97.81 385 GLU B C 1
ATOM 5964 O O . GLU B 1 385 ? 1.539 16.375 26.953 1 97.81 385 GLU B O 1
ATOM 5969 N N . ASP B 1 386 ? -0.099 16.5 28.547 1 98.06 386 ASP B N 1
ATOM 5970 C CA . ASP B 1 386 ? 0.037 17.938 28.719 1 98.06 386 ASP B CA 1
ATOM 5971 C C . ASP B 1 386 ? 1.476 18.312 29.062 1 98.06 386 ASP B C 1
ATOM 5973 O O . ASP B 1 386 ? 1.995 19.312 28.578 1 98.06 386 ASP B O 1
ATOM 5977 N N . ALA B 1 387 ? 2.072 17.484 29.891 1 98.38 387 ALA B N 1
ATOM 5978 C CA . ALA B 1 387 ? 3.451 17.766 30.297 1 98.38 387 ALA B CA 1
ATOM 5979 C C . ALA B 1 387 ? 4.391 17.734 29.094 1 98.38 387 ALA B C 1
ATOM 5981 O O . ALA B 1 387 ? 5.348 18.5 29.031 1 98.38 387 ALA B O 1
ATOM 5982 N N . ASP B 1 388 ? 4.176 16.812 28.172 1 98.62 388 ASP B N 1
ATOM 5983 C CA . ASP B 1 388 ? 4.992 16.719 26.969 1 98.62 388 ASP B CA 1
ATOM 5984 C C . ASP B 1 388 ? 4.738 17.906 26.031 1 98.62 388 ASP B C 1
ATOM 5986 O O . ASP B 1 388 ? 5.656 18.375 25.359 1 98.62 388 ASP B O 1
ATOM 5990 N N . ILE B 1 389 ? 3.473 18.391 25.969 1 98.81 389 ILE B N 1
ATOM 5991 C CA . ILE B 1 389 ? 3.158 19.578 25.188 1 98.81 389 ILE B CA 1
ATOM 5992 C C . ILE B 1 389 ? 3.959 20.766 25.719 1 98.81 389 ILE B C 1
ATOM 5994 O O . ILE B 1 389 ? 4.629 21.469 24.953 1 98.81 389 ILE B O 1
ATOM 5998 N N . ASP B 1 390 ? 3.93 20.953 27.016 1 98.62 390 ASP B N 1
ATOM 5999 C CA . ASP B 1 390 ? 4.598 22.094 27.641 1 98.62 390 ASP B CA 1
ATOM 6000 C C . ASP B 1 390 ? 6.109 22.016 27.453 1 98.62 390 ASP B C 1
ATOM 6002 O O . ASP B 1 390 ? 6.73 22.984 27 1 98.62 390 ASP B O 1
ATOM 6006 N N . GLU B 1 391 ? 6.668 20.859 27.734 1 98.75 391 GLU B N 1
ATOM 6007 C CA . GLU B 1 391 ? 8.109 20.703 27.594 1 98.75 391 GLU B CA 1
ATOM 6008 C C . GLU B 1 391 ? 8.547 20.875 26.141 1 98.75 391 GLU B C 1
ATOM 6010 O O . GLU B 1 391 ? 9.555 21.516 25.859 1 98.75 391 GLU B O 1
ATOM 6015 N N . GLY B 1 392 ? 7.781 20.219 25.234 1 98.88 392 GLY B N 1
ATOM 6016 C CA . GLY B 1 392 ? 8.109 20.328 23.828 1 98.88 392 GLY B CA 1
ATOM 6017 C C . GLY B 1 392 ? 8.047 21.766 23.312 1 98.88 392 GLY B C 1
ATOM 6018 O O . GLY B 1 392 ? 8.914 22.188 22.531 1 98.88 392 GLY B O 1
ATOM 6019 N N . LEU B 1 393 ? 7.039 22.484 23.734 1 98.88 393 LEU B N 1
ATOM 6020 C CA . LEU B 1 393 ? 6.902 23.859 23.281 1 98.88 393 LEU B CA 1
ATOM 6021 C C . LEU B 1 393 ? 7.938 24.75 23.938 1 98.88 393 LEU B C 1
ATOM 6023 O O . LEU B 1 393 ? 8.375 25.75 23.359 1 98.88 393 LEU B O 1
ATOM 6027 N N . ASP B 1 394 ? 8.367 24.406 25.188 1 98.88 394 ASP B N 1
ATOM 6028 C CA . ASP B 1 394 ? 9.492 25.125 25.797 1 98.88 394 ASP B CA 1
ATOM 6029 C C . ASP B 1 394 ? 10.766 24.922 24.969 1 98.88 394 ASP B C 1
ATOM 6031 O O . ASP B 1 394 ? 11.5 25.891 24.734 1 98.88 394 ASP B O 1
ATOM 6035 N N . ARG B 1 395 ? 11.016 23.719 24.594 1 98.81 395 ARG B N 1
ATOM 6036 C CA . ARG B 1 395 ? 12.18 23.422 23.766 1 98.81 395 ARG B CA 1
ATOM 6037 C C . ARG B 1 395 ? 12.078 24.125 22.406 1 98.81 395 ARG B C 1
ATOM 6039 O O . ARG B 1 395 ? 13.07 24.641 21.906 1 98.81 395 ARG B O 1
ATOM 6046 N N . PHE B 1 396 ? 10.898 24.109 21.875 1 98.81 396 PHE B N 1
ATOM 6047 C CA . PHE B 1 396 ? 10.656 24.781 20.609 1 98.81 396 PHE B CA 1
ATOM 6048 C C . PHE B 1 396 ? 10.938 26.281 20.719 1 98.81 396 PHE B C 1
ATOM 6050 O O . PHE B 1 396 ? 11.555 26.875 19.828 1 98.81 396 PHE B O 1
ATOM 6057 N N . GLU B 1 397 ? 10.477 26.828 21.812 1 98.75 397 GLU B N 1
ATOM 6058 C CA . GLU B 1 397 ? 10.719 28.25 22.016 1 98.75 397 GLU B CA 1
ATOM 6059 C C . GLU B 1 397 ? 12.211 28.547 22.141 1 98.75 397 GLU B C 1
ATOM 6061 O O . GLU B 1 397 ? 12.688 29.562 21.641 1 98.75 397 GLU B O 1
ATOM 6066 N N . ARG B 1 398 ? 12.953 27.703 22.844 1 98.69 398 ARG B N 1
ATOM 6067 C CA . ARG B 1 398 ? 14.398 27.875 22.906 1 98.69 398 ARG B CA 1
ATOM 6068 C C . ARG B 1 398 ? 15.016 27.875 21.5 1 98.69 398 ARG B C 1
ATOM 6070 O O . ARG B 1 398 ? 15.914 28.672 21.219 1 98.69 398 ARG B O 1
ATOM 6077 N N . ALA B 1 399 ? 14.547 26.969 20.688 1 98.56 399 ALA B N 1
ATOM 6078 C CA . ALA B 1 399 ? 15.016 26.891 19.297 1 98.56 399 ALA B CA 1
ATOM 6079 C C . ALA B 1 399 ? 14.727 28.188 18.547 1 98.56 399 ALA B C 1
ATOM 6081 O O . ALA B 1 399 ? 15.586 28.703 17.828 1 98.56 399 ALA B O 1
ATOM 6082 N N . VAL B 1 400 ? 13.523 28.672 18.719 1 98.38 400 VAL B N 1
ATOM 6083 C CA . VAL B 1 400 ? 13.086 29.891 18.062 1 98.38 400 VAL B CA 1
ATOM 6084 C C . VAL B 1 400 ? 13.914 31.078 18.547 1 98.38 400 VAL B C 1
ATOM 6086 O O . VAL B 1 400 ? 14.336 31.922 17.75 1 98.38 400 VAL B O 1
ATOM 6089 N N . ALA B 1 401 ? 14.141 31.094 19.812 1 98.12 401 ALA B N 1
ATOM 6090 C CA . ALA B 1 401 ? 14.953 32.156 20.391 1 98.12 401 ALA B CA 1
ATOM 6091 C C . ALA B 1 401 ? 16.359 32.156 19.797 1 98.12 401 ALA B C 1
ATOM 6093 O O . ALA B 1 401 ? 16.891 33.219 19.453 1 98.12 401 ALA B O 1
ATOM 6094 N N . THR B 1 402 ? 16.906 30.984 19.703 1 97.44 402 THR B N 1
ATOM 6095 C CA . THR B 1 402 ? 18.234 30.844 19.125 1 97.44 402 THR B CA 1
ATOM 6096 C C . THR B 1 402 ? 18.25 31.266 17.672 1 97.44 402 THR B C 1
ATOM 6098 O O . THR B 1 402 ? 19.172 31.938 17.219 1 97.44 402 THR B O 1
ATOM 6101 N N . LEU B 1 403 ? 17.234 30.891 16.922 1 96.75 403 LEU B N 1
ATOM 6102 C CA . LEU B 1 403 ? 17.125 31.156 15.492 1 96.75 403 LEU B CA 1
ATOM 6103 C C . LEU B 1 403 ? 16.938 32.656 15.234 1 96.75 403 LEU B C 1
ATOM 6105 O O . LEU B 1 403 ? 17.469 33.188 14.266 1 96.75 403 LEU B O 1
ATOM 6109 N N . THR B 1 404 ? 16.188 33.344 16.062 1 95 404 THR B N 1
ATOM 6110 C CA . THR B 1 404 ? 15.773 34.719 15.781 1 95 404 THR B CA 1
ATOM 6111 C C . THR B 1 404 ? 16.703 35.719 16.469 1 95 404 THR B C 1
ATOM 6113 O O . THR B 1 404 ? 16.766 36.875 16.078 1 95 404 THR B O 1
ATOM 6116 N N . LYS B 1 405 ? 17.375 35.375 17.562 1 90.06 405 LYS B N 1
ATOM 6117 C CA . LYS B 1 405 ? 18.219 36.312 18.297 1 90.06 405 LYS B CA 1
ATOM 6118 C C . LYS B 1 405 ? 19.703 35.938 18.141 1 90.06 405 LYS B C 1
ATOM 6120 O O . LYS B 1 405 ? 20.578 36.75 18.5 1 90.06 405 LYS B O 1
ATOM 6125 N N . GLY B 1 406 ? 20.062 34.812 17.688 1 71.94 406 GLY B N 1
ATOM 6126 C CA . GLY B 1 406 ? 21.453 34.438 17.531 1 71.94 406 GLY B CA 1
ATOM 6127 C C . GLY B 1 406 ? 22.016 34.781 16.156 1 71.94 406 GLY B C 1
ATOM 6128 O O . GLY B 1 406 ? 21.266 35.062 15.227 1 71.94 406 GLY B O 1
#

pLDDT: mean 97.32, std 6.22, range [26.09, 99.0]

Foldseek 3Di:
DPPDDDDDAPVVCVVPPDPPDDDDRWAWDDWDFQWTATPVRDIFGEQCLVVLQQQRTPPDVLLVVLLVVLVVPFWADWPVDADDLLVLLQVLDCVQAVFDGKWKDFAQLVLVVVVLLLLQLLCCVPPRNQQRAEEEAAQAARDQPQVRVLLGNDCVRNPPPDDHDPRHYYYHAQDLVRVLVPDALSYSAYEYACFRQQQFRRHHDLVSLVSRLVSCVVNVHFYEYEQQNVACLQQLGNGVCVVSVRHGQKYKYFRLLQSPGGMIMIGHYPVSVCSCPPPNDDDGNTNTNSSSSSSSSSNVVRVDNVLSVLQQVVVVVLQVLLVVLCVVLVFFPDWDHGRSKIKGFGDPVCAQPLVVLQVLLVVLRYHWDARGRGIIIGNHHSPRDPVSSVVSSVSSSVSSCVSRVD/DPPDDDDDAPVVCVVPPDPPDDDDRWAWDDWDFQWTATPVRDIFGEQCLVVLQQQRTPPDVLLVVLLVVLVVPFWADWPVDADDLLVLLQCLDCVQAVFDGKWKDFAQLVLVVVVLLLLQLLCCVPPRNLQRAEEEAAQAARDQPQVRVLLGNDCVRNPPPDDHDPRHYYYHAQDLVRVLVPDALSYSAYEYACFRQQQFRRHHDLVSLVSRLVSCVVNVHFYEYEQQNVACLQQLGNGVCVVSVRHGQKYKYFRLLQSPGGMIMIGHYPVSVCSCPPPNDDDGNTNTNSSSSSSSSSNVVRVDNVLSVLQQVVVCVLQVLLVVLCVVLVFFPDWDHGRSKIKGFGDPVCAQPLVVLQVLLVVLRYHWDARGRGIIIGNHHSPRDPVSSVVSSVSSSVSSCVSRVD

InterPro d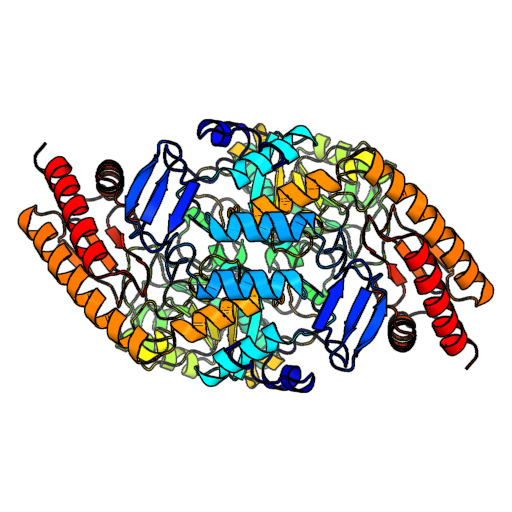omains:
  IPR004636 Acetylornithine/Succinylornithine transaminase family [MF_01107] (16-403)
  IPR004636 Acetylornithine/Succinylornithine transaminase family [TIGR00707] (17-400)
  IPR005814 Aminotransferase class-III [PF00202] (20-400)
  IPR005814 Aminotransferase class-III [PIRSF000521] (32-402)
  IPR005814 Aminotransferase class-III [cd00610] (14-400)
  IPR015421 Pyridoxal phosphate-dependent transferase, major domain [G3DSA:3.40.640.10] (60-305)
  IPR015422 Pyridoxal phosphate-dependent transferase, small domain [G3DSA:3.90.1150.10] (30-393)
  IPR015424 Pyridoxal phosphate-dependent transferase [SSF53383] (17-400)
  IPR017652 Acetyl/Succinylornithine transaminase family, bacteria [TIGR03246] (8-403)
  IPR049704 Aminotransferases class-III pyridoxal-phosphate attachment site [PS00600] (223-260)
  IPR050103 Class-III Pyridoxal-phosphate-dependent Aminotransferase [PTHR11986] (12-401)

Radius of gyration: 25.67 Å; Cα contacts (8 Å, |Δi|>4): 2024; chains: 2; bounding box: 52×80×65 Å

Solvent-accessible surface area (backbone atoms only — not comparable to full-atom values): 38374 Å² total; per-residue (Å²): 126,82,76,82,72,78,87,78,56,67,70,51,46,80,62,25,36,42,45,24,54,75,44,52,90,57,36,60,65,35,31,47,45,48,34,35,24,32,82,86,63,52,66,28,35,42,29,22,18,38,78,35,13,19,35,60,24,26,52,35,64,65,42,42,49,36,36,46,56,30,39,70,27,38,36,56,60,31,55,60,31,55,42,59,35,30,49,51,33,28,49,56,50,31,73,72,48,92,28,41,19,32,40,52,27,48,28,43,33,52,9,39,43,52,49,54,41,45,36,18,25,43,24,28,75,75,74,30,74,76,20,38,23,35,39,24,24,48,52,35,81,41,41,57,42,72,61,27,17,55,51,16,34,39,65,80,50,42,62,58,52,45,82,76,71,79,50,58,48,65,30,61,70,75,34,55,67,53,46,62,72,67,60,45,76,36,25,15,29,41,46,42,48,62,47,35,55,67,62,36,26,46,63,54,46,61,67,35,53,50,48,49,52,50,51,21,62,74,39,71,22,40,36,31,35,50,24,27,66,42,20,62,32,32,41,31,32,53,37,49,45,70,73,66,71,46,83,59,54,31,38,23,30,9,39,21,42,23,40,41,44,62,24,12,27,29,33,21,35,62,83,62,32,62,62,35,36,65,64,49,46,67,54,69,59,27,49,25,34,36,44,21,32,22,23,40,42,42,45,67,58,41,72,33,74,68,44,24,55,45,20,47,54,50,24,51,55,51,51,54,54,50,46,49,51,14,59,75,63,66,42,36,71,41,74,43,52,46,30,45,36,35,14,36,30,38,19,81,92,41,58,65,38,21,62,57,52,37,54,35,16,44,76,48,26,25,42,54,38,57,12,58,46,40,11,38,26,38,18,36,28,62,69,57,49,69,67,56,53,51,52,38,50,50,33,38,46,53,19,49,47,49,66,73,73,98,126,81,77,81,71,77,89,77,56,67,69,51,46,81,63,25,37,42,44,23,55,76,46,51,89,57,36,58,64,35,33,47,45,49,36,35,23,30,82,87,63,52,66,28,35,42,28,22,18,37,78,33,13,18,35,60,23,26,53,34,65,64,41,42,48,36,35,48,56,30,39,68,27,36,37,55,61,31,56,59,31,55,42,60,35,31,50,51,33,28,48,55,50,30,73,73,49,92,27,42,19,33,41,51,27,45,29,42,33,52,9,38,41,51,49,54,40,45,36,18,25,43,25,28,75,76,74,32,74,76,19,37,23,35,40,22,24,49,52,35,82,42,41,58,41,74,60,28,17,54,52,16,32,38,64,79,48,41,62,59,51,48,81,76,71,81,50,57,49,64,30,60,69,73,36,55,68,51,45,63,72,66,60,45,78,37,26,14,29,39,45,42,48,63,48,32,54,67,62,36,25,45,62,54,46,61,67,34,53,49,48,48,52,52,51,20,64,75,37,70,22,40,37,31,34,51,26,28,65,42,20,63,33,35,42,31,31,55,36,50,46,69,71,65,70,47,84,58,56,33,39,24,29,9,40,21,42,21,41,42,44,60,26,13,26,28,34,22,35,62,83,62,31,61,59,35,34,67,65,51,46,66,54,69,60,28,51,25,33,35,46,21,31,21,23,40,43,41,45,67,59,42,73,35,73,66,42,21,54,46,20,48,54,51,25,51,54,50,51,54,54,51,46,50,51,14,60,75,63,67,41,35,72,42,75,43,52,47,29,45,35,36,14,36,30,39,20,81,92,42,60,64,38,22,62,58,52,38,54,35,18,45,77,48,28,24,41,54,38,59,12,59,46,40,10,37,26,39,17,36,26,59,72,55,49,69,68,55,52,53,52,38,50,51,32,37,45,53,19,49,48,49,68,71,73,98

Secondary structure (DSSP, 8-state):
----PPP--HHHHHHHB-TT----SS-EEEEEBTEEEETT--EEEESSHHHHT-TT-BT-HHHHHHHHHHHTT-----TTS--HHHHHHHHHHHHHSS-SEEEEESSHHHHHHHHHHHHHHHHHHHH-TT--EEEEETT----SSHHHHHHSS-HHHHTTSSSPPSSEEEE-TT-HHHHHHH--TTEEEEEE-SEETTTT-EEPPHHHHHHHHHHHHHTTPEEEEE-TTTTTTTTSSSSHHHHHT---SEEEE-GGGTTTS--EEEEE-HHHHTTS-TTSS--SSTT-HHHHHHHHHHHHHHSSHHHHHHHHHHHHHHHHHHHHHHHHTT-EEEEEEETTEEEEEEPGGGTT-HHHHHHHHHHTTEE-EESSSSEEEE---TT--HHHHHHHHHHHHHHHHHHHH-/----PPP--HHHHHHHB-TT----SS-EEEEEBTEEEETT--EEEESSHHHHT-TT-BT-HHHHHHHHHHHTT-----TTS--HHHHHHHHHHHHHSS-SEEEEESSHHHHHHHHHHHHHHHHHHHH-TT--EEEEETT----SSHHHHHHSS-HHHHTTSSSPPSSEEEE-TT-HHHHHHH--TTEEEEEE-SEETTTT-EEPPHHHHHHHHHHHHHTTPEEEEE-TTTTTTTTSSSSHHHHHT---SEEEE-GGGTTTS--EEEEE-HHHHTTS-TTSS--SSTT-HHHHHHHHHHHHHHSSHHHHHHHHHHHHHHHHHHHHHHHHTT-EEEEEEETTEEEEEEPGGGTT-HHHHHHHHHHTTEE-EESSSSEEEE---TT--HHHHHHHHHHHHHHHHHHHH-

Sequence (812 aa):
MSVEQAPVQRADFDQVMVPNYSPAAFIPVRGEGSRVWDQSGRELIDFAGGIAVNALGHCHPALVKALTEQANTLWHVSNVFTNEPALRLAHKLVDATFADRAFFCNSGAESNEAAFKLARRVAHDRFGPQKHEIIATVNSFHGRTLFTVSVGGQPKYSDGFGPKITGISHVPYNDLEALKAQISDKTCAVVIEPIQGESGVVPADKAYLEGARKLCDEHNALLIFDEVQTGVGRTGSLYAYQHYGVIPDILTSAKSLGGGFPIGAMLTTTELAKHLAVGTHGTTYGGNPLGCAVACAVLDVVNTPETLAGIKAKHERFKTRLEQIGQQYNLFSQVRGVGLLLGCVLTEAWKGKAKDVLNAAEKEGVMVLQAGPDVVRFAPSLVVEDADIDEGLDRFERAVATLTKGMSVEQAPVQRADFDQVMVPNYSPAAFIPVRGEGSRVWDQSGRELIDFAGGIAVNALGHCHPALVKALTEQANTLWHVSNVFTNEPALRLAHKLVDATFADRAFFCNSGAESNEAAFKLARRVAHDRFGPQKHEIIATVNSFHGRTLFTVSVGGQPKYSDGFGPKITGISHVPYNDLEALKAQISDKTCAVVIEPIQGESGVVPADKAYLEGARKLCDEHNALLIFDEVQTGVGRTGSLYAYQHYGVIPDILTSAKSLGGGFPIGAMLTTTELAKHLAVGTHGTTYGGNPLGCAVACAVLDVVNTPETLAGIKAKHERFKTRLEQIGQQYNLFSQVRGVGLLLGCVLTEAWKGKAKDVLNAAEKEGVMVLQAGPDVVRFAPSLVVEDADIDEGLDRFERAVATLTKG

Organism: Pseudomonas putida (strain ATCC 47054 / DSM 6125 / CFBP 8728 / NCIMB 11950 / KT2440) (NCBI:txid160488)